Protein AF-A0AAE0K7E8-F1 (afdb_monomer)

Structure (mmCIF, N/CA/C/O backbone):
data_AF-A0AAE0K7E8-F1
#
_entry.id   AF-A0AAE0K7E8-F1
#
loop_
_atom_site.group_PDB
_atom_site.id
_atom_site.type_symbol
_atom_site.label_atom_id
_atom_site.label_alt_id
_atom_site.label_comp_id
_atom_site.label_asym_id
_atom_site.label_entity_id
_atom_site.label_seq_id
_atom_site.pdbx_PDB_ins_code
_atom_site.Cartn_x
_atom_site.Cartn_y
_atom_site.Cartn_z
_atom_site.occupancy
_atom_site.B_iso_or_equiv
_atom_site.auth_seq_id
_atom_site.auth_comp_id
_atom_site.auth_asym_id
_atom_site.auth_atom_id
_atom_site.pdbx_PDB_model_num
ATOM 1 N N . MET A 1 1 ? -69.559 -10.118 -59.601 1.00 46.09 1 MET A N 1
ATOM 2 C CA . MET A 1 1 ? -69.490 -10.983 -60.799 1.00 46.09 1 MET A CA 1
ATOM 3 C C . MET A 1 1 ? -69.676 -10.199 -62.115 1.00 46.09 1 MET A C 1
ATOM 5 O O . MET A 1 1 ? -70.200 -10.751 -63.064 1.00 46.09 1 MET A O 1
ATOM 9 N N . VAL A 1 2 ? -69.248 -8.923 -62.201 1.00 32.25 2 VAL A N 1
ATOM 10 C CA . VAL A 1 2 ? -69.365 -8.103 -63.439 1.00 32.25 2 VAL A CA 1
ATOM 11 C C . VAL A 1 2 ? -68.032 -7.436 -63.840 1.00 32.25 2 VAL A C 1
ATOM 13 O O . VAL A 1 2 ? -67.837 -7.087 -64.996 1.00 32.25 2 VAL A O 1
ATOM 16 N N . VAL A 1 3 ? -67.039 -7.368 -62.942 1.00 32.38 3 VAL A N 1
ATOM 17 C CA . VAL A 1 3 ? -65.661 -6.942 -63.275 1.00 32.38 3 VAL A CA 1
ATOM 18 C C . VAL A 1 3 ? -64.798 -8.159 -63.650 1.00 32.38 3 VAL A C 1
ATOM 20 O O . VAL A 1 3 ? -63.727 -8.379 -63.097 1.00 32.38 3 VAL A O 1
ATOM 23 N N . GLN A 1 4 ? -65.302 -8.992 -64.565 1.00 42.53 4 GLN A N 1
ATOM 24 C CA . GLN A 1 4 ? -64.587 -10.153 -65.127 1.00 42.53 4 GLN A CA 1
ATOM 25 C C . GLN A 1 4 ? -64.270 -9.960 -66.628 1.00 42.53 4 GLN A C 1
ATOM 27 O O . GLN A 1 4 ? -63.782 -10.874 -67.283 1.00 42.53 4 GLN A O 1
ATOM 32 N N . SER A 1 5 ? -64.512 -8.753 -67.161 1.00 34.41 5 SER A N 1
ATOM 33 C CA . SER A 1 5 ? -64.547 -8.494 -68.611 1.00 34.41 5 SER A CA 1
ATOM 34 C C . SER A 1 5 ? -63.638 -7.356 -69.101 1.00 34.41 5 SER A C 1
ATOM 36 O O . SER A 1 5 ? -63.607 -7.102 -70.297 1.00 34.41 5 SER A O 1
ATOM 38 N N . ILE A 1 6 ? -62.910 -6.649 -68.218 1.00 40.31 6 ILE A N 1
ATOM 39 C CA . ILE A 1 6 ? -62.120 -5.447 -68.588 1.00 40.31 6 ILE A CA 1
ATOM 40 C C . ILE A 1 6 ? -60.672 -5.491 -68.053 1.00 40.31 6 ILE A C 1
ATOM 42 O O . ILE A 1 6 ? -60.112 -4.481 -67.641 1.00 40.31 6 ILE A O 1
ATOM 46 N N . LEU A 1 7 ? -60.048 -6.676 -68.055 1.00 38.38 7 LEU A N 1
ATOM 47 C CA . LEU A 1 7 ? -58.578 -6.819 -67.992 1.00 38.38 7 LEU A CA 1
ATOM 48 C C . LEU A 1 7 ? -58.013 -7.832 -69.012 1.00 38.38 7 LEU A C 1
ATOM 50 O O . LEU A 1 7 ? -56.837 -8.182 -68.957 1.00 38.38 7 LEU A O 1
ATOM 54 N N . PHE A 1 8 ? -58.810 -8.231 -70.009 1.00 35.56 8 PHE A N 1
ATOM 55 C CA . PHE A 1 8 ? -58.285 -8.767 -71.267 1.00 35.56 8 PHE A CA 1
ATOM 56 C C . PHE A 1 8 ? -58.078 -7.614 -72.255 1.00 35.56 8 PHE A C 1
ATOM 58 O O . PHE A 1 8 ? -59.009 -7.250 -72.963 1.00 35.56 8 PHE A O 1
ATOM 65 N N . LEU A 1 9 ? -56.873 -7.030 -72.261 1.00 39.16 9 LEU A N 1
ATOM 66 C CA . LEU A 1 9 ? -56.158 -6.473 -73.428 1.00 39.16 9 LEU A CA 1
ATOM 67 C C . LEU A 1 9 ? -54.888 -5.731 -72.949 1.00 39.16 9 LEU A C 1
ATOM 69 O O . LEU A 1 9 ? -54.970 -4.909 -72.034 1.00 39.16 9 LEU A O 1
ATOM 73 N N . PRO A 1 10 ? -53.705 -5.971 -73.546 1.00 44.16 10 PRO A N 1
ATOM 74 C CA . PRO A 1 10 ? -52.479 -5.306 -73.123 1.00 44.16 10 PRO A CA 1
ATOM 75 C C . PRO A 1 10 ? -52.339 -3.918 -73.765 1.00 44.16 10 PRO A C 1
ATOM 77 O O . PRO A 1 10 ? -51.998 -3.798 -74.941 1.00 44.16 10 PRO A O 1
ATOM 80 N N . PHE A 1 11 ? -52.451 -2.844 -72.975 1.00 41.34 11 PHE A N 1
ATOM 81 C CA . PHE A 1 11 ? -52.063 -1.480 -73.390 1.00 41.34 11 PHE A CA 1
ATOM 82 C C . PHE A 1 11 ? -50.528 -1.273 -73.461 1.00 41.34 11 PHE A C 1
ATOM 84 O O . PHE A 1 11 ? -49.973 -0.227 -73.104 1.00 41.34 11 PHE A O 1
ATOM 91 N N . MET A 1 12 ? -49.828 -2.275 -74.005 1.00 43.38 12 MET A N 1
ATOM 92 C CA . MET A 1 12 ? -48.438 -2.201 -74.469 1.00 43.38 12 MET A CA 1
ATOM 93 C C . MET A 1 12 ? -48.258 -1.110 -75.540 1.00 43.38 12 MET A C 1
ATOM 95 O O . MET A 1 12 ? -47.198 -0.490 -75.594 1.00 43.38 12 MET A O 1
ATOM 99 N N . ASN A 1 13 ? -49.323 -0.782 -76.281 1.00 48.50 13 ASN A N 1
ATOM 100 C CA . ASN A 1 13 ? -49.317 0.177 -77.391 1.00 48.50 13 ASN A CA 1
ATOM 101 C C . ASN A 1 13 ? -49.677 1.633 -77.006 1.00 48.50 13 ASN A C 1
ATOM 103 O O . ASN A 1 13 ? -49.957 2.437 -77.890 1.00 48.50 13 ASN A O 1
ATOM 107 N N . LEU A 1 14 ? -49.680 2.009 -75.718 1.00 54.94 14 LEU A N 1
ATOM 108 C CA . LEU A 1 14 ? -49.799 3.427 -75.330 1.00 54.94 14 LEU A CA 1
ATOM 109 C C . LEU A 1 14 ? -48.460 4.174 -75.524 1.00 54.94 14 LEU A C 1
ATOM 111 O O . LEU A 1 14 ? -47.459 3.741 -74.941 1.00 54.94 14 LEU A O 1
ATOM 115 N N . PRO A 1 15 ? -48.425 5.307 -76.260 1.00 61.56 15 PRO A N 1
ATOM 116 C CA . PRO A 1 15 ? -47.213 6.108 -76.439 1.00 61.56 15 PRO A CA 1
ATOM 117 C C . PRO A 1 15 ? -46.613 6.605 -75.118 1.00 61.56 15 PRO A C 1
ATOM 119 O O . PRO A 1 15 ? -47.327 6.962 -74.177 1.00 61.56 15 PRO A O 1
ATOM 122 N N . THR A 1 16 ? -45.281 6.675 -75.066 1.00 53.16 16 THR A N 1
ATOM 123 C CA . THR A 1 16 ? -44.495 6.892 -73.838 1.00 53.16 16 THR A CA 1
ATOM 124 C C . THR A 1 16 ? -44.895 8.148 -73.054 1.00 53.16 16 THR A C 1
ATOM 126 O O . THR A 1 16 ? -44.913 8.112 -71.824 1.00 53.16 16 THR A O 1
ATOM 129 N N . GLY A 1 17 ? -45.291 9.228 -73.740 1.00 68.56 17 GLY A N 1
ATOM 130 C CA . GLY A 1 17 ? -45.712 10.484 -73.105 1.00 68.56 17 GLY A CA 1
ATOM 131 C C . GLY A 1 17 ? -46.930 10.349 -72.180 1.00 68.56 17 GLY A C 1
ATOM 132 O O . GLY A 1 17 ? -46.928 10.907 -71.086 1.00 68.56 17 GLY A O 1
ATOM 133 N N . LEU A 1 18 ? -47.935 9.544 -72.548 1.00 61.62 18 LEU A N 1
ATOM 134 C CA . LEU A 1 18 ? -49.151 9.375 -71.733 1.00 61.62 18 LEU A CA 1
ATOM 135 C C . LEU A 1 18 ? -48.918 8.534 -70.468 1.00 61.62 18 LEU A C 1
ATOM 137 O O . LEU A 1 18 ? -49.621 8.706 -69.470 1.00 61.62 18 LEU A O 1
ATOM 141 N N . ARG A 1 19 ? -47.901 7.660 -70.468 1.00 55.09 19 ARG A N 1
ATOM 142 C CA . ARG A 1 19 ? -47.529 6.869 -69.282 1.00 55.09 19 ARG A CA 1
ATOM 143 C C . ARG A 1 19 ? -46.931 7.741 -68.173 1.00 55.09 19 ARG A C 1
ATOM 145 O O . ARG A 1 19 ? -47.193 7.484 -67.001 1.00 55.09 19 ARG A O 1
ATOM 152 N N . ALA A 1 20 ? -46.181 8.788 -68.528 1.00 55.31 20 ALA A N 1
ATOM 153 C CA . ALA A 1 20 ? -45.570 9.699 -67.560 1.00 55.31 20 ALA A CA 1
ATOM 154 C C . ALA A 1 20 ? -46.618 10.516 -66.780 1.00 55.31 20 ALA A C 1
ATOM 156 O O . ALA A 1 20 ? -46.551 10.597 -65.552 1.00 55.31 20 ALA A O 1
ATOM 157 N N . SER A 1 21 ? -47.621 11.070 -67.470 1.00 61.12 21 SER A N 1
ATOM 158 C CA . SER A 1 21 ? -48.653 11.914 -66.851 1.00 61.12 21 SER A CA 1
ATOM 159 C C . SER A 1 21 ? -49.519 11.151 -65.842 1.00 61.12 21 SER A C 1
ATOM 161 O O . SER A 1 21 ? -49.737 11.643 -64.734 1.00 61.12 21 SER A O 1
ATOM 163 N N . LEU A 1 22 ? -49.947 9.920 -66.163 1.00 59.38 22 LEU A N 1
ATOM 164 C CA . LEU A 1 22 ? -50.692 9.079 -65.213 1.00 59.38 22 LEU A CA 1
ATOM 165 C C . LEU A 1 22 ? -49.865 8.762 -63.954 1.00 59.38 22 LEU A C 1
ATOM 167 O O . LEU A 1 22 ? -50.394 8.773 -62.840 1.00 59.38 22 LEU A O 1
ATOM 171 N N . PHE A 1 23 ? -48.561 8.518 -64.120 1.00 56.81 23 PHE A N 1
ATOM 172 C CA . PHE A 1 23 ? -47.657 8.204 -63.013 1.00 56.81 23 PHE A CA 1
ATOM 173 C C . PHE A 1 23 ? -47.521 9.376 -62.027 1.00 56.81 23 PHE A C 1
ATOM 175 O O . PHE A 1 23 ? -47.486 9.160 -60.815 1.00 56.81 23 PHE A O 1
ATOM 182 N N . PHE A 1 24 ? -47.513 10.620 -62.520 1.00 56.69 24 PHE A N 1
ATOM 183 C CA . PHE A 1 24 ? -47.494 11.814 -61.667 1.00 56.69 24 PHE A CA 1
ATOM 184 C C . PHE A 1 24 ? -48.808 12.035 -60.906 1.00 56.69 24 PHE A C 1
ATOM 186 O O . PHE A 1 24 ? -48.755 12.318 -59.709 1.00 56.69 24 PHE A O 1
ATOM 193 N N . VAL A 1 25 ? -49.974 11.839 -61.534 1.00 63.53 25 VAL A N 1
ATOM 194 C CA . VAL A 1 25 ? -51.283 11.995 -60.860 1.00 63.53 25 VAL A CA 1
ATOM 195 C C . VAL A 1 25 ? -51.433 11.012 -59.691 1.00 63.53 25 VAL A C 1
ATOM 197 O O . VAL A 1 25 ? -51.797 11.412 -58.583 1.00 63.53 25 VAL A O 1
ATOM 200 N N . VAL A 1 26 ? -51.066 9.740 -59.894 1.00 60.72 26 VAL A N 1
ATOM 201 C CA . VAL A 1 26 ? -51.084 8.715 -58.831 1.00 60.72 26 VAL A CA 1
ATOM 202 C C . VAL A 1 26 ? -50.081 9.037 -57.714 1.00 60.72 26 VAL A C 1
ATOM 204 O O . VAL A 1 26 ? -50.359 8.798 -56.536 1.00 60.72 26 VAL A O 1
ATOM 207 N N . ARG A 1 27 ? -48.919 9.613 -58.052 1.00 50.97 27 ARG A N 1
ATOM 208 C CA . ARG A 1 27 ? -47.894 9.996 -57.070 1.00 50.97 27 ARG A CA 1
ATOM 209 C C . ARG A 1 27 ? -48.300 11.222 -56.246 1.00 50.97 27 ARG A C 1
ATOM 211 O O . ARG A 1 27 ? -48.008 11.248 -55.055 1.00 50.97 27 ARG A O 1
ATOM 218 N N . LEU A 1 28 ? -49.024 12.180 -56.831 1.00 53.03 28 LEU A N 1
ATOM 219 C CA . LEU A 1 28 ? -49.522 13.374 -56.138 1.00 53.03 28 LEU A CA 1
ATOM 220 C C . LEU A 1 28 ? -50.567 13.015 -55.065 1.00 53.03 28 LEU A C 1
ATOM 222 O O . LEU A 1 28 ? -50.411 13.395 -53.903 1.00 53.03 28 LEU A O 1
ATOM 226 N N . PHE A 1 29 ? -51.565 12.194 -55.414 1.00 53.66 29 PHE A N 1
ATOM 227 C CA . PHE A 1 29 ? -52.575 11.698 -54.463 1.00 53.66 29 PHE A CA 1
ATOM 228 C C . PHE A 1 29 ? -51.964 10.918 -53.287 1.00 53.66 29 PHE A C 1
ATOM 230 O O . PHE A 1 29 ? -52.465 10.985 -52.163 1.00 53.66 29 PHE A O 1
ATOM 237 N N . ARG A 1 30 ? -50.855 10.204 -53.520 1.00 49.66 30 ARG A N 1
ATOM 238 C CA . ARG A 1 30 ? -50.163 9.424 -52.483 1.00 49.66 30 ARG A CA 1
ATOM 239 C C . ARG A 1 30 ? -49.368 10.288 -51.495 1.00 49.66 30 ARG A C 1
ATOM 241 O O . ARG A 1 30 ? -49.126 9.834 -50.382 1.00 49.66 30 ARG A O 1
ATOM 248 N N . THR A 1 31 ? -48.996 11.515 -51.863 1.00 49.00 31 THR A N 1
ATOM 249 C CA . THR A 1 31 ? -48.299 12.457 -50.967 1.00 49.00 31 THR A CA 1
ATOM 250 C C . THR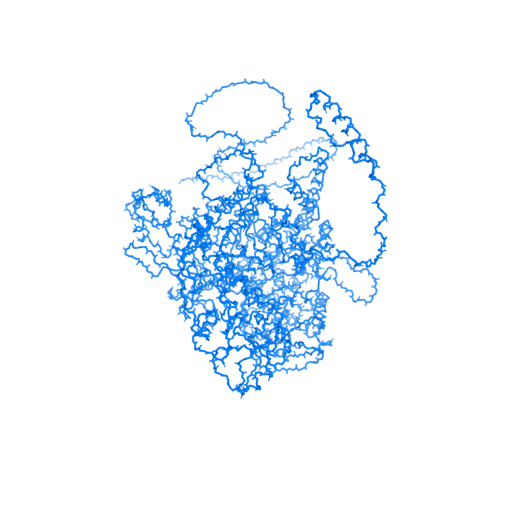 A 1 31 ? -49.272 13.181 -50.032 1.00 49.00 31 THR A C 1
ATOM 252 O O . THR A 1 31 ? -48.989 13.318 -48.843 1.00 49.00 31 THR A O 1
ATOM 255 N N . VAL A 1 32 ? -50.445 13.587 -50.534 1.00 48.84 32 VAL A N 1
ATOM 256 C CA . VAL A 1 32 ? -51.446 14.356 -49.761 1.00 48.84 32 VAL A CA 1
ATOM 257 C C . VAL A 1 32 ? -52.014 13.560 -48.574 1.00 48.84 32 VAL A C 1
ATOM 259 O O . VAL A 1 32 ? -52.272 14.126 -47.515 1.00 48.84 32 VAL A O 1
ATOM 262 N N . LEU A 1 33 ? -52.144 12.235 -48.696 1.00 45.75 33 LEU A N 1
ATOM 263 C CA . LEU A 1 33 ? -52.704 11.374 -47.641 1.00 45.75 33 LEU A CA 1
ATOM 264 C C . LEU A 1 33 ? -51.728 11.022 -46.496 1.00 45.75 33 LEU A C 1
ATOM 266 O O . LEU A 1 33 ? -52.131 10.355 -45.541 1.00 45.75 33 LEU A O 1
ATOM 270 N N . CYS A 1 34 ? -50.465 11.456 -46.554 1.00 45.22 34 CYS A N 1
ATOM 271 C CA . CYS A 1 34 ? -49.430 11.059 -45.588 1.00 45.22 34 CYS A CA 1
ATOM 272 C C . CYS A 1 34 ? -49.216 12.027 -44.407 1.00 45.22 34 CYS A C 1
ATOM 274 O O . CYS A 1 34 ? -48.421 11.709 -43.522 1.00 45.22 34 CYS A O 1
ATOM 276 N N . LEU A 1 35 ? -49.900 13.179 -44.354 1.00 41.97 35 LEU A N 1
ATOM 277 C CA . LEU A 1 35 ? -49.620 14.224 -43.351 1.00 41.97 35 LEU A CA 1
ATOM 278 C C . LEU A 1 35 ? -50.586 14.295 -42.148 1.00 41.97 35 LEU A C 1
ATOM 280 O O . LEU A 1 35 ? -50.203 14.867 -41.131 1.00 41.97 35 LEU A O 1
ATOM 284 N N . ASP A 1 36 ? -51.771 13.668 -42.185 1.00 38.41 36 ASP A N 1
ATOM 285 C CA . ASP A 1 36 ? -52.826 13.881 -41.164 1.00 38.41 36 ASP A CA 1
ATOM 286 C C . ASP A 1 36 ? -53.261 12.630 -40.362 1.00 38.41 36 ASP A C 1
ATOM 288 O O . ASP A 1 36 ? -54.438 12.397 -40.091 1.00 38.41 36 ASP A O 1
ATOM 292 N N . ARG A 1 37 ? -52.319 11.763 -39.954 1.00 37.50 37 ARG A N 1
ATOM 293 C CA . ARG A 1 37 ? -52.620 10.666 -38.992 1.00 37.50 37 ARG A CA 1
ATOM 294 C C . ARG A 1 37 ? -51.658 10.528 -37.810 1.00 37.50 37 ARG A C 1
ATOM 296 O O . ARG A 1 37 ? -51.719 9.546 -37.073 1.00 37.50 37 ARG A O 1
ATOM 303 N N . ARG A 1 38 ? -50.835 11.546 -37.534 1.00 39.97 38 ARG A N 1
ATOM 304 C CA . ARG A 1 38 ? -49.847 11.530 -36.432 1.00 39.97 38 ARG A CA 1
ATOM 305 C C . ARG A 1 38 ? -50.389 11.957 -35.050 1.00 39.97 38 ARG A C 1
ATOM 307 O O . ARG A 1 38 ? -49.596 12.191 -34.145 1.00 39.97 38 ARG A O 1
ATOM 314 N N . ARG A 1 39 ? -51.719 12.060 -34.863 1.00 39.50 39 ARG A N 1
ATOM 315 C CA . ARG A 1 39 ? -52.352 12.631 -33.645 1.00 39.50 39 ARG A CA 1
ATOM 316 C C . ARG A 1 39 ? -53.436 11.797 -32.927 1.00 39.50 39 ARG A C 1
ATOM 318 O O . ARG A 1 39 ? -53.945 12.277 -31.920 1.00 39.50 39 ARG A O 1
ATOM 325 N N . LYS A 1 40 ? -53.804 10.577 -33.369 1.00 36.78 40 LYS A N 1
ATOM 326 C CA . LYS A 1 40 ? -54.990 9.862 -32.814 1.00 36.78 40 LYS A CA 1
ATOM 327 C C . LYS A 1 40 ? -54.870 8.343 -32.547 1.00 36.78 40 LYS A C 1
ATOM 329 O O . LYS A 1 40 ? -55.862 7.638 -32.670 1.00 36.78 40 LYS A O 1
ATOM 334 N N . ARG A 1 41 ? -53.700 7.817 -32.153 1.00 33.97 41 ARG A N 1
ATOM 335 C CA . ARG A 1 41 ? -53.569 6.444 -31.590 1.00 33.97 41 ARG A CA 1
ATOM 336 C C . ARG A 1 41 ? -52.572 6.376 -30.424 1.00 33.97 41 ARG A C 1
ATOM 338 O O . ARG A 1 41 ? -51.480 5.836 -30.546 1.00 33.97 41 ARG A O 1
ATOM 345 N N . ARG A 1 42 ? -52.967 6.955 -29.284 1.00 33.97 42 ARG A N 1
ATOM 346 C CA . ARG A 1 42 ? -52.243 6.883 -27.995 1.00 33.97 42 ARG A CA 1
ATOM 347 C C . ARG A 1 42 ? -53.198 6.577 -26.823 1.00 33.97 42 ARG A C 1
ATOM 349 O O . ARG A 1 42 ? -53.025 7.128 -25.742 1.00 33.97 42 ARG A O 1
ATOM 356 N N . ARG A 1 43 ? -54.255 5.787 -27.079 1.00 33.72 43 ARG A N 1
ATOM 357 C CA . ARG A 1 43 ? -55.311 5.417 -26.107 1.00 33.72 43 ARG A CA 1
ATOM 358 C C . ARG A 1 43 ? -55.836 3.976 -26.226 1.00 33.72 43 ARG A C 1
ATOM 360 O O . ARG A 1 43 ? -56.225 3.411 -25.219 1.00 33.72 43 ARG A O 1
ATOM 367 N N . ASP A 1 44 ? -55.798 3.362 -27.410 1.00 33.94 44 ASP A N 1
ATOM 368 C CA . ASP A 1 44 ? -56.577 2.140 -27.688 1.00 33.94 44 ASP A CA 1
ATOM 369 C C . ASP A 1 44 ? -55.731 0.844 -27.600 1.00 33.94 44 ASP A C 1
ATOM 371 O O . ASP A 1 44 ? -55.698 0.049 -28.539 1.00 33.94 44 ASP A O 1
ATOM 375 N N . VAL A 1 45 ? -54.976 0.660 -26.508 1.00 35.69 45 VAL A N 1
ATOM 376 C CA . VAL A 1 45 ? -54.127 -0.540 -26.254 1.00 35.69 45 VAL A CA 1
ATOM 377 C C . VAL A 1 45 ? -54.460 -1.177 -24.892 1.00 35.69 45 VAL A C 1
ATOM 379 O O . VAL A 1 45 ? -53.663 -1.895 -24.296 1.00 35.69 45 VAL A O 1
ATOM 382 N N . GLU A 1 46 ? -55.665 -0.919 -24.388 1.00 28.81 46 GLU A N 1
ATOM 383 C CA . GLU A 1 46 ? -56.173 -1.456 -23.128 1.00 28.81 46 GLU A CA 1
ATOM 384 C C . GLU A 1 46 ? -57.388 -2.363 -23.397 1.00 28.81 46 GLU A C 1
ATOM 386 O O . GLU A 1 46 ? -58.243 -2.036 -24.216 1.00 28.81 46 GLU A O 1
ATOM 391 N N . MET A 1 47 ? -57.434 -3.505 -22.696 1.00 30.14 47 MET A N 1
ATOM 392 C CA . MET A 1 47 ? -58.352 -4.653 -22.857 1.00 30.14 47 MET A CA 1
ATOM 393 C C . MET A 1 47 ? -58.124 -5.599 -24.066 1.00 30.14 47 MET A C 1
ATOM 395 O O . MET A 1 47 ? -57.959 -5.192 -25.211 1.00 30.14 47 MET A O 1
ATOM 399 N N . GLY A 1 48 ? -58.142 -6.914 -23.778 1.00 26.92 48 GLY A N 1
ATOM 400 C CA . GLY A 1 48 ? -58.268 -8.014 -24.758 1.00 26.92 48 GLY A CA 1
ATOM 401 C C . GLY A 1 48 ? -59.730 -8.495 -24.873 1.00 26.92 48 GLY A C 1
ATOM 402 O O . GLY A 1 48 ? -60.633 -7.702 -24.648 1.00 26.92 48 GLY A O 1
ATOM 403 N N . ARG A 1 49 ? -60.074 -9.767 -25.142 1.00 32.12 49 ARG A N 1
ATOM 404 C CA . ARG A 1 49 ? -59.332 -11.042 -25.334 1.00 32.12 49 ARG A CA 1
ATOM 405 C C . ARG A 1 49 ? -60.342 -12.097 -25.887 1.00 32.12 49 ARG A C 1
ATOM 407 O O . ARG A 1 49 ? -61.535 -11.849 -25.780 1.00 32.12 49 ARG A O 1
ATOM 414 N N . ILE A 1 50 ? -59.882 -13.293 -26.316 1.00 33.03 50 ILE A N 1
ATOM 415 C CA . ILE A 1 50 ? -60.674 -14.526 -26.659 1.00 33.03 50 ILE A CA 1
ATOM 416 C C . ILE A 1 50 ? -61.647 -14.368 -27.880 1.00 33.03 50 ILE A C 1
ATOM 418 O O . ILE A 1 50 ? -62.007 -13.249 -28.208 1.00 33.03 50 ILE A O 1
ATOM 422 N N . THR A 1 51 ? -62.064 -15.366 -28.690 1.00 32.62 51 THR A N 1
ATOM 423 C CA . THR A 1 51 ? -62.197 -16.852 -28.594 1.00 32.62 51 THR A CA 1
ATOM 424 C C . THR A 1 51 ? -61.825 -17.629 -29.896 1.00 32.62 51 THR A C 1
ATOM 426 O O . THR A 1 51 ? -61.513 -17.017 -30.910 1.00 32.62 51 THR A O 1
ATOM 429 N N . SER A 1 52 ? -61.826 -18.976 -29.793 1.00 31.84 52 SER A N 1
ATOM 430 C CA . SER A 1 52 ? -61.738 -20.095 -30.785 1.00 31.84 52 SER A CA 1
ATOM 431 C C . SER A 1 52 ? -61.892 -19.814 -32.298 1.00 31.84 52 SER A C 1
ATOM 433 O O . SER A 1 52 ? -62.732 -19.010 -32.680 1.00 31.84 52 SER A O 1
ATOM 435 N N . GLU A 1 53 ? -61.163 -20.430 -33.247 1.00 34.56 53 GLU A N 1
ATOM 436 C CA . GLU A 1 53 ? -60.634 -21.817 -33.440 1.00 34.56 53 GLU A CA 1
ATOM 437 C C . GLU A 1 53 ? -61.549 -22.746 -34.286 1.00 34.56 53 GLU A C 1
ATOM 439 O O . GLU A 1 53 ? -62.765 -22.709 -34.159 1.00 34.56 53 GLU A O 1
ATOM 444 N N . ALA A 1 54 ? -60.912 -23.582 -35.130 1.00 29.64 54 ALA A N 1
ATOM 445 C CA . ALA A 1 54 ? -61.437 -24.697 -35.943 1.00 29.64 54 ALA A CA 1
ATOM 446 C C . ALA A 1 54 ? -62.451 -24.405 -37.082 1.00 29.64 54 ALA A C 1
ATOM 448 O O . ALA A 1 54 ? -63.644 -24.308 -36.844 1.00 29.64 54 ALA A O 1
ATOM 449 N N . GLU A 1 55 ? -61.973 -24.453 -38.344 1.00 33.19 55 GLU A N 1
ATOM 450 C CA . GLU A 1 55 ? -62.608 -25.305 -39.389 1.00 33.19 55 GLU A CA 1
ATOM 451 C C . GLU A 1 55 ? -61.828 -25.460 -40.719 1.00 33.19 55 GLU A C 1
ATOM 453 O O . GLU A 1 55 ? -62.141 -26.357 -41.499 1.00 33.19 55 GLU A O 1
ATOM 458 N N . LYS A 1 56 ? -60.802 -24.640 -41.012 1.00 37.06 56 LYS A N 1
ATOM 459 C CA . LYS A 1 56 ? -60.085 -24.674 -42.317 1.00 37.06 56 LYS A CA 1
ATOM 460 C C . LYS A 1 56 ? -58.666 -25.266 -42.308 1.00 37.06 56 LYS A C 1
ATOM 462 O O . LYS A 1 56 ? -57.909 -25.077 -43.256 1.00 37.06 56 LYS A O 1
ATOM 467 N N . THR A 1 57 ? -58.340 -26.064 -41.295 1.00 41.06 57 THR A N 1
ATOM 468 C CA . THR A 1 57 ? -57.183 -26.976 -41.282 1.00 41.06 57 THR A CA 1
ATOM 469 C C . THR A 1 57 ? -57.574 -28.331 -41.888 1.00 41.06 57 THR A C 1
ATOM 471 O O . THR A 1 57 ? -58.253 -29.121 -41.232 1.00 41.06 57 THR A O 1
ATOM 474 N N . LYS A 1 58 ? -57.189 -28.619 -43.148 1.00 39.56 58 LYS A N 1
ATOM 475 C CA . LYS A 1 58 ? -57.355 -29.980 -43.733 1.00 39.56 58 LYS A CA 1
ATOM 476 C C . LYS A 1 58 ? -56.609 -30.345 -45.028 1.00 39.56 58 LYS A C 1
ATOM 478 O O . LYS A 1 58 ? -56.737 -31.489 -45.448 1.00 39.56 58 LYS A O 1
ATOM 483 N N . SER A 1 59 ? -55.839 -29.447 -45.662 1.00 41.53 59 SER A N 1
ATOM 484 C CA . SER A 1 59 ? -55.176 -29.759 -46.954 1.00 41.53 59 SER A CA 1
ATOM 485 C C . SER A 1 59 ? -53.700 -29.345 -47.092 1.00 41.53 59 SER A C 1
ATOM 487 O O . SER A 1 59 ? -53.096 -29.670 -48.112 1.00 41.53 59 SER A O 1
ATOM 489 N N . LEU A 1 60 ? -53.111 -28.639 -46.119 1.00 37.50 60 LEU A N 1
ATOM 490 C CA . LEU A 1 60 ? -51.712 -28.168 -46.185 1.00 37.50 60 LEU A CA 1
ATOM 491 C C . LEU A 1 60 ? -50.914 -28.446 -44.896 1.00 37.50 60 LEU A C 1
ATOM 493 O O . LEU A 1 60 ? -49.722 -28.746 -44.971 1.00 37.50 60 LEU A O 1
ATOM 497 N N . ASP A 1 61 ? -51.572 -28.464 -43.732 1.00 36.94 61 ASP A N 1
ATOM 498 C CA . ASP A 1 61 ? -50.948 -28.757 -42.428 1.00 36.94 61 ASP A CA 1
ATOM 499 C C . ASP A 1 61 ? -50.333 -30.168 -42.320 1.00 36.94 61 ASP A C 1
ATOM 501 O O . ASP A 1 61 ? -49.492 -30.415 -41.457 1.00 36.94 61 ASP A O 1
ATOM 505 N N . SER A 1 62 ? -50.738 -31.103 -43.187 1.00 41.66 62 SER A N 1
ATOM 506 C CA . SER A 1 62 ? -50.251 -32.490 -43.197 1.00 41.66 62 SER A CA 1
ATOM 507 C C . SER A 1 62 ? -48.847 -32.660 -43.786 1.00 41.66 62 SER A C 1
ATOM 509 O O . SER A 1 62 ? -48.213 -33.682 -43.531 1.00 41.66 62 SER A O 1
ATOM 511 N N . VAL A 1 63 ? -48.359 -31.691 -44.571 1.00 42.81 63 VAL A N 1
ATOM 512 C CA . VAL A 1 63 ? -47.039 -31.757 -45.232 1.00 42.81 63 VAL A CA 1
ATOM 513 C C . VAL A 1 63 ? -46.000 -30.914 -44.489 1.00 42.81 63 VAL A C 1
ATOM 515 O O . VAL A 1 63 ? -44.849 -31.327 -44.360 1.00 42.81 63 VAL A O 1
ATOM 518 N N . PHE A 1 64 ? -46.409 -29.765 -43.939 1.00 40.09 64 PHE A N 1
ATOM 519 C CA . PHE A 1 64 ? -45.534 -28.850 -43.201 1.00 40.09 64 PHE A CA 1
ATOM 520 C C . PHE A 1 64 ? -46.110 -28.533 -41.817 1.00 40.09 64 PHE A C 1
ATOM 522 O O . PHE A 1 64 ? -46.643 -27.452 -41.574 1.00 40.09 64 PHE A O 1
ATOM 529 N N . GLY A 1 65 ? -45.985 -29.495 -40.898 1.00 35.59 65 GLY A N 1
ATOM 530 C CA . GLY A 1 65 ? -46.436 -29.348 -39.514 1.00 35.59 65 GLY A CA 1
ATOM 531 C C . GLY A 1 65 ? -45.842 -28.107 -38.834 1.00 35.59 65 GLY A C 1
ATOM 532 O O . GLY A 1 65 ? -44.622 -27.951 -38.776 1.00 35.59 65 GLY A O 1
ATOM 533 N N . ASN A 1 66 ? -46.735 -27.245 -38.334 1.00 42.41 66 ASN A N 1
ATOM 534 C CA . ASN A 1 66 ? -46.493 -25.892 -37.819 1.00 42.41 66 ASN A CA 1
ATOM 535 C C . ASN A 1 66 ? -45.092 -25.615 -37.243 1.00 42.41 66 ASN A C 1
ATOM 537 O O . ASN A 1 66 ? -44.777 -25.963 -36.103 1.00 42.41 66 ASN A O 1
ATOM 541 N N . ASN A 1 67 ? -44.288 -24.867 -38.002 1.00 43.06 67 ASN A N 1
ATOM 542 C CA . ASN A 1 67 ? -43.084 -24.215 -37.504 1.00 43.06 67 ASN A CA 1
ATOM 543 C C . ASN A 1 67 ? -42.874 -22.883 -38.241 1.00 43.06 67 ASN A C 1
ATOM 545 O O . ASN A 1 67 ? -42.609 -22.876 -39.442 1.00 43.06 67 ASN A O 1
ATOM 549 N N . ALA A 1 68 ? -42.952 -21.755 -37.525 1.00 42.59 68 ALA A N 1
ATOM 550 C CA . ALA A 1 68 ? -42.801 -20.412 -38.103 1.00 42.59 68 ALA A CA 1
ATOM 551 C C . ALA A 1 68 ? -41.442 -20.199 -38.806 1.00 42.59 68 ALA A C 1
ATOM 553 O O . ALA A 1 68 ? -41.326 -19.377 -39.713 1.00 42.59 68 ALA A O 1
ATOM 554 N N . ILE A 1 69 ? -40.430 -20.994 -38.443 1.00 39.81 69 ILE A N 1
ATOM 555 C CA . ILE A 1 69 ? -39.119 -21.020 -39.100 1.00 39.81 69 ILE A CA 1
ATOM 556 C C . ILE A 1 69 ? -39.240 -21.452 -40.575 1.00 39.81 69 ILE A C 1
ATOM 558 O O . ILE A 1 69 ? -38.544 -20.904 -41.423 1.00 39.81 69 ILE A O 1
ATOM 562 N N . ALA A 1 70 ? -40.140 -22.384 -40.912 1.00 41.84 70 ALA A N 1
ATOM 563 C CA . ALA A 1 70 ? -40.305 -22.862 -42.288 1.00 41.84 70 ALA A CA 1
ATOM 564 C C . ALA A 1 70 ? -40.881 -21.779 -43.219 1.00 41.84 70 ALA A C 1
ATOM 566 O O . ALA A 1 70 ? -40.435 -21.654 -44.357 1.00 41.84 70 ALA A O 1
ATOM 567 N N . ALA A 1 71 ? -41.807 -20.954 -42.717 1.00 42.06 71 ALA A N 1
ATOM 568 C CA . ALA A 1 71 ? -42.346 -19.814 -43.458 1.00 42.06 71 ALA A CA 1
ATOM 569 C C . ALA A 1 71 ? -41.264 -18.754 -43.746 1.00 42.06 71 ALA A C 1
ATOM 571 O O . ALA A 1 71 ? -41.146 -18.304 -44.883 1.00 42.06 71 ALA A O 1
ATOM 572 N N . ASN A 1 72 ? -40.419 -18.431 -42.756 1.00 43.97 72 ASN A N 1
ATOM 573 C CA . ASN A 1 72 ? -39.297 -17.498 -42.936 1.00 43.97 72 ASN A CA 1
ATOM 574 C C . ASN A 1 72 ? -38.190 -18.038 -43.864 1.00 43.97 72 ASN A C 1
ATOM 576 O O . ASN A 1 72 ? -37.540 -17.258 -44.555 1.00 43.97 72 ASN A O 1
ATOM 580 N N . ILE A 1 73 ? -37.967 -19.357 -43.910 1.00 40.53 73 ILE A N 1
ATOM 581 C CA . ILE A 1 73 ? -37.017 -19.964 -44.861 1.00 40.53 73 ILE A CA 1
ATOM 582 C C . ILE A 1 73 ? -37.564 -19.888 -46.294 1.00 40.53 73 ILE A C 1
ATOM 584 O O . ILE A 1 73 ? -36.821 -19.545 -47.212 1.00 40.53 73 ILE A O 1
ATOM 588 N N . ALA A 1 74 ? -38.862 -20.139 -46.495 1.00 38.84 74 ALA A N 1
ATOM 589 C CA . ALA A 1 74 ? -39.493 -20.050 -47.814 1.00 38.84 74 ALA A CA 1
ATOM 590 C C . ALA A 1 74 ? -39.445 -18.631 -48.419 1.00 38.84 74 ALA A C 1
ATOM 592 O O . ALA A 1 74 ? -39.402 -18.492 -49.638 1.00 38.84 74 ALA A O 1
ATOM 593 N N . SER A 1 75 ? -39.398 -17.580 -47.592 1.00 42.22 75 SER A N 1
ATOM 594 C CA . SER A 1 75 ? -39.234 -16.188 -48.041 1.00 42.22 75 SER A CA 1
ATOM 595 C C . SER A 1 75 ? -37.787 -15.762 -48.342 1.00 42.22 75 SER A C 1
ATOM 597 O O . SER A 1 75 ? -37.569 -14.603 -48.699 1.00 42.22 75 SER A O 1
ATOM 599 N N . HIS A 1 76 ? -36.792 -16.641 -48.167 1.00 42.53 76 HIS A N 1
ATOM 600 C CA . HIS A 1 76 ? -35.361 -16.290 -48.221 1.00 42.53 76 HIS A CA 1
ATOM 601 C C . HIS A 1 76 ? -34.504 -17.213 -49.110 1.00 42.53 76 HIS A C 1
ATOM 603 O O . HIS A 1 76 ? -33.279 -17.147 -49.052 1.00 42.53 76 HIS A O 1
ATOM 609 N N . LEU A 1 77 ? -35.123 -18.048 -49.950 1.00 36.72 77 LEU A N 1
ATOM 610 C CA . LEU A 1 77 ? -34.433 -18.890 -50.936 1.00 36.72 77 LEU A CA 1
ATOM 611 C C . LEU A 1 77 ? -34.746 -18.419 -52.360 1.00 36.72 77 LEU A C 1
ATOM 613 O O . LEU A 1 77 ? -35.904 -18.149 -52.686 1.00 36.72 77 LEU A O 1
ATOM 617 N N . HIS A 1 78 ? -33.733 -18.353 -53.224 1.00 42.91 78 HIS A N 1
ATOM 618 C CA . HIS A 1 78 ? -33.947 -18.129 -54.651 1.00 42.91 78 HIS A CA 1
ATOM 619 C C . HIS A 1 78 ? -34.417 -19.421 -55.339 1.00 42.91 78 HIS A C 1
ATOM 621 O O . HIS A 1 78 ? -34.170 -20.540 -54.887 1.00 42.91 78 HIS A O 1
ATOM 627 N N . TYR A 1 79 ? -35.068 -19.272 -56.496 1.00 39.50 79 TYR A N 1
ATOM 628 C CA . TYR A 1 79 ? -35.535 -20.400 -57.315 1.00 39.50 79 TYR A CA 1
ATOM 629 C C . TYR A 1 79 ? -34.394 -21.365 -57.708 1.00 39.50 79 TYR A C 1
ATOM 631 O O . TYR A 1 79 ? -34.599 -22.576 -57.764 1.00 39.50 79 TYR A O 1
ATOM 639 N N . SER A 1 80 ? -33.173 -20.844 -57.889 1.00 38.19 80 SER A N 1
ATOM 640 C CA . SER A 1 80 ? -31.936 -21.622 -58.071 1.00 38.19 80 SER A CA 1
ATOM 641 C C . SER A 1 80 ? -31.693 -22.640 -56.959 1.00 38.19 80 SER A C 1
ATOM 643 O O . SER A 1 80 ? -31.221 -23.745 -57.214 1.00 38.19 80 SER A O 1
ATOM 645 N N . ASP A 1 81 ? -32.026 -22.281 -55.725 1.00 42.09 81 ASP A N 1
ATOM 646 C CA . ASP A 1 81 ? -31.634 -23.027 -54.534 1.00 42.09 81 ASP A CA 1
ATOM 647 C C . ASP A 1 81 ? -32.601 -24.195 -54.327 1.00 42.09 81 ASP A C 1
ATOM 649 O O . ASP A 1 81 ? -32.181 -25.313 -54.030 1.00 42.09 81 ASP A O 1
ATOM 653 N N . MET A 1 82 ? -33.888 -23.976 -54.622 1.00 39.56 82 MET A N 1
ATOM 654 C CA . MET A 1 82 ? -34.881 -25.048 -54.734 1.00 39.56 82 MET A CA 1
ATOM 655 C C . MET A 1 82 ? -34.534 -26.041 -55.853 1.00 39.56 82 MET A C 1
ATOM 657 O O . MET A 1 82 ? -34.630 -27.251 -55.639 1.00 39.56 82 MET A O 1
ATOM 661 N N . VAL A 1 83 ? -34.077 -25.560 -57.017 1.00 40.78 83 VAL A N 1
ATOM 662 C CA . VAL A 1 83 ? -33.634 -26.430 -58.122 1.00 40.78 83 VAL A CA 1
ATOM 663 C C . VAL A 1 83 ? -32.401 -27.248 -57.713 1.00 40.78 83 VAL A C 1
ATOM 665 O O . VAL A 1 83 ? -32.412 -28.471 -57.861 1.00 40.78 83 VAL A O 1
ATOM 668 N N . ASN A 1 84 ? -31.392 -26.627 -57.096 1.00 40.41 84 ASN A N 1
ATOM 669 C CA . ASN A 1 84 ? -30.188 -27.316 -56.616 1.00 40.41 84 ASN A CA 1
ATOM 670 C C . ASN A 1 84 ? -30.486 -28.369 -55.531 1.00 40.41 84 ASN A C 1
ATOM 672 O O . ASN A 1 84 ? -29.945 -29.475 -55.585 1.00 40.41 84 ASN A O 1
ATOM 676 N N . VAL A 1 85 ? -31.383 -28.078 -54.581 1.00 40.69 85 VAL A N 1
ATOM 677 C CA . VAL A 1 85 ? -31.809 -29.044 -53.548 1.00 40.69 85 VAL A CA 1
ATOM 678 C C . VAL A 1 85 ? -32.571 -30.231 -54.155 1.00 40.69 85 VAL A C 1
ATOM 680 O O . VAL A 1 85 ? -32.451 -31.350 -53.656 1.00 40.69 85 VAL A O 1
ATOM 683 N N . SER A 1 86 ? -33.309 -30.027 -55.251 1.00 41.41 86 SER A N 1
ATOM 684 C CA . SER A 1 86 ? -34.092 -31.086 -55.910 1.00 41.41 86 SER A CA 1
ATOM 685 C C . SER A 1 86 ? -33.297 -32.014 -56.847 1.00 41.41 86 SER A C 1
ATOM 687 O O . SER A 1 86 ? -33.790 -33.086 -57.193 1.00 41.41 86 SER A O 1
ATOM 689 N N . LEU A 1 87 ? -32.063 -31.655 -57.228 1.00 41.28 87 LEU A N 1
ATOM 690 C CA . LEU A 1 87 ? -31.235 -32.429 -58.171 1.00 41.28 87 LEU A CA 1
ATOM 691 C C . LEU A 1 87 ? -30.213 -33.374 -57.513 1.00 41.28 87 LEU A C 1
ATOM 693 O O . LEU A 1 87 ? -29.553 -34.150 -58.208 1.00 41.28 87 LEU A O 1
ATOM 697 N N . CYS A 1 88 ? -30.083 -33.372 -56.183 1.00 44.25 88 CYS A N 1
ATOM 698 C CA . CYS A 1 88 ? -29.185 -34.295 -55.487 1.00 44.25 88 CYS A CA 1
ATOM 699 C C . CYS A 1 88 ? -29.778 -35.716 -55.419 1.00 44.25 88 CYS A C 1
ATOM 701 O O . CYS A 1 88 ? -30.521 -36.055 -54.498 1.00 44.25 88 CYS A O 1
ATOM 703 N N . LYS A 1 89 ? -29.409 -36.581 -56.375 1.00 43.62 89 LYS A N 1
ATOM 704 C CA . LYS A 1 89 ? -29.838 -37.996 -56.443 1.00 43.62 89 LYS A CA 1
ATOM 705 C C . LYS A 1 89 ? -29.259 -38.913 -55.350 1.00 43.62 89 LYS A C 1
ATOM 707 O O . LYS A 1 89 ? -29.486 -40.121 -55.396 1.00 43.62 89 LYS A O 1
ATOM 712 N N . VAL A 1 90 ? -28.567 -38.380 -54.338 1.00 48.94 90 VAL A N 1
ATOM 713 C CA . VAL A 1 90 ? -28.174 -39.152 -53.146 1.00 48.94 90 VAL A CA 1
ATOM 714 C C . VAL A 1 90 ? -29.424 -39.426 -52.304 1.00 48.94 90 VAL A C 1
ATOM 716 O O . VAL A 1 90 ? -29.763 -38.691 -51.375 1.00 48.94 90 VAL A O 1
ATOM 719 N N . THR A 1 91 ? -30.135 -40.499 -52.648 1.00 43.22 91 THR A N 1
ATOM 720 C CA . THR A 1 91 ? -31.326 -40.960 -51.934 1.00 43.22 91 THR A CA 1
ATOM 721 C C . THR A 1 91 ? -31.027 -41.141 -50.451 1.00 43.22 91 THR A C 1
ATOM 723 O O . THR A 1 91 ? -30.059 -41.795 -50.061 1.00 43.22 91 THR A O 1
ATOM 726 N N . LYS A 1 92 ? -31.914 -40.604 -49.604 1.00 45.47 92 LYS A N 1
ATOM 727 C CA . LYS A 1 92 ? -31.793 -40.591 -48.133 1.00 45.47 92 LYS A CA 1
ATOM 728 C C . LYS A 1 92 ? -31.537 -41.980 -47.517 1.00 45.47 92 LYS A C 1
ATOM 730 O O . LYS A 1 92 ? -30.972 -42.070 -46.436 1.00 45.47 92 LYS A O 1
ATOM 735 N N . GLN A 1 93 ? -31.919 -43.038 -48.236 1.00 43.78 93 GLN A N 1
ATOM 736 C CA . GLN A 1 93 ? -31.699 -44.455 -47.929 1.00 43.78 93 GLN A CA 1
ATOM 737 C C . GLN A 1 93 ? -30.215 -44.880 -47.891 1.00 43.78 93 GLN A C 1
ATOM 739 O O . GLN A 1 93 ? -29.883 -45.804 -47.158 1.00 43.78 93 GLN A O 1
ATOM 744 N N . ASN A 1 94 ? -29.316 -44.206 -48.622 1.00 47.38 94 ASN A N 1
ATOM 745 C CA . ASN A 1 94 ? -27.884 -44.551 -48.668 1.00 47.38 94 ASN A CA 1
ATOM 746 C C . ASN A 1 94 ? -27.038 -43.826 -47.603 1.00 47.38 94 ASN A C 1
ATOM 748 O O . ASN A 1 94 ? -25.834 -44.062 -47.488 1.00 47.38 94 ASN A O 1
ATOM 752 N N . VAL A 1 95 ? -27.641 -42.945 -46.798 1.00 56.50 95 VAL A N 1
ATOM 753 C CA . VAL A 1 95 ? -26.947 -42.274 -45.694 1.00 56.50 95 VAL A CA 1
ATOM 754 C C . VAL A 1 95 ? -26.972 -43.187 -44.469 1.00 56.50 95 VAL A C 1
ATOM 756 O O . VAL A 1 95 ? -27.979 -43.256 -43.772 1.00 56.50 95 VAL A O 1
ATOM 759 N N . LYS A 1 96 ? -25.853 -43.872 -44.187 1.00 58.00 96 LYS A N 1
ATOM 760 C CA . LYS A 1 96 ? -25.691 -44.643 -42.941 1.00 58.00 96 LYS A CA 1
ATOM 761 C C . LYS A 1 96 ? -25.983 -43.756 -41.720 1.00 58.00 96 LYS A C 1
ATOM 763 O O . LYS A 1 96 ? -25.481 -42.632 -41.646 1.00 58.00 96 LYS A O 1
ATOM 768 N N . ASP A 1 97 ? -26.737 -44.290 -40.757 1.00 62.50 97 ASP A N 1
ATOM 769 C CA . ASP A 1 97 ? -26.962 -43.646 -39.458 1.00 62.50 97 ASP A CA 1
ATOM 770 C C . ASP A 1 97 ? -25.643 -43.251 -38.781 1.00 62.50 97 ASP A C 1
ATOM 772 O O . ASP A 1 97 ? -24.625 -43.936 -38.906 1.00 62.50 97 ASP A O 1
ATOM 776 N N . THR A 1 98 ? -25.671 -42.160 -38.013 1.00 72.31 98 THR A N 1
ATOM 777 C CA . THR A 1 98 ? -24.512 -41.732 -37.220 1.00 72.31 98 THR A CA 1
ATOM 778 C C . THR A 1 98 ? -24.195 -42.757 -36.131 1.00 72.31 98 THR A C 1
ATOM 780 O O . THR A 1 98 ? -25.102 -43.425 -35.618 1.00 72.31 98 THR A O 1
ATOM 783 N N . ARG A 1 99 ? -22.925 -42.871 -35.715 1.00 73.69 99 ARG A N 1
ATOM 784 C CA . ARG A 1 99 ? -22.532 -43.812 -34.648 1.00 73.69 99 ARG A CA 1
ATOM 785 C C . ARG A 1 99 ? -23.305 -43.510 -33.366 1.00 73.69 99 ARG A C 1
ATOM 787 O O . ARG A 1 99 ? -23.729 -44.431 -32.677 1.00 73.69 99 ARG A O 1
ATOM 794 N N . THR A 1 100 ? -23.574 -42.232 -33.101 1.00 76.12 100 THR A N 1
ATOM 795 C CA . THR A 1 100 ? -24.423 -41.771 -31.995 1.00 76.12 100 THR A CA 1
ATOM 796 C C . THR A 1 100 ? -25.864 -42.303 -32.067 1.00 76.12 100 THR A C 1
ATOM 798 O O . THR A 1 100 ? -26.404 -42.744 -31.051 1.00 76.12 100 THR A O 1
ATOM 801 N N . MET A 1 101 ? -26.498 -42.301 -33.246 1.00 72.62 101 MET A N 1
ATOM 802 C CA . MET A 1 101 ? -27.853 -42.850 -33.423 1.00 72.62 101 MET A CA 1
ATOM 803 C C . MET A 1 101 ? -27.866 -44.378 -33.310 1.00 72.62 101 MET A C 1
ATOM 805 O O . MET A 1 101 ? -28.701 -44.928 -32.594 1.00 72.62 101 MET A O 1
ATOM 809 N N . GLN A 1 102 ? -26.906 -45.060 -33.940 1.00 71.06 102 GLN A N 1
ATOM 810 C CA . GLN A 1 102 ? -26.757 -46.519 -33.850 1.00 71.06 102 GLN A CA 1
ATOM 811 C C . GLN A 1 102 ? -26.483 -46.981 -32.410 1.00 71.06 102 GLN A C 1
ATOM 813 O O . GLN A 1 102 ? -26.993 -48.015 -31.974 1.00 71.06 102 GLN A O 1
ATOM 818 N N . HIS A 1 103 ? -25.705 -46.209 -31.649 1.00 79.44 103 HIS A N 1
ATOM 819 C CA . HIS A 1 103 ? -25.470 -46.438 -30.225 1.00 79.44 103 HIS A CA 1
ATOM 820 C C . HIS A 1 103 ? -26.763 -46.332 -29.417 1.00 79.44 103 HIS A C 1
ATOM 822 O O . HIS A 1 103 ? -27.137 -47.284 -28.736 1.00 79.44 103 HIS A O 1
ATOM 828 N N . MET A 1 104 ? -27.496 -45.222 -29.551 1.00 74.12 104 MET A N 1
ATOM 829 C CA . MET A 1 104 ? -28.757 -45.007 -28.829 1.00 74.12 104 MET A CA 1
ATOM 830 C C . MET A 1 104 ? -29.882 -45.972 -29.240 1.00 74.12 104 MET A C 1
ATOM 832 O O . MET A 1 104 ? -30.794 -46.198 -28.451 1.00 74.12 104 MET A O 1
ATOM 836 N N . ALA A 1 105 ? -29.827 -46.567 -30.434 1.00 73.62 105 ALA A N 1
ATOM 837 C CA . ALA A 1 105 ? -30.739 -47.642 -30.832 1.00 73.62 105 ALA A CA 1
ATOM 838 C C . ALA A 1 105 ? -30.444 -48.979 -30.118 1.00 73.62 105 ALA A C 1
ATOM 840 O O . ALA A 1 105 ? -31.351 -49.785 -29.938 1.00 73.62 105 ALA A O 1
ATOM 841 N N . GLY A 1 106 ? -29.191 -49.209 -29.702 1.00 73.81 106 GLY A N 1
ATOM 842 C CA . GLY A 1 106 ? -28.737 -50.427 -29.016 1.00 73.81 106 GLY A CA 1
ATOM 843 C C . GLY A 1 106 ? -28.447 -50.257 -27.519 1.00 73.81 106 GLY A C 1
ATOM 844 O O . GLY A 1 106 ? -27.868 -51.152 -26.905 1.00 73.81 106 GLY A O 1
ATOM 845 N N . CYS A 1 107 ? -28.796 -49.118 -26.917 1.00 83.62 107 CYS A N 1
ATOM 846 C CA . CYS A 1 107 ? -28.511 -48.831 -25.514 1.00 83.62 107 CYS A CA 1
ATOM 847 C C . CYS A 1 107 ? -29.721 -48.207 -24.815 1.00 83.62 107 CYS A C 1
ATOM 849 O O . CYS A 1 107 ? -30.274 -47.205 -25.270 1.00 83.62 107 CYS A O 1
ATOM 851 N N . HIS A 1 108 ? -30.123 -48.789 -23.686 1.00 85.62 108 HIS A N 1
ATOM 852 C CA . HIS A 1 108 ? -31.325 -48.394 -22.959 1.00 85.62 108 HIS A CA 1
ATOM 853 C C . HIS A 1 108 ? -31.034 -48.096 -21.484 1.00 85.62 108 HIS A C 1
ATOM 855 O O . HIS A 1 108 ? -30.178 -48.718 -20.855 1.00 85.62 108 HIS A O 1
ATOM 861 N N . ALA A 1 109 ? -31.763 -47.128 -20.925 1.00 85.75 109 ALA A N 1
ATOM 862 C CA . ALA A 1 109 ? -31.588 -46.693 -19.544 1.00 85.75 109 ALA A CA 1
ATOM 863 C C . ALA A 1 109 ? -32.540 -47.421 -18.582 1.00 85.75 109 ALA A C 1
ATOM 865 O O . ALA A 1 109 ? -33.703 -47.678 -18.897 1.00 85.75 109 ALA A O 1
ATOM 866 N N . ILE A 1 110 ? -32.065 -47.699 -17.370 1.00 84.06 110 ILE A N 1
ATOM 867 C CA . ILE A 1 110 ? -32.794 -48.387 -16.301 1.00 84.06 110 ILE A CA 1
ATOM 868 C C . ILE A 1 110 ? -32.633 -47.601 -14.986 1.00 84.06 110 ILE A C 1
ATOM 870 O O . ILE A 1 110 ? -31.577 -47.031 -14.693 1.00 84.06 110 ILE A O 1
ATOM 874 N N . CYS A 1 111 ? -33.696 -47.533 -14.176 1.00 84.06 111 CYS A N 1
ATOM 875 C CA . CYS A 1 111 ? -33.631 -46.938 -12.839 1.00 84.06 111 CYS A CA 1
ATOM 876 C C . CYS A 1 111 ? -32.897 -47.864 -11.855 1.00 84.06 111 CYS A C 1
ATOM 878 O O . CYS A 1 111 ? -32.969 -49.085 -11.980 1.00 84.06 111 CYS A O 1
ATOM 880 N N . THR A 1 112 ? -32.262 -47.306 -10.819 1.00 81.75 112 THR A N 1
ATOM 881 C CA . THR A 1 112 ? -31.496 -48.087 -9.826 1.00 81.75 112 THR A CA 1
ATOM 882 C C . THR A 1 112 ? -32.290 -49.255 -9.226 1.00 81.75 112 THR A C 1
ATOM 884 O O . THR A 1 112 ? -31.740 -50.337 -9.075 1.00 81.75 112 THR A O 1
ATOM 887 N N . ARG A 1 113 ? -33.601 -49.103 -8.973 1.00 81.00 113 ARG A N 1
ATOM 888 C CA . ARG A 1 113 ? -34.449 -50.207 -8.480 1.00 81.00 113 ARG A CA 1
ATOM 889 C C . ARG A 1 113 ? -34.589 -51.353 -9.492 1.00 81.00 113 ARG A C 1
ATOM 891 O O . ARG A 1 113 ? -34.531 -52.509 -9.102 1.00 81.00 113 ARG A O 1
ATOM 898 N N . CYS A 1 114 ? -34.767 -51.062 -10.779 1.00 80.88 114 CYS A N 1
ATOM 899 C CA . CYS A 1 114 ? -34.897 -52.094 -11.817 1.00 80.88 114 CYS A CA 1
ATOM 900 C C . CYS A 1 114 ? -33.550 -52.680 -12.270 1.00 80.88 114 CYS A C 1
ATOM 902 O O . CYS A 1 114 ? -33.546 -53.764 -12.856 1.00 80.88 114 CYS A O 1
ATOM 904 N N . TYR A 1 115 ? -32.449 -51.977 -11.986 1.00 80.56 115 TYR A N 1
ATOM 905 C CA . TYR A 1 115 ? -31.072 -52.444 -12.130 1.00 80.56 115 TYR A CA 1
ATOM 906 C C . TYR A 1 115 ? -30.697 -53.428 -11.008 1.00 80.56 115 TYR A C 1
ATOM 908 O O . TYR A 1 115 ? -30.342 -54.564 -11.296 1.00 80.56 115 TYR A O 1
ATOM 916 N N . LEU A 1 116 ? -30.899 -53.050 -9.737 1.00 77.44 116 LEU A N 1
ATOM 917 C CA . LEU A 1 116 ? -30.634 -53.910 -8.570 1.00 77.44 116 LEU A CA 1
ATOM 918 C C . LEU A 1 116 ? -31.520 -55.171 -8.508 1.00 77.44 116 LEU A C 1
ATOM 920 O O . LEU A 1 116 ? -31.164 -56.137 -7.849 1.00 77.44 116 LEU A O 1
ATOM 924 N N . LEU A 1 117 ? -32.668 -55.173 -9.193 1.00 75.44 117 LEU A N 1
ATOM 925 C CA . LEU A 1 117 ? -33.564 -56.333 -9.324 1.00 75.44 117 LEU A CA 1
ATOM 926 C C . LEU A 1 117 ? -33.312 -57.141 -10.615 1.00 75.44 117 LEU A C 1
ATOM 928 O O . LEU A 1 117 ? -34.231 -57.791 -11.130 1.00 75.44 117 LEU A O 1
ATOM 932 N N . ARG A 1 118 ? -32.127 -57.032 -11.227 1.00 64.88 118 ARG A N 1
ATOM 933 C CA . ARG A 1 118 ? -31.733 -57.758 -12.449 1.00 64.88 118 ARG A CA 1
ATOM 934 C C . ARG A 1 118 ? -30.753 -58.885 -12.105 1.00 64.88 118 ARG A C 1
ATOM 936 O O . ARG A 1 118 ? -30.013 -58.785 -11.135 1.00 64.88 118 ARG A O 1
ATOM 943 N N . ALA A 1 119 ? -30.738 -59.933 -12.928 1.00 58.97 119 ALA A N 1
ATOM 944 C CA . ALA A 1 119 ? -29.646 -60.905 -12.939 1.00 58.97 119 ALA A CA 1
ATOM 945 C C . ALA A 1 119 ? -28.293 -60.193 -13.183 1.00 58.97 119 ALA A C 1
ATOM 947 O O . ALA A 1 119 ? -28.298 -59.127 -13.821 1.00 58.97 119 ALA A O 1
ATOM 948 N N . PRO A 1 120 ? -27.165 -60.747 -12.687 1.00 59.38 120 PRO A N 1
ATOM 949 C CA . PRO A 1 120 ? -25.854 -60.116 -12.789 1.00 59.38 120 PRO A CA 1
ATOM 950 C C . PRO A 1 120 ? -25.517 -59.704 -14.224 1.00 59.38 120 PRO A C 1
ATOM 952 O O . PRO A 1 120 ? -25.854 -60.374 -15.200 1.00 59.38 120 PRO A O 1
ATOM 955 N N . VAL A 1 121 ? -24.890 -58.538 -14.324 1.00 61.28 121 VAL A N 1
ATOM 956 C CA . VAL A 1 121 ? -24.527 -57.856 -15.566 1.00 61.28 121 VAL A CA 1
ATOM 957 C C . VAL A 1 121 ? -23.024 -58.018 -15.733 1.00 61.28 121 VAL A C 1
ATOM 959 O O . VAL A 1 121 ? -22.291 -57.794 -14.770 1.00 61.28 121 VAL A O 1
ATOM 962 N N . GLU A 1 122 ? -22.549 -58.400 -16.918 1.00 61.94 122 GLU A N 1
ATOM 963 C CA . GLU A 1 122 ? -21.105 -58.374 -17.160 1.00 61.94 122 GLU A CA 1
ATOM 964 C C . GLU A 1 122 ? -20.610 -56.914 -17.140 1.00 61.94 122 GLU A C 1
ATOM 966 O O . GLU A 1 122 ? -21.268 -56.033 -17.713 1.00 61.94 122 GLU A O 1
ATOM 971 N N . PRO A 1 123 ? -19.478 -56.619 -16.475 1.00 63.22 123 PRO A N 1
ATOM 972 C CA . PRO A 1 123 ? -18.906 -55.281 -16.491 1.00 63.22 123 PRO A CA 1
ATOM 973 C C . PRO A 1 123 ? -18.464 -54.909 -17.911 1.00 63.22 123 PRO A C 1
ATOM 975 O O . PRO A 1 123 ? -18.115 -55.770 -18.721 1.00 63.22 123 PRO A O 1
ATOM 978 N N . ALA A 1 124 ? -18.451 -53.611 -18.217 1.00 65.38 124 ALA A N 1
ATOM 979 C CA . ALA A 1 124 ? -18.027 -53.128 -19.526 1.00 65.38 124 ALA A CA 1
ATOM 980 C C . ALA A 1 124 ? -16.605 -53.617 -19.886 1.00 65.38 124 ALA A C 1
ATOM 982 O O . ALA A 1 124 ? -15.710 -53.549 -19.032 1.00 65.38 124 ALA A O 1
ATOM 983 N N . PRO A 1 125 ? -16.352 -54.043 -21.144 1.00 66.81 125 PRO A N 1
ATOM 984 C CA . PRO A 1 125 ? -15.023 -54.457 -21.591 1.00 66.81 125 PRO A CA 1
ATOM 985 C C . PRO A 1 125 ? -13.947 -53.427 -21.231 1.00 66.81 125 PRO A C 1
ATOM 987 O O . PRO A 1 125 ? -14.171 -52.223 -21.359 1.00 66.81 125 PRO A O 1
ATOM 990 N N . LEU A 1 126 ? -12.762 -53.882 -20.808 1.00 60.19 126 LEU A N 1
ATOM 991 C CA . LEU A 1 126 ? -11.736 -53.018 -20.200 1.00 60.19 126 LEU A CA 1
ATOM 992 C C . LEU A 1 126 ? -11.405 -51.768 -21.045 1.00 60.19 126 LEU A C 1
ATOM 994 O O . LEU A 1 126 ? -11.296 -50.667 -20.511 1.00 60.19 126 LEU A O 1
ATOM 998 N N . LEU A 1 127 ? -11.332 -51.918 -22.373 1.00 57.06 127 LEU A N 1
ATOM 999 C CA . LEU A 1 127 ? -11.086 -50.820 -23.318 1.00 57.06 127 LEU A CA 1
ATOM 1000 C C . LEU A 1 127 ? -12.239 -49.802 -23.393 1.00 57.06 127 LEU A C 1
ATOM 1002 O O . LEU A 1 127 ? -11.982 -48.610 -23.546 1.00 57.06 127 LEU A O 1
ATOM 1006 N N . ALA A 1 128 ? -13.495 -50.233 -23.242 1.00 59.91 128 ALA A N 1
ATOM 1007 C CA . ALA A 1 128 ? -14.653 -49.339 -23.156 1.00 59.91 128 ALA A CA 1
ATOM 1008 C C . ALA A 1 128 ? -14.655 -48.534 -21.845 1.00 59.91 128 ALA A C 1
ATOM 1010 O O . ALA A 1 128 ? -15.044 -47.366 -21.841 1.00 59.91 128 ALA A O 1
ATOM 1011 N N . THR A 1 129 ? -14.182 -49.146 -20.756 1.00 63.28 129 THR A N 1
ATOM 1012 C CA . THR A 1 129 ? -14.027 -48.512 -19.437 1.00 63.28 129 THR A CA 1
ATOM 1013 C C . THR A 1 129 ? -12.878 -47.497 -19.416 1.00 63.28 129 THR A C 1
ATOM 1015 O O . THR A 1 129 ? -13.021 -46.427 -18.827 1.00 63.28 129 THR A O 1
ATOM 1018 N N . LEU A 1 130 ? -11.760 -47.793 -20.090 1.00 62.12 130 LEU A N 1
ATOM 1019 C CA . LEU A 1 130 ? -10.609 -46.886 -20.227 1.00 62.12 130 LEU A CA 1
ATOM 1020 C C . LEU A 1 130 ? -10.855 -45.746 -21.230 1.00 62.12 130 LEU A C 1
ATOM 1022 O O . LEU A 1 130 ? -10.380 -44.629 -21.023 1.00 62.12 130 LEU A O 1
ATOM 1026 N N . HIS A 1 131 ? -11.624 -45.996 -22.294 1.00 62.22 131 HIS A N 1
ATOM 1027 C CA . HIS A 1 131 ? -11.903 -45.023 -23.356 1.00 62.22 131 HIS A CA 1
ATOM 1028 C C . HIS A 1 131 ? -13.416 -44.785 -23.550 1.00 62.22 131 HIS A C 1
ATOM 1030 O O . HIS A 1 131 ? -13.949 -45.018 -24.640 1.00 62.22 131 HIS A O 1
ATOM 1036 N N . PRO A 1 132 ? -14.127 -44.247 -22.536 1.00 65.44 132 PRO A N 1
ATOM 1037 C CA . PRO A 1 132 ? -15.587 -44.085 -22.547 1.00 65.44 132 PRO A CA 1
ATOM 1038 C C . PRO A 1 132 ? -16.118 -43.129 -23.630 1.00 65.44 132 PRO A C 1
ATOM 1040 O O . PRO A 1 132 ? -17.319 -43.097 -23.893 1.00 65.44 132 PRO A O 1
ATOM 1043 N N . GLY A 1 133 ? -15.251 -42.338 -24.268 1.00 66.12 133 GLY A N 1
ATOM 1044 C CA . GLY A 1 133 ? -15.614 -41.500 -25.414 1.00 66.12 133 GLY A CA 1
ATOM 1045 C C . GLY A 1 133 ? -15.680 -42.246 -26.753 1.00 66.12 133 GLY A C 1
ATOM 1046 O O . GLY A 1 133 ? -16.397 -41.797 -27.646 1.00 66.12 133 GLY A O 1
ATOM 1047 N N . ASN A 1 134 ? -14.969 -43.371 -26.915 1.00 70.75 134 ASN A N 1
ATOM 1048 C CA . ASN A 1 134 ? -14.846 -44.032 -28.215 1.00 70.75 134 ASN A CA 1
ATOM 1049 C C . ASN A 1 134 ? -15.903 -45.127 -28.429 1.00 70.75 134 ASN A C 1
ATOM 1051 O O . ASN A 1 134 ? -15.775 -46.252 -27.945 1.00 70.75 134 ASN A O 1
ATOM 1055 N N . LEU A 1 135 ? -16.906 -44.806 -29.248 1.00 66.62 135 LEU A N 1
ATOM 1056 C CA . LEU A 1 135 ? -17.984 -45.715 -29.643 1.00 66.62 135 LEU A CA 1
ATOM 1057 C C . LEU A 1 135 ? -17.498 -47.012 -30.318 1.00 66.62 135 LEU A C 1
ATOM 1059 O O . LEU A 1 135 ? -18.179 -48.030 -30.195 1.00 66.62 135 LEU A O 1
ATOM 1063 N N . SER A 1 136 ? -16.331 -47.031 -30.980 1.00 66.06 136 SER A N 1
ATOM 1064 C CA . SER A 1 136 ? -15.840 -48.252 -31.645 1.00 66.06 136 SER A CA 1
ATOM 1065 C C . SER A 1 136 ? -15.404 -49.350 -30.671 1.00 66.06 136 SER A C 1
ATOM 1067 O O . SER A 1 136 ? -15.348 -50.507 -31.064 1.00 66.06 136 SER A O 1
ATOM 1069 N N . PHE A 1 137 ? -15.111 -49.016 -29.409 1.00 64.12 137 PHE A N 1
ATOM 1070 C CA . PHE A 1 137 ? -14.803 -50.006 -28.369 1.00 64.12 137 PHE A CA 1
ATOM 1071 C C . PHE A 1 137 ? -16.047 -50.463 -27.587 1.00 64.12 137 PHE A C 1
ATOM 1073 O O . PHE A 1 137 ? -15.935 -51.336 -26.731 1.00 64.12 137 PHE A O 1
ATOM 1080 N N . GLN A 1 138 ? -17.228 -49.892 -27.866 1.00 64.25 138 GLN A N 1
ATOM 1081 C CA . GLN A 1 138 ? -18.484 -50.185 -27.151 1.00 64.25 138 GLN A CA 1
ATOM 1082 C C . GLN A 1 138 ? -19.467 -51.052 -27.956 1.00 64.25 138 GLN A C 1
ATOM 1084 O O . GLN A 1 138 ? -20.533 -51.415 -27.461 1.00 64.25 138 GLN A O 1
ATOM 1089 N N . ARG A 1 139 ? -19.094 -51.434 -29.181 1.00 55.69 139 ARG A N 1
ATOM 1090 C CA . ARG A 1 139 ? -19.740 -52.486 -29.972 1.00 55.69 139 ARG A CA 1
ATOM 1091 C C . ARG A 1 139 ? -18.675 -53.472 -30.443 1.00 55.69 139 ARG A C 1
ATOM 1093 O O . ARG A 1 139 ? -17.646 -53.047 -30.957 1.00 55.69 139 ARG A O 1
ATOM 1100 N N . ARG A 1 140 ? -18.962 -54.773 -30.355 1.00 49.50 140 ARG A N 1
ATOM 1101 C CA . ARG A 1 140 ? -18.388 -55.729 -31.310 1.00 49.50 140 ARG A CA 1
ATOM 1102 C C . ARG A 1 140 ? -19.144 -55.579 -32.636 1.00 49.50 140 ARG A C 1
ATOM 1104 O O . ARG A 1 140 ? -20.353 -55.365 -32.630 1.00 49.50 140 ARG A O 1
ATOM 1111 N N . ASP A 1 141 ? -18.387 -55.630 -33.724 1.00 40.66 141 ASP A N 1
ATOM 1112 C CA . ASP A 1 141 ? -18.802 -55.849 -35.114 1.00 40.66 141 ASP A CA 1
ATOM 1113 C C . ASP A 1 141 ? -19.874 -54.919 -35.721 1.00 40.66 141 ASP A C 1
ATOM 1115 O O . ASP A 1 141 ? -21.080 -55.093 -35.577 1.00 40.66 141 ASP A O 1
ATOM 1119 N N . SER A 1 142 ? -19.414 -53.941 -36.513 1.00 37.25 142 SER A N 1
ATOM 1120 C CA . SER A 1 142 ? -20.158 -53.405 -37.679 1.00 37.25 142 SER A CA 1
ATOM 1121 C C . SER A 1 142 ? -19.246 -52.642 -38.661 1.00 37.25 142 SER A C 1
ATOM 1123 O O . SER A 1 142 ? -19.607 -51.601 -39.210 1.00 37.25 142 SER A O 1
ATOM 1125 N N . ALA A 1 143 ? -18.038 -53.163 -38.904 1.00 36.62 143 ALA A N 1
ATOM 1126 C CA . ALA A 1 143 ? -17.094 -52.608 -39.874 1.00 36.62 143 ALA A CA 1
ATOM 1127 C C . ALA A 1 143 ? -17.273 -53.253 -41.263 1.00 36.62 143 ALA A C 1
ATOM 1129 O O . ALA A 1 143 ? -16.499 -54.118 -41.658 1.00 36.62 143 ALA A O 1
ATOM 1130 N N . THR A 1 144 ? -18.294 -52.829 -42.017 1.00 33.28 144 THR A N 1
ATOM 1131 C CA . THR A 1 144 ? -18.477 -53.227 -43.427 1.00 33.28 144 THR A CA 1
ATOM 1132 C C . THR A 1 144 ? -18.515 -52.018 -44.365 1.00 33.28 144 THR A C 1
ATOM 1134 O O . THR A 1 144 ? -19.447 -51.200 -44.376 1.00 33.28 144 THR A O 1
ATOM 1137 N N . THR A 1 145 ? -17.465 -51.900 -45.175 1.00 36.66 145 THR A N 1
ATOM 1138 C CA . THR A 1 145 ? -17.348 -50.964 -46.298 1.00 36.66 145 THR A CA 1
ATOM 1139 C C . THR A 1 145 ? -18.099 -51.515 -47.507 1.00 36.66 145 THR A C 1
ATOM 1141 O O . THR A 1 145 ? -17.596 -52.387 -48.208 1.00 36.66 145 THR A O 1
ATOM 1144 N N . GLY A 1 146 ? -19.305 -51.005 -47.760 1.00 31.89 146 GLY A N 1
ATOM 1145 C CA . GLY A 1 146 ? -19.999 -51.239 -49.025 1.00 31.89 146 GLY A CA 1
ATOM 1146 C C . GLY A 1 146 ? -19.508 -50.236 -50.063 1.00 31.89 146 GLY A C 1
ATOM 1147 O O . GLY A 1 146 ? -19.817 -49.052 -49.949 1.00 31.89 146 GLY A O 1
ATOM 1148 N N . SER A 1 147 ? -18.732 -50.695 -51.041 1.00 38.06 147 SER A N 1
ATOM 1149 C CA . SER A 1 147 ? -18.318 -49.900 -52.198 1.00 38.06 147 SER A CA 1
ATOM 1150 C C . SER A 1 147 ? -19.397 -49.956 -53.280 1.00 38.06 147 SER A C 1
ATOM 1152 O O . SER A 1 147 ? -19.597 -50.996 -53.904 1.00 38.06 147 SER A O 1
ATOM 1154 N N . GLY A 1 148 ? -20.068 -48.835 -53.519 1.00 36.59 148 GLY A N 1
ATOM 1155 C CA . GLY A 1 148 ? -20.930 -48.632 -54.679 1.00 36.59 148 GLY A CA 1
ATOM 1156 C C . GLY A 1 148 ? -20.685 -47.237 -55.234 1.00 36.59 148 GLY A C 1
ATOM 1157 O O . GLY A 1 148 ? -20.682 -46.275 -54.465 1.00 36.59 148 GLY A O 1
ATOM 1158 N N . ASN A 1 149 ? -20.460 -47.125 -56.545 1.00 41.91 149 ASN A N 1
ATOM 1159 C CA . ASN A 1 149 ? -20.406 -45.820 -57.199 1.00 41.91 149 ASN A CA 1
ATOM 1160 C C . ASN A 1 149 ? -21.785 -45.159 -57.113 1.00 41.91 149 ASN A C 1
ATOM 1162 O O . ASN A 1 149 ? -22.804 -45.780 -57.415 1.00 41.91 149 ASN A O 1
ATOM 1166 N N . VAL A 1 150 ? -21.800 -43.896 -56.700 1.00 49.06 150 VAL A N 1
ATOM 1167 C CA . VAL A 1 150 ? -22.982 -43.034 -56.688 1.00 49.06 150 VAL A CA 1
ATOM 1168 C C . VAL A 1 150 ? -22.575 -41.744 -57.378 1.00 49.06 150 VAL A C 1
ATOM 1170 O O . VAL A 1 150 ? -21.642 -41.085 -56.919 1.00 49.06 150 VAL A O 1
ATOM 1173 N N . ASP A 1 151 ? -23.262 -41.389 -58.460 1.00 45.09 151 ASP A N 1
ATOM 1174 C CA . ASP A 1 151 ? -22.973 -40.164 -59.202 1.00 45.09 151 ASP A CA 1
ATOM 1175 C C . ASP A 1 151 ? -23.244 -38.940 -58.316 1.00 45.09 151 ASP A C 1
ATOM 1177 O O . ASP A 1 151 ? -24.384 -38.634 -57.951 1.00 45.09 151 ASP A O 1
ATOM 1181 N N . LEU A 1 152 ? -22.168 -38.253 -57.930 1.00 53.62 152 LEU A N 1
ATOM 1182 C CA . LEU A 1 152 ? -22.224 -37.045 -57.117 1.00 53.62 152 LEU A CA 1
ATOM 1183 C C . LEU A 1 152 ? -22.548 -35.835 -58.000 1.00 53.62 152 LEU A C 1
ATOM 1185 O O . LEU A 1 152 ? -22.036 -35.707 -59.111 1.00 53.62 152 LEU A O 1
ATOM 1189 N N . CYS A 1 153 ? -23.360 -34.904 -57.492 1.00 55.34 153 CYS A N 1
ATOM 1190 C CA . CYS A 1 153 ? -23.518 -33.609 -58.153 1.00 55.34 153 CYS A CA 1
ATOM 1191 C C . CYS A 1 153 ? -22.201 -32.814 -58.099 1.00 55.34 153 CYS A C 1
ATOM 1193 O O . CYS A 1 153 ? -21.359 -33.054 -57.231 1.00 55.34 153 CYS A O 1
ATOM 1195 N N . SER A 1 154 ? -22.043 -31.830 -58.989 1.00 50.41 154 SER A N 1
ATOM 1196 C CA . SER A 1 154 ? -20.825 -31.011 -59.108 1.00 50.41 154 SER A CA 1
ATOM 1197 C C . SER A 1 154 ? -20.333 -30.449 -57.769 1.00 50.41 154 SER A C 1
ATOM 1199 O O . SER A 1 154 ? -19.146 -30.534 -57.475 1.00 50.41 154 SER A O 1
ATOM 1201 N N . HIS A 1 155 ? -21.240 -29.962 -56.917 1.00 55.59 155 HIS A N 1
ATOM 1202 C CA . HIS A 1 155 ? -20.881 -29.431 -55.601 1.00 55.59 155 HIS A CA 1
ATOM 1203 C C . HIS A 1 155 ? -20.375 -30.509 -54.623 1.00 55.59 155 HIS A C 1
ATOM 1205 O O . HIS A 1 155 ? -19.456 -30.250 -53.850 1.00 55.59 155 HIS A O 1
ATOM 1211 N N . CYS A 1 156 ? -20.917 -31.732 -54.676 1.00 58.09 156 CYS A N 1
ATOM 1212 C CA . CYS A 1 156 ? -20.420 -32.858 -53.879 1.00 58.09 156 CYS A CA 1
ATOM 1213 C C . CYS A 1 156 ? -19.128 -33.469 -54.443 1.00 58.09 156 CYS A C 1
ATOM 1215 O O . CYS A 1 156 ? -18.353 -34.032 -53.676 1.00 58.09 156 CYS A O 1
ATOM 1217 N N . PHE A 1 157 ? -18.882 -33.340 -55.750 1.00 58.12 157 PHE A N 1
ATOM 1218 C CA . PHE A 1 157 ? -17.624 -33.723 -56.397 1.00 58.12 157 PHE A CA 1
ATOM 1219 C C . PHE A 1 157 ? -16.464 -32.780 -56.023 1.00 58.12 157 PHE A C 1
ATOM 1221 O O . PHE A 1 157 ? -15.318 -33.210 -55.975 1.00 58.12 157 PHE A O 1
ATOM 1228 N N . THR A 1 158 ? -16.751 -31.510 -55.707 1.00 57.94 158 THR A N 1
ATOM 1229 C CA . THR A 1 158 ? -15.746 -30.516 -55.279 1.00 57.94 158 THR A CA 1
ATOM 1230 C C . THR A 1 158 ? -15.374 -30.546 -53.789 1.00 57.94 158 THR A C 1
ATOM 1232 O O . THR A 1 158 ? -14.530 -29.755 -53.382 1.00 57.94 158 THR A O 1
ATOM 1235 N N . LEU A 1 159 ? -15.988 -31.405 -52.965 1.00 61.66 159 LEU A N 1
ATOM 1236 C CA . LEU A 1 159 ? -15.692 -31.476 -51.524 1.00 61.66 159 LEU A CA 1
ATOM 1237 C C . LEU A 1 159 ? -14.358 -32.184 -51.264 1.00 61.66 159 LEU A C 1
ATOM 1239 O O . LEU A 1 159 ? -14.134 -33.288 -51.768 1.00 61.66 159 LEU A O 1
ATOM 1243 N N . THR A 1 160 ? -13.505 -31.605 -50.421 1.00 65.12 160 THR A N 1
ATOM 1244 C CA . THR A 1 160 ? -12.242 -32.248 -50.030 1.00 65.12 160 THR A CA 1
ATOM 1245 C C . THR A 1 160 ? -12.466 -33.382 -49.008 1.00 65.12 160 THR A C 1
ATOM 1247 O O . THR A 1 160 ? -13.541 -33.491 -48.402 1.00 65.12 160 THR A O 1
ATOM 1250 N N . PRO A 1 161 ? -11.464 -34.250 -48.753 1.00 55.84 161 PRO A N 1
ATOM 1251 C CA . PRO A 1 161 ? -11.527 -35.226 -47.662 1.00 55.84 161 PRO A CA 1
ATOM 1252 C C . PRO A 1 161 ? -11.763 -34.585 -46.282 1.00 55.84 161 PRO A C 1
ATOM 1254 O O . PRO A 1 161 ? -12.442 -35.179 -45.437 1.00 55.84 161 PRO A O 1
ATOM 1257 N N . GLU A 1 162 ? -11.259 -33.368 -46.061 1.00 55.16 162 GLU A N 1
ATOM 1258 C CA . GLU A 1 162 ? -11.507 -32.562 -44.863 1.00 55.16 162 GLU A CA 1
ATOM 1259 C C . GLU A 1 162 ? -12.972 -32.111 -44.794 1.00 55.16 162 GLU A C 1
ATOM 1261 O O . GLU A 1 162 ? -13.619 -32.350 -43.772 1.00 55.16 162 GLU A O 1
ATOM 1266 N N . ASP A 1 163 ? -13.539 -31.562 -45.877 1.00 61.09 163 ASP A N 1
ATOM 1267 C CA . ASP A 1 163 ? -14.957 -31.160 -45.936 1.00 61.09 163 ASP A CA 1
ATOM 1268 C C . ASP A 1 163 ? -15.889 -32.344 -45.647 1.00 61.09 163 ASP A C 1
ATOM 1270 O O . ASP A 1 163 ? -16.818 -32.258 -44.838 1.00 61.09 163 ASP A O 1
ATOM 1274 N N . ILE A 1 164 ? -15.617 -33.494 -46.272 1.00 60.91 164 ILE A N 1
ATOM 1275 C CA . ILE A 1 164 ? -16.371 -34.738 -46.068 1.00 60.91 164 ILE A CA 1
ATOM 1276 C C . ILE A 1 164 ? -16.272 -35.201 -44.605 1.00 60.91 164 ILE A C 1
ATOM 1278 O O . ILE A 1 164 ? -17.232 -35.775 -44.076 1.00 60.91 164 ILE A O 1
ATOM 1282 N N . THR A 1 165 ? -15.148 -34.941 -43.936 1.00 60.44 165 THR A N 1
ATOM 1283 C CA . THR A 1 165 ? -14.933 -35.262 -42.519 1.00 60.44 165 THR A CA 1
ATOM 1284 C C . THR A 1 165 ? -15.683 -34.289 -41.608 1.00 60.44 165 THR A C 1
ATOM 1286 O O . THR A 1 165 ? -16.481 -34.743 -40.785 1.00 60.44 165 THR A O 1
ATOM 1289 N N . ALA A 1 166 ? -15.573 -32.977 -41.824 1.00 63.16 166 ALA A N 1
ATOM 1290 C CA . ALA A 1 166 ? -16.336 -31.961 -41.094 1.00 63.16 166 ALA A CA 1
ATOM 1291 C C . ALA A 1 166 ? -17.858 -32.180 -41.226 1.00 63.16 166 ALA A C 1
ATOM 1293 O O . ALA A 1 166 ? -18.598 -32.144 -40.238 1.00 63.16 166 ALA A O 1
ATOM 1294 N N . LEU A 1 167 ? -18.336 -32.532 -42.425 1.00 65.31 167 LEU A N 1
ATOM 1295 C CA . LEU A 1 167 ? -19.734 -32.892 -42.682 1.00 65.31 167 LEU A CA 1
ATOM 1296 C C . LEU A 1 167 ? -20.159 -34.217 -42.026 1.00 65.31 167 LEU A C 1
ATOM 1298 O O . LEU A 1 167 ? -21.360 -34.468 -41.894 1.00 65.31 167 LEU A O 1
ATOM 1302 N N . ARG A 1 168 ? -19.238 -35.102 -41.624 1.00 65.12 168 ARG A N 1
ATOM 1303 C CA . ARG A 1 168 ? -19.543 -36.290 -40.797 1.00 65.12 168 ARG A CA 1
ATOM 1304 C C . ARG A 1 168 ? -19.592 -35.920 -39.314 1.00 65.12 168 ARG A C 1
ATOM 1306 O O . ARG A 1 168 ? -20.542 -36.304 -38.632 1.00 65.12 168 ARG A O 1
ATOM 1313 N N . GLU A 1 169 ? -18.636 -35.136 -38.830 1.00 68.12 169 GLU A N 1
ATOM 1314 C CA . GLU A 1 169 ? -18.558 -34.715 -37.425 1.00 68.12 169 GLU A CA 1
ATOM 1315 C C . GLU A 1 169 ? -19.717 -33.794 -37.022 1.00 68.12 169 GLU A C 1
ATOM 1317 O O . GLU A 1 169 ? -20.352 -34.024 -35.990 1.00 68.12 169 GLU A O 1
ATOM 1322 N N . GLY A 1 170 ? -20.105 -32.847 -37.881 1.00 68.88 170 GLY A N 1
ATOM 1323 C CA . GLY A 1 170 ? -21.296 -32.016 -37.673 1.00 68.88 170 GLY A CA 1
ATOM 1324 C C . GLY A 1 170 ? -22.592 -32.834 -37.558 1.00 68.88 170 GLY A C 1
ATOM 1325 O O . GLY A 1 170 ? -23.461 -32.513 -36.743 1.00 68.88 170 GLY A O 1
ATOM 1326 N N . ARG A 1 171 ? -22.707 -33.949 -38.299 1.00 70.56 171 ARG A N 1
ATOM 1327 C CA . ARG A 1 171 ? -23.842 -34.886 -38.185 1.00 70.56 171 ARG A CA 1
ATOM 1328 C C . ARG A 1 171 ? -23.824 -35.673 -36.872 1.00 70.56 171 ARG A C 1
ATOM 1330 O O . ARG A 1 171 ? -24.882 -35.836 -36.265 1.00 70.56 171 ARG A O 1
ATOM 1337 N N . GLU A 1 172 ? -22.660 -36.120 -36.399 1.00 73.06 172 GLU A N 1
ATOM 1338 C CA . GLU A 1 172 ? -22.525 -36.746 -35.071 1.00 73.06 172 GLU A CA 1
ATOM 1339 C C . GLU A 1 172 ? -22.890 -35.760 -33.949 1.00 73.06 172 GLU A C 1
ATOM 1341 O O . GLU A 1 172 ? -23.682 -36.099 -33.068 1.00 73.06 172 GLU A O 1
ATOM 1346 N N . MET A 1 173 ? -22.407 -34.512 -34.009 1.00 66.44 173 MET A N 1
ATOM 1347 C CA . MET A 1 173 ? -22.760 -33.473 -33.032 1.00 66.44 173 MET A CA 1
ATOM 1348 C C . MET A 1 173 ? -24.261 -33.157 -33.023 1.00 66.44 173 MET A C 1
ATOM 1350 O O . MET A 1 173 ? -24.857 -33.059 -31.947 1.00 66.44 173 MET A O 1
ATOM 1354 N N . ALA A 1 174 ? -24.895 -33.041 -34.193 1.00 69.56 174 ALA A N 1
ATOM 1355 C CA . ALA A 1 174 ? -26.338 -32.826 -34.293 1.00 69.56 174 ALA A CA 1
ATOM 1356 C C . ALA A 1 174 ? -27.133 -33.997 -33.683 1.00 69.56 174 ALA A C 1
ATOM 1358 O O . ALA A 1 174 ? -28.047 -33.777 -32.882 1.00 69.56 174 ALA A O 1
ATOM 1359 N N . ALA A 1 175 ? -26.748 -35.242 -33.987 1.00 67.88 175 ALA A N 1
ATOM 1360 C CA . ALA A 1 175 ? -27.351 -36.438 -33.398 1.00 67.88 175 ALA A CA 1
ATOM 1361 C C . ALA A 1 175 ? -27.207 -36.469 -31.865 1.00 67.88 175 ALA A C 1
ATOM 1363 O O . ALA A 1 175 ? -28.175 -36.753 -31.154 1.00 67.88 175 ALA A O 1
ATOM 1364 N N . LEU A 1 176 ? -26.031 -36.106 -31.344 1.00 68.56 176 LEU A N 1
ATOM 1365 C CA . LEU A 1 176 ? -25.756 -36.042 -29.908 1.00 68.56 176 LEU A CA 1
ATOM 1366 C C . LEU A 1 176 ? -26.621 -34.982 -29.205 1.00 68.56 176 LEU A C 1
ATOM 1368 O O . LEU A 1 176 ? -27.227 -35.270 -28.171 1.00 68.56 176 LEU A O 1
ATOM 1372 N N . GLN A 1 177 ? -26.777 -33.788 -29.788 1.00 65.69 177 GLN A N 1
ATOM 1373 C CA . GLN A 1 177 ? -27.681 -32.766 -29.245 1.00 65.69 177 GLN A CA 1
ATOM 1374 C C . GLN A 1 177 ? -29.157 -33.199 -29.255 1.00 65.69 177 GLN A C 1
ATOM 1376 O O . GLN A 1 177 ? -29.893 -32.893 -28.312 1.00 65.69 177 GLN A O 1
ATOM 1381 N N . ILE A 1 178 ? -29.605 -33.915 -30.293 1.00 64.19 178 ILE A N 1
ATOM 1382 C CA . ILE A 1 178 ? -30.974 -34.451 -30.378 1.00 64.19 178 ILE A CA 1
ATOM 1383 C C . ILE A 1 178 ? -31.202 -35.514 -29.294 1.00 64.19 178 ILE A C 1
ATOM 1385 O O . ILE A 1 178 ? -32.225 -35.477 -28.604 1.00 64.19 178 ILE A O 1
ATOM 1389 N N . ALA A 1 179 ? -30.240 -36.415 -29.081 1.00 63.88 179 ALA A N 1
ATOM 1390 C CA . ALA A 1 179 ? -30.318 -37.447 -28.051 1.00 63.88 179 ALA A CA 1
ATOM 1391 C C . ALA A 1 179 ? -30.437 -36.851 -26.632 1.00 63.88 179 ALA A C 1
ATOM 1393 O O . ALA A 1 179 ? -31.313 -37.254 -25.864 1.00 63.88 179 ALA A O 1
ATOM 1394 N N . LEU A 1 180 ? -29.638 -35.827 -26.303 1.00 62.22 180 LEU A N 1
ATOM 1395 C CA . LEU A 1 180 ? -29.647 -35.156 -24.990 1.00 62.22 180 LEU A CA 1
ATOM 1396 C C . LEU A 1 180 ? -30.942 -34.377 -24.675 1.00 62.22 180 LEU A C 1
ATOM 1398 O O . LEU A 1 180 ? -31.239 -34.091 -23.504 1.00 62.22 180 LEU A O 1
ATOM 1402 N N . LYS A 1 181 ? -31.733 -34.028 -25.698 1.00 58.25 181 LYS A N 1
ATOM 1403 C CA . LYS A 1 181 ? -33.025 -33.336 -25.542 1.00 58.25 181 LYS A CA 1
ATOM 1404 C C . LYS A 1 181 ? -34.185 -34.279 -25.187 1.00 58.25 181 LYS A C 1
ATOM 1406 O O . LYS A 1 181 ? -35.184 -33.800 -24.651 1.00 58.25 181 LYS A O 1
ATOM 1411 N N . ARG A 1 182 ? -34.073 -35.593 -25.422 1.00 61.91 182 ARG A N 1
ATOM 1412 C CA . ARG A 1 182 ? -35.152 -36.561 -25.138 1.00 61.91 182 ARG A CA 1
ATOM 1413 C C . ARG A 1 182 ? -35.388 -36.745 -23.630 1.00 61.91 182 ARG A C 1
ATOM 1415 O O . ARG A 1 182 ? -34.449 -36.795 -22.833 1.00 61.91 182 ARG A O 1
ATOM 1422 N N . ARG A 1 183 ? -36.658 -36.903 -23.226 1.00 67.81 183 ARG A N 1
ATOM 1423 C CA . ARG A 1 183 ? -36.997 -37.491 -21.916 1.00 67.81 183 ARG A CA 1
ATOM 1424 C C . ARG A 1 183 ? -36.644 -38.978 -21.975 1.00 67.81 183 ARG A C 1
ATOM 1426 O O . ARG A 1 183 ? -37.045 -39.664 -22.907 1.00 67.81 183 ARG A O 1
ATOM 1433 N N . ILE A 1 184 ? -35.874 -39.448 -21.000 1.00 76.38 184 ILE A N 1
ATOM 1434 C CA . ILE A 1 184 ? -35.391 -40.831 -20.929 1.00 76.38 184 ILE A CA 1
ATOM 1435 C C . ILE A 1 184 ? -36.206 -41.561 -19.863 1.00 76.38 184 ILE A C 1
ATOM 1437 O O . ILE A 1 184 ? -36.367 -41.052 -18.753 1.00 76.38 184 ILE A O 1
ATOM 1441 N N . TYR A 1 185 ? -36.710 -42.739 -20.209 1.00 81.56 185 TYR A N 1
ATOM 1442 C CA . TYR A 1 185 ? -37.575 -43.570 -19.376 1.00 81.56 185 TYR A CA 1
ATOM 1443 C C . TYR A 1 185 ? -36.858 -44.880 -19.024 1.00 81.56 185 TYR A C 1
ATOM 1445 O O . TYR A 1 185 ? -35.937 -45.293 -19.726 1.00 81.56 185 TYR A O 1
ATOM 1453 N N . CYS A 1 186 ? -37.248 -45.516 -17.920 1.00 85.06 186 CYS A N 1
ATOM 1454 C CA . CYS A 1 186 ? -36.732 -46.826 -17.535 1.00 85.06 186 CYS A CA 1
ATOM 1455 C C . CYS A 1 186 ? -37.274 -47.908 -18.479 1.00 85.06 186 CYS A C 1
ATOM 1457 O O . CYS A 1 186 ? -38.465 -48.199 -18.430 1.00 85.06 186 CYS A O 1
ATOM 1459 N N . ALA A 1 187 ? -36.420 -48.580 -19.247 1.00 84.06 187 ALA A N 1
ATOM 1460 C CA . ALA A 1 187 ? -36.839 -49.610 -20.206 1.00 84.06 187 ALA A CA 1
ATOM 1461 C C . ALA A 1 187 ? -37.504 -50.863 -19.586 1.00 84.06 187 ALA A C 1
ATOM 1463 O O . ALA A 1 187 ? -37.989 -51.717 -20.315 1.00 84.06 187 ALA A O 1
ATOM 1464 N N . ARG A 1 188 ? -37.525 -50.989 -18.248 1.00 82.44 188 ARG A N 1
ATOM 1465 C CA . ARG A 1 188 ? -38.129 -52.124 -17.518 1.00 82.44 188 ARG A CA 1
ATOM 1466 C C . ARG A 1 188 ? -39.358 -51.761 -16.669 1.00 82.44 188 ARG A C 1
ATOM 1468 O O . ARG A 1 188 ? -40.025 -52.652 -16.160 1.00 82.44 188 ARG A O 1
ATOM 1475 N N . CYS A 1 189 ? -39.640 -50.476 -16.448 1.00 85.00 189 CYS A N 1
ATOM 1476 C CA . CYS A 1 189 ? -40.820 -50.054 -15.671 1.00 85.00 189 CYS A CA 1
ATOM 1477 C C . CYS A 1 189 ? -41.433 -48.723 -16.119 1.00 85.00 189 CYS A C 1
ATOM 1479 O O . CYS A 1 189 ? -42.241 -48.150 -15.393 1.00 85.00 189 CYS A O 1
ATOM 1481 N N . GLU A 1 190 ? -40.990 -48.200 -17.263 1.00 84.56 190 GLU A N 1
ATOM 1482 C CA . GLU A 1 190 ? -41.527 -47.047 -17.997 1.00 84.56 190 GLU A CA 1
ATOM 1483 C C . GLU A 1 190 ? -41.611 -45.724 -17.216 1.00 84.56 190 GLU A C 1
ATOM 1485 O O . GLU A 1 190 ? -42.081 -44.711 -17.724 1.00 84.56 190 GLU A O 1
ATOM 1490 N N . LYS A 1 191 ? -41.063 -45.664 -15.997 1.00 83.81 191 LYS A N 1
ATOM 1491 C CA . LYS A 1 191 ? -40.966 -44.423 -15.220 1.00 83.81 191 LYS A CA 1
ATOM 1492 C C . LYS A 1 191 ? -39.882 -43.511 -15.795 1.00 83.81 191 LYS A C 1
ATOM 1494 O O . LYS A 1 191 ? -38.758 -43.951 -16.048 1.00 83.81 191 LYS A O 1
ATOM 1499 N N . ALA A 1 192 ? -40.208 -42.230 -15.964 1.00 80.62 192 ALA A N 1
ATOM 1500 C CA . ALA A 1 192 ? -39.264 -41.207 -16.409 1.00 80.62 192 ALA A CA 1
ATOM 1501 C C . ALA A 1 192 ? -38.073 -41.098 -15.439 1.00 80.62 192 ALA A C 1
ATOM 1503 O O . ALA A 1 192 ? -38.258 -40.980 -14.227 1.00 80.62 192 ALA A O 1
ATOM 1504 N N . LEU A 1 193 ? -36.846 -41.114 -15.964 1.00 77.56 193 LEU A N 1
ATOM 1505 C CA . LEU A 1 193 ? -35.624 -41.015 -15.168 1.00 77.56 193 LEU A CA 1
ATOM 1506 C C . LEU A 1 193 ? -35.247 -39.538 -14.953 1.00 77.56 193 LEU A C 1
ATOM 1508 O O . LEU A 1 193 ? -34.979 -38.839 -15.940 1.00 77.56 193 LEU A O 1
ATOM 1512 N N . PRO A 1 194 ? -35.148 -39.043 -13.703 1.00 69.75 194 PRO A N 1
ATOM 1513 C CA . PRO A 1 194 ? -34.726 -37.671 -13.426 1.00 69.75 194 PRO A CA 1
ATOM 1514 C C . PRO A 1 194 ? -33.402 -37.304 -14.113 1.00 69.75 194 PRO A C 1
ATOM 1516 O O . PRO A 1 194 ? -32.507 -38.135 -14.263 1.00 69.75 194 PRO A O 1
ATOM 1519 N N . ARG A 1 195 ? -33.247 -36.035 -14.516 1.00 60.38 195 ARG A N 1
ATOM 1520 C CA . ARG A 1 195 ? -31.992 -35.525 -15.117 1.00 60.38 195 ARG A CA 1
ATOM 1521 C C . ARG A 1 195 ? -30.821 -35.431 -14.124 1.00 60.38 195 ARG A C 1
ATOM 1523 O O . ARG A 1 195 ? -29.691 -35.286 -14.568 1.00 60.38 195 ARG A O 1
ATOM 1530 N N . LYS A 1 196 ? -31.090 -35.498 -12.813 1.00 59.41 196 LYS A N 1
ATOM 1531 C CA . LYS A 1 196 ? -30.094 -35.373 -11.728 1.00 59.41 196 LYS A CA 1
ATOM 1532 C C . LYS A 1 196 ? -29.798 -36.684 -10.978 1.00 59.41 196 LYS A C 1
ATOM 1534 O O . LYS A 1 196 ? -28.928 -36.685 -10.117 1.00 59.41 196 LYS A O 1
ATOM 1539 N N . SER A 1 197 ? -30.518 -37.778 -11.247 1.00 61.75 197 SER A N 1
ATOM 1540 C CA . SER A 1 197 ? -30.304 -39.058 -10.554 1.00 61.75 197 SER A CA 1
ATOM 1541 C C . SER A 1 197 ? -29.268 -39.928 -11.267 1.00 61.75 197 SER A C 1
ATOM 1543 O O . SER A 1 197 ? -29.050 -39.785 -12.470 1.00 61.75 197 SER A O 1
ATOM 1545 N N . MET A 1 198 ? -28.705 -40.904 -10.550 1.00 62.03 198 MET A N 1
ATOM 1546 C CA . MET A 1 198 ? -28.038 -42.048 -11.179 1.00 62.03 198 MET A CA 1
ATOM 1547 C C . MET A 1 198 ? -28.981 -42.717 -12.194 1.00 62.03 198 MET A C 1
ATOM 1549 O O . MET A 1 198 ? -30.187 -42.849 -11.958 1.00 62.03 198 MET A O 1
ATOM 1553 N N . ARG A 1 199 ? -28.416 -43.104 -13.337 1.00 79.25 199 ARG A N 1
ATOM 1554 C CA . ARG A 1 199 ? -29.065 -43.807 -14.447 1.00 79.25 199 ARG A CA 1
ATOM 1555 C C . ARG A 1 199 ? -28.109 -44.909 -14.874 1.00 79.25 199 ARG A C 1
ATOM 1557 O O . ARG A 1 199 ? -26.941 -44.613 -15.116 1.00 79.25 199 ARG A O 1
ATOM 1564 N N . TRP A 1 200 ? -28.599 -46.137 -14.951 1.00 82.56 200 TRP A N 1
ATOM 1565 C CA . TRP A 1 200 ? -27.818 -47.285 -15.401 1.00 82.56 200 TRP A CA 1
ATOM 1566 C C . TRP A 1 200 ? -28.138 -47.515 -16.870 1.00 82.56 200 TRP A C 1
ATOM 1568 O O . TRP A 1 200 ? -29.306 -47.455 -17.248 1.00 82.56 200 TRP A O 1
ATOM 1578 N N . TRP A 1 201 ? -27.123 -47.723 -17.697 1.00 85.75 201 TRP A N 1
ATOM 1579 C CA . TRP A 1 201 ? -27.276 -47.872 -19.143 1.00 85.75 201 TRP A CA 1
ATOM 1580 C C . TRP A 1 201 ? -26.768 -49.246 -19.548 1.00 85.75 201 TRP A C 1
ATOM 1582 O O . TRP A 1 201 ? -25.680 -49.634 -19.131 1.00 85.75 201 TRP A O 1
ATOM 1592 N N . ILE A 1 202 ? -27.555 -49.986 -20.326 1.00 82.25 202 ILE A N 1
ATOM 1593 C CA . ILE A 1 202 ? -27.255 -51.373 -20.697 1.00 82.25 202 ILE A CA 1
ATOM 1594 C C . ILE A 1 202 ? -27.308 -51.516 -22.218 1.00 82.25 202 ILE A C 1
ATOM 1596 O O . ILE A 1 202 ? -28.225 -51.012 -22.873 1.00 82.25 202 ILE A O 1
ATOM 1600 N N . CYS A 1 203 ? -26.319 -52.219 -22.770 1.00 80.50 203 CYS A N 1
ATOM 1601 C CA . CYS A 1 203 ? -26.257 -52.567 -24.185 1.00 80.50 203 CYS A CA 1
ATOM 1602 C C . CYS A 1 203 ? -27.179 -53.762 -24.487 1.00 80.50 203 CYS A C 1
ATOM 1604 O O . CYS A 1 203 ? -27.029 -54.831 -23.888 1.00 80.50 203 CYS A O 1
ATOM 1606 N N . SER A 1 204 ? -28.106 -53.620 -25.441 1.00 68.81 204 SER A N 1
ATOM 1607 C CA . SER A 1 204 ? -28.994 -54.715 -25.874 1.00 68.81 204 SER A CA 1
ATOM 1608 C C . SER A 1 204 ? -28.236 -55.875 -26.516 1.00 68.81 204 SER A C 1
ATOM 1610 O O . SER A 1 204 ? -28.655 -57.020 -26.393 1.00 68.81 204 SER A O 1
ATOM 1612 N N . ASN A 1 205 ? -27.114 -55.587 -27.179 1.00 65.44 205 ASN A N 1
ATOM 1613 C CA . ASN A 1 205 ? -26.409 -56.544 -28.036 1.00 65.44 205 ASN A CA 1
ATOM 1614 C C . ASN A 1 205 ? -25.339 -57.368 -27.301 1.00 65.44 205 ASN A C 1
ATOM 1616 O O . ASN A 1 205 ? -24.708 -58.223 -27.913 1.00 65.44 205 ASN A O 1
ATOM 1620 N N . GLY A 1 206 ? -25.099 -57.104 -26.014 1.00 60.84 206 GLY A N 1
ATOM 1621 C CA . GLY A 1 206 ? -24.079 -57.817 -25.238 1.00 60.84 206 GLY A CA 1
ATOM 1622 C C . GLY A 1 206 ? -24.327 -57.860 -23.733 1.00 60.84 206 GLY A C 1
ATOM 1623 O O . GLY A 1 206 ? -23.418 -58.212 -22.994 1.00 60.84 206 GLY A O 1
ATOM 1624 N N . ASN A 1 207 ? -25.521 -57.466 -23.282 1.00 67.75 207 ASN A N 1
ATOM 1625 C CA . ASN A 1 207 ? -26.025 -57.606 -21.913 1.00 67.75 207 ASN A CA 1
ATOM 1626 C C . ASN A 1 207 ? -25.141 -57.036 -20.773 1.00 67.75 207 ASN A C 1
ATOM 1628 O O . ASN A 1 207 ? -25.338 -57.413 -19.617 1.00 67.75 207 ASN A O 1
ATOM 1632 N N . HIS A 1 208 ? -24.230 -56.111 -21.097 1.00 75.06 208 HIS A N 1
ATOM 1633 C CA . HIS A 1 208 ? -23.263 -55.456 -20.205 1.00 75.06 208 HIS A CA 1
ATOM 1634 C C . HIS A 1 208 ? -23.599 -53.975 -19.938 1.00 75.06 208 HIS A C 1
ATOM 1636 O O . HIS A 1 208 ? -24.389 -53.357 -20.664 1.00 75.06 208 HIS A O 1
ATOM 1642 N N . GLU A 1 209 ? -22.973 -53.388 -18.912 1.00 80.50 209 GLU A N 1
ATOM 1643 C CA . GLU A 1 209 ? -23.073 -51.949 -18.611 1.00 80.50 209 GLU A CA 1
ATOM 1644 C C . GLU A 1 209 ? -22.424 -51.080 -19.703 1.00 80.50 209 GLU A C 1
ATOM 1646 O O . GLU A 1 209 ? -21.360 -51.397 -20.230 1.00 80.50 209 GLU A O 1
ATOM 1651 N N . CYS A 1 210 ? -23.041 -49.946 -20.044 1.00 79.44 210 CYS A N 1
ATOM 1652 C CA . CYS A 1 210 ? -22.601 -49.085 -21.140 1.00 79.44 210 CYS A CA 1
ATOM 1653 C C . CYS A 1 210 ? -22.095 -47.716 -20.652 1.00 79.44 210 CYS A C 1
ATOM 1655 O O . CYS A 1 210 ? -22.867 -46.812 -20.316 1.00 79.44 210 CYS A O 1
ATOM 1657 N N . HIS A 1 211 ? -20.772 -47.553 -20.669 1.00 76.00 211 HIS A N 1
ATOM 1658 C CA . HIS A 1 211 ? -20.049 -46.420 -20.079 1.00 76.00 211 HIS A CA 1
ATOM 1659 C C . HIS A 1 211 ? -19.829 -45.245 -21.053 1.00 76.00 211 HIS A C 1
ATOM 1661 O O . HIS A 1 211 ? -18.889 -44.471 -20.885 1.00 76.00 211 HIS A O 1
ATOM 1667 N N . TRP A 1 212 ? -20.656 -45.089 -22.095 1.00 78.94 212 TRP A N 1
ATOM 1668 C CA . TRP A 1 212 ? -20.483 -43.998 -23.059 1.00 78.94 212 TRP A CA 1
ATOM 1669 C C . TRP A 1 212 ? -20.553 -42.615 -22.397 1.00 78.94 212 TRP A C 1
ATOM 1671 O O . TRP A 1 212 ? -21.523 -42.289 -21.714 1.00 78.94 212 TRP A O 1
ATOM 1681 N N . ALA A 1 213 ? -19.565 -41.757 -22.659 1.00 67.06 213 ALA A N 1
ATOM 1682 C CA . ALA A 1 213 ? -19.474 -40.422 -22.063 1.00 67.06 213 ALA A CA 1
ATOM 1683 C C . ALA A 1 213 ? -20.710 -39.534 -22.338 1.00 67.06 213 ALA A C 1
ATOM 1685 O O . ALA A 1 213 ? -21.045 -38.671 -21.524 1.00 67.06 213 ALA A O 1
ATOM 1686 N N . GLY A 1 214 ? -21.430 -39.776 -23.442 1.00 67.44 214 GLY A N 1
ATOM 1687 C CA . GLY A 1 214 ? -22.689 -39.096 -23.767 1.00 67.44 214 GLY A CA 1
ATOM 1688 C C . GLY A 1 214 ? -23.843 -39.383 -22.792 1.00 67.44 214 GLY A C 1
ATOM 1689 O O . GLY A 1 214 ? -24.772 -38.582 -22.699 1.00 67.44 214 GLY A O 1
ATOM 1690 N N . HIS A 1 215 ? -23.780 -40.471 -22.017 1.00 69.69 215 HIS A N 1
ATOM 1691 C CA . HIS A 1 215 ? -24.792 -40.830 -21.015 1.00 69.69 215 HIS A CA 1
ATOM 1692 C C . HIS A 1 215 ? -24.787 -39.917 -19.776 1.00 69.69 215 HIS A C 1
ATOM 1694 O O . HIS A 1 215 ? -25.835 -39.719 -19.154 1.00 69.69 215 HIS A O 1
ATOM 1700 N N . ASP A 1 216 ? -23.627 -39.341 -19.440 1.00 60.81 216 ASP A N 1
ATOM 1701 C CA . ASP A 1 216 ? -23.379 -38.615 -18.185 1.00 60.81 216 ASP A CA 1
ATOM 1702 C C . ASP A 1 216 ? -23.304 -37.086 -18.344 1.00 60.81 216 ASP A C 1
ATOM 1704 O O . ASP A 1 216 ? -22.943 -36.363 -17.405 1.00 60.81 216 ASP A O 1
ATOM 1708 N N . VAL A 1 217 ? -23.721 -36.566 -19.507 1.00 53.22 217 VAL A N 1
ATOM 1709 C CA . VAL A 1 217 ? -23.830 -35.127 -19.814 1.00 53.22 217 VAL A CA 1
ATOM 1710 C C . VAL A 1 217 ? -24.977 -34.495 -19.005 1.00 53.22 217 VAL A C 1
ATOM 1712 O O . VAL A 1 217 ? -26.088 -34.257 -19.476 1.00 53.22 217 VAL A O 1
ATOM 1715 N N . GLY A 1 218 ? -24.681 -34.274 -17.726 1.00 49.03 218 GLY A N 1
ATOM 1716 C CA . GLY A 1 218 ? -25.587 -33.806 -16.677 1.00 49.03 218 GLY A CA 1
ATOM 1717 C C . GLY A 1 218 ? -25.021 -34.000 -15.261 1.00 49.03 218 GLY A C 1
ATOM 1718 O O . GLY A 1 218 ? -25.365 -33.234 -14.363 1.00 49.03 218 GLY A O 1
ATOM 1719 N N . LYS A 1 219 ? -24.094 -34.952 -15.052 1.00 43.78 219 LYS A N 1
ATOM 1720 C CA . LYS A 1 219 ? -23.479 -35.238 -13.736 1.00 43.78 219 LYS A CA 1
ATOM 1721 C C . LYS A 1 219 ? -22.348 -34.283 -13.316 1.00 43.78 219 LYS A C 1
ATOM 1723 O O . LYS A 1 219 ? -21.969 -34.295 -12.145 1.00 43.78 219 LYS A O 1
ATOM 1728 N N . LYS A 1 220 ? -21.825 -33.433 -14.215 1.00 35.25 220 LYS A N 1
ATOM 1729 C CA . LYS A 1 220 ? -20.636 -32.561 -14.003 1.00 35.25 220 LYS A CA 1
ATOM 1730 C C . LYS A 1 220 ? -20.737 -31.508 -12.869 1.00 35.25 220 LYS A C 1
ATOM 1732 O O . LYS A 1 220 ? -19.828 -30.701 -12.726 1.00 35.25 220 LYS A O 1
ATOM 1737 N N . LYS A 1 221 ? -21.794 -31.518 -12.046 1.00 32.19 221 LYS A N 1
ATOM 1738 C CA . LYS A 1 221 ? -21.941 -30.671 -10.845 1.00 32.19 221 LYS A CA 1
ATOM 1739 C C . LYS A 1 221 ? -22.240 -31.438 -9.540 1.00 32.19 221 LYS A C 1
ATOM 1741 O O . LYS A 1 221 ? -22.585 -30.792 -8.559 1.00 32.19 221 LYS A O 1
ATOM 1746 N N . ALA A 1 222 ? -22.163 -32.780 -9.515 1.00 28.80 222 ALA A N 1
ATOM 1747 C CA . ALA A 1 222 ? -22.663 -33.562 -8.367 1.00 28.80 222 ALA A CA 1
ATOM 1748 C C . ALA A 1 222 ? -21.918 -34.865 -7.985 1.00 28.80 222 ALA A C 1
ATOM 1750 O O . ALA A 1 222 ? -22.299 -35.469 -6.987 1.00 28.80 222 ALA A O 1
ATOM 1751 N N . LEU A 1 223 ? -20.905 -35.337 -8.731 1.00 27.86 223 LEU A N 1
ATOM 1752 C CA . LEU A 1 223 ? -20.343 -36.694 -8.532 1.00 27.86 223 LEU A CA 1
ATOM 1753 C C . LEU A 1 223 ? -18.870 -36.775 -8.071 1.00 27.86 223 LEU A C 1
ATOM 1755 O O . LEU A 1 223 ? -18.186 -37.748 -8.369 1.00 27.86 223 LEU A O 1
ATOM 1759 N N . SER A 1 224 ? -18.384 -35.790 -7.310 1.00 26.64 224 SER A N 1
ATOM 1760 C CA . SER A 1 224 ? -17.077 -35.851 -6.622 1.00 26.64 224 SER A CA 1
ATOM 1761 C C . SER A 1 224 ? -17.158 -36.336 -5.162 1.00 26.64 224 SER A C 1
ATOM 1763 O O . SER A 1 224 ? -16.158 -36.301 -4.453 1.00 26.64 224 SER A O 1
ATOM 1765 N N . ALA A 1 225 ? -18.332 -36.779 -4.696 1.00 30.38 225 ALA A N 1
ATOM 1766 C CA . ALA A 1 225 ? -18.608 -37.042 -3.280 1.00 30.38 225 ALA A CA 1
ATOM 1767 C C . ALA A 1 225 ? -19.287 -38.408 -3.038 1.00 30.38 225 ALA A C 1
ATOM 1769 O O . ALA A 1 225 ? -20.463 -38.467 -2.690 1.00 30.38 225 ALA A O 1
ATOM 1770 N N . SER A 1 226 ? -18.566 -39.517 -3.260 1.00 28.31 226 SER A N 1
ATOM 1771 C CA . SER A 1 226 ? -18.887 -40.851 -2.694 1.00 28.31 226 SER A CA 1
ATOM 1772 C C . SER A 1 226 ? -17.849 -41.927 -3.065 1.00 28.31 226 SER A C 1
ATOM 1774 O O . SER A 1 226 ? -18.103 -42.770 -3.923 1.00 28.31 226 SER A O 1
ATOM 1776 N N . LYS A 1 227 ? -16.672 -41.937 -2.413 1.00 28.39 227 LYS A N 1
ATOM 1777 C CA . LYS A 1 227 ? -15.782 -43.123 -2.417 1.00 28.39 227 LYS A CA 1
ATOM 1778 C C . LYS A 1 227 ? -14.753 -43.177 -1.271 1.00 28.39 227 LYS A C 1
ATOM 1780 O O . LYS A 1 227 ? -13.557 -43.281 -1.501 1.00 28.39 227 LYS A O 1
ATOM 1785 N N . SER A 1 228 ? -15.231 -43.162 -0.028 1.00 26.95 228 SER A N 1
ATOM 1786 C CA . SER A 1 228 ? -14.567 -43.867 1.080 1.00 26.95 228 SER A CA 1
ATOM 1787 C C . SER A 1 228 ? -15.575 -44.126 2.198 1.00 26.95 228 SER A C 1
ATOM 1789 O O . SER A 1 228 ? -16.227 -43.197 2.667 1.00 26.95 228 SER A O 1
ATOM 1791 N N . ALA A 1 229 ? -15.726 -45.391 2.579 1.00 26.17 229 ALA A N 1
ATOM 1792 C CA . ALA A 1 229 ? -16.531 -45.836 3.712 1.00 26.17 229 ALA A CA 1
ATOM 1793 C C . ALA A 1 229 ? -15.864 -47.085 4.310 1.00 26.17 229 ALA A C 1
ATOM 1795 O O . ALA A 1 229 ? -16.321 -48.208 4.118 1.00 26.17 229 ALA A O 1
ATOM 1796 N N . ALA A 1 230 ? -14.734 -46.865 4.979 1.00 24.45 230 ALA A N 1
ATOM 1797 C CA . ALA A 1 230 ? -14.059 -47.839 5.829 1.00 24.45 230 ALA A CA 1
ATOM 1798 C C . ALA A 1 230 ? -13.797 -47.155 7.177 1.00 24.45 230 ALA A C 1
ATOM 1800 O O . ALA A 1 230 ? -13.251 -46.052 7.220 1.00 24.45 230 ALA A O 1
ATOM 1801 N N . THR A 1 231 ? -14.283 -47.752 8.262 1.00 26.25 231 THR A N 1
ATOM 1802 C CA . THR A 1 231 ? -14.540 -47.028 9.512 1.00 26.25 231 THR A CA 1
ATOM 1803 C C . THR A 1 231 ? -13.392 -47.151 10.511 1.00 26.25 231 THR A C 1
ATOM 1805 O O . THR A 1 231 ? -13.229 -48.212 11.095 1.00 26.25 231 THR A O 1
ATOM 1808 N N . THR A 1 232 ? -12.693 -46.048 10.798 1.00 26.72 232 THR A N 1
ATOM 1809 C CA . THR A 1 232 ? -12.172 -45.718 12.145 1.00 26.72 232 THR A CA 1
ATOM 1810 C C . THR A 1 232 ? -11.836 -44.226 12.230 1.00 26.72 232 THR A C 1
ATOM 1812 O O . THR A 1 232 ? -11.533 -43.598 11.220 1.00 26.72 232 THR A O 1
ATOM 1815 N N . ALA A 1 233 ? -11.940 -43.658 13.433 1.00 34.34 233 ALA A N 1
ATOM 1816 C CA . ALA A 1 233 ? -11.935 -42.224 13.730 1.00 34.34 233 ALA A CA 1
ATOM 1817 C C . ALA A 1 233 ? -10.855 -41.365 13.027 1.00 34.34 233 ALA A C 1
ATOM 1819 O O . ALA A 1 233 ? -9.658 -41.572 13.211 1.00 34.34 233 ALA A O 1
ATOM 1820 N N . SER A 1 234 ? -11.297 -40.312 12.332 1.00 25.00 234 SER A N 1
ATOM 1821 C CA . SER A 1 234 ? -10.507 -39.108 12.035 1.00 25.00 234 SER A CA 1
ATOM 1822 C C . SER A 1 234 ? -11.435 -37.892 11.866 1.00 25.00 234 SER A C 1
ATOM 1824 O O . SER A 1 234 ? -12.644 -38.053 11.680 1.00 25.00 234 SER A O 1
ATOM 1826 N N . SER A 1 235 ? -10.901 -36.678 12.009 1.00 28.67 235 SER A N 1
ATOM 1827 C CA . SER A 1 235 ? -11.672 -35.433 12.131 1.00 28.67 235 SER A CA 1
ATOM 1828 C C . SER A 1 235 ? -12.143 -34.854 10.786 1.00 28.67 235 SER A C 1
ATOM 1830 O O . SER A 1 235 ? -11.613 -35.141 9.716 1.00 28.67 235 SER A O 1
ATOM 1832 N N . SER A 1 236 ? -13.183 -34.014 10.828 1.00 32.56 236 SER A N 1
ATOM 1833 C CA . SER A 1 236 ? -13.803 -33.427 9.633 1.00 32.56 236 SER A CA 1
ATOM 1834 C C . SER A 1 236 ? -13.004 -32.240 9.067 1.00 32.56 236 SER A C 1
ATOM 1836 O O . SER A 1 236 ? -13.216 -31.093 9.473 1.00 32.56 236 SER A O 1
ATOM 1838 N N . SER A 1 237 ? -12.138 -32.503 8.087 1.00 40.16 237 SER A N 1
ATOM 1839 C CA . SER A 1 237 ? -11.297 -31.530 7.360 1.00 40.16 237 SER A CA 1
ATOM 1840 C C . SER A 1 237 ? -12.089 -30.641 6.371 1.00 40.16 237 SER A C 1
ATOM 1842 O O . SER A 1 237 ? -11.846 -30.653 5.166 1.00 40.16 237 SER A O 1
ATOM 1844 N N . GLY A 1 238 ? -13.121 -29.934 6.848 1.00 49.03 238 GLY A N 1
ATOM 1845 C CA . GLY A 1 238 ? -14.110 -29.260 5.985 1.00 49.03 238 GLY A CA 1
ATOM 1846 C C . GLY A 1 238 ? -14.722 -27.976 6.556 1.00 49.03 238 GLY A C 1
ATOM 1847 O O . GLY A 1 238 ? -15.903 -27.689 6.325 1.00 49.03 238 GLY A O 1
ATOM 1848 N N . SER A 1 239 ? -13.970 -27.228 7.368 1.00 53.28 239 SER A N 1
ATOM 1849 C CA . SER A 1 239 ? -14.461 -25.981 7.983 1.00 53.28 239 SER A CA 1
ATOM 1850 C C . SER A 1 239 ? -13.380 -24.943 8.311 1.00 53.28 239 SER A C 1
ATOM 1852 O O . SER A 1 239 ? -13.654 -24.031 9.092 1.00 53.28 239 SER A O 1
ATOM 1854 N N . HIS A 1 240 ? -12.157 -25.110 7.809 1.00 57.88 240 HIS A N 1
ATOM 1855 C CA . HIS A 1 240 ? -11.011 -24.267 8.142 1.00 57.88 240 HIS A CA 1
ATOM 1856 C C . HIS A 1 240 ? -9.978 -24.241 7.009 1.00 57.88 240 HIS A C 1
ATOM 1858 O O . HIS A 1 240 ? -9.879 -25.202 6.256 1.00 57.88 240 HIS A O 1
ATOM 1864 N N . VAL A 1 241 ? -9.234 -23.134 6.939 1.00 63.09 241 VAL A N 1
ATOM 1865 C CA . VAL A 1 241 ? -8.082 -22.859 6.057 1.00 63.09 241 VAL A CA 1
ATOM 1866 C C . VAL A 1 241 ? -6.811 -22.536 6.858 1.00 63.09 241 VAL A C 1
ATOM 1868 O O . VAL A 1 241 ? -5.703 -22.541 6.329 1.00 63.09 241 VAL A O 1
ATOM 1871 N N . THR A 1 242 ? -6.965 -22.237 8.152 1.00 68.81 242 THR A N 1
ATOM 1872 C CA . THR A 1 242 ? -5.856 -22.026 9.086 1.00 68.81 242 THR A CA 1
ATOM 1873 C C . THR A 1 242 ? -5.879 -23.135 10.132 1.00 68.81 242 THR A C 1
ATOM 1875 O O . THR A 1 242 ? -6.779 -23.182 10.978 1.00 68.81 242 THR A O 1
ATOM 1878 N N . ASP A 1 243 ? -4.885 -24.020 10.086 1.00 68.62 243 ASP A N 1
ATOM 1879 C CA . ASP A 1 243 ? -4.707 -25.072 11.085 1.00 68.62 243 ASP A CA 1
ATOM 1880 C C . ASP A 1 243 ? -4.507 -24.502 12.497 1.00 68.62 243 ASP A C 1
ATOM 1882 O O . ASP A 1 243 ? -4.069 -23.365 12.708 1.00 68.62 243 ASP A O 1
ATOM 1886 N N . ALA A 1 244 ? -4.875 -25.301 13.496 1.00 69.81 244 ALA A N 1
ATOM 1887 C CA . ALA A 1 244 ? -4.675 -24.973 14.900 1.00 69.81 244 ALA A CA 1
ATOM 1888 C C . ALA A 1 244 ? -4.504 -26.257 15.721 1.00 69.81 244 ALA A C 1
ATOM 1890 O O . ALA A 1 244 ? -5.219 -27.231 15.469 1.00 69.81 244 ALA A O 1
ATOM 1891 N N . PRO A 1 245 ? -3.635 -26.266 16.745 1.00 73.12 245 PRO A N 1
ATOM 1892 C CA . PRO A 1 245 ? -3.695 -27.297 17.772 1.00 73.12 245 PRO A CA 1
ATOM 1893 C C . PRO A 1 245 ? -5.051 -27.253 18.496 1.00 73.12 245 PRO A C 1
ATOM 1895 O O . PRO A 1 245 ? -5.718 -26.213 18.557 1.00 73.12 245 PRO A O 1
ATOM 1898 N N . ALA A 1 246 ? -5.471 -28.390 19.047 1.00 77.12 246 ALA A N 1
ATOM 1899 C CA . ALA A 1 246 ? -6.618 -28.453 19.946 1.00 77.12 246 ALA A CA 1
ATOM 1900 C C . ALA A 1 246 ? -6.154 -28.053 21.354 1.00 77.12 246 ALA A C 1
ATOM 1902 O O . ALA A 1 246 ? -5.467 -28.824 22.019 1.00 77.12 246 ALA A O 1
ATOM 1903 N N . ILE A 1 247 ? -6.490 -26.833 21.778 1.00 83.56 247 ILE A N 1
ATOM 1904 C CA . ILE A 1 247 ? -6.096 -26.272 23.078 1.00 83.56 247 ILE A CA 1
ATOM 1905 C C . ILE A 1 247 ? -7.311 -26.249 24.020 1.00 83.56 247 ILE A C 1
ATOM 1907 O O . ILE A 1 247 ? -8.461 -26.215 23.571 1.00 83.56 247 ILE A O 1
ATOM 1911 N N . SER A 1 248 ? -7.054 -26.271 25.330 1.00 85.88 248 SER A N 1
ATOM 1912 C CA . SER A 1 248 ? -8.073 -26.008 26.350 1.00 85.88 248 SER A CA 1
ATOM 1913 C C . SER A 1 248 ? -8.685 -24.611 26.187 1.00 85.88 248 SER A C 1
ATOM 1915 O O . SER A 1 248 ? -8.047 -23.684 25.688 1.00 85.88 248 SER A O 1
ATOM 1917 N N . ARG A 1 249 ? -9.935 -24.456 26.626 1.00 88.44 249 ARG A N 1
ATOM 1918 C CA . ARG A 1 249 ? -10.682 -23.197 26.561 1.00 88.44 249 ARG A CA 1
ATOM 1919 C C . ARG A 1 249 ? -11.618 -23.056 27.750 1.00 88.44 249 ARG A C 1
ATOM 1921 O O . ARG A 1 249 ? -12.149 -24.051 28.243 1.00 88.44 249 ARG A O 1
ATOM 1928 N N . HIS A 1 250 ? -11.890 -21.820 28.134 1.00 92.75 250 HIS A N 1
ATOM 1929 C CA . HIS A 1 250 ? -12.808 -21.479 29.214 1.00 92.75 250 HIS A CA 1
ATOM 1930 C C . HIS A 1 250 ? -14.053 -20.817 28.618 1.00 92.75 250 HIS A C 1
ATOM 1932 O O . HIS A 1 250 ? -13.939 -19.947 27.756 1.00 92.75 250 HIS A O 1
ATOM 1938 N N . GLU A 1 251 ? -15.249 -21.262 29.010 1.00 94.50 251 GLU A N 1
ATOM 1939 C CA . GLU A 1 251 ? -16.494 -20.634 28.553 1.00 94.50 251 GLU A CA 1
ATOM 1940 C C . GLU A 1 251 ? -16.724 -19.334 29.326 1.00 94.50 251 GLU A C 1
ATOM 1942 O O . GLU A 1 251 ? -16.735 -19.350 30.553 1.00 94.50 251 GLU A O 1
ATOM 1947 N N . ILE A 1 252 ? -16.905 -18.222 28.608 1.00 95.69 252 ILE A N 1
ATOM 1948 C CA . ILE A 1 252 ? -17.237 -16.923 29.212 1.00 95.69 252 ILE A CA 1
ATOM 1949 C C . ILE A 1 252 ? -18.758 -16.789 29.332 1.00 95.69 252 ILE A C 1
ATOM 1951 O O . ILE A 1 252 ? -19.262 -16.349 30.358 1.00 95.69 252 ILE A O 1
ATOM 1955 N N . GLY A 1 253 ? -19.494 -17.201 28.293 1.00 94.56 253 GLY A N 1
ATOM 1956 C CA . GLY A 1 253 ? -20.957 -17.218 28.299 1.00 94.56 253 GLY A CA 1
ATOM 1957 C C . GLY A 1 253 ? -21.586 -16.880 26.941 1.00 94.56 253 GLY A C 1
ATOM 1958 O O . GLY A 1 253 ? -20.943 -17.024 25.893 1.00 94.56 253 GLY A O 1
ATOM 1959 N N . PRO A 1 254 ? -22.855 -16.427 26.923 1.00 94.56 254 PRO A N 1
ATOM 1960 C CA . PRO A 1 254 ? -23.533 -15.972 25.711 1.00 94.56 254 PRO A CA 1
ATOM 1961 C C . PRO A 1 254 ? -22.863 -14.712 25.147 1.00 94.56 254 PRO A C 1
ATOM 1963 O O . PRO A 1 254 ? -22.746 -13.693 25.830 1.00 94.56 254 PRO A O 1
ATOM 1966 N N . ALA A 1 255 ? -22.449 -14.742 23.879 1.00 93.69 255 ALA A N 1
ATOM 1967 C CA . ALA A 1 255 ? -21.658 -13.657 23.296 1.00 93.69 255 ALA A CA 1
ATOM 1968 C C . ALA A 1 255 ? -22.399 -12.306 23.281 1.00 93.69 255 ALA A C 1
ATOM 1970 O O . ALA A 1 255 ? -21.757 -11.266 23.389 1.00 93.69 255 ALA A O 1
ATOM 1971 N N . ALA A 1 256 ? -23.735 -12.321 23.232 1.00 92.88 256 ALA A N 1
ATOM 1972 C CA . ALA A 1 256 ? -24.575 -11.123 23.284 1.00 92.88 256 ALA A CA 1
ATOM 1973 C C . ALA A 1 256 ? -24.386 -10.268 24.555 1.00 92.88 256 ALA A C 1
ATOM 1975 O O . ALA A 1 256 ? -24.632 -9.067 24.507 1.00 92.88 256 ALA A O 1
ATOM 1976 N N . HIS A 1 257 ? -23.929 -10.856 25.667 1.00 94.75 257 HIS A N 1
ATOM 1977 C CA . HIS A 1 257 ? -23.674 -10.127 26.917 1.00 94.75 257 HIS A CA 1
ATOM 1978 C C . HIS A 1 257 ? -22.188 -9.804 27.136 1.00 94.75 257 HIS A C 1
ATOM 1980 O O . HIS A 1 257 ? -21.872 -8.790 27.752 1.00 94.75 257 HIS A O 1
ATOM 1986 N N . HIS A 1 258 ? -21.272 -10.632 26.619 1.00 96.62 258 HIS A N 1
ATOM 1987 C CA . HIS A 1 258 ? -19.844 -10.545 26.959 1.00 96.62 258 HIS A CA 1
ATOM 1988 C C . HIS A 1 258 ? -18.940 -10.012 25.834 1.00 96.62 258 HIS A C 1
ATOM 1990 O O . HIS A 1 258 ? -17.880 -9.463 26.130 1.00 96.62 258 HIS A O 1
ATOM 1996 N N . LEU A 1 259 ? -19.329 -10.122 24.554 1.00 96.69 259 LEU A N 1
ATOM 1997 C CA . LEU A 1 259 ? -18.420 -9.869 23.423 1.00 96.69 259 LEU A CA 1
ATOM 1998 C C . LEU A 1 259 ? -17.862 -8.437 23.397 1.00 96.69 259 LEU A C 1
ATOM 2000 O O . LEU A 1 259 ? -16.649 -8.280 23.286 1.00 96.69 259 LEU A O 1
ATOM 2004 N N . LYS A 1 260 ? -18.707 -7.402 23.555 1.00 96.88 260 LYS A N 1
ATOM 2005 C CA . LYS A 1 260 ? -18.243 -5.998 23.594 1.00 96.88 260 LYS A CA 1
ATOM 2006 C C . LYS A 1 260 ? -17.220 -5.776 24.717 1.00 96.88 260 LYS A C 1
ATOM 2008 O O . LYS A 1 260 ? -16.199 -5.141 24.481 1.00 96.88 260 LYS A O 1
ATOM 2013 N N . HIS A 1 261 ? -17.483 -6.297 25.918 1.00 97.38 261 HIS A N 1
ATOM 2014 C CA . HIS A 1 261 ? -16.615 -6.094 27.081 1.00 97.38 261 HIS A CA 1
ATOM 2015 C C . HIS A 1 261 ? -15.256 -6.789 26.913 1.00 97.38 261 HIS A C 1
ATOM 2017 O O . HIS A 1 261 ? -14.215 -6.155 27.071 1.00 97.38 261 HIS A O 1
ATOM 2023 N N . GLU A 1 262 ? -15.254 -8.065 26.520 1.00 97.62 262 GLU A N 1
ATOM 2024 C CA . GLU A 1 262 ? -14.019 -8.833 26.325 1.00 97.62 262 GLU A CA 1
ATOM 2025 C C . GLU A 1 262 ? -13.174 -8.285 25.160 1.00 97.62 262 GLU A C 1
ATOM 2027 O O . GLU A 1 262 ? -11.947 -8.228 25.265 1.00 97.62 262 GLU A O 1
ATOM 2032 N N . MET A 1 263 ? -13.810 -7.812 24.078 1.00 97.75 263 MET A N 1
ATOM 2033 C CA . MET A 1 263 ? -13.112 -7.117 22.987 1.00 97.75 263 MET A CA 1
ATOM 2034 C C . MET A 1 263 ? -12.507 -5.784 23.445 1.00 97.75 263 MET A C 1
ATOM 2036 O O . MET A 1 263 ? -11.370 -5.498 23.081 1.00 97.75 263 MET A O 1
ATOM 2040 N N . LEU A 1 264 ? -13.214 -4.990 24.260 1.00 97.69 264 LEU A N 1
ATOM 2041 C CA . LEU A 1 264 ? -12.674 -3.744 24.821 1.00 97.69 264 LEU A CA 1
ATOM 2042 C C . LEU A 1 264 ? -11.489 -4.000 25.761 1.00 97.69 264 LEU A C 1
ATOM 2044 O O . LEU A 1 264 ? -10.494 -3.282 25.670 1.00 97.69 264 LEU A O 1
ATOM 2048 N N . ARG A 1 265 ? -11.540 -5.032 26.617 1.00 96.56 265 ARG A N 1
ATOM 2049 C CA . ARG A 1 265 ? -10.394 -5.380 27.474 1.00 96.56 265 ARG A CA 1
ATOM 2050 C C . ARG A 1 265 ? -9.187 -5.801 26.632 1.00 96.56 265 ARG A C 1
ATOM 2052 O O . ARG A 1 265 ? -8.123 -5.207 26.771 1.00 96.56 265 ARG A O 1
ATOM 2059 N N . MET A 1 266 ? -9.371 -6.730 25.686 1.00 95.81 266 MET A N 1
ATOM 2060 C CA . MET A 1 266 ? -8.294 -7.162 24.783 1.00 95.81 266 MET A CA 1
ATOM 2061 C C . MET A 1 266 ? -7.714 -5.996 23.964 1.00 95.81 266 MET A C 1
ATOM 2063 O O . MET A 1 266 ? -6.505 -5.960 23.735 1.00 95.81 266 MET A O 1
ATOM 2067 N N . TYR A 1 267 ? -8.551 -5.044 23.537 1.00 97.25 267 TYR A N 1
ATOM 2068 C CA . TYR A 1 267 ? -8.110 -3.841 22.831 1.00 97.25 267 TYR A CA 1
ATOM 2069 C C . TYR A 1 267 ? -7.156 -3.015 23.705 1.00 97.25 267 TYR A C 1
ATOM 2071 O O . TYR A 1 267 ? -6.045 -2.705 23.274 1.00 97.25 267 TYR A O 1
ATOM 2079 N N . TRP A 1 268 ? -7.556 -2.691 24.940 1.00 96.69 268 TRP A N 1
ATOM 2080 C CA . TRP A 1 268 ? -6.743 -1.876 25.849 1.00 96.69 268 TRP A CA 1
ATOM 2081 C C . TRP A 1 268 ? -5.475 -2.593 26.325 1.00 96.69 268 TRP A C 1
ATOM 2083 O O . TRP A 1 268 ? -4.426 -1.958 26.421 1.00 96.69 268 TRP A O 1
ATOM 2093 N N . ASP A 1 269 ? -5.517 -3.914 26.510 1.00 93.94 269 ASP A N 1
ATOM 2094 C CA . ASP A 1 269 ? -4.312 -4.722 26.738 1.00 93.94 269 ASP A CA 1
ATOM 2095 C C . ASP A 1 269 ? -3.372 -4.709 25.517 1.00 93.94 269 ASP A C 1
ATOM 2097 O O . ASP A 1 269 ? -2.151 -4.782 25.661 1.00 93.94 269 ASP A O 1
ATOM 2101 N N . GLY A 1 270 ? -3.921 -4.564 24.307 1.00 92.88 270 GLY A N 1
ATOM 2102 C CA . GLY A 1 270 ? -3.167 -4.295 23.082 1.00 92.88 270 GLY A CA 1
ATOM 2103 C C . GLY A 1 270 ? -2.443 -2.950 23.124 1.00 92.88 270 GLY A C 1
ATOM 2104 O O . GLY A 1 270 ? -1.227 -2.916 22.953 1.00 92.88 270 GLY A O 1
ATOM 2105 N N . VAL A 1 271 ? -3.158 -1.861 23.432 1.00 95.06 271 VAL A N 1
ATOM 2106 C CA . VAL A 1 271 ? -2.567 -0.516 23.604 1.00 95.06 271 VAL A CA 1
ATOM 2107 C C . VAL A 1 271 ? -1.462 -0.534 24.670 1.00 95.06 271 VAL A C 1
ATOM 2109 O O . VAL A 1 271 ? -0.365 -0.028 24.432 1.00 95.06 271 VAL A O 1
ATOM 2112 N N . ARG A 1 272 ? -1.710 -1.183 25.816 1.00 94.00 272 ARG A N 1
ATOM 2113 C CA . ARG A 1 272 ? -0.752 -1.334 26.925 1.00 94.00 272 ARG A CA 1
ATOM 2114 C C . ARG A 1 272 ? 0.553 -2.014 26.493 1.00 94.00 272 ARG A C 1
ATOM 2116 O O . ARG A 1 272 ? 1.613 -1.596 26.948 1.00 94.00 272 ARG A O 1
ATOM 2123 N N . ARG A 1 273 ? 0.499 -3.015 25.604 1.00 89.69 273 ARG A N 1
ATOM 2124 C CA . ARG A 1 273 ? 1.692 -3.697 25.058 1.00 89.69 273 ARG A CA 1
ATOM 2125 C C . ARG A 1 273 ? 2.470 -2.875 24.028 1.00 89.69 273 ARG A C 1
ATOM 2127 O O . ARG A 1 273 ? 3.657 -3.115 23.852 1.00 89.69 273 ARG A O 1
ATOM 2134 N N . GLU A 1 274 ? 1.847 -1.919 23.342 1.00 91.25 274 GLU A N 1
ATOM 2135 C CA . GLU A 1 274 ? 2.528 -1.125 22.304 1.00 91.25 274 GLU A CA 1
ATOM 2136 C C . GLU A 1 274 ? 3.298 0.080 22.873 1.00 91.25 274 GLU A C 1
ATOM 2138 O O . GLU A 1 274 ? 4.336 0.468 22.331 1.00 91.25 274 GLU A O 1
ATOM 2143 N N . LEU A 1 275 ? 2.855 0.630 24.009 1.00 93.94 275 LEU A N 1
ATOM 2144 C CA . LEU A 1 275 ? 3.471 1.805 24.642 1.00 93.94 275 LEU A CA 1
ATOM 2145 C C . LEU A 1 275 ? 4.943 1.627 25.079 1.00 93.94 275 LEU A C 1
ATOM 2147 O O . LEU A 1 275 ? 5.715 2.561 24.847 1.00 93.94 275 LEU A O 1
ATOM 2151 N N . PRO A 1 276 ? 5.393 0.481 25.637 1.00 91.44 276 PRO A N 1
ATOM 2152 C CA . PRO A 1 276 ? 6.811 0.251 25.917 1.00 91.44 276 PRO A CA 1
ATOM 2153 C C . PRO A 1 276 ? 7.708 0.397 24.683 1.00 91.44 276 PRO A C 1
ATOM 2155 O O . PRO A 1 276 ? 8.753 1.039 24.759 1.00 91.44 276 PRO A O 1
ATOM 2158 N N . HIS A 1 277 ? 7.290 -0.132 23.528 1.00 90.00 277 HIS A N 1
ATOM 2159 C CA . HIS A 1 277 ? 8.077 -0.074 22.286 1.00 90.00 277 HIS A CA 1
ATOM 2160 C C . HIS A 1 277 ? 8.181 1.344 21.728 1.00 90.00 277 HIS A C 1
ATOM 2162 O O . HIS A 1 277 ? 9.234 1.726 21.213 1.00 90.00 277 HIS A O 1
ATOM 2168 N N . ILE A 1 278 ? 7.116 2.136 21.880 1.00 94.19 278 ILE A N 1
ATOM 2169 C CA . ILE A 1 278 ? 7.075 3.566 21.543 1.00 94.19 278 ILE A CA 1
ATOM 2170 C C . ILE A 1 278 ? 8.034 4.351 22.445 1.00 94.19 278 ILE A C 1
ATOM 2172 O O . ILE A 1 278 ? 8.911 5.052 21.938 1.00 94.19 278 ILE A O 1
ATOM 2176 N N . LEU A 1 279 ? 7.925 4.186 23.769 1.00 94.62 279 LEU A N 1
ATOM 2177 C CA . LEU A 1 279 ? 8.770 4.880 24.745 1.00 94.62 279 LEU A CA 1
ATOM 2178 C C . LEU A 1 279 ? 10.251 4.519 24.593 1.00 94.62 279 LEU A C 1
ATOM 2180 O O . LEU A 1 279 ? 11.090 5.413 24.540 1.00 94.62 279 LEU A O 1
ATOM 2184 N N . LEU A 1 280 ? 10.585 3.231 24.471 1.00 92.44 280 LEU A N 1
ATOM 2185 C CA . LEU A 1 280 ? 11.970 2.783 24.301 1.00 92.44 280 LEU A CA 1
ATOM 2186 C C . LEU A 1 280 ? 12.544 3.194 22.935 1.00 92.44 280 LEU A C 1
ATOM 2188 O O . LEU A 1 280 ? 13.732 3.498 22.844 1.00 92.44 280 LEU A O 1
ATOM 2192 N N . THR A 1 281 ? 11.725 3.261 21.879 1.00 94.19 281 THR A N 1
ATOM 2193 C CA . THR A 1 281 ? 12.155 3.794 20.574 1.00 94.19 281 THR A CA 1
ATOM 2194 C C . THR A 1 281 ? 12.460 5.286 20.658 1.00 94.19 281 THR A C 1
ATOM 2196 O O . THR A 1 281 ? 13.553 5.695 20.267 1.00 94.19 281 THR A O 1
ATOM 2199 N N . LEU A 1 282 ? 11.546 6.084 21.218 1.00 94.31 282 LEU A N 1
ATOM 2200 C CA . LEU A 1 282 ? 11.737 7.524 21.400 1.00 94.31 282 LEU A CA 1
ATOM 2201 C C . LEU A 1 282 ? 12.961 7.812 22.278 1.00 94.31 282 LEU A C 1
ATOM 2203 O O . LEU A 1 282 ? 13.807 8.623 21.904 1.00 94.31 282 LEU A O 1
ATOM 2207 N N . ARG A 1 283 ? 13.115 7.072 23.382 1.00 92.44 283 ARG A N 1
ATOM 2208 C CA . ARG A 1 283 ? 14.286 7.121 24.261 1.00 92.44 283 ARG A CA 1
ATOM 2209 C C . ARG A 1 283 ? 15.571 6.861 23.483 1.00 92.44 283 ARG A C 1
ATOM 2211 O O . ARG A 1 283 ? 16.497 7.661 23.557 1.00 92.44 283 ARG A O 1
ATOM 2218 N N . ARG A 1 284 ? 15.612 5.781 22.697 1.00 91.38 284 ARG A N 1
ATOM 2219 C CA . ARG A 1 284 ? 16.784 5.375 21.906 1.00 91.38 284 ARG A CA 1
ATOM 2220 C C . ARG A 1 284 ? 17.132 6.370 20.797 1.00 91.38 284 ARG A C 1
ATOM 2222 O O . ARG A 1 284 ? 18.302 6.470 20.444 1.00 91.38 284 ARG A O 1
ATOM 2229 N N . TRP A 1 285 ? 16.153 7.097 20.258 1.00 91.88 285 TRP A N 1
ATOM 2230 C CA . TRP A 1 285 ? 16.372 8.208 19.321 1.00 91.88 285 TRP A CA 1
ATOM 2231 C C . TRP A 1 285 ? 16.870 9.485 20.009 1.00 91.88 285 TRP A C 1
ATOM 2233 O O . TRP A 1 285 ? 17.590 10.259 19.389 1.00 91.88 285 TRP A O 1
ATOM 2243 N N . GLN A 1 286 ? 16.497 9.704 21.273 1.00 89.00 286 GLN A N 1
ATOM 2244 C CA . GLN A 1 286 ? 16.905 10.864 22.073 1.00 89.00 286 GLN A CA 1
ATOM 2245 C C . GLN A 1 286 ? 18.301 10.705 22.699 1.00 89.00 286 GLN A C 1
ATOM 2247 O O . GLN A 1 286 ? 19.019 11.692 22.816 1.00 89.00 286 GLN A O 1
ATOM 2252 N N . THR A 1 287 ? 18.697 9.494 23.111 1.00 88.19 287 THR A N 1
ATOM 2253 C CA . THR A 1 287 ? 19.981 9.253 23.804 1.00 88.19 287 THR A CA 1
ATOM 2254 C C . THR A 1 287 ? 21.148 8.915 22.884 1.00 88.19 287 THR A C 1
ATOM 2256 O O . THR A 1 287 ? 22.294 9.182 23.242 1.00 88.19 287 THR A O 1
ATOM 2259 N N . ARG A 1 288 ? 20.903 8.329 21.706 1.00 88.62 288 ARG A N 1
ATOM 2260 C CA . ARG A 1 288 ? 21.971 8.051 20.738 1.00 88.62 288 ARG A CA 1
ATOM 2261 C C . ARG A 1 288 ? 22.297 9.290 19.920 1.00 88.62 288 ARG A C 1
ATOM 2263 O O . ARG A 1 288 ? 21.491 9.712 19.097 1.00 88.62 288 ARG A O 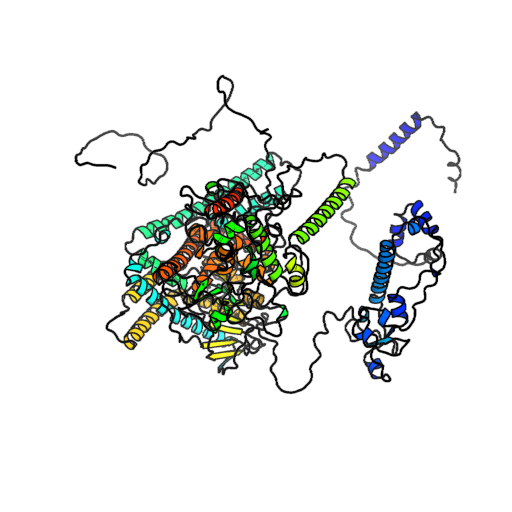1
ATOM 2270 N N . GLU A 1 289 ? 23.512 9.801 20.085 1.00 86.25 289 GLU A N 1
ATOM 2271 C CA . GLU A 1 289 ? 24.023 10.969 19.360 1.00 86.25 289 GLU A CA 1
ATOM 2272 C C . GLU A 1 289 ? 23.850 10.853 17.834 1.00 86.25 289 GLU A C 1
ATOM 2274 O O . GLU A 1 289 ? 23.422 11.811 17.194 1.00 86.25 289 GLU A O 1
ATOM 2279 N N . ASP A 1 290 ? 24.087 9.672 17.250 1.00 87.31 290 ASP A N 1
ATOM 2280 C CA . ASP A 1 290 ? 23.948 9.451 15.805 1.00 87.31 290 ASP A CA 1
ATOM 2281 C C . ASP A 1 290 ? 22.491 9.471 15.305 1.00 87.31 290 ASP A C 1
ATOM 2283 O O . ASP A 1 290 ? 22.251 9.773 14.137 1.00 87.31 290 ASP A O 1
ATOM 2287 N N . PHE A 1 291 ? 21.508 9.207 16.172 1.00 89.94 291 PHE A N 1
ATOM 2288 C CA . PHE A 1 291 ? 20.076 9.296 15.845 1.00 89.94 291 PHE A CA 1
ATOM 2289 C C . PHE A 1 291 ? 19.494 10.677 16.180 1.00 89.94 291 PHE A C 1
ATOM 2291 O O . PHE A 1 291 ? 18.639 11.183 15.452 1.00 89.94 291 PHE A O 1
ATOM 2298 N N . ALA A 1 292 ? 19.985 11.305 17.250 1.00 84.44 292 ALA A N 1
ATOM 2299 C CA . ALA A 1 292 ? 19.605 12.653 17.653 1.00 84.44 292 ALA A CA 1
ATOM 2300 C C . ALA A 1 292 ? 20.088 13.709 16.643 1.00 84.44 292 ALA A C 1
ATOM 2302 O O . ALA A 1 292 ? 19.340 14.631 16.337 1.00 84.44 292 ALA A O 1
ATOM 2303 N N . LYS A 1 293 ? 21.301 13.547 16.088 1.00 83.81 293 LYS A N 1
ATOM 2304 C CA . LYS A 1 293 ? 21.889 14.457 15.086 1.00 83.81 293 LYS A CA 1
ATOM 2305 C C . LYS A 1 293 ? 21.551 14.118 13.629 1.00 83.81 293 LYS A C 1
ATOM 2307 O O . LYS A 1 293 ? 21.775 14.952 12.760 1.00 83.81 293 LYS A O 1
ATOM 2312 N N . THR A 1 294 ? 21.047 12.917 13.325 1.00 83.50 294 THR A N 1
ATOM 2313 C CA . THR A 1 294 ? 20.585 12.610 11.959 1.00 83.50 294 THR A CA 1
ATOM 2314 C C . THR A 1 294 ? 19.218 13.245 11.735 1.00 83.50 294 THR A C 1
ATOM 2316 O O . THR A 1 294 ? 18.237 12.799 12.331 1.00 83.50 294 THR A O 1
ATOM 2319 N N . VAL A 1 295 ? 19.156 14.214 10.826 1.00 76.69 295 VAL A N 1
ATOM 2320 C CA . VAL A 1 295 ? 17.925 14.708 10.191 1.00 76.69 295 VAL A CA 1
ATOM 2321 C C . VAL A 1 295 ? 17.803 14.076 8.796 1.00 76.69 295 VAL A C 1
ATOM 2323 O O . VAL A 1 295 ? 18.808 13.700 8.186 1.00 76.69 295 VAL A O 1
ATOM 2326 N N . ILE A 1 296 ? 16.576 13.892 8.309 1.00 82.44 296 ILE A N 1
ATOM 2327 C CA . ILE A 1 296 ? 16.273 13.490 6.923 1.00 82.44 296 ILE A CA 1
ATOM 2328 C C . ILE A 1 296 ? 15.697 14.724 6.211 1.00 82.44 296 ILE A C 1
ATOM 2330 O O . ILE A 1 296 ? 14.898 15.403 6.845 1.00 82.44 296 ILE A O 1
ATOM 2334 N N . PRO A 1 297 ? 16.021 15.023 4.935 1.00 79.31 297 PRO A N 1
ATOM 2335 C CA . PRO A 1 297 ? 15.511 16.224 4.259 1.00 79.31 297 PRO A CA 1
ATOM 2336 C C . PRO A 1 297 ? 13.986 16.419 4.373 1.00 79.31 297 PRO A C 1
ATOM 2338 O O . PRO A 1 297 ? 13.524 17.502 4.711 1.00 79.31 297 PRO A O 1
ATOM 2341 N N . ASP A 1 298 ? 13.198 15.349 4.225 1.00 82.31 298 ASP A N 1
ATOM 2342 C CA . ASP A 1 298 ? 11.730 15.369 4.362 1.00 82.31 298 ASP A CA 1
ATOM 2343 C C . ASP A 1 298 ? 11.201 15.557 5.808 1.00 82.31 298 ASP A C 1
ATOM 2345 O O . ASP A 1 298 ? 9.990 15.595 6.047 1.00 82.31 298 ASP A O 1
ATOM 2349 N N . GLU A 1 299 ? 12.088 15.635 6.803 1.00 82.00 299 GLU A N 1
ATOM 2350 C CA . GLU A 1 299 ? 11.752 15.994 8.187 1.00 82.00 299 GLU A CA 1
ATOM 2351 C C . GLU A 1 299 ? 11.705 17.515 8.400 1.00 82.00 299 GLU A C 1
ATOM 2353 O O . GLU A 1 299 ? 10.967 17.975 9.275 1.00 82.00 299 GLU A O 1
ATOM 2358 N N . GLU A 1 300 ? 12.411 18.271 7.558 1.00 77.81 300 GLU A N 1
ATOM 2359 C CA . GLU A 1 300 ? 12.397 19.740 7.497 1.00 77.81 300 GLU A CA 1
ATOM 2360 C C . GLU A 1 300 ? 11.571 20.248 6.301 1.00 77.81 300 GLU A C 1
ATOM 2362 O O . GLU A 1 300 ? 11.001 21.331 6.371 1.00 77.81 300 GLU A O 1
ATOM 2367 N N . ASP A 1 301 ? 11.393 19.450 5.239 1.00 81.44 301 ASP A N 1
ATOM 2368 C CA . ASP A 1 301 ? 10.454 19.789 4.164 1.00 81.44 301 ASP A CA 1
ATOM 2369 C C . ASP A 1 301 ? 9.000 19.808 4.678 1.00 81.44 301 ASP A C 1
ATOM 2371 O O . ASP A 1 301 ? 8.440 18.808 5.150 1.00 81.44 301 ASP A O 1
ATOM 2375 N N . HIS A 1 302 ? 8.376 20.980 4.591 1.00 77.62 302 HIS A N 1
ATOM 2376 C CA . HIS A 1 302 ? 6.974 21.215 4.929 1.00 77.62 302 HIS A CA 1
ATOM 2377 C C . HIS A 1 302 ? 6.075 21.359 3.678 1.00 77.62 302 HIS A C 1
ATOM 2379 O O . HIS A 1 302 ? 4.853 21.486 3.807 1.00 77.62 302 HIS A O 1
ATOM 2385 N N . LEU A 1 303 ? 6.630 21.275 2.459 1.00 86.19 303 LEU A N 1
ATOM 2386 C CA . LEU A 1 303 ? 5.916 21.411 1.183 1.00 86.19 303 LEU A CA 1
ATOM 2387 C C . LEU A 1 303 ? 5.161 20.128 0.795 1.00 86.19 303 LEU A C 1
ATOM 2389 O O . LEU A 1 303 ? 5.488 19.407 -0.159 1.00 86.19 303 LEU A O 1
ATOM 2393 N N . ILE A 1 304 ? 4.079 19.859 1.520 1.00 89.38 304 ILE A N 1
ATOM 2394 C CA . ILE A 1 304 ? 3.152 18.775 1.193 1.00 89.38 304 ILE A CA 1
ATOM 2395 C C . ILE A 1 304 ? 2.380 19.135 -0.088 1.00 89.38 304 ILE A C 1
ATOM 2397 O O . ILE A 1 304 ? 1.618 20.102 -0.119 1.00 89.38 304 ILE A O 1
ATOM 2401 N N . HIS A 1 305 ? 2.578 18.344 -1.146 1.00 88.12 305 HIS A N 1
ATOM 2402 C CA . HIS A 1 305 ? 1.972 18.525 -2.470 1.00 88.12 305 HIS A CA 1
ATOM 2403 C C . HIS A 1 305 ? 1.737 17.175 -3.177 1.00 88.12 305 HIS A C 1
ATOM 2405 O O . HIS A 1 305 ? 2.030 16.116 -2.620 1.00 88.12 305 HIS A O 1
ATOM 2411 N N . GLY A 1 306 ? 1.184 17.201 -4.397 1.00 88.81 306 GLY A N 1
ATOM 2412 C CA . GLY A 1 306 ? 0.878 15.996 -5.186 1.00 88.81 306 GLY A CA 1
ATOM 2413 C C . GLY A 1 306 ? -0.463 15.335 -4.841 1.00 88.81 306 GLY A C 1
ATOM 2414 O O . GLY A 1 306 ? -0.788 14.283 -5.379 1.00 88.81 306 GLY A O 1
ATOM 2415 N N . TYR A 1 307 ? -1.256 15.949 -3.959 1.00 92.12 307 TYR A N 1
ATOM 2416 C CA . TYR A 1 307 ? -2.603 15.492 -3.604 1.00 92.12 307 TYR A CA 1
ATOM 2417 C C . TYR A 1 307 ? -3.702 16.014 -4.544 1.00 92.12 307 TYR A C 1
ATOM 2419 O O . TYR A 1 307 ? -4.850 15.580 -4.441 1.00 92.12 307 TYR A O 1
ATOM 2427 N N . ASP A 1 308 ? -3.388 16.961 -5.434 1.00 91.00 308 ASP A N 1
ATOM 2428 C CA . ASP A 1 308 ? -4.371 17.674 -6.256 1.00 91.00 308 ASP A CA 1
ATOM 2429 C C . ASP A 1 308 ? -5.175 16.719 -7.160 1.00 91.00 308 ASP A C 1
ATOM 2431 O O . ASP A 1 308 ? -6.403 16.794 -7.209 1.00 91.00 308 ASP A O 1
ATOM 2435 N N . THR A 1 309 ? -4.516 15.725 -7.761 1.00 90.62 309 THR A N 1
ATOM 2436 C CA . THR A 1 309 ? -5.162 14.687 -8.580 1.00 90.62 309 THR A CA 1
ATOM 2437 C C . THR A 1 309 ? -6.155 13.838 -7.772 1.00 90.62 309 THR A C 1
ATOM 2439 O O . THR A 1 309 ? -7.226 13.494 -8.277 1.00 90.62 309 THR A O 1
ATOM 2442 N N . PHE A 1 310 ? -5.882 13.574 -6.486 1.00 93.44 310 PHE A N 1
ATOM 2443 C CA . PHE A 1 310 ? -6.848 12.927 -5.591 1.00 93.44 310 PHE A CA 1
ATOM 2444 C C . PHE A 1 310 ? -8.020 13.856 -5.237 1.00 93.44 310 PHE A C 1
ATOM 2446 O O . PHE A 1 310 ? -9.163 13.397 -5.251 1.00 93.44 310 PHE A O 1
ATOM 2453 N N . LEU A 1 311 ? -7.774 15.152 -4.977 1.00 93.00 311 LEU A N 1
ATOM 2454 C CA . LEU A 1 311 ? -8.834 16.142 -4.720 1.00 93.00 311 LEU A CA 1
ATOM 2455 C C . LEU A 1 311 ? -9.845 16.194 -5.874 1.00 93.00 311 LEU A C 1
ATOM 2457 O O . LEU A 1 311 ? -11.057 16.160 -5.636 1.00 93.00 311 LEU A O 1
ATOM 2461 N N . ASP A 1 312 ? -9.363 16.256 -7.115 1.00 90.25 312 ASP A N 1
ATOM 2462 C CA . ASP A 1 312 ? -10.207 16.295 -8.311 1.00 90.25 312 ASP A CA 1
ATOM 2463 C C . ASP A 1 312 ? -10.963 14.979 -8.535 1.00 90.25 312 ASP A C 1
ATOM 2465 O O . ASP A 1 312 ? -12.173 14.996 -8.770 1.00 90.25 312 ASP A O 1
ATOM 2469 N N . GLN A 1 313 ? -10.290 13.835 -8.386 1.00 90.12 313 GLN A N 1
ATOM 2470 C CA . GLN A 1 313 ? -10.864 12.495 -8.559 1.00 90.12 313 GLN A CA 1
ATOM 2471 C C . GLN A 1 313 ? -12.143 12.262 -7.733 1.00 90.12 313 GLN A C 1
ATOM 2473 O O . GLN A 1 313 ? -13.077 11.603 -8.203 1.00 90.12 313 GLN A O 1
ATOM 2478 N N . VAL A 1 314 ? -12.205 12.808 -6.514 1.00 92.88 314 VAL A N 1
ATOM 2479 C CA . VAL A 1 314 ? -13.364 12.675 -5.611 1.00 92.88 314 VAL A CA 1
ATOM 2480 C C . VAL A 1 314 ? -14.365 13.836 -5.706 1.00 92.88 314 VAL A C 1
ATOM 2482 O O . VAL A 1 314 ? -15.477 13.730 -5.177 1.00 92.88 314 VAL A O 1
ATOM 2485 N N . SER A 1 315 ? -14.018 14.934 -6.384 1.00 92.50 315 SER A N 1
ATOM 2486 C CA . SER A 1 315 ? -14.814 16.167 -6.415 1.00 92.50 315 SER A CA 1
ATOM 2487 C C . SER A 1 315 ? -15.911 16.164 -7.483 1.00 92.50 315 SER A C 1
ATOM 2489 O O . SER A 1 315 ? -15.688 15.897 -8.663 1.00 92.50 315 SER A O 1
ATOM 2491 N N . HIS A 1 316 ? -17.126 16.546 -7.079 1.00 89.50 316 HIS A N 1
ATOM 2492 C CA . HIS A 1 316 ? -18.317 16.555 -7.939 1.00 89.50 316 HIS A CA 1
ATOM 2493 C C . HIS A 1 316 ? -18.176 17.412 -9.212 1.00 89.50 316 HIS A C 1
ATOM 2495 O O . HIS A 1 316 ? -18.665 17.021 -10.271 1.00 89.50 316 HIS A O 1
ATOM 2501 N N . SER A 1 317 ? -17.523 18.578 -9.129 1.00 85.19 317 SER A N 1
ATOM 2502 C CA . SER A 1 317 ? -17.295 19.471 -10.278 1.00 85.19 317 SER A CA 1
ATOM 2503 C C . SER A 1 317 ? -16.397 18.818 -11.327 1.00 85.19 317 SER A C 1
ATOM 2505 O O . SER A 1 317 ? -16.769 18.735 -12.497 1.00 85.19 317 SER A O 1
ATOM 2507 N N . SER A 1 318 ? -15.259 18.288 -10.889 1.00 85.06 318 SER A N 1
ATOM 2508 C CA . SER A 1 318 ? -14.251 17.660 -11.741 1.00 85.06 318 SER A CA 1
ATOM 2509 C C . SER A 1 318 ? -14.769 16.343 -12.339 1.00 85.06 318 SER A C 1
ATOM 2511 O O . SER A 1 318 ? -14.557 16.075 -13.524 1.00 85.06 318 SER A O 1
ATOM 2513 N N . ARG A 1 319 ? -15.585 15.569 -11.603 1.00 86.75 319 ARG A N 1
ATOM 2514 C CA . ARG A 1 319 ? -16.259 14.389 -12.177 1.00 86.75 319 ARG A CA 1
ATOM 2515 C C . ARG A 1 319 ? -17.373 14.742 -13.173 1.00 86.75 319 ARG A C 1
ATOM 2517 O O . ARG A 1 319 ? -17.514 14.030 -14.166 1.00 86.75 319 ARG A O 1
ATOM 2524 N N . LYS A 1 320 ? -18.111 15.844 -12.989 1.00 85.00 320 LYS A N 1
ATOM 2525 C CA . LYS A 1 320 ? -19.070 16.338 -14.002 1.00 85.00 320 LYS A CA 1
ATOM 2526 C C . LYS A 1 320 ? -18.391 16.827 -15.282 1.00 85.00 320 LYS A C 1
ATOM 2528 O O . LYS A 1 320 ? -18.941 16.654 -16.367 1.00 85.00 320 LYS A O 1
ATOM 2533 N N . PHE A 1 321 ? -17.203 17.417 -15.172 1.00 84.88 321 PHE A N 1
ATOM 2534 C CA . PHE A 1 321 ? -16.354 17.726 -16.323 1.00 84.88 321 PHE A CA 1
ATOM 2535 C C . PHE A 1 321 ? -15.904 16.440 -17.043 1.00 84.88 321 PHE A C 1
ATOM 2537 O O . PHE A 1 321 ? -16.163 16.283 -18.234 1.00 84.88 321 PHE A O 1
ATOM 2544 N N . SER A 1 322 ? -15.368 15.466 -16.299 1.00 84.06 322 SER A N 1
ATOM 2545 C CA . SER A 1 322 ? -14.993 14.138 -16.812 1.00 84.06 322 SER A CA 1
ATOM 2546 C C . SER A 1 322 ? -16.128 13.410 -17.552 1.00 84.06 322 SER A C 1
ATOM 2548 O O . SER A 1 322 ? -15.887 12.790 -18.589 1.00 84.06 322 SER A O 1
ATOM 2550 N N . GLN A 1 323 ? -17.363 13.482 -17.042 1.00 83.44 323 GLN A N 1
ATOM 2551 C CA . GLN A 1 323 ? -18.540 12.887 -17.687 1.00 83.44 323 GLN A CA 1
ATOM 2552 C C . GLN A 1 323 ? -18.819 13.528 -19.051 1.00 83.44 323 GLN A C 1
ATOM 2554 O O . GLN A 1 323 ? -18.799 12.811 -20.048 1.00 83.44 323 GLN A O 1
ATOM 2559 N N . ARG A 1 324 ? -18.948 14.862 -19.125 1.00 83.12 324 ARG A N 1
ATOM 2560 C CA . ARG A 1 324 ? -19.163 15.573 -20.401 1.00 83.12 324 ARG A CA 1
ATOM 2561 C C . ARG A 1 324 ? -18.043 15.317 -21.411 1.00 83.12 324 ARG A C 1
ATOM 2563 O O . ARG A 1 324 ? -18.330 15.024 -22.564 1.00 83.12 324 ARG A O 1
ATOM 2570 N N . HIS A 1 325 ? -16.780 15.341 -20.979 1.00 81.50 325 HIS A N 1
ATOM 2571 C CA . HIS A 1 325 ? -15.634 15.024 -21.842 1.00 81.50 325 HIS A CA 1
ATOM 2572 C C . HIS A 1 325 ? -15.706 13.591 -22.407 1.00 81.50 325 HIS A C 1
ATOM 2574 O O . HIS A 1 325 ? -15.351 13.350 -23.559 1.00 81.50 325 HIS A O 1
ATOM 2580 N N . SER A 1 326 ? -16.192 12.630 -21.615 1.00 80.25 326 SER A N 1
ATOM 2581 C CA . SER A 1 326 ? -16.402 11.246 -22.066 1.00 80.25 326 SER A CA 1
ATOM 2582 C C . SER A 1 326 ? -17.569 11.140 -23.056 1.00 80.25 326 SER A C 1
ATOM 2584 O O . SER A 1 326 ? -17.445 10.478 -24.081 1.00 80.25 326 SER A O 1
ATOM 2586 N N . GLU A 1 327 ? -18.680 11.826 -22.780 1.00 80.12 327 GLU A N 1
ATOM 2587 C CA . GLU A 1 327 ? -19.875 11.864 -23.634 1.00 80.12 327 GLU A CA 1
ATOM 2588 C C . GLU A 1 327 ? -19.593 12.538 -24.987 1.00 80.12 327 GLU A C 1
ATOM 2590 O O . GLU A 1 327 ? -20.007 12.022 -26.022 1.00 80.12 327 GLU A O 1
ATOM 2595 N N . GLN A 1 328 ? -18.830 13.637 -25.000 1.00 75.50 328 GLN A N 1
ATOM 2596 C CA . GLN A 1 328 ? -18.334 14.288 -26.219 1.00 75.50 328 GLN A CA 1
ATOM 2597 C C . GLN A 1 328 ? -17.423 13.351 -27.033 1.00 75.50 328 GLN A C 1
ATOM 2599 O O . GLN A 1 328 ? -17.530 13.307 -28.256 1.00 75.50 328 GLN A O 1
ATOM 2604 N N . ARG A 1 329 ? -16.565 12.556 -26.371 1.00 73.94 329 ARG A N 1
ATOM 2605 C CA . ARG A 1 329 ? -15.703 11.554 -27.029 1.00 73.94 329 ARG A CA 1
ATOM 2606 C C . ARG A 1 329 ? -16.479 10.404 -27.677 1.00 73.94 329 ARG A C 1
ATOM 2608 O O . ARG A 1 329 ? -16.005 9.851 -28.662 1.00 73.94 329 ARG A O 1
ATOM 2615 N N . GLU A 1 330 ? -17.636 10.032 -27.133 1.00 72.38 330 GLU A N 1
ATOM 2616 C CA . GLU A 1 330 ? -18.486 8.963 -27.682 1.00 72.38 330 GLU A CA 1
ATOM 2617 C C . GLU A 1 330 ? -19.443 9.454 -28.787 1.00 72.38 330 GLU A C 1
ATOM 2619 O O . GLU A 1 330 ? -19.973 8.645 -29.549 1.00 72.38 330 GLU A O 1
ATOM 2624 N N . GLN A 1 331 ? -19.629 10.771 -28.934 1.00 68.19 331 GLN A N 1
ATOM 2625 C CA . GLN A 1 331 ? -20.435 11.389 -29.994 1.00 68.19 331 GLN A CA 1
ATOM 2626 C C . GLN A 1 331 ? -19.632 11.599 -31.293 1.00 68.19 331 GLN A C 1
ATOM 2628 O O . GLN A 1 331 ? -19.457 12.721 -31.774 1.00 68.19 331 GLN A O 1
ATOM 2633 N N . GLU A 1 332 ? -19.164 10.505 -31.902 1.00 49.84 332 GLU A N 1
ATOM 2634 C CA . GLU A 1 332 ? -18.472 10.550 -33.198 1.00 49.84 332 GLU A CA 1
ATOM 2635 C C . GLU A 1 332 ? -19.349 11.176 -34.308 1.00 49.84 332 GLU A C 1
ATOM 2637 O O . GLU A 1 332 ? -20.269 10.547 -34.834 1.00 49.84 332 GLU A O 1
ATOM 2642 N N . GLY A 1 333 ? -19.018 12.406 -34.723 1.00 53.22 333 GLY A N 1
ATOM 2643 C CA . GLY A 1 333 ? -19.497 13.006 -35.978 1.00 53.22 333 GLY A CA 1
ATOM 2644 C C . GLY A 1 333 ? -20.288 14.315 -35.877 1.00 53.22 333 GLY A C 1
ATOM 2645 O O . GLY A 1 333 ? -20.654 14.858 -36.920 1.00 53.22 333 GLY A O 1
ATOM 2646 N N . GLY A 1 334 ? -20.539 14.846 -34.677 1.00 59.09 334 GLY A N 1
ATOM 2647 C CA . GLY A 1 334 ? -21.155 16.165 -34.485 1.00 59.09 334 GLY A CA 1
ATOM 2648 C C . GLY A 1 334 ? -20.141 17.220 -34.038 1.00 59.09 334 GLY A C 1
ATOM 2649 O O . GLY A 1 334 ? -19.522 17.064 -32.992 1.00 59.09 334 GLY A O 1
ATOM 2650 N N . LEU A 1 335 ? -19.998 18.320 -34.787 1.00 64.56 335 LEU A N 1
ATOM 2651 C CA . LEU A 1 335 ? -19.405 19.541 -34.228 1.00 64.56 335 LEU A CA 1
ATOM 2652 C C . LEU A 1 335 ? -20.452 20.209 -33.319 1.00 64.56 335 LEU A C 1
ATOM 2654 O O . LEU A 1 335 ? -21.577 20.411 -33.789 1.00 64.56 335 LEU A O 1
ATOM 2658 N N . PRO A 1 336 ? -20.125 20.568 -32.063 1.00 71.50 336 PRO A N 1
ATOM 2659 C CA . PRO A 1 336 ? -21.055 21.288 -31.199 1.00 71.50 336 PRO A CA 1
ATOM 2660 C C . PRO A 1 336 ? -21.377 22.662 -31.794 1.00 71.50 336 PRO A C 1
ATOM 2662 O O . PRO A 1 336 ? -20.522 23.302 -32.415 1.00 71.50 336 PRO A O 1
ATOM 2665 N N . SER A 1 337 ? -22.599 23.153 -31.588 1.00 81.50 337 SER A N 1
ATOM 2666 C CA . SER A 1 337 ? -22.927 24.535 -31.940 1.00 81.50 337 SER A CA 1
ATOM 2667 C C . SER A 1 337 ? -22.071 25.517 -31.137 1.00 81.50 337 SER A C 1
ATOM 2669 O O . SER A 1 337 ? -21.637 25.226 -30.022 1.00 81.50 337 SER A O 1
ATOM 2671 N N . TYR A 1 338 ? -21.878 26.729 -31.667 1.00 82.44 338 TYR A N 1
ATOM 2672 C CA . TYR A 1 338 ? -21.160 27.797 -30.960 1.00 82.44 338 TYR A CA 1
ATOM 2673 C C . TYR A 1 338 ? -21.732 28.054 -29.551 1.00 82.44 338 TYR A C 1
ATOM 2675 O O . TYR A 1 338 ? -20.987 28.283 -28.602 1.00 82.44 338 TYR A O 1
ATOM 2683 N N . THR A 1 339 ? -23.053 27.948 -29.398 1.00 86.00 339 THR A N 1
ATOM 2684 C CA . THR A 1 339 ? -23.766 28.062 -28.119 1.00 86.00 339 THR A CA 1
ATOM 2685 C C . THR A 1 339 ? -23.489 26.920 -27.142 1.00 86.00 339 THR A C 1
ATOM 2687 O O . THR A 1 339 ? -23.360 27.178 -25.948 1.00 86.00 339 THR A O 1
ATOM 2690 N N . GLU A 1 340 ? -23.368 25.681 -27.620 1.00 82.12 340 GLU A N 1
ATOM 2691 C CA . GLU A 1 340 ? -23.016 24.523 -26.787 1.00 82.12 340 GLU A CA 1
ATOM 2692 C C . GLU A 1 340 ? -21.542 24.595 -26.382 1.00 82.12 340 GLU A C 1
ATOM 2694 O O . GLU A 1 340 ? -21.237 24.501 -25.198 1.00 8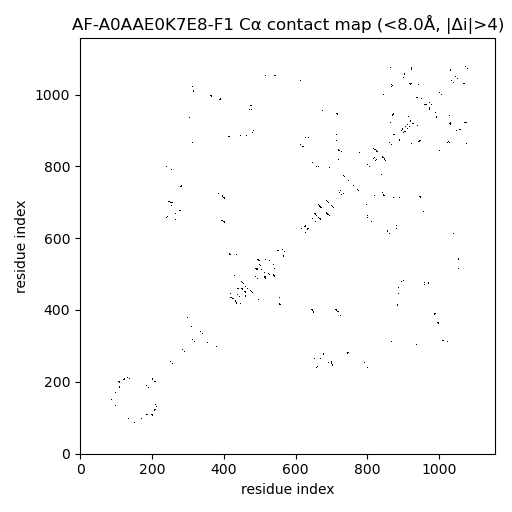2.12 340 GLU A O 1
ATOM 2699 N N . ALA A 1 341 ? -20.642 24.901 -27.322 1.00 81.12 341 ALA A N 1
ATOM 2700 C CA . ALA A 1 341 ? -19.217 25.087 -27.045 1.00 81.12 341 ALA A CA 1
ATOM 2701 C C . ALA A 1 341 ? -18.949 26.230 -26.043 1.00 81.12 341 ALA A C 1
ATOM 2703 O O . ALA A 1 341 ? -18.106 26.092 -25.156 1.00 81.12 341 ALA A O 1
ATOM 2704 N N . LEU A 1 342 ? -19.683 27.346 -26.139 1.00 86.75 342 LEU A N 1
ATOM 2705 C CA . LEU A 1 342 ? -19.588 28.456 -25.184 1.00 86.75 342 LEU A CA 1
ATOM 2706 C C . LEU A 1 342 ? -20.125 28.064 -23.796 1.00 86.75 342 LEU A C 1
ATOM 2708 O O . LEU A 1 342 ? -19.513 28.409 -22.783 1.00 86.75 342 LEU A O 1
ATOM 2712 N N . ALA A 1 343 ? -21.244 27.336 -23.741 1.00 84.69 343 ALA A N 1
ATOM 2713 C CA . ALA A 1 343 ? -21.827 26.857 -22.489 1.00 84.69 343 ALA A CA 1
ATOM 2714 C C . ALA A 1 343 ? -20.925 25.823 -21.796 1.00 84.69 343 ALA A C 1
ATOM 2716 O O . ALA A 1 343 ? -20.668 25.948 -20.598 1.00 84.69 343 ALA A O 1
ATOM 2717 N N . ASP A 1 344 ? -20.396 24.851 -22.544 1.00 82.00 344 ASP A N 1
ATOM 2718 C CA . ASP A 1 344 ? -19.445 23.865 -22.035 1.00 82.00 344 ASP A CA 1
ATOM 2719 C C . ASP A 1 344 ? -18.177 24.547 -21.520 1.00 82.00 344 ASP A C 1
ATOM 2721 O O . ASP A 1 344 ? -17.801 24.318 -20.370 1.00 82.00 344 ASP A O 1
ATOM 2725 N N . ARG A 1 345 ? -17.592 25.485 -22.281 1.00 84.62 345 ARG A N 1
ATOM 2726 C CA . ARG A 1 345 ? -16.422 26.248 -21.820 1.00 84.62 345 ARG A CA 1
ATOM 2727 C C . ARG A 1 345 ? -16.707 27.044 -20.541 1.00 84.62 345 ARG A C 1
ATOM 2729 O O . ARG A 1 345 ? -15.829 27.147 -19.683 1.00 84.62 345 ARG A O 1
ATOM 2736 N N . GLY A 1 346 ? -17.920 27.578 -20.385 1.00 88.44 346 GLY A N 1
ATOM 2737 C CA . GLY A 1 346 ? -18.371 28.231 -19.153 1.00 88.44 346 GLY A CA 1
ATOM 2738 C C . GLY A 1 346 ? -18.426 27.277 -17.953 1.00 88.44 346 GLY A C 1
ATOM 2739 O O . GLY A 1 346 ? -17.943 27.621 -16.871 1.00 88.44 346 GLY A O 1
ATOM 2740 N N . TRP A 1 347 ? -18.943 26.060 -18.145 1.00 84.94 347 TRP A N 1
ATOM 2741 C CA . TRP A 1 347 ? -18.923 25.008 -17.120 1.00 84.94 347 TRP A CA 1
ATOM 2742 C C . TRP A 1 347 ? -17.508 24.542 -16.770 1.00 84.94 347 TRP A C 1
ATOM 2744 O O . TRP A 1 347 ? -17.247 24.248 -15.604 1.00 84.94 347 TRP A O 1
ATOM 2754 N N . ASP A 1 348 ? -16.594 24.503 -17.738 1.00 84.44 348 ASP A N 1
ATOM 2755 C CA . ASP A 1 348 ? -15.197 24.111 -17.518 1.00 84.44 348 ASP A CA 1
ATOM 2756 C C . ASP A 1 348 ? -14.461 25.151 -16.665 1.00 84.44 348 ASP A C 1
ATOM 2758 O O . ASP A 1 348 ? -13.808 24.805 -15.683 1.00 84.44 348 ASP A O 1
ATOM 2762 N N . VAL A 1 349 ? -14.628 26.441 -16.982 1.00 87.56 349 VAL A N 1
ATOM 2763 C CA . VAL A 1 349 ? -14.088 27.552 -16.177 1.00 87.56 349 VAL A CA 1
ATOM 2764 C C . VAL A 1 349 ? -14.687 27.555 -14.766 1.00 87.56 349 VAL A C 1
ATOM 2766 O O . VAL A 1 349 ? -13.972 27.815 -13.798 1.00 87.56 349 VAL A O 1
ATOM 2769 N N . TYR A 1 350 ? -15.973 27.222 -14.615 1.00 88.00 350 TYR A N 1
ATOM 2770 C CA . TYR A 1 350 ? -16.596 27.048 -13.300 1.00 88.00 350 TYR A CA 1
ATOM 2771 C C . TYR A 1 350 ? -16.010 25.855 -12.523 1.00 88.00 350 TYR A C 1
ATOM 2773 O O . TYR A 1 350 ? -15.755 25.973 -11.322 1.00 88.00 350 TYR A O 1
ATOM 2781 N N . ALA A 1 351 ? -15.785 24.717 -13.187 1.00 86.31 351 ALA A N 1
ATOM 2782 C CA . ALA A 1 351 ? -15.223 23.520 -12.567 1.00 86.31 351 ALA A CA 1
ATOM 2783 C C . ALA A 1 351 ? -13.779 23.748 -12.096 1.00 86.31 351 ALA A C 1
ATOM 2785 O O . ALA A 1 351 ? -13.480 23.465 -10.935 1.00 86.31 351 ALA A O 1
ATOM 2786 N N . GLU A 1 352 ? -12.929 24.332 -12.947 1.00 87.50 352 GLU A N 1
ATOM 2787 C CA . GLU A 1 352 ? -11.539 24.650 -12.607 1.00 87.50 352 GLU A CA 1
ATOM 2788 C C . GLU A 1 352 ? -11.471 25.673 -11.469 1.00 87.50 352 GLU A C 1
ATOM 2790 O O . GLU A 1 352 ? -10.827 25.417 -10.456 1.00 87.50 352 GLU A O 1
ATOM 2795 N N . ARG A 1 353 ? -12.231 26.778 -11.549 1.00 89.81 353 ARG A N 1
ATOM 2796 C CA . ARG A 1 353 ? -12.283 27.785 -10.474 1.00 89.81 353 ARG A CA 1
ATOM 2797 C C . ARG A 1 353 ? -12.750 27.190 -9.140 1.00 89.81 353 ARG A C 1
ATOM 2799 O O . ARG A 1 353 ? -12.288 27.629 -8.086 1.00 89.81 353 ARG A O 1
ATOM 2806 N N . LYS A 1 354 ? -13.650 26.196 -9.156 1.00 89.94 354 LYS A N 1
ATOM 2807 C CA . LYS A 1 354 ? -14.069 25.492 -7.934 1.00 89.94 354 LYS A CA 1
ATOM 2808 C C . LYS A 1 354 ? -12.991 24.536 -7.410 1.00 89.94 354 LYS A C 1
ATOM 2810 O O . LYS A 1 354 ? -12.838 24.459 -6.194 1.00 89.94 354 LYS A O 1
ATOM 2815 N N . SER A 1 355 ? -12.256 23.843 -8.282 1.00 90.12 355 SER A N 1
ATOM 2816 C CA . SER A 1 355 ? -11.140 22.981 -7.870 1.00 90.12 355 SER A CA 1
ATOM 2817 C C . SER A 1 355 ? -9.974 23.806 -7.319 1.00 90.12 355 SER A C 1
ATOM 2819 O O . SER A 1 355 ? -9.573 23.610 -6.174 1.00 90.12 355 SER A O 1
ATOM 2821 N N . GLN A 1 356 ? -9.521 24.828 -8.052 1.00 91.06 356 GLN A N 1
ATOM 2822 C CA . GLN A 1 356 ? -8.516 25.795 -7.601 1.00 91.06 356 GLN A CA 1
ATOM 2823 C C . GLN A 1 356 ? -8.860 26.375 -6.219 1.00 91.06 356 GLN A C 1
ATOM 2825 O O . GLN A 1 356 ? -8.050 26.274 -5.301 1.00 91.06 356 GLN A O 1
ATOM 2830 N N . GLY A 1 357 ? -10.088 26.869 -6.026 1.00 93.31 357 GLY A N 1
ATOM 2831 C CA . GLY A 1 357 ? -10.538 27.423 -4.744 1.00 93.31 357 GLY A CA 1
ATOM 2832 C C . GLY A 1 357 ? -10.670 26.410 -3.592 1.00 93.31 357 GLY A C 1
ATOM 2833 O O . GLY A 1 357 ? -10.911 26.834 -2.458 1.00 93.31 357 GLY A O 1
ATOM 2834 N N . ILE A 1 358 ? -10.535 25.103 -3.857 1.00 94.38 358 ILE A N 1
ATOM 2835 C CA . ILE A 1 358 ? -10.342 24.036 -2.858 1.00 94.38 358 ILE A CA 1
ATOM 2836 C C . ILE A 1 358 ? -8.844 23.788 -2.632 1.00 94.38 358 ILE A C 1
ATOM 2838 O O . ILE A 1 358 ? -8.405 23.801 -1.482 1.00 94.38 358 ILE A O 1
ATOM 2842 N N . ARG A 1 359 ? -8.056 23.605 -3.706 1.00 94.00 359 ARG A N 1
ATOM 2843 C CA . ARG A 1 359 ? -6.593 23.399 -3.648 1.00 94.00 359 ARG A CA 1
ATOM 2844 C C . ARG A 1 359 ? -5.908 24.521 -2.852 1.00 94.00 359 ARG A C 1
ATOM 2846 O O . ARG A 1 359 ? -5.057 24.247 -2.015 1.00 94.00 359 ARG A O 1
ATOM 2853 N N . GLU A 1 360 ? -6.323 25.772 -3.060 1.00 94.25 360 GLU A N 1
ATOM 2854 C CA . GLU A 1 360 ? -5.841 26.958 -2.335 1.00 94.25 360 GLU A CA 1
ATOM 2855 C C . GLU A 1 360 ? -6.175 26.925 -0.833 1.00 94.25 360 GLU A C 1
ATOM 2857 O O . GLU A 1 360 ? -5.317 27.245 -0.015 1.00 94.25 360 GLU A O 1
ATOM 2862 N N . GLU A 1 361 ? -7.383 26.495 -0.447 1.00 95.00 361 GLU A N 1
ATOM 2863 C CA . GLU A 1 361 ? -7.805 26.411 0.964 1.00 95.00 361 GLU A CA 1
ATOM 2864 C C . GLU A 1 361 ? -7.054 25.298 1.714 1.00 95.00 361 GLU A C 1
ATOM 2866 O O . GLU A 1 361 ? -6.592 25.504 2.837 1.00 95.00 361 GLU A O 1
ATOM 2871 N N . VAL A 1 362 ? -6.863 24.140 1.070 1.00 95.06 362 VAL A N 1
ATOM 2872 C CA . VAL A 1 362 ? -6.058 23.032 1.612 1.00 95.06 362 VAL A CA 1
ATOM 2873 C C . VAL A 1 362 ? -4.587 23.442 1.739 1.00 95.06 362 VAL A C 1
ATOM 2875 O O . VAL A 1 362 ? -3.978 23.213 2.784 1.00 95.06 362 VAL A O 1
ATOM 2878 N N . ARG A 1 363 ? -4.021 24.107 0.722 1.00 94.00 363 ARG A N 1
ATOM 2879 C CA . ARG A 1 363 ? -2.631 24.591 0.734 1.00 94.00 363 ARG A CA 1
ATOM 2880 C C . ARG A 1 363 ? -2.392 25.644 1.815 1.00 94.00 363 ARG A C 1
ATOM 2882 O O . ARG A 1 363 ? -1.426 25.513 2.560 1.00 94.00 363 ARG A O 1
ATOM 2889 N N . ALA A 1 364 ? -3.296 26.612 1.967 1.00 93.06 364 ALA A N 1
ATOM 2890 C CA . ALA A 1 364 ? -3.222 27.612 3.031 1.00 93.06 364 ALA A CA 1
ATOM 2891 C C . ALA A 1 364 ? -3.297 26.973 4.432 1.00 93.06 364 ALA A C 1
ATOM 2893 O O . ALA A 1 364 ? -2.533 27.350 5.318 1.00 93.06 364 ALA A O 1
ATOM 2894 N N . SER A 1 365 ? -4.153 25.959 4.630 1.00 91.94 365 SER A N 1
ATOM 2895 C CA . SER A 1 365 ? -4.210 25.217 5.900 1.00 91.94 365 SER A CA 1
ATOM 2896 C C . SER A 1 365 ? -2.913 24.463 6.212 1.00 91.94 365 SER A C 1
ATOM 2898 O O . SER A 1 365 ? -2.576 24.328 7.386 1.00 91.94 365 SER A O 1
ATOM 2900 N N . LEU A 1 366 ? -2.206 23.957 5.198 1.00 92.38 366 LEU A N 1
ATOM 2901 C CA . LEU A 1 366 ? -0.924 23.265 5.370 1.00 92.38 366 LEU A CA 1
ATOM 2902 C C . LEU A 1 366 ? 0.218 24.250 5.651 1.00 92.38 366 LEU A C 1
ATOM 2904 O O . LEU A 1 366 ? 1.024 24.009 6.544 1.00 92.38 366 LEU A O 1
ATOM 2908 N N . GLN A 1 367 ? 0.246 25.386 4.951 1.00 90.12 367 GLN A N 1
ATOM 2909 C CA . GLN A 1 367 ? 1.216 26.461 5.184 1.00 90.12 367 GLN A CA 1
ATOM 2910 C C . GLN A 1 367 ? 1.061 27.089 6.579 1.00 90.12 367 GLN A C 1
ATOM 2912 O O . GLN A 1 367 ? 2.059 27.403 7.219 1.00 90.12 367 GLN A O 1
ATOM 2917 N N . ALA A 1 368 ? -0.168 27.211 7.089 1.00 87.44 368 ALA A N 1
ATOM 2918 C CA . ALA A 1 368 ? -0.415 27.669 8.456 1.00 87.44 368 ALA A CA 1
ATOM 2919 C C . ALA A 1 368 ? 0.075 26.668 9.524 1.00 87.44 368 ALA A C 1
ATOM 2921 O O . ALA A 1 368 ? 0.589 27.090 10.557 1.00 87.44 368 ALA A O 1
ATOM 2922 N N . GLU A 1 369 ? -0.045 25.354 9.284 1.00 82.62 369 GLU A N 1
ATOM 2923 C CA . GLU A 1 369 ? 0.516 24.335 10.189 1.00 82.62 369 GLU A CA 1
ATOM 2924 C C . GLU A 1 369 ? 2.055 24.300 10.133 1.00 82.62 369 GLU A C 1
ATOM 2926 O O . GLU A 1 369 ? 2.688 24.087 11.163 1.00 82.62 369 GLU A O 1
ATOM 2931 N N . ALA A 1 370 ? 2.653 24.559 8.964 1.00 82.19 370 ALA A N 1
ATOM 2932 C CA . ALA A 1 370 ? 4.103 24.677 8.785 1.00 82.19 370 ALA A CA 1
ATOM 2933 C C . ALA A 1 370 ? 4.691 25.901 9.513 1.00 82.19 370 ALA A C 1
ATOM 2935 O O . ALA A 1 370 ? 5.606 25.760 10.317 1.00 82.19 370 ALA A O 1
ATOM 2936 N N . ALA A 1 371 ? 4.110 27.090 9.329 1.00 82.62 371 ALA A N 1
ATOM 2937 C CA . ALA A 1 371 ? 4.579 28.300 10.009 1.00 82.62 371 ALA A CA 1
ATOM 2938 C C . ALA A 1 371 ? 4.473 28.193 11.546 1.00 82.62 371 ALA A C 1
ATOM 2940 O O . ALA A 1 371 ? 5.354 28.647 12.268 1.00 82.62 371 ALA A O 1
ATOM 2941 N N . ALA A 1 372 ? 3.427 27.530 12.058 1.00 77.56 372 ALA A N 1
ATOM 2942 C CA . ALA A 1 372 ? 3.274 27.239 13.488 1.00 77.56 372 ALA A CA 1
ATOM 2943 C C . ALA A 1 372 ? 4.190 26.104 14.003 1.00 77.56 372 ALA A C 1
ATOM 2945 O O . ALA A 1 372 ? 4.226 25.838 15.205 1.00 77.56 372 ALA A O 1
ATOM 2946 N N . ALA A 1 373 ? 4.892 25.404 13.109 1.00 72.38 373 ALA A N 1
ATOM 2947 C CA . ALA A 1 373 ? 5.856 24.356 13.426 1.00 72.38 373 ALA A CA 1
ATOM 2948 C C . ALA A 1 373 ? 7.301 24.879 13.479 1.00 72.38 373 ALA A C 1
ATOM 2950 O O . ALA A 1 373 ? 8.058 24.423 14.337 1.00 72.38 373 ALA A O 1
ATOM 2951 N N . GLU A 1 374 ? 7.654 25.822 12.602 1.00 69.38 374 GLU A N 1
ATOM 2952 C CA . GLU A 1 374 ? 8.992 26.427 12.493 1.00 69.38 374 GLU A CA 1
ATOM 2953 C C . GLU A 1 374 ? 9.377 27.268 13.729 1.00 69.38 374 GLU A C 1
ATOM 2955 O O . GLU A 1 374 ? 10.534 27.258 14.142 1.00 69.38 374 GLU A O 1
ATOM 2960 N N . ASP A 1 375 ? 8.408 27.920 14.383 1.00 64.62 375 ASP A N 1
ATOM 2961 C CA . ASP A 1 375 ? 8.588 28.796 15.562 1.00 64.62 375 ASP A CA 1
ATOM 2962 C C . ASP A 1 375 ? 8.858 28.028 16.887 1.00 64.62 375 ASP A C 1
ATOM 2964 O O . ASP A 1 375 ? 8.431 28.435 17.969 1.00 64.62 375 ASP A O 1
ATOM 2968 N N . SER A 1 376 ? 9.500 26.849 16.837 1.00 66.62 376 SER A N 1
ATOM 2969 C CA . SER A 1 376 ? 9.679 25.989 18.020 1.00 66.62 376 SER A CA 1
ATOM 2970 C C . SER A 1 376 ? 10.957 25.138 18.042 1.00 66.62 376 SER A C 1
ATOM 2972 O O . SER A 1 376 ? 11.048 24.093 17.396 1.00 66.62 376 SER A O 1
ATOM 2974 N N . ASP A 1 377 ? 11.878 25.472 18.955 1.00 58.72 377 ASP A N 1
ATOM 2975 C CA . ASP A 1 377 ? 13.099 24.700 19.277 1.00 58.72 377 ASP A CA 1
ATOM 2976 C C . ASP A 1 377 ? 12.855 23.215 19.637 1.00 58.72 377 ASP A C 1
ATOM 2978 O O . ASP A 1 377 ? 13.781 22.401 19.639 1.00 58.72 377 ASP A O 1
ATOM 2982 N N . GLN A 1 378 ? 11.620 22.828 19.982 1.00 63.91 378 GLN A N 1
ATOM 2983 C CA . GLN A 1 378 ? 11.261 21.440 20.307 1.00 63.91 378 GLN A CA 1
ATOM 2984 C C . GLN A 1 378 ? 10.508 20.712 19.179 1.00 63.91 378 GLN A C 1
ATOM 2986 O O . GLN A 1 378 ? 10.059 19.579 19.395 1.00 63.91 378 GLN A O 1
ATOM 2991 N N . HIS A 1 379 ? 10.420 21.296 17.974 1.00 76.38 379 HIS A N 1
ATOM 2992 C CA . HIS A 1 379 ? 9.644 20.739 16.863 1.00 76.38 379 HIS A CA 1
ATOM 2993 C C . HIS A 1 379 ? 10.024 19.292 16.521 1.00 76.38 379 HIS A C 1
ATOM 2995 O O . HIS A 1 379 ? 9.168 18.410 16.567 1.00 76.38 379 HIS A O 1
ATOM 3001 N N . VAL A 1 380 ? 11.297 19.008 16.216 1.00 84.81 380 VAL A N 1
ATOM 3002 C CA . VAL A 1 380 ? 11.721 17.674 15.744 1.00 84.81 380 VAL A CA 1
ATOM 3003 C C . VAL A 1 380 ? 11.472 16.569 16.790 1.00 84.81 380 VAL A C 1
ATOM 3005 O O . VAL A 1 380 ? 10.845 15.563 16.441 1.00 84.81 380 VAL A O 1
ATOM 3008 N N . PRO A 1 381 ? 11.845 16.712 18.083 1.00 88.19 381 PRO A N 1
ATOM 3009 C CA . PRO A 1 381 ? 11.452 15.751 19.116 1.00 88.19 381 PRO A CA 1
ATOM 3010 C C . PRO A 1 381 ? 9.934 15.548 19.229 1.00 88.19 381 PRO A C 1
ATOM 3012 O O . PRO A 1 381 ? 9.490 14.405 19.366 1.00 88.19 381 PRO A O 1
ATOM 3015 N N . HIS A 1 382 ? 9.141 16.621 19.151 1.00 89.94 382 HIS A N 1
ATOM 3016 C CA . HIS A 1 382 ? 7.680 16.559 19.241 1.00 89.94 382 HIS A CA 1
ATOM 3017 C C . HIS A 1 382 ? 7.058 15.866 18.016 1.00 89.94 382 HIS A C 1
ATOM 3019 O O . HIS A 1 382 ? 6.259 14.941 18.177 1.00 89.94 382 HIS A O 1
ATOM 3025 N N . ARG A 1 383 ? 7.505 16.199 16.795 1.00 89.94 383 ARG A N 1
ATOM 3026 C CA . ARG A 1 383 ? 7.126 15.517 15.544 1.00 89.94 383 ARG A CA 1
ATOM 3027 C C . ARG A 1 383 ? 7.464 14.027 15.619 1.00 89.94 383 ARG A C 1
ATOM 3029 O O . ARG A 1 383 ? 6.593 13.200 15.359 1.00 89.94 383 ARG A O 1
ATOM 3036 N N . ARG A 1 384 ? 8.673 13.659 16.065 1.00 92.81 384 ARG A N 1
ATOM 3037 C CA . ARG A 1 384 ? 9.096 12.255 16.250 1.00 92.81 384 ARG A CA 1
ATOM 3038 C C . ARG A 1 384 ? 8.240 11.503 17.277 1.00 92.81 384 ARG A C 1
ATOM 3040 O O . ARG A 1 384 ? 7.867 10.358 17.025 1.00 92.81 384 ARG A O 1
ATOM 3047 N N . ALA A 1 385 ? 7.874 12.127 18.397 1.00 95.31 385 ALA A N 1
ATOM 3048 C CA . ALA A 1 385 ? 6.986 11.523 19.393 1.00 95.31 385 ALA A CA 1
ATOM 3049 C C . ALA A 1 385 ? 5.544 11.343 18.868 1.00 95.31 385 ALA A C 1
ATOM 3051 O O . ALA A 1 385 ? 4.966 10.263 19.023 1.00 95.31 385 ALA A O 1
ATOM 3052 N N . ARG A 1 386 ? 4.993 12.352 18.176 1.00 95.62 386 ARG A N 1
ATOM 3053 C CA . ARG A 1 386 ? 3.681 12.292 17.503 1.00 95.62 386 ARG A CA 1
ATOM 3054 C C . ARG A 1 386 ? 3.652 11.182 16.444 1.00 95.62 386 ARG A C 1
ATOM 3056 O O . ARG A 1 386 ? 2.745 10.354 16.455 1.00 95.62 386 ARG A O 1
ATOM 3063 N N . MET A 1 387 ? 4.683 11.091 15.604 1.00 95.94 387 MET A N 1
ATOM 3064 C CA . MET A 1 387 ? 4.848 10.041 14.589 1.00 95.94 387 MET A CA 1
ATOM 3065 C C . MET A 1 387 ? 4.865 8.621 15.174 1.00 95.94 387 MET A C 1
ATOM 3067 O O . MET A 1 387 ? 4.234 7.712 14.631 1.00 95.94 387 MET A O 1
ATOM 3071 N N . LEU A 1 388 ? 5.537 8.404 16.308 1.00 97.06 388 LEU A N 1
ATOM 3072 C CA . LEU A 1 388 ? 5.529 7.092 16.962 1.00 97.06 388 LEU A CA 1
ATOM 3073 C C . LEU A 1 388 ? 4.135 6.718 17.493 1.00 97.06 388 LEU A C 1
ATOM 3075 O O . LEU A 1 388 ? 3.749 5.554 17.391 1.00 97.06 388 LEU A O 1
ATOM 3079 N N . LEU A 1 389 ? 3.343 7.686 17.967 1.00 97.12 389 LEU A N 1
ATOM 3080 C CA . LEU A 1 389 ? 1.938 7.462 18.332 1.00 97.12 389 LEU A CA 1
ATOM 3081 C C . LEU A 1 389 ? 1.042 7.189 17.108 1.00 97.12 389 LEU A C 1
ATOM 3083 O O . LEU A 1 389 ? 0.222 6.268 17.164 1.00 97.12 389 LEU A O 1
ATOM 3087 N N . GLN A 1 390 ? 1.236 7.898 15.988 1.00 96.94 390 GLN A N 1
ATOM 3088 C CA . GLN A 1 390 ? 0.568 7.614 14.704 1.00 96.94 390 GLN A CA 1
ATOM 3089 C C . GLN A 1 390 ? 0.839 6.170 14.227 1.00 96.94 390 GLN A C 1
ATOM 3091 O O . GLN A 1 390 ? -0.069 5.503 13.720 1.00 96.94 390 GLN A O 1
ATOM 3096 N N . SER A 1 391 ? 2.056 5.646 14.439 1.00 95.56 391 SER A N 1
ATOM 3097 C CA . SER A 1 391 ? 2.452 4.274 14.058 1.00 95.56 391 SER A CA 1
ATOM 3098 C C . SER A 1 391 ? 1.601 3.175 14.709 1.00 95.56 391 SER A C 1
ATOM 3100 O O . SER A 1 391 ? 1.430 2.086 14.155 1.00 95.56 391 SER A O 1
ATOM 3102 N N . SER A 1 392 ? 1.008 3.475 15.866 1.00 93.88 392 SER A N 1
ATOM 3103 C CA . SER A 1 392 ? 0.116 2.570 16.591 1.00 93.88 392 SER A CA 1
ATOM 3104 C C . SER A 1 392 ? -1.214 2.356 15.860 1.00 93.88 392 SER A C 1
ATOM 3106 O O . SER A 1 392 ? -1.843 1.316 16.045 1.00 93.88 392 SER A O 1
ATOM 3108 N N . GLN A 1 393 ? -1.635 3.273 14.979 1.00 96.00 393 GLN A N 1
ATOM 3109 C CA . GLN A 1 393 ? -2.800 3.089 14.097 1.00 96.00 393 GLN A CA 1
ATOM 3110 C C . GLN A 1 393 ? -4.096 2.706 14.855 1.00 96.00 393 GLN A C 1
ATOM 3112 O O . GLN A 1 393 ? -4.915 1.939 14.356 1.00 96.00 393 GLN A O 1
ATOM 3117 N N . PHE A 1 394 ? -4.280 3.203 16.088 1.00 96.31 394 PHE A N 1
ATOM 3118 C CA . PHE A 1 394 ? -5.312 2.726 17.025 1.00 96.31 394 PHE A CA 1
ATOM 3119 C C . PHE A 1 394 ? -6.746 2.783 16.465 1.00 96.31 394 PHE A C 1
ATOM 3121 O O . PHE A 1 394 ? -7.502 1.830 16.616 1.00 96.31 394 PHE A O 1
ATOM 3128 N N . LEU A 1 395 ? -7.109 3.873 15.785 1.00 97.00 395 LEU A N 1
ATOM 3129 C CA . LEU A 1 395 ? -8.432 4.050 15.172 1.00 97.00 395 LEU A CA 1
ATOM 3130 C C . LEU A 1 395 ? -8.477 3.634 13.685 1.00 97.00 395 LEU A C 1
ATOM 3132 O O . LEU A 1 395 ? -9.409 3.995 12.973 1.00 97.00 395 LEU A O 1
ATOM 3136 N N . ASP A 1 396 ? -7.489 2.887 13.188 1.00 98.06 396 ASP A N 1
ATOM 3137 C CA . ASP A 1 396 ? -7.479 2.436 11.794 1.00 98.06 396 ASP A CA 1
ATOM 3138 C C . ASP A 1 396 ? -8.170 1.077 11.620 1.00 98.06 396 ASP A C 1
ATOM 3140 O O . ASP A 1 396 ? -8.141 0.213 12.504 1.00 98.06 396 ASP A O 1
ATOM 3144 N N . ILE A 1 397 ? -8.740 0.868 10.431 1.00 98.38 397 ILE A N 1
ATOM 3145 C CA . ILE A 1 397 ? -9.280 -0.422 9.986 1.00 98.38 397 ILE A CA 1
ATOM 3146 C C . ILE A 1 397 ? -8.552 -0.842 8.708 1.00 98.38 397 ILE A C 1
ATOM 3148 O O . ILE A 1 397 ? -8.442 -0.058 7.761 1.00 98.38 397 ILE A O 1
ATOM 3152 N N . ASP A 1 398 ? -8.100 -2.094 8.646 1.00 97.25 398 ASP A N 1
ATOM 3153 C CA . ASP A 1 398 ? -7.413 -2.671 7.486 1.00 97.25 398 ASP A CA 1
ATOM 3154 C C . ASP A 1 398 ? -7.888 -4.111 7.250 1.00 97.25 398 ASP A C 1
ATOM 3156 O O . ASP A 1 398 ? -8.109 -4.866 8.199 1.00 97.25 398 ASP A O 1
ATOM 3160 N N . LYS A 1 399 ? -7.971 -4.545 5.990 1.00 94.44 399 LYS A N 1
ATOM 3161 C CA . LYS A 1 399 ? -8.041 -5.981 5.673 1.00 94.44 399 LYS A CA 1
ATOM 3162 C C . LYS A 1 399 ? -6.616 -6.501 5.536 1.00 94.44 399 LYS A C 1
ATOM 3164 O O . LYS A 1 399 ? -5.846 -6.003 4.717 1.00 94.44 399 LYS A O 1
ATOM 3169 N N . ILE A 1 400 ? -6.255 -7.492 6.335 1.00 92.50 400 ILE A N 1
ATOM 3170 C CA . ILE A 1 400 ? -4.959 -8.166 6.285 1.00 92.50 400 ILE A CA 1
ATOM 3171 C C . ILE A 1 400 ? -5.087 -9.404 5.403 1.00 92.50 400 ILE A C 1
ATOM 3173 O O . ILE A 1 400 ? -6.024 -10.182 5.570 1.00 92.50 400 ILE A O 1
ATOM 3177 N N . ILE A 1 401 ? -4.121 -9.621 4.512 1.00 87.06 401 ILE A N 1
ATOM 3178 C CA . ILE A 1 401 ? -3.985 -10.863 3.748 1.00 87.06 401 ILE A CA 1
ATOM 3179 C C . ILE A 1 401 ? -2.730 -11.594 4.206 1.00 87.06 401 ILE A C 1
ATOM 3181 O O . ILE A 1 401 ? -1.607 -11.086 4.105 1.00 87.06 401 ILE A O 1
ATOM 3185 N N . GLU A 1 402 ? -2.926 -12.810 4.701 1.00 82.44 402 GLU A N 1
ATOM 3186 C CA . GLU A 1 402 ? -1.857 -13.641 5.242 1.00 82.44 402 GLU A CA 1
ATOM 3187 C C . GLU A 1 402 ? -1.427 -14.718 4.247 1.00 82.44 402 GLU A C 1
ATOM 3189 O O . GLU A 1 402 ? -2.236 -15.312 3.533 1.00 82.44 402 GLU A O 1
ATOM 3194 N N . TYR A 1 403 ? -0.132 -15.021 4.239 1.00 78.69 403 TYR A N 1
ATOM 3195 C CA . TYR A 1 403 ? 0.382 -16.218 3.595 1.00 78.69 403 TYR A CA 1
ATOM 3196 C C . TYR A 1 403 ? -0.152 -17.466 4.317 1.00 78.69 403 TYR A C 1
ATOM 3198 O O . TYR A 1 403 ? -0.138 -17.561 5.550 1.00 78.69 403 TYR A O 1
ATOM 3206 N N . ARG A 1 404 ? -0.564 -18.459 3.529 1.00 72.19 404 ARG A N 1
ATOM 3207 C CA . ARG A 1 404 ? -0.831 -19.836 3.955 1.00 72.19 404 ARG A CA 1
ATOM 3208 C C . ARG A 1 404 ? -0.128 -20.768 2.971 1.00 72.19 404 ARG A C 1
ATOM 3210 O O . ARG A 1 404 ? -0.153 -20.512 1.767 1.00 72.19 404 ARG A O 1
ATOM 3217 N N . GLU A 1 405 ? 0.518 -21.824 3.465 1.00 63.59 405 GLU A N 1
ATOM 3218 C CA . GLU A 1 405 ? 1.031 -22.866 2.569 1.00 63.59 405 GLU A CA 1
ATOM 3219 C C . GLU A 1 405 ? -0.161 -23.574 1.896 1.00 63.59 405 GLU A C 1
ATOM 3221 O O . GLU A 1 405 ? -1.128 -23.904 2.584 1.00 63.59 405 GLU A O 1
ATOM 3226 N N . PRO A 1 406 ? -0.143 -23.815 0.570 1.00 55.59 406 PRO A N 1
ATOM 3227 C CA . PRO A 1 406 ? -1.178 -24.615 -0.071 1.00 55.59 406 PRO A CA 1
ATOM 3228 C C . PRO A 1 406 ? -1.201 -26.035 0.504 1.00 55.59 406 PRO A C 1
ATOM 3230 O O . PRO A 1 406 ? -0.205 -26.754 0.407 1.00 55.59 406 PRO A O 1
ATOM 3233 N N . GLU A 1 407 ? -2.341 -26.445 1.068 1.00 51.03 407 GLU A N 1
ATOM 3234 C CA . GLU A 1 407 ? -2.555 -27.800 1.585 1.00 51.03 407 GLU A CA 1
ATOM 3235 C C . GLU A 1 407 ? -2.086 -28.878 0.591 1.00 51.03 407 GLU A C 1
ATOM 3237 O O . GLU A 1 407 ? -2.365 -28.815 -0.610 1.00 51.03 407 GLU A O 1
ATOM 3242 N N . LYS A 1 408 ? -1.427 -29.929 1.097 1.00 42.16 408 LYS A N 1
ATOM 3243 C CA . LYS A 1 408 ? -0.810 -30.984 0.267 1.00 42.16 408 LYS A CA 1
ATOM 3244 C C . LYS A 1 408 ? -1.814 -31.700 -0.653 1.00 42.16 408 LYS A C 1
ATOM 3246 O O . LYS A 1 408 ? -1.480 -32.025 -1.793 1.00 42.16 408 LYS A O 1
ATOM 3251 N N . LEU A 1 409 ? -3.052 -31.893 -0.186 1.00 34.72 409 LEU A N 1
ATOM 3252 C CA . LEU A 1 409 ? -4.160 -32.487 -0.953 1.00 34.72 409 LEU A CA 1
ATOM 3253 C C . LEU A 1 409 ? -4.733 -31.547 -2.029 1.00 34.72 409 LEU A C 1
ATOM 3255 O O . LEU A 1 409 ? -5.444 -31.990 -2.929 1.00 34.72 409 LEU A O 1
ATOM 3259 N N . VAL A 1 410 ? -4.409 -30.258 -1.954 1.00 46.19 410 VAL A N 1
ATOM 3260 C CA . VAL A 1 410 ? -4.983 -29.177 -2.764 1.00 46.19 410 VAL A CA 1
ATOM 3261 C C . VAL A 1 410 ? -3.897 -28.529 -3.645 1.00 46.19 410 VAL A C 1
ATOM 3263 O O . VAL A 1 410 ? -3.979 -27.379 -4.075 1.00 46.19 410 VAL A O 1
ATOM 3266 N N . SER A 1 411 ? -2.871 -29.317 -3.978 1.00 40.31 411 SER A N 1
ATOM 3267 C CA . SER A 1 411 ? -1.707 -28.953 -4.798 1.00 40.31 411 SER A CA 1
ATOM 3268 C C . SER A 1 411 ? -2.035 -28.459 -6.217 1.00 40.31 411 SER A C 1
ATOM 3270 O O . SER A 1 411 ? -1.174 -27.874 -6.872 1.00 40.31 411 SER A O 1
ATOM 3272 N N . PHE A 1 412 ? -3.284 -28.604 -6.677 1.00 41.53 412 PHE A N 1
ATOM 3273 C CA . PHE A 1 412 ? -3.762 -28.073 -7.956 1.00 41.53 412 PHE A CA 1
ATOM 3274 C C . PHE A 1 412 ? -3.822 -26.533 -8.029 1.00 41.53 412 PHE A C 1
ATOM 3276 O O . PHE A 1 412 ? -3.945 -25.999 -9.132 1.00 41.53 412 PHE A O 1
ATOM 3283 N N . TRP A 1 413 ? -3.718 -25.812 -6.903 1.00 45.06 413 TRP A N 1
ATOM 3284 C CA . TRP A 1 413 ? -3.620 -24.342 -6.899 1.00 45.06 413 TRP A CA 1
ATOM 3285 C C . TRP A 1 413 ? -2.206 -23.805 -7.184 1.00 45.06 413 TRP A C 1
ATOM 3287 O O . TRP A 1 413 ? -2.078 -22.613 -7.461 1.00 45.06 413 TRP A O 1
ATOM 3297 N N . LYS A 1 414 ? -1.140 -24.628 -7.147 1.00 48.41 414 LYS A N 1
ATOM 3298 C CA . LYS A 1 414 ? 0.229 -24.177 -7.483 1.00 48.41 414 LYS A CA 1
ATOM 3299 C C . LYS A 1 414 ? 0.320 -23.819 -8.980 1.00 48.41 414 LYS A C 1
ATOM 3301 O O . LYS A 1 414 ? 0.680 -24.665 -9.799 1.00 48.41 414 LYS A O 1
ATOM 3306 N N . ARG A 1 415 ? 0.015 -22.567 -9.343 1.00 55.06 415 ARG A N 1
ATOM 3307 C CA . ARG A 1 415 ? 0.298 -22.012 -10.678 1.00 55.06 415 ARG A CA 1
ATOM 3308 C C . ARG A 1 415 ? 1.642 -21.272 -10.678 1.00 55.06 415 ARG A C 1
ATOM 3310 O O . ARG A 1 415 ? 2.050 -20.774 -9.629 1.00 55.06 415 ARG A O 1
ATOM 3317 N N . PRO A 1 416 ? 2.361 -21.213 -11.811 1.00 57.53 416 PRO A N 1
ATOM 3318 C CA . PRO A 1 416 ? 3.757 -20.801 -11.780 1.00 57.53 416 PRO A CA 1
ATOM 3319 C C . PRO A 1 416 ? 3.908 -19.301 -12.070 1.00 57.53 416 PRO A C 1
ATOM 3321 O O . PRO A 1 416 ? 3.546 -18.822 -13.142 1.00 57.53 416 PRO A O 1
ATOM 3324 N N . ALA A 1 417 ? 4.493 -18.568 -11.128 1.00 70.31 417 ALA A N 1
ATOM 3325 C CA . ALA A 1 417 ? 5.012 -17.226 -11.376 1.00 70.31 417 ALA A CA 1
ATOM 3326 C C . ALA A 1 417 ? 6.329 -17.257 -12.164 1.00 70.31 417 ALA A C 1
ATOM 3328 O O . ALA A 1 417 ? 6.948 -18.312 -12.299 1.00 70.31 417 ALA A O 1
ATOM 3329 N N . THR A 1 418 ? 6.823 -16.096 -12.591 1.00 79.69 418 THR A N 1
ATOM 3330 C CA . THR A 1 418 ? 8.165 -15.975 -13.180 1.00 79.69 418 THR A CA 1
ATOM 3331 C C . THR A 1 418 ? 9.247 -16.307 -12.145 1.00 79.69 418 THR A C 1
ATOM 3333 O O . THR A 1 418 ? 9.311 -15.609 -11.134 1.00 79.69 418 THR A O 1
ATOM 3336 N N . PRO A 1 419 ? 10.090 -17.332 -12.353 1.00 86.94 419 PRO A N 1
ATOM 3337 C CA . PRO A 1 419 ? 11.108 -17.717 -11.377 1.00 86.94 419 PRO A CA 1
ATOM 3338 C C . PRO A 1 419 ? 12.305 -16.759 -11.361 1.00 86.94 419 PRO A C 1
ATOM 3340 O O . PRO A 1 419 ? 12.513 -15.997 -12.309 1.00 86.94 419 PRO A O 1
ATOM 3343 N N . GLN A 1 420 ? 13.130 -16.855 -10.316 1.00 91.69 420 GLN A N 1
ATOM 3344 C CA . GLN A 1 420 ? 14.514 -16.388 -10.384 1.00 91.69 420 GLN A CA 1
ATOM 3345 C C . GLN A 1 420 ? 15.286 -17.280 -11.365 1.00 91.69 420 GLN A C 1
ATOM 3347 O O . GLN A 1 420 ? 15.164 -18.507 -11.325 1.00 91.69 420 GLN A O 1
ATOM 3352 N N . ILE A 1 421 ? 16.083 -16.667 -12.237 1.00 93.06 421 ILE A N 1
ATOM 3353 C CA . ILE A 1 421 ? 16.950 -17.359 -13.199 1.00 93.06 421 ILE A CA 1
ATOM 3354 C C . ILE A 1 421 ? 18.405 -17.274 -12.732 1.00 93.06 421 ILE A C 1
ATOM 3356 O O . ILE A 1 421 ? 18.795 -16.318 -12.065 1.00 93.06 421 ILE A O 1
ATOM 3360 N N . THR A 1 422 ? 19.204 -18.273 -13.091 1.00 93.31 422 THR A N 1
ATOM 3361 C CA . THR A 1 422 ? 20.667 -18.266 -12.994 1.00 93.31 422 THR A CA 1
ATOM 3362 C C . THR A 1 422 ? 21.274 -18.919 -14.241 1.00 93.31 422 THR A C 1
ATOM 3364 O O . THR A 1 422 ? 20.579 -19.641 -14.962 1.00 93.31 422 THR A O 1
ATOM 3367 N N . ALA A 1 423 ? 22.557 -18.684 -14.515 1.00 92.25 423 ALA A N 1
ATOM 3368 C CA . ALA A 1 423 ? 23.306 -19.466 -15.497 1.00 92.25 423 ALA A CA 1
ATOM 3369 C C . ALA A 1 423 ? 23.858 -20.727 -14.816 1.00 92.25 423 ALA A C 1
ATOM 3371 O O . ALA A 1 423 ? 24.679 -20.635 -13.906 1.00 92.25 423 ALA A O 1
ATOM 3372 N N . MET A 1 424 ? 23.405 -21.910 -15.239 1.00 86.56 424 MET A N 1
ATOM 3373 C CA . MET A 1 424 ? 23.885 -23.182 -14.675 1.00 86.56 424 MET A CA 1
ATOM 3374 C C . MET A 1 424 ? 25.213 -23.638 -15.281 1.00 86.56 424 MET A C 1
ATOM 3376 O O . MET A 1 424 ? 25.983 -24.341 -14.635 1.00 86.56 424 MET A O 1
ATOM 3380 N N . SER A 1 425 ? 25.446 -23.305 -16.548 1.00 89.81 425 SER A N 1
ATOM 3381 C CA . SER A 1 425 ? 26.619 -23.719 -17.322 1.00 89.81 425 SER A CA 1
ATOM 3382 C C . SER A 1 425 ? 26.761 -22.834 -18.564 1.00 89.81 425 SER A C 1
ATOM 3384 O O . SER A 1 425 ? 25.957 -21.923 -18.773 1.00 89.81 425 SER A O 1
ATOM 3386 N N . TYR A 1 426 ? 27.775 -23.102 -19.381 1.00 92.38 426 TYR A N 1
ATOM 3387 C CA . TYR A 1 426 ? 27.989 -22.466 -20.678 1.00 92.38 426 TYR A CA 1
ATOM 3388 C C . TYR A 1 426 ? 28.122 -23.561 -21.738 1.00 92.38 426 TYR A C 1
ATOM 3390 O O . TYR A 1 426 ? 28.646 -24.632 -21.429 1.00 92.38 426 TYR A O 1
ATOM 3398 N N . ASP A 1 427 ? 27.658 -23.301 -22.957 1.00 89.31 427 ASP A N 1
ATOM 3399 C CA . ASP A 1 427 ? 27.824 -24.227 -24.082 1.00 89.31 427 ASP A CA 1
ATOM 3400 C C . ASP A 1 427 ? 29.203 -24.101 -24.766 1.00 89.31 427 ASP A C 1
ATOM 3402 O O . ASP A 1 427 ? 30.062 -23.304 -24.366 1.00 89.31 427 ASP A O 1
ATOM 3406 N N . ASP A 1 428 ? 29.410 -24.887 -25.826 1.00 86.31 428 ASP A N 1
ATOM 3407 C CA . ASP A 1 428 ? 30.645 -24.907 -26.624 1.00 86.31 428 ASP A CA 1
ATOM 3408 C C . ASP A 1 428 ? 30.938 -23.565 -27.332 1.00 86.31 428 ASP A C 1
ATOM 3410 O O . ASP A 1 428 ? 32.080 -23.294 -27.704 1.00 86.31 428 ASP A O 1
ATOM 3414 N N . THR A 1 429 ? 29.934 -22.690 -27.483 1.00 83.25 429 THR A N 1
ATOM 3415 C CA . THR A 1 429 ? 30.082 -21.312 -27.996 1.00 83.25 429 THR A CA 1
ATOM 3416 C C . THR A 1 429 ? 30.317 -20.282 -26.882 1.00 83.25 429 THR A C 1
ATOM 3418 O O . THR A 1 429 ? 30.461 -19.086 -27.144 1.00 83.25 429 THR A O 1
ATOM 3421 N N . HIS A 1 430 ? 30.393 -20.748 -25.631 1.00 86.81 430 HIS A N 1
ATOM 3422 C CA . HIS A 1 430 ? 30.408 -19.966 -24.395 1.00 86.81 430 HIS A CA 1
ATOM 3423 C C . HIS A 1 430 ? 29.130 -19.146 -24.138 1.00 86.81 430 HIS A C 1
ATOM 3425 O O . HIS A 1 430 ? 29.163 -18.216 -23.326 1.00 86.81 430 HIS A O 1
ATOM 3431 N N . MET A 1 431 ? 27.998 -19.483 -24.765 1.00 89.25 431 MET A N 1
ATOM 3432 C CA . MET A 1 431 ? 26.705 -18.883 -24.420 1.00 89.25 431 MET A CA 1
ATOM 3433 C C . MET A 1 431 ? 26.193 -19.444 -23.080 1.00 89.25 431 MET A C 1
ATOM 3435 O O . MET A 1 431 ? 26.313 -20.648 -22.836 1.00 89.25 431 MET A O 1
ATOM 3439 N N . PRO A 1 432 ? 25.631 -18.606 -22.186 1.00 92.12 432 PRO A N 1
ATOM 3440 C CA . PRO A 1 432 ? 25.124 -19.055 -20.891 1.00 92.12 432 PRO A CA 1
ATOM 3441 C C . PRO A 1 432 ? 23.840 -19.883 -21.036 1.00 92.12 432 PRO A C 1
ATOM 3443 O O . PRO A 1 432 ? 22.848 -19.435 -21.615 1.00 92.12 432 PRO A O 1
ATOM 3446 N N . ILE A 1 433 ? 23.831 -21.073 -20.437 1.00 90.69 433 ILE A N 1
ATOM 3447 C CA . ILE A 1 433 ? 22.649 -21.931 -20.328 1.00 90.69 433 ILE A CA 1
ATOM 3448 C C . ILE A 1 433 ? 21.871 -21.513 -19.076 1.00 90.69 433 ILE A C 1
ATOM 3450 O O . ILE A 1 433 ? 22.214 -21.869 -17.943 1.00 90.69 433 ILE A O 1
ATOM 3454 N N . PHE A 1 434 ? 20.821 -20.724 -19.296 1.00 93.44 434 PHE A N 1
ATOM 3455 C CA . PHE A 1 434 ? 19.931 -20.232 -18.249 1.00 93.44 434 PHE A CA 1
ATOM 3456 C C . PHE A 1 434 ? 18.970 -21.314 -17.743 1.00 93.44 434 PHE A C 1
ATOM 3458 O O . PHE A 1 434 ? 18.391 -22.071 -18.522 1.00 93.44 434 PHE A O 1
ATOM 3465 N N . ALA A 1 435 ? 18.742 -21.342 -16.431 1.00 91.19 435 ALA A N 1
ATOM 3466 C CA . ALA A 1 435 ? 17.755 -22.206 -15.794 1.00 91.19 435 ALA A CA 1
ATOM 3467 C C . ALA A 1 435 ? 17.168 -21.557 -14.524 1.00 91.19 435 ALA A C 1
ATOM 3469 O O . ALA A 1 435 ? 17.724 -20.582 -14.011 1.00 91.19 435 ALA A O 1
ATOM 3470 N N . PRO A 1 436 ? 16.046 -22.071 -13.988 1.00 91.38 436 PRO A N 1
ATOM 3471 C CA . PRO A 1 436 ? 15.479 -21.582 -12.734 1.00 91.38 436 PRO A CA 1
ATOM 3472 C C . PRO A 1 436 ? 16.367 -21.928 -11.539 1.00 91.38 436 PRO A C 1
ATOM 3474 O O . PRO A 1 436 ? 16.838 -23.058 -11.430 1.00 91.38 436 PRO A O 1
ATOM 3477 N N . LEU A 1 437 ? 16.539 -20.983 -10.617 1.00 92.19 437 LEU A N 1
ATOM 3478 C CA . LEU A 1 437 ? 17.331 -21.174 -9.401 1.00 92.19 437 LEU A CA 1
ATOM 3479 C C . LEU A 1 437 ? 16.584 -22.081 -8.392 1.00 92.19 437 LEU A C 1
ATOM 3481 O O . LEU A 1 437 ? 15.485 -21.711 -7.959 1.00 92.19 437 LEU A O 1
ATOM 3485 N N . PRO A 1 438 ? 17.135 -23.245 -7.992 1.00 92.88 438 PRO A N 1
ATOM 3486 C CA . PRO A 1 438 ? 16.586 -24.050 -6.903 1.00 92.88 438 PRO A CA 1
ATOM 3487 C C . PRO A 1 438 ? 17.005 -23.508 -5.528 1.00 92.88 438 PRO A C 1
ATOM 3489 O O . PRO A 1 438 ? 18.082 -22.940 -5.368 1.00 92.88 438 PRO A O 1
ATOM 3492 N N . CYS A 1 439 ? 16.167 -23.732 -4.518 1.00 93.50 439 CYS A N 1
ATOM 3493 C CA . CYS A 1 439 ? 16.506 -23.519 -3.111 1.00 93.50 439 CYS A CA 1
ATOM 3494 C C . CYS A 1 439 ? 17.493 -24.589 -2.612 1.00 93.50 439 CYS A C 1
ATOM 3496 O O . CYS A 1 439 ? 17.199 -25.780 -2.731 1.00 93.50 439 CYS A O 1
ATOM 3498 N N . SER A 1 440 ? 18.605 -24.188 -1.985 1.00 96.12 440 SER A N 1
ATOM 3499 C CA . SER A 1 440 ? 19.637 -25.112 -1.475 1.00 96.12 440 SER A CA 1
ATOM 3500 C C . SER A 1 440 ? 19.141 -26.114 -0.416 1.00 96.12 440 SER A C 1
ATOM 3502 O O . SER A 1 440 ? 19.751 -27.165 -0.257 1.00 96.12 440 SER A O 1
ATOM 3504 N N . GLU A 1 441 ? 18.049 -25.816 0.299 1.00 95.31 441 GLU A N 1
ATOM 3505 C CA . GLU A 1 441 ? 17.447 -26.720 1.297 1.00 95.31 441 GLU A CA 1
ATOM 3506 C C . GLU A 1 441 ? 16.374 -27.645 0.698 1.00 95.31 441 GLU A C 1
ATOM 3508 O O . GLU A 1 441 ? 16.468 -28.866 0.795 1.00 95.31 441 GLU A O 1
ATOM 3513 N N . CYS A 1 442 ? 15.307 -27.075 0.121 1.00 91.12 442 CYS A N 1
ATOM 3514 C CA . CYS A 1 442 ? 14.121 -27.840 -0.285 1.00 91.12 442 CYS A CA 1
ATOM 3515 C C . CYS A 1 442 ? 14.082 -28.218 -1.772 1.00 91.12 442 CYS A C 1
ATOM 3517 O O . CYS A 1 442 ? 13.176 -28.944 -2.180 1.00 91.12 442 CYS A O 1
ATOM 3519 N N . ASN A 1 443 ? 15.021 -27.719 -2.584 1.00 90.81 443 ASN A N 1
ATOM 3520 C CA . ASN A 1 443 ? 15.103 -27.917 -4.037 1.00 90.81 443 ASN A CA 1
ATOM 3521 C C . ASN A 1 443 ? 13.856 -27.466 -4.844 1.00 90.81 443 ASN A C 1
ATOM 3523 O O . ASN A 1 443 ? 13.768 -27.709 -6.048 1.00 90.81 443 ASN A O 1
ATOM 3527 N N . ASP A 1 444 ? 12.890 -26.779 -4.217 1.00 85.44 444 ASP A N 1
ATOM 3528 C CA . ASP A 1 444 ? 11.830 -26.050 -4.927 1.00 85.44 444 ASP A CA 1
ATOM 3529 C C . ASP A 1 444 ? 12.445 -24.848 -5.673 1.00 85.44 444 ASP A C 1
ATOM 3531 O O . ASP A 1 444 ? 13.391 -24.209 -5.204 1.00 85.44 444 ASP A O 1
ATOM 3535 N N . VAL A 1 445 ? 11.883 -24.517 -6.839 1.00 86.31 445 VAL A N 1
ATOM 3536 C CA . VAL A 1 445 ? 12.299 -23.354 -7.642 1.00 86.31 445 VAL A CA 1
ATOM 3537 C C . VAL A 1 445 ? 11.932 -22.053 -6.927 1.00 86.31 445 VAL A C 1
ATOM 3539 O O . VAL A 1 445 ? 10.760 -21.837 -6.609 1.00 86.31 445 VAL A O 1
ATOM 3542 N N . ILE A 1 446 ? 12.906 -21.159 -6.754 1.00 88.31 446 ILE A N 1
ATOM 3543 C CA . ILE A 1 446 ? 12.719 -19.827 -6.167 1.00 88.31 446 ILE A CA 1
ATOM 3544 C C . ILE A 1 446 ? 11.934 -18.929 -7.139 1.00 88.31 446 ILE A C 1
ATOM 3546 O O . ILE A 1 446 ? 12.268 -18.824 -8.323 1.00 88.31 446 ILE A O 1
ATOM 3550 N N . ARG A 1 447 ? 10.870 -18.281 -6.642 1.00 83.44 447 ARG A N 1
ATOM 3551 C CA . ARG A 1 447 ? 9.985 -17.403 -7.444 1.00 83.44 447 ARG A CA 1
ATOM 3552 C C . ARG A 1 447 ? 9.668 -16.035 -6.831 1.00 83.44 447 ARG A C 1
ATOM 3554 O O . ARG A 1 447 ? 9.271 -15.145 -7.571 1.00 83.44 447 ARG A O 1
ATOM 3561 N N . GLY A 1 448 ? 9.865 -15.867 -5.521 1.00 81.94 448 GLY A N 1
ATOM 3562 C CA . GLY A 1 448 ? 9.802 -14.571 -4.836 1.00 81.94 448 GLY A CA 1
ATOM 3563 C C . GLY A 1 448 ? 11.197 -14.055 -4.471 1.00 81.94 448 GLY A C 1
ATOM 3564 O O . GLY A 1 448 ? 12.173 -14.334 -5.168 1.00 81.94 448 GLY A O 1
ATOM 3565 N N . CYS A 1 449 ? 11.297 -13.336 -3.351 1.00 85.44 449 CYS A N 1
ATOM 3566 C CA . CYS A 1 449 ? 12.582 -12.981 -2.749 1.00 85.44 449 CYS A CA 1
ATOM 3567 C C . CYS A 1 449 ? 13.325 -14.218 -2.204 1.00 85.44 449 CYS A C 1
ATOM 3569 O O . CYS A 1 449 ? 12.741 -15.285 -2.000 1.00 85.44 449 CYS A O 1
ATOM 3571 N N . MET A 1 450 ? 14.632 -14.074 -1.984 1.00 92.38 450 MET A N 1
ATOM 3572 C CA . MET A 1 450 ? 15.521 -15.161 -1.565 1.00 92.38 450 MET A CA 1
ATOM 3573 C C . MET A 1 450 ? 16.463 -14.708 -0.452 1.00 92.38 450 MET A C 1
ATOM 3575 O O . MET A 1 450 ? 16.657 -13.510 -0.239 1.00 92.38 450 MET A O 1
ATOM 3579 N N . PHE A 1 451 ? 17.064 -15.663 0.251 1.00 94.56 451 PHE A N 1
ATOM 3580 C CA . PHE A 1 451 ? 18.004 -15.403 1.335 1.00 94.56 451 PHE A CA 1
ATOM 3581 C C . PHE A 1 451 ? 19.335 -16.081 1.022 1.00 94.56 451 PHE A C 1
ATOM 3583 O O . PHE A 1 451 ? 19.385 -17.283 0.771 1.00 94.56 451 PHE A O 1
ATOM 3590 N N . LYS A 1 452 ? 20.410 -15.295 1.002 1.00 94.62 452 LYS A N 1
ATOM 3591 C CA . LYS A 1 452 ? 21.767 -15.721 0.644 1.00 94.62 452 LYS A CA 1
ATOM 3592 C C . LYS A 1 452 ? 22.618 -15.781 1.904 1.00 94.62 452 LYS A C 1
ATOM 3594 O O . LYS A 1 452 ? 22.601 -14.836 2.697 1.00 94.62 452 LYS A O 1
ATOM 3599 N N . ASN A 1 453 ? 23.341 -16.876 2.107 1.00 94.25 453 ASN A N 1
ATOM 3600 C CA . ASN A 1 453 ? 24.289 -16.963 3.211 1.00 94.25 453 ASN A CA 1
ATOM 3601 C C . ASN A 1 453 ? 25.513 -16.071 2.909 1.00 94.25 453 ASN A C 1
ATOM 3603 O O . ASN A 1 453 ? 25.971 -15.967 1.769 1.00 94.25 453 ASN A O 1
ATOM 3607 N N . ILE A 1 454 ? 25.999 -15.359 3.924 1.00 90.25 454 ILE A N 1
ATOM 3608 C CA . ILE A 1 454 ? 27.095 -14.383 3.795 1.00 90.25 454 ILE A CA 1
ATOM 3609 C C . ILE A 1 454 ? 28.456 -15.086 3.734 1.00 90.25 454 ILE A C 1
ATOM 3611 O O . ILE A 1 454 ? 29.360 -14.622 3.039 1.00 90.25 454 ILE A O 1
ATOM 3615 N N . GLN A 1 455 ? 28.591 -16.191 4.472 1.00 88.88 455 GLN A N 1
ATOM 3616 C CA . GLN A 1 455 ? 29.814 -16.986 4.586 1.00 88.88 455 GLN A CA 1
ATOM 3617 C C . GLN A 1 455 ? 29.964 -17.908 3.371 1.00 88.88 455 GLN A C 1
ATOM 3619 O O . GLN A 1 455 ? 31.009 -17.898 2.726 1.00 88.88 455 GLN A O 1
ATOM 3624 N N . ASP A 1 456 ? 28.900 -18.634 3.014 1.00 91.38 456 ASP A N 1
ATOM 3625 C CA . ASP A 1 456 ? 28.834 -19.425 1.782 1.00 91.38 456 ASP A CA 1
ATOM 3626 C C . ASP A 1 456 ? 27.861 -18.801 0.773 1.00 91.38 456 ASP A C 1
ATOM 3628 O O . ASP A 1 456 ? 26.648 -19.012 0.810 1.00 91.38 456 ASP A O 1
ATOM 3632 N N . LYS A 1 457 ? 28.416 -18.059 -0.189 1.00 86.00 457 LYS A N 1
ATOM 3633 C CA . LYS A 1 457 ? 27.645 -17.387 -1.244 1.00 86.00 457 LYS A CA 1
ATOM 3634 C C . LYS A 1 457 ? 26.947 -18.348 -2.221 1.00 86.00 457 LYS A C 1
ATOM 3636 O O . LYS A 1 457 ? 26.149 -17.857 -3.023 1.00 86.00 457 LYS A O 1
ATOM 3641 N N . ALA A 1 458 ? 27.228 -19.654 -2.189 1.00 88.31 458 ALA A N 1
ATOM 3642 C CA . ALA A 1 458 ? 26.518 -20.659 -2.983 1.00 88.31 458 ALA A CA 1
ATOM 3643 C C . ALA A 1 458 ? 25.204 -21.123 -2.325 1.00 88.31 458 ALA A C 1
ATOM 3645 O O . ALA A 1 458 ? 24.315 -21.614 -3.023 1.00 88.31 458 ALA A O 1
ATOM 3646 N N . VAL A 1 459 ? 25.044 -20.938 -1.008 1.00 94.69 459 VAL A N 1
ATOM 3647 C CA . VAL A 1 459 ? 23.803 -21.273 -0.294 1.00 94.69 459 VAL A CA 1
ATOM 3648 C C . VAL A 1 459 ? 22.786 -20.145 -0.467 1.00 94.69 459 VAL A C 1
ATOM 3650 O O . VAL A 1 459 ? 22.913 -19.063 0.117 1.00 94.69 459 VAL A O 1
ATOM 3653 N N . ILE A 1 460 ? 21.752 -20.414 -1.267 1.00 95.56 460 ILE A N 1
ATOM 3654 C CA . ILE A 1 460 ? 20.626 -19.512 -1.521 1.00 95.56 460 ILE A CA 1
ATOM 3655 C C . ILE A 1 460 ? 19.324 -20.275 -1.273 1.00 95.56 460 ILE A C 1
ATOM 3657 O O . ILE A 1 460 ? 19.034 -21.286 -1.914 1.00 95.56 460 ILE A O 1
ATOM 3661 N N . ILE A 1 461 ? 18.523 -19.778 -0.335 1.00 95.69 461 ILE A N 1
ATOM 3662 C CA . ILE A 1 461 ? 17.299 -20.433 0.131 1.00 95.69 461 ILE A CA 1
ATOM 3663 C C . ILE A 1 461 ? 16.063 -19.570 -0.136 1.00 95.69 461 ILE A C 1
ATOM 3665 O O . ILE A 1 461 ? 16.132 -18.341 -0.217 1.00 95.69 461 ILE A O 1
ATOM 3669 N N . CYS A 1 462 ? 14.914 -20.225 -0.283 1.00 91.56 462 CYS A N 1
ATOM 3670 C CA . CYS A 1 462 ? 13.622 -19.563 -0.443 1.00 91.56 462 CYS A CA 1
ATOM 3671 C C . CYS A 1 462 ? 13.138 -18.967 0.897 1.00 91.56 462 CYS A C 1
ATOM 3673 O O . CYS A 1 462 ? 13.572 -19.397 1.972 1.00 91.56 462 CYS A O 1
ATOM 3675 N N . GLU A 1 463 ? 12.218 -18.000 0.868 1.00 88.56 463 GLU A N 1
ATOM 3676 C CA . GLU A 1 463 ? 11.713 -17.348 2.087 1.00 88.56 463 GLU A CA 1
ATOM 3677 C C . GLU A 1 463 ? 11.005 -18.351 3.018 1.00 88.56 463 GLU A C 1
ATOM 3679 O O . GLU A 1 463 ? 11.063 -18.215 4.238 1.00 88.56 463 GLU A O 1
ATOM 3684 N N . GLY A 1 464 ? 10.363 -19.386 2.475 1.00 87.50 464 GLY A N 1
ATOM 3685 C CA . GLY A 1 464 ? 9.750 -20.472 3.239 1.00 87.50 464 GLY A CA 1
ATOM 3686 C C . GLY A 1 464 ? 10.762 -21.292 4.041 1.00 87.50 464 GLY A C 1
ATOM 3687 O O . GLY A 1 464 ? 10.495 -21.621 5.193 1.00 87.50 464 GLY A O 1
ATOM 3688 N N . CYS A 1 465 ? 11.933 -21.590 3.476 1.00 91.25 465 CYS A N 1
ATOM 3689 C CA . CYS A 1 465 ? 13.033 -22.225 4.208 1.00 91.25 465 CYS A CA 1
ATOM 3690 C C . CYS A 1 465 ? 13.621 -21.273 5.249 1.00 91.25 465 CYS A C 1
ATOM 3692 O O . CYS A 1 465 ? 13.658 -21.614 6.432 1.00 91.25 465 CYS A O 1
ATOM 3694 N N . TYR A 1 466 ? 13.917 -20.032 4.852 1.00 91.50 466 TYR A N 1
ATOM 3695 C CA . TYR A 1 466 ? 14.395 -19.004 5.773 1.00 91.50 466 TYR A CA 1
ATOM 3696 C C . TYR A 1 466 ? 13.466 -18.831 6.987 1.00 91.50 466 TYR A C 1
ATOM 3698 O O . TYR A 1 466 ? 13.924 -18.869 8.123 1.00 91.50 466 TYR A O 1
ATOM 3706 N N . ARG A 1 467 ? 12.147 -18.726 6.787 1.00 87.19 467 ARG A N 1
ATOM 3707 C CA . ARG A 1 467 ? 11.177 -18.559 7.884 1.00 87.19 467 ARG A CA 1
ATOM 3708 C C . ARG A 1 467 ? 10.996 -19.784 8.780 1.00 87.19 467 ARG A C 1
ATOM 3710 O O . ARG A 1 467 ? 10.561 -19.603 9.913 1.00 87.19 467 ARG A O 1
ATOM 3717 N N . ARG A 1 468 ? 11.286 -20.998 8.300 1.00 86.69 468 ARG A N 1
ATOM 3718 C CA . ARG A 1 468 ? 11.182 -22.233 9.102 1.00 86.69 468 ARG A CA 1
ATOM 3719 C C . ARG A 1 468 ? 12.461 -22.533 9.886 1.00 86.69 468 ARG A C 1
ATOM 3721 O O . ARG A 1 468 ? 12.361 -22.986 11.020 1.00 86.69 468 ARG A O 1
ATOM 3728 N N . SER A 1 469 ? 13.626 -22.264 9.295 1.00 90.12 469 SER A N 1
ATOM 3729 C CA . SER A 1 469 ? 14.928 -22.746 9.786 1.00 90.12 469 SER A CA 1
ATOM 3730 C C . SER A 1 469 ? 15.884 -21.627 10.234 1.00 90.12 469 SER A C 1
ATOM 3732 O O . SER A 1 469 ? 16.726 -21.851 11.102 1.00 90.12 469 SER A O 1
ATOM 3734 N N . HIS A 1 470 ? 15.767 -20.421 9.658 1.00 90.62 470 HIS A N 1
ATOM 3735 C CA . HIS A 1 470 ? 16.797 -19.368 9.724 1.00 90.62 470 HIS A CA 1
ATOM 3736 C C . HIS A 1 470 ? 16.277 -17.959 10.079 1.00 90.62 470 HIS A C 1
ATOM 3738 O O . HIS A 1 470 ? 17.000 -16.970 9.951 1.00 90.62 470 HIS A O 1
ATOM 3744 N N . TYR A 1 471 ? 15.033 -17.842 10.549 1.00 88.38 471 TYR A N 1
ATOM 3745 C CA . TYR A 1 471 ? 14.362 -16.556 10.748 1.00 88.38 471 TYR A CA 1
ATOM 3746 C C . TYR A 1 471 ? 15.098 -15.667 11.761 1.00 88.38 471 TYR A C 1
ATOM 3748 O O . TYR A 1 471 ? 15.296 -16.052 12.910 1.00 88.38 471 TYR A O 1
ATOM 3756 N N . GLY A 1 472 ? 15.504 -14.470 11.330 1.00 84.31 472 GLY A N 1
ATOM 3757 C CA . GLY A 1 472 ? 16.275 -13.526 12.144 1.00 84.31 472 GLY A CA 1
ATOM 3758 C C . GLY A 1 472 ? 17.766 -13.860 12.312 1.00 84.31 472 GLY A C 1
ATOM 3759 O O . GLY A 1 472 ? 18.471 -13.092 12.962 1.00 84.31 472 GLY A O 1
ATOM 3760 N N . GLN A 1 473 ? 18.281 -14.954 11.732 1.00 88.69 473 GLN A N 1
ATOM 3761 C CA . GLN A 1 473 ? 19.703 -15.302 11.849 1.00 88.69 473 GLN A CA 1
ATOM 3762 C C . GLN A 1 473 ? 20.592 -14.342 11.042 1.00 88.69 473 GLN A C 1
ATOM 3764 O O . GLN A 1 473 ? 20.369 -14.098 9.857 1.00 88.69 473 GLN A O 1
ATOM 3769 N N . ALA A 1 474 ? 21.637 -13.824 11.692 1.00 87.81 474 ALA A N 1
ATOM 3770 C CA . ALA A 1 474 ? 22.529 -12.791 11.158 1.00 87.81 474 ALA A CA 1
ATOM 3771 C C . ALA A 1 474 ? 23.485 -13.260 10.039 1.00 87.81 474 ALA A C 1
ATOM 3773 O O . ALA A 1 474 ? 24.150 -12.430 9.427 1.00 87.81 474 ALA A O 1
ATOM 3774 N N . ASN A 1 475 ? 23.571 -14.564 9.764 1.00 91.06 475 ASN A N 1
ATOM 3775 C CA . ASN A 1 475 ? 24.399 -15.151 8.700 1.00 91.06 475 ASN A CA 1
ATOM 3776 C C . ASN A 1 475 ? 23.698 -15.208 7.328 1.00 91.06 475 ASN A C 1
ATOM 3778 O O . ASN A 1 475 ? 24.358 -15.501 6.330 1.00 91.06 475 ASN A O 1
ATOM 3782 N N . PHE A 1 476 ? 22.395 -14.918 7.262 1.00 93.06 476 PHE A N 1
ATOM 3783 C CA . PHE A 1 476 ? 21.628 -14.808 6.022 1.00 93.06 476 PHE A CA 1
ATOM 3784 C C . PHE A 1 476 ? 21.238 -13.356 5.756 1.00 93.06 476 PHE A C 1
ATOM 3786 O O . PHE A 1 476 ? 20.724 -12.672 6.639 1.00 93.06 476 PHE A O 1
ATOM 3793 N N . THR A 1 477 ? 21.426 -12.904 4.517 1.00 93.62 477 THR A N 1
ATOM 3794 C CA . THR A 1 477 ? 20.896 -11.625 4.037 1.00 93.62 477 THR A CA 1
ATOM 3795 C C . THR A 1 477 ? 19.775 -11.840 3.034 1.00 93.62 477 THR A C 1
ATOM 3797 O O . THR A 1 477 ? 19.815 -12.782 2.239 1.00 93.62 477 THR A O 1
ATOM 3800 N N . LYS A 1 478 ? 18.764 -10.969 3.063 1.00 93.38 478 LYS A N 1
ATOM 3801 C CA . LYS A 1 478 ? 17.736 -10.941 2.026 1.00 93.38 478 LYS A CA 1
ATOM 3802 C C . LYS A 1 478 ? 18.327 -10.397 0.728 1.00 93.38 478 LYS A C 1
ATOM 3804 O O . LYS A 1 478 ? 19.062 -9.414 0.737 1.00 93.38 478 LYS A O 1
ATOM 3809 N N . VAL A 1 479 ? 17.936 -10.994 -0.390 1.00 91.81 479 VAL A N 1
ATOM 3810 C CA . VAL A 1 479 ? 18.234 -10.519 -1.741 1.00 91.81 479 VAL A CA 1
ATOM 3811 C C . VAL A 1 479 ? 16.916 -10.439 -2.512 1.00 91.81 479 VAL A C 1
ATOM 3813 O O . VAL A 1 479 ? 16.111 -11.378 -2.494 1.00 91.81 479 VAL A O 1
ATOM 3816 N N . HIS A 1 480 ? 16.663 -9.312 -3.179 1.00 89.94 480 HIS A N 1
ATOM 3817 C CA . HIS A 1 480 ? 15.527 -9.208 -4.095 1.00 89.94 480 HIS A CA 1
ATOM 3818 C C . HIS A 1 480 ? 15.753 -10.097 -5.322 1.00 89.94 480 HIS A C 1
ATOM 3820 O O . HIS A 1 480 ? 16.885 -10.357 -5.734 1.00 89.94 480 HIS A O 1
ATOM 3826 N N . LYS A 1 481 ? 14.657 -10.568 -5.915 1.00 89.81 481 LYS A N 1
ATOM 3827 C CA . LYS A 1 481 ? 14.680 -11.219 -7.225 1.00 89.81 481 LYS A CA 1
ATOM 3828 C C . LYS A 1 481 ? 15.232 -10.224 -8.251 1.00 89.81 481 LYS A C 1
ATOM 3830 O O . LYS A 1 481 ? 14.764 -9.089 -8.290 1.00 89.81 481 LYS A O 1
ATOM 3835 N N . HIS A 1 482 ? 16.230 -10.623 -9.032 1.00 91.56 482 HIS A N 1
ATOM 3836 C CA . HIS A 1 482 ? 17.034 -9.709 -9.847 1.00 91.56 482 HIS A CA 1
ATOM 3837 C C . HIS A 1 482 ? 17.429 -10.312 -11.197 1.00 91.56 482 HIS A C 1
ATOM 3839 O O . HIS A 1 482 ? 17.476 -11.532 -11.375 1.00 91.56 482 HIS A O 1
ATOM 3845 N N . CYS A 1 483 ? 17.746 -9.438 -12.150 1.00 92.06 483 CYS A N 1
ATOM 3846 C CA . CYS A 1 483 ? 18.155 -9.837 -13.485 1.00 92.06 483 CYS A CA 1
ATOM 3847 C C . CYS A 1 483 ? 19.537 -10.509 -13.453 1.00 92.06 483 CYS A C 1
ATOM 3849 O O . CYS A 1 483 ? 20.520 -9.919 -13.015 1.00 92.06 483 CYS A O 1
ATOM 3851 N N . CYS A 1 484 ? 19.631 -11.744 -13.945 1.00 92.81 484 CYS A N 1
ATOM 3852 C CA . CYS A 1 484 ? 20.820 -12.586 -13.788 1.00 92.81 484 CYS A CA 1
ATOM 3853 C C . CYS A 1 484 ? 22.010 -12.237 -14.703 1.00 92.81 484 CYS A C 1
ATOM 3855 O O . CYS A 1 484 ? 22.998 -12.966 -14.696 1.00 92.81 484 CYS A O 1
ATOM 3857 N N . PHE A 1 485 ? 21.938 -11.186 -15.531 1.00 91.00 485 PHE A N 1
ATOM 3858 C CA . PHE A 1 485 ? 22.973 -10.920 -16.541 1.00 91.00 485 PHE A CA 1
ATOM 3859 C C . PHE A 1 485 ? 24.338 -10.532 -15.962 1.00 91.00 485 PHE A C 1
ATOM 3861 O O . PHE A 1 485 ? 25.352 -10.853 -16.574 1.00 91.00 485 PHE A O 1
ATOM 3868 N N . GLU A 1 486 ? 24.385 -9.872 -14.805 1.00 84.50 486 GLU A N 1
ATOM 3869 C CA . GLU A 1 486 ? 25.650 -9.423 -14.205 1.00 84.50 486 GLU A CA 1
ATOM 3870 C C . GLU A 1 486 ? 26.481 -10.613 -13.685 1.00 84.50 486 GLU A C 1
ATOM 3872 O O . GLU A 1 486 ? 27.678 -10.687 -13.960 1.00 84.50 486 GLU A O 1
ATOM 3877 N N . ASP A 1 487 ? 25.831 -11.607 -13.066 1.00 87.56 487 ASP A N 1
ATOM 3878 C CA . ASP A 1 487 ? 26.454 -12.885 -12.686 1.00 87.56 487 ASP A CA 1
ATOM 3879 C C . ASP A 1 487 ? 26.729 -13.798 -13.904 1.00 87.56 487 ASP A C 1
ATOM 3881 O O . ASP A 1 487 ? 27.743 -14.498 -13.952 1.00 87.56 487 ASP A O 1
ATOM 3885 N N . ALA A 1 488 ? 25.833 -13.815 -14.901 1.00 91.19 488 ALA A N 1
ATOM 3886 C CA . ALA A 1 488 ? 25.881 -14.751 -16.032 1.00 91.19 488 ALA A CA 1
ATOM 3887 C C . ALA A 1 488 ? 26.790 -14.328 -17.199 1.00 91.19 488 ALA A C 1
ATOM 3889 O O . ALA A 1 488 ? 27.092 -15.152 -18.065 1.00 91.19 488 ALA A O 1
ATOM 3890 N N . VAL A 1 489 ? 27.193 -13.056 -17.278 1.00 92.81 489 VAL A N 1
ATOM 3891 C CA . VAL A 1 489 ? 27.962 -12.514 -18.414 1.00 92.81 489 VAL A CA 1
ATOM 3892 C C . VAL A 1 489 ? 29.230 -11.794 -17.929 1.00 92.81 489 VAL A C 1
ATOM 3894 O O . VAL A 1 489 ? 29.437 -10.611 -18.215 1.00 92.81 489 VAL A O 1
ATOM 3897 N N . PRO A 1 490 ? 30.138 -12.491 -17.213 1.00 90.81 490 PRO A N 1
ATOM 3898 C CA . PRO A 1 490 ? 31.398 -11.902 -16.779 1.00 90.81 490 PRO A CA 1
ATOM 3899 C C . PRO A 1 490 ? 32.255 -11.466 -17.986 1.00 90.81 490 PRO A C 1
ATOM 3901 O O . PRO A 1 490 ? 32.100 -12.002 -19.089 1.00 90.81 490 PRO A O 1
ATOM 3904 N N . PRO A 1 491 ? 33.244 -10.564 -17.810 1.00 90.94 491 PRO A N 1
ATOM 3905 C CA . PRO A 1 491 ? 33.957 -9.922 -18.924 1.00 90.94 491 PRO A CA 1
ATOM 3906 C C . PRO A 1 491 ? 34.617 -10.877 -19.934 1.00 90.94 491 PRO A C 1
ATOM 3908 O O . PRO A 1 491 ? 34.818 -10.513 -21.092 1.00 90.94 491 PRO A O 1
ATOM 3911 N N . LYS A 1 492 ? 34.967 -12.105 -19.520 1.00 89.88 492 LYS A N 1
ATOM 3912 C CA . LYS A 1 492 ? 35.468 -13.162 -20.417 1.00 89.88 492 LYS A CA 1
ATOM 3913 C C . LYS A 1 492 ? 34.372 -13.676 -21.363 1.00 89.88 492 LYS A C 1
ATOM 3915 O O . LYS A 1 492 ? 34.632 -13.769 -22.558 1.00 89.88 492 LYS A O 1
ATOM 3920 N N . VAL A 1 493 ? 33.178 -13.952 -20.835 1.00 90.81 493 VAL A N 1
ATOM 3921 C CA . VAL A 1 493 ? 32.012 -14.471 -21.572 1.00 90.81 493 VAL A CA 1
ATOM 3922 C C . VAL A 1 493 ? 31.485 -13.421 -22.546 1.00 90.81 493 VAL A C 1
ATOM 3924 O O . VAL A 1 493 ? 31.356 -13.701 -23.734 1.00 90.81 493 VAL A O 1
ATOM 3927 N N . GLY A 1 494 ? 31.300 -12.173 -22.094 1.00 89.88 494 GLY A N 1
ATOM 3928 C CA . GLY A 1 494 ? 30.855 -11.080 -22.971 1.00 89.88 494 GLY A CA 1
ATOM 3929 C C . GLY A 1 494 ? 31.777 -10.847 -24.182 1.00 89.88 494 GLY A C 1
ATOM 3930 O O . GLY A 1 494 ? 31.319 -10.462 -25.258 1.00 89.88 494 GLY A O 1
ATOM 3931 N N . ARG A 1 495 ? 33.079 -11.146 -24.046 1.00 89.75 495 ARG A N 1
ATOM 3932 C CA . ARG A 1 495 ? 34.050 -11.098 -25.152 1.00 89.75 495 ARG A CA 1
ATOM 3933 C C . ARG A 1 495 ? 33.990 -12.294 -26.102 1.00 89.75 495 ARG A C 1
ATOM 3935 O O . ARG A 1 495 ? 34.308 -12.097 -27.275 1.00 89.75 495 ARG A O 1
ATOM 3942 N N . SER A 1 496 ? 33.635 -13.494 -25.639 1.00 89.00 496 SER A N 1
ATOM 3943 C CA . SER A 1 496 ? 33.522 -14.674 -26.509 1.00 89.00 496 SER A CA 1
ATOM 3944 C C . SER A 1 496 ? 32.229 -14.675 -27.319 1.00 89.00 496 SER A C 1
ATOM 3946 O O . SER A 1 496 ? 32.284 -14.973 -28.505 1.00 89.00 496 SER A O 1
ATOM 3948 N N . ILE A 1 497 ? 31.103 -14.267 -26.723 1.00 90.25 497 ILE A N 1
ATOM 3949 C CA . ILE A 1 497 ? 29.777 -14.320 -27.373 1.00 90.25 497 ILE A CA 1
ATOM 3950 C C . ILE A 1 497 ? 29.464 -13.118 -28.281 1.00 90.25 497 ILE A C 1
ATOM 3952 O O . ILE A 1 497 ? 28.494 -13.119 -29.042 1.00 90.25 497 ILE A O 1
ATOM 3956 N N . CYS A 1 498 ? 30.294 -12.073 -28.231 1.00 89.56 498 CYS A N 1
ATOM 3957 C CA . CYS A 1 498 ? 30.283 -11.014 -29.233 1.00 89.56 498 CYS A CA 1
ATOM 3958 C C . CYS A 1 498 ? 31.223 -11.376 -30.389 1.00 89.56 498 CYS A C 1
ATOM 3960 O O . CYS A 1 498 ? 32.446 -11.396 -30.223 1.00 89.56 498 CYS A O 1
ATOM 3962 N N . HIS A 1 499 ? 30.665 -11.571 -31.587 1.00 85.62 499 HIS A N 1
ATOM 3963 C CA . HIS A 1 499 ? 31.413 -11.798 -32.835 1.00 85.62 499 HIS A CA 1
ATOM 3964 C C . HIS A 1 499 ? 31.420 -10.583 -33.779 1.00 85.62 499 HIS A C 1
ATOM 3966 O O . HIS A 1 499 ? 31.909 -10.676 -34.902 1.00 85.62 499 HIS A O 1
ATOM 3972 N N . CYS A 1 500 ? 30.905 -9.430 -33.341 1.00 87.00 500 CYS A N 1
ATOM 3973 C CA . CYS A 1 500 ? 30.919 -8.209 -34.144 1.00 87.00 500 CYS A CA 1
ATOM 3974 C C . CYS A 1 500 ? 32.368 -7.771 -34.432 1.00 87.00 500 CYS A C 1
ATOM 3976 O O . CYS A 1 500 ? 33.209 -7.718 -33.526 1.00 87.00 500 CYS A O 1
ATOM 3978 N N . THR A 1 501 ? 32.652 -7.471 -35.701 1.00 83.12 501 THR A N 1
ATOM 3979 C CA . THR A 1 501 ? 33.968 -7.031 -36.200 1.00 83.12 501 THR A CA 1
ATOM 3980 C C . THR A 1 501 ? 34.210 -5.536 -35.996 1.00 83.12 501 THR A C 1
ATOM 3982 O O . THR A 1 501 ? 35.354 -5.106 -35.916 1.00 83.12 501 THR A O 1
ATOM 3985 N N . THR A 1 502 ? 33.132 -4.763 -35.867 1.00 82.50 502 THR A N 1
ATOM 3986 C CA . THR A 1 502 ? 33.091 -3.312 -35.631 1.00 82.50 502 THR A CA 1
ATOM 3987 C C . THR A 1 502 ? 33.430 -2.894 -34.197 1.00 82.50 502 THR A C 1
ATOM 3989 O O . THR A 1 502 ? 33.659 -1.716 -33.963 1.00 82.50 502 THR A O 1
ATOM 3992 N N . ILE A 1 503 ? 33.436 -3.817 -33.229 1.00 87.12 503 ILE A N 1
ATOM 3993 C CA . ILE A 1 503 ? 33.511 -3.492 -31.795 1.00 87.12 503 ILE A CA 1
ATOM 3994 C C . ILE A 1 503 ? 34.958 -3.433 -31.295 1.00 87.12 503 ILE A C 1
ATOM 3996 O O . ILE A 1 503 ? 35.728 -4.392 -31.440 1.00 87.12 503 ILE A O 1
ATOM 4000 N N . ARG A 1 504 ? 35.326 -2.337 -30.621 1.00 83.81 504 ARG A N 1
ATOM 4001 C CA . ARG A 1 504 ? 36.688 -2.099 -30.125 1.00 83.81 504 ARG A CA 1
ATOM 4002 C C . ARG A 1 504 ? 37.007 -2.942 -28.878 1.00 83.81 504 ARG A C 1
ATOM 4004 O O . ARG A 1 504 ? 36.752 -2.547 -27.742 1.00 83.81 504 ARG A O 1
ATOM 4011 N N . ARG A 1 505 ? 37.650 -4.100 -29.075 1.00 86.94 505 ARG A N 1
ATOM 4012 C CA . ARG A 1 505 ? 37.975 -5.078 -28.003 1.00 86.94 505 ARG A CA 1
ATOM 4013 C C . ARG A 1 505 ? 39.079 -4.660 -27.015 1.00 86.94 505 ARG A C 1
ATOM 4015 O O . ARG A 1 505 ? 39.242 -5.326 -25.991 1.00 86.94 505 ARG A O 1
ATOM 4022 N N . ARG A 1 506 ? 39.851 -3.606 -27.307 1.00 85.88 506 ARG A N 1
ATOM 4023 C CA . ARG A 1 506 ? 40.939 -3.093 -26.451 1.00 85.88 506 ARG A CA 1
ATOM 4024 C C . ARG A 1 506 ? 40.802 -1.594 -26.202 1.00 85.88 506 ARG A C 1
ATOM 4026 O O . ARG A 1 506 ? 40.451 -0.861 -27.121 1.00 85.88 506 ARG A O 1
ATOM 4033 N N . ASP A 1 507 ? 41.085 -1.140 -24.986 1.00 84.12 507 ASP A N 1
ATOM 4034 C CA . ASP A 1 507 ? 41.002 0.279 -24.610 1.00 84.12 507 ASP A CA 1
ATOM 4035 C C . ASP A 1 507 ? 42.182 1.117 -25.154 1.00 84.12 507 ASP A C 1
ATOM 4037 O O . ASP A 1 507 ? 42.908 0.684 -26.054 1.00 84.12 507 ASP A O 1
ATOM 4041 N N . GLY A 1 508 ? 42.348 2.353 -24.669 1.00 81.00 508 GLY A N 1
ATOM 4042 C CA . GLY A 1 508 ? 43.485 3.217 -25.018 1.00 81.00 508 GLY A CA 1
ATOM 4043 C C . GLY A 1 508 ? 44.838 2.718 -24.489 1.00 81.00 508 GLY A C 1
ATOM 4044 O O . GLY A 1 508 ? 45.867 3.036 -25.070 1.00 81.00 508 GLY A O 1
ATOM 4045 N N . SER A 1 509 ? 44.838 1.885 -23.443 1.00 85.06 509 SER A N 1
ATOM 4046 C CA . SER A 1 509 ? 46.029 1.252 -22.854 1.00 85.06 509 SER A CA 1
ATOM 4047 C C . SER A 1 509 ? 46.318 -0.149 -23.417 1.00 85.06 509 SER A C 1
ATOM 4049 O O . SER A 1 509 ? 47.227 -0.840 -22.958 1.00 85.06 509 SER A O 1
ATOM 4051 N N . GLY A 1 510 ? 45.524 -0.607 -24.391 1.00 83.00 510 GLY A N 1
ATOM 4052 C CA . GLY A 1 510 ? 45.634 -1.936 -24.988 1.00 83.00 510 GLY A CA 1
ATOM 4053 C C . GLY A 1 510 ? 45.062 -3.082 -24.140 1.00 83.00 510 GLY A C 1
ATOM 4054 O O . GLY A 1 510 ? 45.134 -4.237 -24.577 1.00 83.00 510 GLY A O 1
ATOM 4055 N N . ARG A 1 511 ? 44.469 -2.821 -22.966 1.00 86.56 511 ARG A N 1
ATOM 4056 C CA . ARG A 1 511 ? 43.853 -3.859 -22.113 1.00 86.56 511 ARG A CA 1
ATOM 4057 C C . ARG A 1 511 ? 42.523 -4.334 -22.709 1.00 86.56 511 ARG A C 1
ATOM 4059 O O . ARG A 1 511 ? 41.870 -3.611 -23.455 1.00 86.56 511 ARG A O 1
ATOM 4066 N N . LEU A 1 512 ? 42.127 -5.576 -22.410 1.00 87.81 512 LEU A N 1
ATOM 4067 C CA . LEU A 1 512 ? 40.893 -6.181 -22.937 1.00 87.81 512 LEU A CA 1
ATOM 4068 C C . LEU A 1 512 ? 39.646 -5.590 -22.261 1.00 87.81 512 LEU A C 1
ATOM 4070 O O . LEU A 1 512 ? 39.444 -5.793 -21.063 1.00 87.81 512 LEU A O 1
ATOM 4074 N N . ARG A 1 513 ? 38.780 -4.934 -23.042 1.00 85.56 513 ARG A N 1
ATOM 4075 C CA . ARG A 1 513 ? 37.562 -4.269 -22.547 1.00 85.56 513 ARG A CA 1
ATOM 4076 C C . ARG A 1 513 ? 36.467 -5.246 -22.115 1.00 85.56 513 ARG A C 1
ATOM 4078 O O . ARG A 1 513 ? 36.395 -6.384 -22.590 1.00 85.56 513 ARG A O 1
ATOM 4085 N N . THR A 1 514 ? 35.598 -4.786 -21.225 1.00 88.25 514 THR A N 1
ATOM 4086 C CA . THR A 1 514 ? 34.227 -5.289 -21.068 1.00 88.25 514 THR A CA 1
ATOM 4087 C C . THR A 1 514 ? 33.425 -4.954 -22.326 1.00 88.25 514 THR A C 1
ATOM 4089 O O . THR A 1 514 ? 33.481 -3.821 -22.785 1.00 88.25 514 THR A O 1
ATOM 4092 N N . LEU A 1 515 ? 32.706 -5.934 -22.884 1.00 89.19 515 LEU A N 1
ATOM 4093 C CA . LEU A 1 515 ? 31.738 -5.732 -23.983 1.00 89.19 515 LEU A CA 1
ATOM 4094 C C . LEU A 1 515 ? 30.288 -5.971 -23.522 1.00 89.19 515 LEU A C 1
ATOM 4096 O O . LEU A 1 515 ? 29.372 -6.045 -24.332 1.00 89.19 515 LEU A O 1
ATOM 4100 N N . PHE A 1 516 ? 30.104 -6.188 -22.220 1.00 89.81 516 PHE A N 1
ATOM 4101 C CA . PHE A 1 516 ? 28.816 -6.297 -21.558 1.00 89.81 516 PHE A CA 1
ATOM 4102 C C . PHE A 1 516 ? 28.926 -5.604 -20.186 1.00 89.81 516 PHE A C 1
ATOM 4104 O O . PHE A 1 516 ? 29.969 -5.781 -19.541 1.00 89.81 516 PHE A O 1
ATOM 4111 N N . PRO A 1 517 ? 27.909 -4.846 -19.732 1.00 91.69 517 PRO A N 1
ATOM 4112 C CA . PRO A 1 517 ? 26.708 -4.446 -20.481 1.00 91.69 517 PRO A CA 1
ATOM 4113 C C . PRO A 1 517 ? 27.033 -3.636 -21.753 1.00 91.69 517 PRO A C 1
ATOM 4115 O O . PRO A 1 517 ? 28.142 -3.125 -21.885 1.00 91.69 517 PRO A O 1
ATOM 4118 N N . ILE A 1 518 ? 26.102 -3.579 -22.713 1.00 90.50 518 ILE A N 1
ATOM 4119 C CA . ILE A 1 518 ? 26.320 -2.897 -24.003 1.00 90.50 518 ILE A CA 1
ATOM 4120 C C . ILE A 1 518 ? 26.280 -1.378 -23.823 1.00 90.50 518 ILE A C 1
ATOM 4122 O O . ILE A 1 518 ? 25.328 -0.834 -23.262 1.00 90.50 518 ILE A O 1
ATOM 4126 N N . ASP A 1 519 ? 27.284 -0.699 -24.366 1.00 89.44 519 ASP A N 1
ATOM 4127 C CA . ASP A 1 519 ? 27.485 0.740 -24.231 1.00 89.44 519 ASP A CA 1
ATOM 4128 C C . ASP A 1 519 ? 28.059 1.285 -25.556 1.00 89.44 519 ASP A C 1
ATOM 4130 O O . ASP A 1 519 ? 29.245 1.085 -25.820 1.00 89.44 519 ASP A O 1
ATOM 4134 N N . PRO A 1 520 ? 27.241 1.886 -26.448 1.00 83.19 520 PRO A N 1
ATOM 4135 C CA . PRO A 1 520 ? 27.682 2.258 -27.797 1.00 83.19 520 PRO A CA 1
ATOM 4136 C C . PRO A 1 520 ? 28.836 3.268 -27.819 1.00 83.19 520 PRO A C 1
ATOM 4138 O O . PRO A 1 520 ? 29.736 3.150 -28.657 1.00 83.19 520 PRO A O 1
ATOM 4141 N N . ASP A 1 521 ? 28.822 4.219 -26.883 1.00 81.06 521 ASP A N 1
ATOM 4142 C CA . ASP A 1 521 ? 29.775 5.327 -26.813 1.00 81.06 521 ASP A CA 1
ATOM 4143 C C . ASP A 1 521 ? 31.175 4.823 -26.439 1.00 81.06 521 ASP A C 1
ATOM 4145 O O . ASP A 1 521 ? 32.173 5.172 -27.078 1.00 81.06 521 ASP A O 1
ATOM 4149 N N . THR A 1 522 ? 31.271 3.914 -25.463 1.00 79.88 522 THR A N 1
ATOM 4150 C CA . THR A 1 522 ? 32.546 3.263 -25.136 1.00 79.88 522 THR A CA 1
ATOM 4151 C C . THR A 1 522 ? 32.898 2.132 -26.105 1.00 79.88 522 THR A C 1
ATOM 4153 O O . THR A 1 522 ? 34.088 1.915 -26.359 1.00 79.88 522 THR A O 1
ATOM 4156 N N . ASP A 1 523 ? 31.929 1.420 -26.693 1.00 80.38 523 ASP A N 1
ATOM 4157 C CA . ASP A 1 523 ? 32.199 0.292 -27.598 1.00 80.38 523 ASP A CA 1
ATOM 4158 C C . ASP A 1 523 ? 32.785 0.685 -28.953 1.00 80.38 523 ASP A C 1
ATOM 4160 O O . ASP A 1 523 ? 33.440 -0.154 -29.589 1.00 80.38 523 ASP A O 1
ATOM 4164 N N . ASN A 1 524 ? 32.650 1.959 -29.345 1.00 73.38 524 ASN A N 1
ATOM 4165 C CA . ASN A 1 524 ? 33.236 2.522 -30.567 1.00 73.38 524 ASN A CA 1
ATOM 4166 C C . ASN A 1 524 ? 32.822 1.730 -31.828 1.00 73.38 524 ASN A C 1
ATOM 4168 O O . ASN A 1 524 ? 33.620 1.510 -32.739 1.00 73.38 524 ASN A O 1
ATOM 4172 N N . GLY A 1 525 ? 31.568 1.272 -31.860 1.00 73.19 525 GLY A N 1
ATOM 4173 C CA . GLY A 1 525 ? 30.991 0.501 -32.957 1.00 73.19 525 GLY A CA 1
ATOM 4174 C C . GLY A 1 525 ? 29.629 -0.095 -32.596 1.00 73.19 525 GLY A C 1
ATOM 4175 O O . GLY A 1 525 ? 29.252 -0.171 -31.429 1.00 73.19 525 GLY A O 1
ATOM 4176 N N . THR A 1 526 ? 28.875 -0.539 -33.601 1.00 80.81 526 THR A N 1
ATOM 4177 C CA . THR A 1 526 ? 27.508 -1.056 -33.411 1.00 80.81 526 THR A CA 1
ATOM 4178 C C . THR A 1 526 ? 27.482 -2.581 -33.293 1.00 80.81 526 THR A C 1
ATOM 4180 O O . THR A 1 526 ? 28.051 -3.282 -34.137 1.00 80.81 526 THR A O 1
ATOM 4183 N N . HIS A 1 527 ? 26.777 -3.109 -32.285 1.00 84.06 527 HIS A N 1
ATOM 4184 C CA . HIS A 1 527 ? 26.457 -4.539 -32.184 1.00 84.06 527 HIS A CA 1
ATOM 4185 C C . HIS A 1 527 ? 25.306 -4.900 -33.136 1.00 84.06 527 HIS A C 1
ATOM 4187 O O . HIS A 1 527 ? 24.350 -4.144 -33.302 1.00 84.06 527 HIS A O 1
ATOM 4193 N N . LEU A 1 528 ? 25.374 -6.070 -33.776 1.00 80.38 528 LEU A N 1
ATOM 4194 C CA . LEU A 1 528 ? 24.370 -6.491 -34.761 1.00 80.38 528 LEU A CA 1
ATOM 4195 C C . LEU A 1 528 ? 23.070 -6.962 -34.082 1.00 80.38 528 LEU A C 1
ATOM 4197 O O . LEU A 1 528 ? 23.022 -8.077 -33.560 1.00 80.38 528 LEU A O 1
ATOM 4201 N N . ASN A 1 529 ? 22.016 -6.138 -34.109 1.00 71.56 529 ASN A N 1
ATOM 4202 C CA . ASN A 1 529 ? 20.718 -6.444 -33.482 1.00 71.56 529 ASN A CA 1
ATOM 4203 C C . ASN A 1 529 ? 19.616 -6.912 -34.466 1.00 71.56 529 ASN A C 1
ATOM 4205 O O . ASN A 1 529 ? 18.626 -7.500 -34.034 1.00 71.56 529 ASN A O 1
ATOM 4209 N N . GLU A 1 530 ? 19.763 -6.692 -35.780 1.00 62.56 530 GLU A N 1
ATOM 4210 C CA . GLU A 1 530 ? 18.747 -7.067 -36.783 1.00 62.56 530 GLU A CA 1
ATOM 4211 C C . GLU A 1 530 ? 18.435 -8.580 -36.768 1.00 62.56 530 GLU A C 1
ATOM 4213 O O . GLU A 1 530 ? 19.311 -9.403 -37.036 1.00 62.56 530 GLU A O 1
ATOM 4218 N N . LYS A 1 531 ? 17.165 -8.968 -36.555 1.00 54.22 531 LYS A N 1
ATOM 4219 C CA . LYS A 1 531 ? 16.710 -10.372 -36.687 1.00 54.22 531 LYS A CA 1
ATOM 4220 C C . LYS A 1 531 ? 16.616 -10.867 -38.151 1.00 54.22 531 LYS A C 1
ATOM 4222 O O . LYS A 1 531 ? 16.268 -12.027 -38.352 1.00 54.22 531 LYS A O 1
ATOM 4227 N N . ALA A 1 532 ? 16.872 -10.035 -39.176 1.00 43.59 532 ALA A N 1
ATOM 4228 C CA . ALA A 1 532 ? 16.529 -10.382 -40.564 1.00 43.59 532 ALA A CA 1
ATOM 4229 C C . ALA A 1 532 ? 17.424 -9.790 -41.681 1.00 43.59 532 ALA A C 1
ATOM 4231 O O . ALA A 1 532 ? 17.046 -8.840 -42.364 1.00 43.59 532 ALA A O 1
ATOM 4232 N N . ARG A 1 533 ? 18.515 -10.492 -42.014 1.00 37.88 533 ARG A N 1
ATOM 4233 C CA . ARG A 1 533 ? 18.827 -10.839 -43.418 1.00 37.88 533 ARG A CA 1
ATOM 4234 C C . ARG A 1 533 ? 19.260 -12.302 -43.464 1.00 37.88 533 ARG A C 1
ATOM 4236 O O . ARG A 1 533 ? 19.991 -12.745 -42.581 1.00 37.88 533 ARG A O 1
ATOM 4243 N N . VAL A 1 534 ? 18.825 -13.049 -44.481 1.00 39.16 534 VAL A N 1
ATOM 4244 C CA . VAL A 1 534 ? 19.255 -14.445 -44.677 1.00 39.16 534 VAL A CA 1
ATOM 4245 C C . VAL A 1 534 ? 20.782 -14.461 -44.812 1.00 39.16 534 VAL A C 1
ATOM 4247 O O . VAL A 1 534 ? 21.323 -13.823 -45.711 1.00 39.16 534 VAL A O 1
ATOM 4250 N N . GLY A 1 535 ? 21.470 -15.133 -43.883 1.00 47.91 535 GLY A N 1
ATOM 4251 C CA . GLY A 1 535 ? 22.936 -15.196 -43.832 1.00 47.91 535 GLY A CA 1
ATOM 4252 C C . GLY A 1 535 ? 23.645 -14.200 -42.897 1.00 47.91 535 GLY A C 1
ATOM 4253 O O . GLY A 1 535 ? 24.872 -14.206 -42.870 1.00 47.91 535 GLY A O 1
ATOM 4254 N N . LYS A 1 536 ? 22.940 -13.371 -42.106 1.00 53.16 536 LYS A N 1
ATOM 4255 C CA . LYS A 1 536 ? 23.556 -12.569 -41.023 1.00 53.16 536 LYS A CA 1
ATOM 4256 C C . LYS A 1 536 ? 23.217 -13.118 -39.633 1.00 53.16 536 LYS A C 1
ATOM 4258 O O . LYS A 1 536 ? 22.075 -13.479 -39.368 1.00 53.16 536 LYS A O 1
ATOM 4263 N N . VAL A 1 537 ? 24.209 -13.133 -38.739 1.00 65.31 537 VAL A N 1
ATOM 4264 C CA . VAL A 1 537 ? 24.088 -13.604 -37.346 1.00 65.31 537 VAL A CA 1
ATOM 4265 C C . VAL A 1 537 ? 23.917 -12.410 -36.396 1.00 65.31 537 VAL A C 1
ATOM 4267 O O . VAL A 1 537 ? 24.698 -11.460 -36.449 1.00 65.31 537 VAL A O 1
ATOM 4270 N N . ARG A 1 538 ? 22.909 -12.463 -35.515 1.00 78.69 538 ARG A N 1
ATOM 4271 C CA . ARG A 1 538 ? 22.675 -11.473 -34.444 1.00 78.69 538 ARG A CA 1
ATOM 4272 C C . ARG A 1 538 ? 23.741 -11.621 -33.352 1.00 78.69 538 ARG A C 1
ATOM 4274 O O . ARG A 1 538 ? 24.055 -12.744 -32.963 1.00 78.69 538 ARG A O 1
ATOM 4281 N N . CYS A 1 539 ? 24.268 -10.517 -32.823 1.00 86.62 539 CYS A N 1
ATOM 4282 C CA . CYS A 1 539 ? 25.256 -10.536 -31.737 1.00 86.62 539 CYS A CA 1
ATOM 4283 C C . CYS A 1 539 ? 24.723 -11.324 -30.528 1.00 86.62 539 CYS A C 1
ATOM 4285 O O . CYS A 1 539 ? 23.608 -11.049 -30.082 1.00 86.62 539 CYS A O 1
ATOM 4287 N N . GLY A 1 540 ? 25.508 -12.261 -29.976 1.00 85.81 540 GLY A N 1
ATOM 4288 C CA . GLY A 1 540 ? 25.090 -13.103 -28.844 1.00 85.81 540 GLY A CA 1
ATOM 4289 C C . GLY A 1 540 ? 24.623 -12.287 -27.636 1.00 85.81 540 GLY A C 1
ATOM 4290 O O . GLY A 1 540 ? 23.637 -12.637 -26.998 1.00 85.81 540 GLY A O 1
ATOM 4291 N N . LEU A 1 541 ? 25.230 -11.117 -27.414 1.00 88.94 541 LEU A N 1
ATOM 4292 C CA . LEU A 1 541 ? 24.842 -10.164 -26.370 1.00 88.94 541 LEU A CA 1
ATOM 4293 C C . LEU A 1 541 ? 23.390 -9.661 -26.486 1.00 88.94 541 LEU A C 1
ATOM 4295 O O . LEU A 1 541 ? 22.735 -9.465 -25.469 1.00 88.94 541 LEU A O 1
ATOM 4299 N N . HIS A 1 542 ? 22.856 -9.500 -27.702 1.00 85.75 542 HIS A N 1
ATOM 4300 C CA . HIS A 1 542 ? 21.443 -9.154 -27.906 1.00 85.75 542 HIS A CA 1
ATOM 4301 C C . HIS A 1 542 ? 20.513 -10.378 -27.846 1.00 85.75 542 HIS A C 1
ATOM 4303 O O . HIS A 1 542 ? 19.306 -10.209 -27.702 1.00 85.75 542 HIS A O 1
ATOM 4309 N N . GLN A 1 543 ? 21.038 -11.605 -27.956 1.00 86.12 543 GLN A N 1
ATOM 4310 C CA . GLN A 1 543 ? 20.242 -12.832 -27.808 1.00 86.12 543 GLN A CA 1
ATOM 4311 C C . GLN A 1 543 ? 19.921 -13.138 -26.333 1.00 86.12 543 GLN A C 1
ATOM 4313 O O . GLN A 1 543 ? 18.913 -13.780 -26.049 1.00 86.12 543 GLN A O 1
ATOM 4318 N N . LEU A 1 544 ? 20.734 -12.635 -25.395 1.00 88.06 544 LEU A N 1
ATOM 4319 C CA . LEU A 1 544 ? 20.581 -12.839 -23.949 1.00 88.06 544 LEU A CA 1
ATOM 4320 C C . LEU A 1 544 ? 19.182 -12.465 -23.416 1.00 88.06 544 LEU A C 1
ATOM 4322 O O . LEU A 1 544 ? 18.626 -13.198 -22.597 1.00 88.06 544 LEU A O 1
ATOM 4326 N N . THR A 1 545 ? 18.600 -11.358 -23.894 1.00 86.06 545 THR A N 1
ATOM 4327 C CA . THR A 1 545 ? 17.251 -10.902 -23.508 1.00 86.06 545 THR A CA 1
ATOM 4328 C C . THR A 1 545 ? 16.178 -11.916 -23.925 1.00 86.06 545 THR A C 1
ATOM 4330 O O . THR A 1 545 ? 15.420 -12.375 -23.068 1.00 86.06 545 THR A O 1
ATOM 4333 N N . ASP A 1 546 ? 16.163 -12.345 -25.195 1.00 82.94 546 ASP A N 1
ATOM 4334 C CA . ASP A 1 546 ? 15.263 -13.396 -25.698 1.00 82.94 546 ASP A CA 1
ATOM 4335 C C . ASP A 1 546 ? 15.437 -14.717 -24.912 1.00 82.94 546 ASP A C 1
ATOM 4337 O O . ASP A 1 546 ? 14.458 -15.357 -24.529 1.00 82.94 546 ASP A O 1
ATOM 4341 N N . MET A 1 547 ? 16.681 -15.120 -24.616 1.00 87.50 547 MET A N 1
ATOM 4342 C CA . MET A 1 547 ? 16.979 -16.374 -23.903 1.00 87.50 547 MET A CA 1
ATOM 4343 C C . MET A 1 547 ? 16.453 -16.387 -22.461 1.00 87.50 547 MET A C 1
ATOM 4345 O O . MET A 1 547 ? 15.888 -17.393 -22.016 1.00 87.50 547 MET A O 1
ATOM 4349 N N . VAL A 1 548 ? 16.603 -15.284 -21.719 1.00 89.56 548 VAL A N 1
ATOM 4350 C CA . VAL A 1 548 ? 16.037 -15.168 -20.364 1.00 89.56 548 VAL A CA 1
ATOM 4351 C C . VAL A 1 548 ? 14.510 -15.110 -20.412 1.00 89.56 548 VAL A C 1
ATOM 4353 O O . VAL A 1 548 ? 13.865 -15.716 -19.553 1.00 89.56 548 VAL A O 1
ATOM 4356 N N . ALA A 1 549 ? 13.915 -14.468 -21.422 1.00 84.50 549 ALA A N 1
ATOM 4357 C CA . ALA A 1 549 ? 12.465 -14.450 -21.605 1.00 84.50 549 ALA A CA 1
ATOM 4358 C C . ALA A 1 549 ? 11.888 -15.857 -21.856 1.00 84.50 549 ALA A C 1
ATOM 4360 O O . ALA A 1 549 ? 10.975 -16.281 -21.142 1.00 84.50 549 ALA A O 1
ATOM 4361 N N . GLU A 1 550 ? 12.459 -16.614 -22.797 1.00 83.69 550 GLU A N 1
ATOM 4362 C CA . GLU A 1 550 ? 12.064 -18.003 -23.084 1.00 83.69 550 GLU A CA 1
ATOM 4363 C C . GLU A 1 550 ? 12.278 -18.922 -21.870 1.00 83.69 550 GLU A C 1
ATOM 4365 O O . GLU A 1 550 ? 11.411 -19.736 -21.545 1.00 83.69 550 GLU A O 1
ATOM 4370 N N . THR A 1 551 ? 13.382 -18.764 -21.130 1.00 86.62 551 THR A N 1
ATOM 4371 C CA . THR A 1 551 ? 13.643 -19.566 -19.919 1.00 86.62 551 THR A CA 1
ATOM 4372 C C . THR A 1 551 ? 12.632 -19.256 -18.811 1.00 86.62 551 THR A C 1
ATOM 4374 O O . THR A 1 551 ? 12.070 -20.181 -18.209 1.00 86.62 551 THR A O 1
ATOM 4377 N N . LYS A 1 552 ? 12.331 -17.970 -18.565 1.00 86.19 552 LYS A N 1
ATOM 4378 C CA . LYS A 1 552 ? 11.284 -17.562 -17.613 1.00 86.19 552 LYS A CA 1
ATOM 4379 C C . LYS A 1 552 ? 9.914 -18.102 -18.040 1.00 86.19 552 LYS A C 1
ATOM 4381 O O . LYS A 1 552 ? 9.206 -18.625 -17.178 1.00 86.19 552 LYS A O 1
ATOM 4386 N N . LEU A 1 553 ? 9.549 -18.049 -19.326 1.00 79.44 553 LEU A N 1
ATOM 4387 C CA . LEU A 1 553 ? 8.312 -18.650 -19.851 1.00 79.44 553 LEU A CA 1
ATOM 4388 C C . LEU A 1 553 ? 8.272 -20.163 -19.615 1.00 79.44 553 LEU A C 1
ATOM 4390 O O . LEU A 1 553 ? 7.297 -20.667 -19.055 1.00 79.44 553 LEU A O 1
ATOM 4394 N N . ALA A 1 554 ? 9.294 -20.895 -20.063 1.00 76.69 554 ALA A N 1
ATOM 4395 C CA . ALA A 1 554 ? 9.323 -22.356 -20.035 1.00 76.69 554 ALA A CA 1
ATOM 4396 C C . ALA A 1 554 ? 9.156 -22.888 -18.605 1.00 76.69 554 ALA A C 1
ATOM 4398 O O . ALA A 1 554 ? 8.374 -23.807 -18.360 1.00 76.69 554 ALA A O 1
ATOM 4399 N N . ALA A 1 555 ? 9.811 -22.238 -17.643 1.00 77.75 555 ALA A N 1
ATOM 4400 C CA . ALA A 1 555 ? 9.689 -22.540 -16.223 1.00 77.75 555 ALA A CA 1
ATOM 4401 C C . ALA A 1 555 ? 8.446 -21.930 -15.538 1.00 77.75 555 ALA A C 1
ATOM 4403 O O . ALA A 1 555 ? 8.187 -22.236 -14.367 1.00 77.75 555 ALA A O 1
ATOM 4404 N N . SER A 1 556 ? 7.672 -21.102 -16.250 1.00 73.38 556 SER A N 1
ATOM 4405 C CA . SER A 1 556 ? 6.360 -20.582 -15.830 1.00 73.38 556 SER A CA 1
ATOM 4406 C C . SER A 1 556 ? 5.168 -21.387 -16.385 1.00 73.38 556 SER A C 1
ATOM 4408 O O . SER A 1 556 ? 4.015 -21.044 -16.125 1.00 73.38 556 SER A O 1
ATOM 4410 N N . ARG A 1 557 ? 5.407 -22.469 -17.138 1.00 69.31 557 ARG A N 1
ATOM 4411 C CA . ARG A 1 557 ? 4.356 -23.354 -17.671 1.00 69.31 557 ARG A CA 1
ATOM 4412 C C . ARG A 1 557 ? 4.144 -24.601 -16.810 1.00 69.31 557 ARG A C 1
ATOM 4414 O O . ARG A 1 557 ? 5.041 -25.070 -16.111 1.00 69.31 557 ARG A O 1
ATOM 4421 N N . LEU A 1 558 ? 2.943 -25.176 -16.891 1.00 56.47 558 LEU A N 1
ATOM 4422 C CA . LEU A 1 558 ? 2.666 -26.512 -16.356 1.00 56.47 558 LEU A CA 1
ATOM 4423 C C . LEU A 1 558 ? 3.262 -27.583 -17.283 1.00 56.47 558 LEU A C 1
ATOM 4425 O O . LEU A 1 558 ? 3.245 -27.428 -18.499 1.00 56.47 558 LEU A O 1
ATOM 4429 N N . LYS A 1 559 ? 3.714 -28.714 -16.719 1.00 51.69 559 LYS A N 1
ATOM 4430 C CA . LYS A 1 559 ? 4.400 -29.820 -17.436 1.00 51.69 559 LYS A CA 1
ATOM 4431 C C . LYS A 1 559 ? 3.611 -30.481 -18.591 1.00 51.69 559 LYS A C 1
ATOM 4433 O O . LYS A 1 559 ? 4.151 -31.386 -19.223 1.00 51.69 559 LYS A O 1
ATOM 4438 N N . ILE A 1 560 ? 2.358 -30.081 -18.814 1.00 44.88 560 ILE A N 1
ATOM 4439 C CA . ILE A 1 560 ? 1.412 -30.678 -19.767 1.00 44.88 560 ILE A CA 1
ATOM 4440 C C . ILE A 1 560 ? 1.524 -30.029 -21.158 1.00 44.88 560 ILE A C 1
ATOM 4442 O O . ILE A 1 560 ? 1.420 -30.744 -22.149 1.00 44.88 560 ILE A O 1
ATOM 4446 N N . ASP A 1 561 ? 1.818 -28.725 -21.244 1.00 50.00 561 ASP A N 1
ATOM 4447 C CA . ASP A 1 561 ? 2.019 -28.028 -22.522 1.00 50.00 561 ASP A CA 1
ATOM 4448 C C . ASP A 1 561 ? 3.508 -27.985 -22.894 1.00 50.00 561 ASP A C 1
ATOM 4450 O O . ASP A 1 561 ? 4.322 -27.363 -22.203 1.00 50.00 561 ASP A O 1
ATOM 4454 N N . LYS A 1 562 ? 3.878 -28.633 -24.005 1.00 52.28 562 LYS A N 1
ATOM 4455 C CA . LYS A 1 562 ? 5.252 -28.663 -24.529 1.00 52.28 562 LYS A CA 1
ATOM 4456 C C . LYS A 1 562 ? 5.292 -28.581 -26.058 1.00 52.28 562 LYS A C 1
ATOM 4458 O O . LYS A 1 562 ? 5.015 -29.587 -26.696 1.00 52.28 562 LYS A O 1
ATOM 4463 N N . THR A 1 563 ? 5.721 -27.426 -26.580 1.00 53.44 563 THR A N 1
ATOM 4464 C CA . THR A 1 563 ? 6.622 -27.234 -27.754 1.00 53.44 563 THR A CA 1
ATOM 4465 C C . THR A 1 563 ? 6.754 -25.748 -28.119 1.00 53.44 563 THR A C 1
ATOM 4467 O O . THR A 1 563 ? 7.848 -25.306 -28.438 1.00 53.44 563 THR A O 1
ATOM 4470 N N . THR A 1 564 ? 5.666 -24.977 -28.042 1.00 55.84 564 THR A N 1
ATOM 4471 C CA . THR A 1 564 ? 5.539 -23.598 -28.563 1.00 55.84 564 THR A CA 1
ATOM 4472 C C . THR A 1 564 ? 6.484 -22.580 -27.898 1.00 55.84 564 THR A C 1
ATOM 4474 O O . THR A 1 564 ? 6.351 -22.322 -26.701 1.00 55.84 564 THR A O 1
ATOM 4477 N N . THR A 1 565 ? 7.379 -21.937 -28.647 1.00 62.97 565 THR A N 1
ATOM 4478 C CA . THR A 1 565 ? 8.217 -20.800 -28.185 1.00 62.97 565 THR A CA 1
ATOM 4479 C C . THR A 1 565 ? 7.413 -19.490 -28.042 1.00 62.97 565 THR A C 1
ATOM 4481 O O . THR A 1 565 ? 6.228 -19.440 -28.398 1.00 62.97 565 THR A O 1
ATOM 4484 N N . LEU A 1 566 ? 8.014 -18.407 -27.529 1.00 60.19 566 LEU A N 1
ATOM 4485 C CA . LEU A 1 566 ? 7.430 -17.055 -27.595 1.00 60.19 566 LEU A CA 1
ATOM 4486 C C . LEU A 1 566 ? 7.298 -16.581 -29.047 1.00 60.19 566 LEU A C 1
ATOM 4488 O O . LEU A 1 566 ? 6.269 -16.004 -29.402 1.00 60.19 566 LEU A O 1
ATOM 4492 N N . ASP A 1 567 ? 8.291 -16.861 -29.896 1.00 60.66 567 ASP A N 1
ATOM 4493 C CA . ASP A 1 567 ? 8.258 -16.483 -31.316 1.00 60.66 567 ASP A CA 1
ATOM 4494 C C . ASP A 1 567 ? 7.235 -17.327 -32.119 1.00 60.66 567 ASP A C 1
ATOM 4496 O O . ASP A 1 567 ? 6.617 -16.808 -33.051 1.00 60.66 567 ASP A O 1
ATOM 4500 N N . ASP A 1 568 ? 6.944 -18.577 -31.733 1.00 62.50 568 ASP A N 1
ATOM 4501 C CA . ASP A 1 568 ? 5.793 -19.342 -32.257 1.00 62.50 568 ASP A CA 1
ATOM 4502 C C . ASP A 1 568 ? 4.462 -18.713 -31.839 1.00 62.50 568 ASP A C 1
ATOM 4504 O O . ASP A 1 568 ? 3.632 -18.383 -32.686 1.00 62.50 568 ASP A O 1
ATOM 4508 N N . ALA A 1 569 ? 4.275 -18.472 -30.538 1.00 59.84 569 ALA A N 1
ATOM 4509 C CA . ALA A 1 569 ? 3.032 -17.908 -30.020 1.00 59.84 569 ALA A CA 1
ATOM 4510 C C . ALA A 1 569 ? 2.764 -16.491 -30.572 1.00 59.84 569 ALA A C 1
ATOM 4512 O O . ALA A 1 569 ? 1.605 -16.127 -30.805 1.00 59.84 569 ALA A O 1
ATOM 4513 N N . ARG A 1 570 ? 3.822 -15.711 -30.851 1.00 59.78 570 ARG A N 1
ATOM 4514 C CA . ARG A 1 570 ? 3.740 -14.438 -31.584 1.00 59.78 570 ARG A CA 1
ATOM 4515 C C . ARG A 1 570 ? 3.300 -14.651 -33.030 1.00 59.78 570 ARG A C 1
ATOM 4517 O O . ARG A 1 570 ? 2.408 -13.934 -33.480 1.00 59.78 570 ARG A O 1
ATOM 4524 N N . ARG A 1 571 ? 3.874 -15.619 -33.755 1.00 63.53 571 ARG A N 1
ATOM 4525 C CA . ARG A 1 571 ? 3.472 -15.940 -35.139 1.00 63.53 571 ARG A CA 1
ATOM 4526 C C . ARG A 1 571 ? 2.001 -16.347 -35.219 1.00 63.53 571 ARG A C 1
ATOM 4528 O O . ARG A 1 571 ? 1.279 -15.792 -36.048 1.00 63.53 571 ARG A O 1
ATOM 4535 N N . ASP A 1 572 ? 1.533 -17.212 -34.325 1.00 59.84 572 ASP A N 1
ATOM 4536 C CA . ASP A 1 572 ? 0.137 -17.662 -34.296 1.00 59.84 572 ASP A CA 1
ATOM 4537 C C . ASP A 1 572 ? -0.842 -16.515 -34.005 1.00 59.84 572 ASP A C 1
ATOM 4539 O O . ASP A 1 572 ? -1.824 -16.349 -34.734 1.00 59.84 572 ASP A O 1
ATOM 4543 N N . ARG A 1 573 ? -0.557 -15.648 -33.020 1.00 54.69 573 ARG A N 1
ATOM 4544 C CA . ARG A 1 573 ? -1.388 -14.455 -32.755 1.00 54.69 573 ARG A CA 1
ATOM 4545 C C . ARG A 1 573 ? -1.331 -13.443 -33.894 1.00 54.69 573 ARG A C 1
ATOM 4547 O O . ARG A 1 573 ? -2.370 -12.902 -34.249 1.00 54.69 573 ARG A O 1
ATOM 4554 N N . VAL A 1 574 ? -0.173 -13.204 -34.511 1.00 60.84 574 VAL A N 1
ATOM 4555 C CA . VAL A 1 574 ? -0.067 -12.323 -35.689 1.00 60.84 574 VAL A CA 1
ATOM 4556 C C . VAL A 1 574 ? -0.881 -12.879 -36.862 1.00 60.84 574 VAL A C 1
ATOM 4558 O O . VAL A 1 574 ? -1.531 -12.113 -37.571 1.00 60.84 574 VAL A O 1
ATOM 4561 N N . ASN A 1 575 ? -0.913 -14.198 -37.053 1.00 64.44 575 ASN A N 1
ATOM 4562 C CA . ASN A 1 575 ? -1.746 -14.840 -38.070 1.00 64.44 575 ASN A CA 1
ATOM 4563 C C . ASN A 1 575 ? -3.244 -14.765 -37.719 1.00 64.44 575 ASN A C 1
ATOM 4565 O O . ASN A 1 575 ? -4.055 -14.462 -38.594 1.00 64.44 575 ASN A O 1
ATOM 4569 N N . MET A 1 576 ? -3.615 -14.939 -36.446 1.00 60.44 576 MET A N 1
ATOM 4570 C CA . MET A 1 576 ? -4.984 -14.741 -35.953 1.00 60.44 576 MET A CA 1
ATOM 4571 C C . MET A 1 576 ? -5.454 -13.286 -36.115 1.00 60.44 576 MET A C 1
ATOM 4573 O O . MET A 1 576 ? -6.564 -13.056 -36.580 1.00 60.44 576 MET A O 1
ATOM 4577 N N . LEU A 1 577 ? -4.611 -12.300 -35.801 1.00 53.12 577 LEU A N 1
ATOM 4578 C CA . LEU A 1 577 ? -4.916 -10.876 -35.970 1.00 53.12 577 LEU A CA 1
ATOM 4579 C C . LEU A 1 577 ? -5.015 -10.484 -37.445 1.00 53.12 577 LEU A C 1
ATOM 4581 O O . LEU A 1 577 ? -5.933 -9.758 -37.808 1.00 53.12 577 LEU A O 1
ATOM 4585 N N . LYS A 1 578 ? -4.142 -11.008 -38.316 1.00 65.25 578 LYS A N 1
ATOM 4586 C CA . LYS A 1 578 ? -4.280 -10.855 -39.776 1.00 65.25 578 LYS A CA 1
ATOM 4587 C C . LYS A 1 578 ? -5.586 -11.465 -40.284 1.00 65.25 578 LYS A C 1
ATOM 4589 O O . LYS A 1 578 ? -6.220 -10.870 -41.147 1.00 65.25 578 LYS A O 1
ATOM 4594 N N . LYS A 1 579 ? -5.999 -12.620 -39.748 1.00 66.94 579 LYS A N 1
ATOM 4595 C CA . LYS A 1 579 ? -7.285 -13.249 -40.073 1.00 66.94 579 LYS A CA 1
ATOM 4596 C C . LYS A 1 579 ? -8.460 -12.374 -39.622 1.00 66.94 579 LYS A C 1
ATOM 4598 O O . LYS A 1 579 ? -9.281 -12.036 -40.463 1.00 66.94 579 LYS A O 1
ATOM 4603 N N . LEU A 1 580 ? -8.479 -11.914 -38.371 1.00 60.41 580 LEU A N 1
ATOM 4604 C CA . LEU A 1 580 ? -9.521 -11.021 -37.845 1.00 60.41 580 LEU A CA 1
ATOM 4605 C C . LEU A 1 580 ? -9.568 -9.671 -38.580 1.00 60.41 580 LEU A C 1
ATOM 4607 O O . LEU A 1 580 ? -10.649 -9.181 -38.888 1.00 60.41 580 LEU A O 1
ATOM 4611 N N . GLN A 1 581 ? -8.417 -9.079 -38.921 1.00 64.12 581 GLN A N 1
ATOM 4612 C CA . GLN A 1 581 ? -8.356 -7.872 -39.754 1.00 64.12 581 GLN A CA 1
ATOM 4613 C C . GLN A 1 581 ? -8.869 -8.128 -41.171 1.00 64.12 581 GLN A C 1
ATOM 4615 O O . GLN A 1 581 ? -9.540 -7.264 -41.726 1.00 64.12 581 GLN A O 1
ATOM 4620 N N . LYS A 1 582 ? -8.578 -9.294 -41.759 1.00 68.38 582 LYS A N 1
ATOM 4621 C CA . LYS A 1 582 ? -9.104 -9.679 -43.070 1.00 68.38 582 LYS A CA 1
ATOM 4622 C C . LYS A 1 582 ? -10.624 -9.862 -43.013 1.00 68.38 582 LYS A C 1
ATOM 4624 O O . LYS A 1 582 ? -11.314 -9.270 -43.830 1.00 68.38 582 LYS A O 1
ATOM 4629 N N . GLU A 1 583 ? -11.138 -10.581 -42.020 1.00 63.41 583 GLU A N 1
ATOM 4630 C CA . GLU A 1 583 ? -12.575 -10.790 -41.791 1.00 63.41 583 GLU A CA 1
ATOM 4631 C C . GLU A 1 583 ? -13.304 -9.454 -41.542 1.00 63.41 583 GLU A C 1
ATOM 4633 O O . GLU A 1 583 ? -14.348 -9.202 -42.140 1.00 63.41 583 GLU A O 1
ATOM 4638 N N . ALA A 1 584 ? -12.717 -8.542 -40.759 1.00 60.72 584 ALA A N 1
ATOM 4639 C CA . ALA A 1 584 ? -13.244 -7.192 -40.547 1.00 60.72 584 ALA A CA 1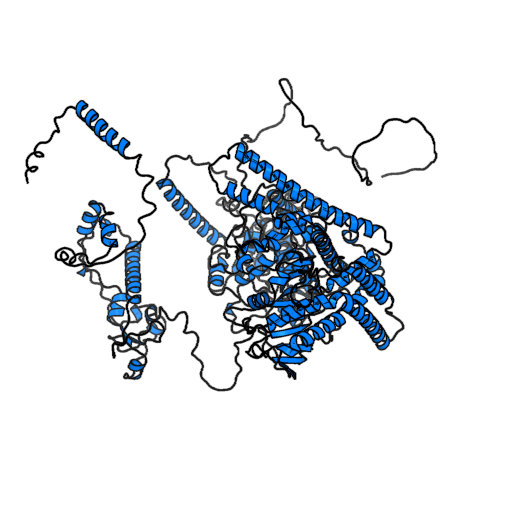
ATOM 4640 C C . ALA A 1 584 ? -13.165 -6.305 -41.806 1.00 60.72 584 ALA A C 1
ATOM 4642 O O . ALA A 1 584 ? -14.081 -5.528 -42.067 1.00 60.72 584 ALA A O 1
ATOM 4643 N N . GLN A 1 585 ? -12.111 -6.425 -42.621 1.00 59.41 585 GLN A N 1
ATOM 4644 C CA . GLN A 1 585 ? -12.020 -5.737 -43.916 1.00 59.41 585 GLN A CA 1
ATOM 4645 C C . GLN A 1 585 ? -12.987 -6.315 -44.953 1.00 59.41 585 GLN A C 1
ATOM 4647 O O . GLN A 1 585 ? -13.475 -5.569 -45.796 1.00 59.41 585 GLN A O 1
ATOM 4652 N N . GLU A 1 586 ? -13.278 -7.613 -44.912 1.00 64.19 586 GLU A N 1
ATOM 4653 C CA . GLU A 1 586 ? -14.259 -8.267 -45.783 1.00 64.19 586 GLU A CA 1
ATOM 4654 C C . GLU A 1 586 ? -15.692 -7.893 -45.370 1.00 64.19 586 GLU A C 1
ATOM 4656 O O . GLU A 1 586 ? -16.498 -7.567 -46.243 1.00 64.19 586 GLU A O 1
ATOM 4661 N N . ALA A 1 587 ? -15.972 -7.778 -44.067 1.00 56.28 587 ALA A N 1
ATOM 4662 C CA . ALA A 1 587 ? -17.205 -7.180 -43.551 1.00 56.28 587 ALA A CA 1
ATOM 4663 C C . ALA A 1 587 ? -17.351 -5.703 -43.971 1.00 56.28 587 ALA A C 1
ATOM 4665 O O . ALA A 1 587 ? -18.332 -5.347 -44.621 1.00 56.28 587 ALA A O 1
ATOM 4666 N N . ALA A 1 588 ? -16.349 -4.853 -43.720 1.00 51.06 588 ALA A N 1
ATOM 4667 C CA . ALA A 1 588 ? -16.392 -3.435 -44.100 1.00 51.06 588 ALA A CA 1
ATOM 4668 C C . ALA A 1 588 ? -16.495 -3.219 -45.626 1.00 51.06 588 ALA A C 1
ATOM 4670 O O . ALA A 1 588 ? -17.176 -2.301 -46.086 1.00 51.06 588 ALA A O 1
ATOM 4671 N N . ARG A 1 589 ? -15.881 -4.097 -46.436 1.00 51.88 589 ARG A N 1
ATOM 4672 C CA . ARG A 1 589 ? -16.033 -4.110 -47.905 1.00 51.88 589 ARG A CA 1
ATOM 4673 C C . ARG A 1 589 ? -17.445 -4.461 -48.372 1.00 51.88 589 ARG A C 1
ATOM 4675 O O . ARG A 1 589 ? -17.782 -4.113 -49.503 1.00 51.88 589 ARG A O 1
ATOM 4682 N N . SER A 1 590 ? -18.250 -5.134 -47.548 1.00 52.00 590 SER A N 1
ATOM 4683 C CA . SER A 1 590 ? -19.662 -5.383 -47.859 1.00 52.00 590 SER A CA 1
ATOM 4684 C C . SER A 1 590 ? -20.541 -4.141 -47.658 1.00 52.00 590 SER A C 1
ATOM 4686 O O . SER A 1 590 ? -21.568 -4.027 -48.324 1.00 52.00 590 SER A O 1
ATOM 4688 N N . GLU A 1 591 ? -20.110 -3.178 -46.831 1.00 46.44 591 GLU A N 1
ATOM 4689 C CA . GLU A 1 591 ? -20.905 -1.992 -46.482 1.00 46.44 591 GLU A CA 1
ATOM 4690 C C . GLU A 1 591 ? -20.455 -0.690 -47.173 1.00 46.44 591 GLU A C 1
ATOM 4692 O O . GLU A 1 591 ? -21.313 0.134 -47.494 1.00 46.44 591 GLU A O 1
ATOM 4697 N N . GLN A 1 592 ? -19.162 -0.482 -47.478 1.00 37.34 592 GLN A N 1
ATOM 4698 C CA . GLN A 1 592 ? -18.703 0.742 -48.167 1.00 37.34 592 GLN A CA 1
ATOM 4699 C C . GLN A 1 592 ? -17.656 0.532 -49.277 1.00 37.34 592 GLN A C 1
ATOM 4701 O O . GLN A 1 592 ? -16.512 0.134 -49.052 1.00 37.34 592 GLN A O 1
ATOM 4706 N N . LYS A 1 593 ? -18.027 0.943 -50.500 1.00 41.34 593 LYS A N 1
ATOM 4707 C CA . LYS A 1 593 ? -17.076 1.326 -51.560 1.00 41.34 593 LYS A CA 1
ATOM 4708 C C . LYS A 1 593 ? -16.510 2.728 -51.273 1.00 41.34 593 LYS A C 1
ATOM 4710 O O . LYS A 1 593 ? -17.225 3.578 -50.761 1.00 41.34 593 LYS A O 1
ATOM 4715 N N . TYR A 1 594 ? -15.268 2.968 -51.709 1.00 41.16 594 TYR A N 1
ATOM 4716 C CA . TYR A 1 594 ? -14.509 4.232 -51.608 1.00 41.16 594 TYR A CA 1
ATOM 4717 C C . TYR A 1 594 ? -14.080 4.700 -50.200 1.00 41.16 594 TYR A C 1
ATOM 4719 O O . TYR A 1 594 ? -14.620 5.654 -49.649 1.00 41.16 594 TYR A O 1
ATOM 4727 N N . ARG A 1 595 ? -12.949 4.159 -49.720 1.00 27.61 595 ARG A N 1
ATOM 4728 C CA . ARG A 1 595 ? -11.897 4.945 -49.037 1.00 27.61 595 ARG A CA 1
ATOM 4729 C C . ARG A 1 595 ? -10.504 4.492 -49.532 1.00 27.61 595 ARG A C 1
ATOM 4731 O O . ARG A 1 595 ? -10.336 3.292 -49.754 1.00 27.61 595 ARG A O 1
ATOM 4738 N N . PRO A 1 596 ? -9.520 5.394 -49.740 1.00 29.56 596 PRO A N 1
ATOM 4739 C CA . PRO A 1 596 ? -8.158 5.011 -50.135 1.00 29.56 596 PRO A CA 1
ATOM 4740 C C . PRO A 1 596 ? -7.382 4.322 -49.002 1.00 29.56 596 PRO A C 1
ATOM 4742 O O . PRO A 1 596 ? -7.658 4.541 -47.823 1.00 29.56 596 PRO A O 1
ATOM 4745 N N . ALA A 1 597 ? -6.373 3.520 -49.351 1.00 30.17 597 ALA A N 1
ATOM 4746 C CA . ALA A 1 597 ? -5.482 2.892 -48.377 1.00 30.17 597 ALA A CA 1
ATOM 4747 C C . ALA A 1 597 ? -4.353 3.850 -47.951 1.00 30.17 597 ALA A C 1
ATOM 4749 O O . ALA A 1 597 ? -3.655 4.394 -48.803 1.00 30.17 597 ALA A O 1
ATOM 4750 N N . LYS A 1 598 ? -4.135 4.016 -46.638 1.00 28.97 598 LYS A N 1
ATOM 4751 C CA . LYS A 1 598 ? -2.951 4.716 -46.108 1.00 28.97 598 LYS A CA 1
ATOM 4752 C C . LYS A 1 598 ? -1.694 3.849 -46.277 1.00 28.97 598 LYS A C 1
ATOM 4754 O O . LYS A 1 598 ? -1.732 2.640 -46.038 1.00 28.97 598 LYS A O 1
ATOM 4759 N N . VAL A 1 599 ? -0.583 4.476 -46.665 1.00 26.64 599 VAL A N 1
ATOM 4760 C CA . VAL A 1 599 ? 0.743 3.842 -46.767 1.00 26.64 599 VAL A CA 1
ATOM 4761 C C . VAL A 1 599 ? 1.281 3.525 -45.363 1.00 26.64 599 VAL A C 1
ATOM 4763 O O . VAL A 1 599 ? 0.983 4.234 -44.404 1.00 26.64 599 VAL A O 1
ATOM 4766 N N . LYS A 1 600 ? 2.058 2.443 -45.227 1.00 28.03 600 LYS A N 1
ATOM 4767 C CA . LYS A 1 600 ? 2.700 2.054 -43.961 1.00 28.03 600 LYS A CA 1
ATOM 4768 C C . LYS A 1 600 ? 4.102 2.650 -43.860 1.00 28.03 600 LYS A C 1
ATOM 4770 O O . LYS A 1 600 ? 4.909 2.438 -44.759 1.00 28.03 600 LYS A O 1
ATOM 4775 N N . ASN A 1 601 ? 4.410 3.302 -42.740 1.00 25.77 601 ASN A N 1
ATOM 4776 C CA . ASN A 1 601 ? 5.785 3.646 -42.380 1.00 25.77 601 ASN A CA 1
ATOM 4777 C C . ASN A 1 601 ? 6.537 2.367 -41.950 1.00 25.77 601 ASN A C 1
ATOM 4779 O O . ASN A 1 601 ? 6.010 1.573 -41.170 1.00 25.77 601 ASN A O 1
ATOM 4783 N N . ALA A 1 602 ? 7.750 2.154 -42.468 1.00 28.03 602 ALA A N 1
ATOM 4784 C CA . ALA A 1 602 ? 8.532 0.935 -42.243 1.00 28.03 602 ALA A CA 1
ATOM 4785 C C . ALA A 1 602 ? 9.038 0.776 -40.795 1.00 28.03 602 ALA A C 1
ATOM 4787 O O . ALA A 1 602 ? 9.263 -0.350 -40.356 1.00 28.03 602 ALA A O 1
ATOM 4788 N N . ASN A 1 603 ? 9.151 1.873 -40.038 1.00 27.95 603 ASN A N 1
ATOM 4789 C CA . ASN A 1 603 ? 9.613 1.852 -38.645 1.00 27.95 603 ASN A CA 1
ATOM 4790 C C . ASN A 1 603 ? 8.490 1.542 -37.627 1.00 27.95 603 ASN A C 1
ATOM 4792 O O . ASN A 1 603 ? 8.754 1.416 -36.433 1.00 27.95 603 ASN A O 1
ATOM 4796 N N . ALA A 1 604 ? 7.240 1.368 -38.075 1.00 27.55 604 ALA A N 1
ATOM 4797 C CA . ALA A 1 604 ? 6.112 0.966 -37.230 1.00 27.55 604 ALA A CA 1
ATOM 4798 C C . ALA A 1 604 ? 6.099 -0.562 -36.999 1.00 27.55 604 ALA A C 1
ATOM 4800 O O . ALA A 1 604 ? 5.301 -1.294 -37.590 1.00 27.55 604 ALA A O 1
ATOM 4801 N N . VAL A 1 605 ? 7.019 -1.051 -36.159 1.00 30.70 605 VAL A N 1
ATOM 4802 C CA . VAL A 1 605 ? 7.334 -2.490 -36.026 1.00 30.70 605 VAL A CA 1
ATOM 4803 C C . VAL A 1 605 ? 6.238 -3.328 -35.338 1.00 30.70 605 VAL A C 1
ATOM 4805 O O . VAL A 1 605 ? 6.183 -4.534 -35.585 1.00 30.70 605 VAL A O 1
ATOM 4808 N N . ASP A 1 606 ? 5.326 -2.745 -34.545 1.00 32.00 606 ASP A N 1
ATOM 4809 C CA . ASP A 1 606 ? 4.139 -3.477 -34.058 1.00 32.00 606 ASP A CA 1
ATOM 4810 C C . ASP A 1 606 ? 2.897 -2.575 -33.814 1.00 32.00 606 ASP A C 1
ATOM 4812 O O . ASP A 1 606 ? 2.912 -1.751 -32.898 1.00 32.00 606 ASP A O 1
ATOM 4816 N N . PRO A 1 607 ? 1.793 -2.720 -34.581 1.00 30.14 607 PRO A N 1
ATOM 4817 C CA . PRO A 1 607 ? 0.565 -1.927 -34.400 1.00 30.14 607 PRO A CA 1
ATOM 4818 C C . PRO A 1 607 ? -0.222 -2.176 -33.099 1.00 30.14 607 PRO A C 1
ATOM 4820 O O . PRO A 1 607 ? -1.156 -1.428 -32.807 1.00 30.14 607 PRO A O 1
ATOM 4823 N N . GLU A 1 608 ? 0.102 -3.214 -32.318 1.00 36.34 608 GLU A N 1
ATOM 4824 C CA . GLU A 1 608 ? -0.463 -3.381 -30.966 1.00 36.34 608 GLU A CA 1
ATOM 4825 C C . GLU A 1 608 ? 0.297 -2.602 -29.877 1.00 36.34 608 GLU A C 1
ATOM 4827 O O . GLU A 1 608 ? -0.204 -2.524 -28.757 1.00 36.34 608 GLU A O 1
ATOM 4832 N N . ALA A 1 609 ? 1.444 -1.977 -30.185 1.00 33.97 609 ALA A N 1
ATOM 4833 C CA . ALA A 1 609 ? 2.159 -1.127 -29.227 1.00 33.97 609 ALA A CA 1
ATOM 4834 C C . ALA A 1 609 ? 1.430 0.202 -28.943 1.00 33.97 609 ALA A C 1
ATOM 4836 O O . ALA A 1 609 ? 1.480 0.695 -27.820 1.00 33.97 609 ALA A O 1
ATOM 4837 N N . THR A 1 610 ? 0.716 0.764 -29.927 1.00 31.16 610 THR A N 1
ATOM 4838 C CA . THR A 1 610 ? -0.066 2.003 -29.748 1.00 31.16 610 THR A CA 1
ATOM 4839 C C . THR A 1 610 ? -1.513 1.759 -29.313 1.00 31.16 610 THR A C 1
ATOM 4841 O O . THR A 1 610 ? -2.117 2.600 -28.658 1.00 31.16 610 THR A O 1
ATOM 4844 N N . THR A 1 611 ? -2.089 0.593 -29.624 1.00 31.84 611 THR A N 1
ATOM 4845 C CA . THR A 1 611 ? -3.547 0.364 -29.517 1.00 31.84 611 THR A CA 1
ATOM 4846 C C . THR A 1 611 ? -4.014 -0.355 -28.240 1.00 31.84 611 THR A C 1
ATOM 4848 O O . THR A 1 611 ? -5.164 -0.798 -28.161 1.00 31.84 611 THR A O 1
ATOM 4851 N N . ALA A 1 612 ? -3.157 -0.492 -27.220 1.00 34.44 612 ALA A N 1
ATOM 4852 C CA . ALA A 1 612 ? -3.537 -1.066 -25.924 1.00 34.44 612 ALA A CA 1
ATOM 4853 C C . ALA A 1 612 ? -2.656 -0.590 -24.752 1.00 34.44 612 ALA A C 1
ATOM 4855 O O . ALA A 1 612 ? -1.876 -1.359 -24.192 1.00 34.44 612 ALA A O 1
ATOM 4856 N N . GLU A 1 613 ? -2.835 0.670 -24.356 1.00 34.81 613 GLU A N 1
ATOM 4857 C CA . GLU A 1 613 ? -2.159 1.296 -23.205 1.00 34.81 613 GLU A CA 1
ATOM 4858 C C . GLU A 1 613 ? -2.478 0.634 -21.860 1.00 34.81 613 GLU A C 1
ATOM 4860 O O . GLU A 1 613 ? -1.624 0.593 -20.980 1.00 34.81 613 GLU A O 1
ATOM 4865 N N . PHE A 1 614 ? -3.706 0.134 -21.689 1.00 35.81 614 PHE A N 1
ATOM 4866 C CA . PHE A 1 614 ? -4.181 -0.425 -20.426 1.00 35.81 614 PHE A CA 1
ATOM 4867 C C . PHE A 1 614 ? -4.474 -1.920 -20.537 1.00 35.81 614 PHE A C 1
ATOM 4869 O O . PHE A 1 614 ? -5.408 -2.363 -21.217 1.00 35.81 614 PHE A O 1
ATOM 4876 N N . GLY A 1 615 ? -3.724 -2.694 -19.758 1.00 35.69 615 GLY A N 1
ATOM 4877 C CA . GLY A 1 615 ? -4.032 -4.075 -19.434 1.00 35.69 615 GLY A CA 1
ATOM 4878 C C . GLY A 1 615 ? -5.342 -4.110 -18.688 1.00 35.69 615 GLY A C 1
ATOM 4879 O O . GLY A 1 615 ? -5.519 -3.490 -17.641 1.00 35.69 615 GLY A O 1
ATOM 4880 N N . THR A 1 616 ? -6.274 -4.858 -19.246 1.00 35.56 616 THR A N 1
ATOM 4881 C CA . THR A 1 616 ? -7.672 -4.893 -18.832 1.00 35.56 616 THR A CA 1
ATOM 4882 C C . THR A 1 616 ? -7.857 -5.828 -17.643 1.00 35.56 616 THR A C 1
ATOM 4884 O O . THR A 1 616 ? -8.691 -6.725 -17.652 1.00 35.56 616 THR A O 1
ATOM 4887 N N . SER A 1 617 ? -7.040 -5.633 -16.601 1.00 34.81 617 SER A N 1
ATOM 4888 C CA . SER A 1 617 ? -7.115 -6.361 -15.333 1.00 34.81 617 SER A CA 1
ATOM 4889 C C . SER A 1 617 ? -8.399 -5.979 -14.593 1.00 34.81 617 SER A C 1
ATOM 4891 O O . SER A 1 617 ? -8.421 -5.181 -13.663 1.00 34.81 617 SER A O 1
ATOM 4893 N N . TYR A 1 618 ? -9.510 -6.528 -15.071 1.00 34.97 618 TYR A N 1
ATOM 4894 C CA . TYR A 1 618 ? -10.823 -6.285 -14.516 1.00 34.97 618 TYR A CA 1
ATOM 4895 C C . TYR A 1 618 ? -10.938 -6.819 -13.096 1.00 34.97 618 TYR A C 1
ATOM 4897 O O . TYR A 1 618 ? -10.252 -7.760 -12.689 1.00 34.97 618 TYR A O 1
ATOM 4905 N N . GLY A 1 619 ? -11.884 -6.226 -12.379 1.00 32.84 619 GLY A N 1
ATOM 4906 C CA . GLY A 1 619 ? -12.124 -6.488 -10.977 1.00 32.84 619 GLY A CA 1
ATOM 4907 C C . GLY A 1 619 ? -12.628 -7.895 -10.614 1.00 32.84 619 GLY A C 1
ATOM 4908 O O . GLY A 1 619 ? -12.662 -8.846 -11.400 1.00 32.84 619 GLY A O 1
ATOM 4909 N N . PHE A 1 620 ? -13.051 -8.015 -9.359 1.00 33.84 620 PHE A N 1
ATOM 4910 C CA . PHE A 1 620 ? -13.077 -9.219 -8.536 1.00 33.84 620 PHE A CA 1
ATOM 4911 C C . PHE A 1 620 ? -14.075 -10.335 -8.946 1.00 33.84 620 PHE A C 1
ATOM 4913 O O . PHE A 1 620 ? -14.203 -11.328 -8.217 1.00 33.84 620 PHE A O 1
ATOM 4920 N N . THR A 1 621 ? -14.751 -10.252 -10.098 1.00 34.94 621 THR A N 1
ATOM 4921 C CA . THR A 1 621 ? -15.733 -11.268 -10.551 1.00 34.94 621 THR A CA 1
ATOM 4922 C C . THR A 1 621 ? -15.834 -11.491 -12.077 1.00 34.94 621 THR A C 1
ATOM 4924 O O . THR A 1 621 ? -16.834 -12.036 -12.537 1.00 34.94 621 THR A O 1
ATOM 4927 N N . THR A 1 622 ? -14.847 -11.114 -12.903 1.00 35.25 622 THR A N 1
ATOM 4928 C CA . THR A 1 622 ? -15.004 -11.264 -14.371 1.00 35.25 622 THR A CA 1
ATOM 4929 C C . THR A 1 622 ? -14.899 -12.699 -14.911 1.00 35.25 622 THR A C 1
ATOM 4931 O O . THR A 1 622 ? -13.990 -13.458 -14.588 1.00 35.25 622 THR A O 1
ATOM 4934 N N . GLU A 1 623 ? -15.837 -13.037 -15.804 1.00 36.19 623 GLU A N 1
ATOM 4935 C CA . GLU A 1 623 ? -15.922 -14.309 -16.542 1.00 36.19 623 GLU A CA 1
ATOM 4936 C C . GLU A 1 623 ? -15.155 -14.279 -17.889 1.00 36.19 623 GLU A C 1
ATOM 4938 O O . GLU A 1 623 ? -15.192 -15.246 -18.647 1.00 36.19 623 GLU A O 1
ATOM 4943 N N . SER A 1 624 ? -14.482 -13.167 -18.226 1.00 41.91 624 SER A N 1
ATOM 4944 C CA . SER A 1 624 ? -13.847 -12.942 -19.534 1.00 41.91 624 SER A CA 1
ATOM 4945 C C . SER A 1 624 ? -12.370 -13.363 -19.572 1.00 41.91 624 SER A C 1
ATOM 4947 O O . SER A 1 624 ? -11.540 -12.921 -18.778 1.00 41.91 624 SER A O 1
ATOM 4949 N N . THR A 1 625 ? -12.016 -14.202 -20.550 1.00 42.38 625 THR A N 1
ATOM 4950 C CA . THR A 1 625 ? -10.679 -14.817 -20.677 1.00 42.38 625 THR A CA 1
ATOM 4951 C C . THR A 1 625 ? -9.621 -13.914 -21.322 1.00 42.38 625 THR A C 1
ATOM 4953 O O . THR A 1 625 ? -8.432 -14.237 -21.285 1.00 42.38 625 THR A O 1
ATOM 4956 N N . GLU A 1 626 ? -10.023 -12.781 -21.909 1.00 46.16 626 GLU A N 1
ATOM 4957 C CA . GLU A 1 626 ? -9.158 -11.907 -22.719 1.00 46.16 626 GLU A CA 1
ATOM 4958 C C . GLU A 1 626 ? -7.938 -11.388 -21.946 1.00 46.16 626 GLU A C 1
ATOM 4960 O O . GLU A 1 626 ? -6.822 -11.359 -22.467 1.00 46.16 626 GLU A O 1
ATOM 4965 N N . ASN A 1 627 ? -8.147 -11.045 -20.680 1.00 48.41 627 ASN A N 1
ATOM 4966 C CA . ASN A 1 627 ? -7.216 -10.271 -19.851 1.00 48.41 627 ASN A CA 1
ATOM 4967 C C . ASN A 1 627 ? -6.198 -11.141 -19.106 1.00 48.41 627 ASN A C 1
ATOM 4969 O O . ASN A 1 627 ? -5.275 -10.645 -18.463 1.00 48.41 627 ASN A O 1
ATOM 4973 N N . ILE A 1 628 ? -6.391 -12.455 -19.170 1.00 53.88 628 ILE A N 1
ATOM 4974 C CA . ILE A 1 628 ? -5.508 -13.437 -18.563 1.00 53.88 628 ILE A CA 1
ATOM 4975 C C . ILE A 1 628 ? -4.353 -13.670 -19.549 1.00 53.88 628 ILE A C 1
ATOM 4977 O O . ILE A 1 628 ? -4.634 -13.972 -20.719 1.00 53.88 628 ILE A O 1
ATOM 4981 N N . PRO A 1 629 ? -3.073 -13.570 -19.128 1.00 57.09 629 PRO A N 1
ATOM 4982 C CA . PRO A 1 629 ? -1.936 -13.900 -19.983 1.00 57.09 629 PRO A CA 1
ATOM 4983 C C . PRO A 1 629 ? -2.132 -15.273 -20.629 1.00 57.09 629 PRO A C 1
ATOM 4985 O O . PRO A 1 629 ? -2.587 -16.209 -19.970 1.00 57.09 629 PRO A O 1
ATOM 4988 N N . PHE A 1 630 ? -1.829 -15.400 -21.924 1.00 62.00 630 PHE A N 1
ATOM 4989 C CA . PHE A 1 630 ? -2.262 -16.556 -22.723 1.00 62.00 630 PHE A CA 1
ATOM 4990 C C . PHE A 1 630 ? -1.825 -17.906 -22.124 1.00 62.00 630 PHE A C 1
ATOM 4992 O O . PHE A 1 630 ? -2.606 -18.854 -22.116 1.00 62.00 630 PHE A O 1
ATOM 4999 N N . PHE A 1 631 ? -0.626 -17.958 -21.536 1.00 59.00 631 PHE A N 1
ATOM 5000 C CA . PHE A 1 631 ? -0.049 -19.131 -20.872 1.00 59.00 631 PHE A CA 1
ATOM 5001 C C . PHE A 1 631 ? -0.660 -19.458 -19.489 1.00 59.00 631 PHE A C 1
ATOM 5003 O O . PHE A 1 631 ? -0.344 -20.498 -18.918 1.00 59.00 631 PHE A O 1
ATOM 5010 N N . LEU A 1 632 ? -1.543 -18.605 -18.952 1.00 58.06 632 LEU A N 1
ATOM 5011 C CA . LEU A 1 632 ? -2.260 -18.808 -17.683 1.00 58.06 632 LEU A CA 1
ATOM 5012 C C . LEU A 1 632 ? -3.764 -19.098 -17.863 1.00 58.06 632 LEU A C 1
ATOM 5014 O O . LEU A 1 632 ? -4.369 -19.649 -16.942 1.00 58.06 632 LEU A O 1
ATOM 5018 N N . ARG A 1 633 ? -4.366 -18.787 -19.026 1.00 59.66 633 ARG A N 1
ATOM 5019 C CA . ARG A 1 633 ? -5.818 -18.933 -19.316 1.00 59.66 633 ARG A CA 1
ATOM 5020 C C . ARG A 1 633 ? -6.393 -20.288 -18.891 1.00 59.66 633 ARG A C 1
ATOM 5022 O O . ARG A 1 633 ? -7.214 -20.347 -17.977 1.00 59.66 633 ARG A O 1
ATOM 5029 N N . ALA A 1 634 ? -5.843 -21.373 -19.442 1.00 55.75 634 ALA A N 1
ATOM 5030 C CA . ALA A 1 634 ? -6.267 -22.751 -19.168 1.00 55.75 634 ALA A CA 1
ATOM 5031 C C . ALA A 1 634 ? -6.144 -23.174 -17.686 1.00 55.75 634 ALA A C 1
ATOM 5033 O O . ALA A 1 634 ? -6.788 -24.129 -17.250 1.00 55.75 634 ALA A O 1
ATOM 5034 N N . SER A 1 635 ? -5.329 -22.467 -16.895 1.00 52.94 635 SER A N 1
ATOM 5035 C CA . SER A 1 635 ? -5.218 -22.687 -15.450 1.00 52.94 635 SER A CA 1
ATOM 5036 C C . SER A 1 635 ? -6.192 -21.820 -14.648 1.00 52.94 635 SER A C 1
ATOM 5038 O O . SER A 1 635 ? -6.692 -22.273 -13.614 1.00 52.94 635 SER A O 1
ATOM 5040 N N . ALA A 1 636 ? -6.447 -20.586 -15.092 1.00 51.91 636 ALA A N 1
ATOM 5041 C CA . ALA A 1 636 ? -7.264 -19.584 -14.408 1.00 51.91 636 ALA A CA 1
ATOM 5042 C C . ALA A 1 636 ? -8.763 -19.921 -14.424 1.00 51.91 636 ALA A C 1
ATOM 5044 O O . ALA A 1 636 ? -9.383 -19.982 -13.362 1.00 51.91 636 ALA A O 1
ATOM 5045 N N . GLU A 1 637 ? -9.309 -20.241 -15.603 1.00 49.69 637 GLU A N 1
ATOM 5046 C CA . GLU A 1 637 ? -10.737 -20.540 -15.846 1.00 49.69 637 GLU A CA 1
ATOM 5047 C C . GLU A 1 637 ? -11.315 -21.621 -14.918 1.00 49.69 637 GLU A C 1
ATOM 5049 O O . GLU A 1 637 ? -12.502 -21.633 -14.599 1.00 49.69 637 GLU A O 1
ATOM 5054 N N . LYS A 1 638 ? -10.466 -22.548 -14.471 1.00 47.88 638 LYS A N 1
ATOM 5055 C CA . LYS A 1 638 ? -10.865 -23.711 -13.676 1.00 47.88 638 LYS A CA 1
ATOM 5056 C C . LYS A 1 638 ? -11.119 -23.388 -12.198 1.00 47.88 638 LYS A C 1
ATOM 5058 O O . LYS A 1 638 ? -11.831 -24.141 -11.536 1.00 47.88 638 LYS A O 1
ATOM 5063 N N . TYR A 1 639 ? -10.502 -22.324 -11.674 1.00 48.28 639 TYR A N 1
ATOM 5064 C CA . TYR A 1 639 ? -10.268 -22.139 -10.236 1.00 48.28 639 TYR A CA 1
ATOM 5065 C C . TYR A 1 639 ? -10.055 -20.640 -9.868 1.00 48.28 639 TYR A C 1
ATOM 5067 O O . TYR A 1 639 ? -8.911 -20.199 -9.742 1.00 48.28 639 TYR A O 1
ATOM 5075 N N . PRO A 1 640 ? -11.114 -19.822 -9.701 1.00 45.16 640 PRO A N 1
ATOM 5076 C CA . PRO A 1 640 ? -10.973 -18.359 -9.577 1.00 45.16 640 PRO A CA 1
ATOM 5077 C C . PRO A 1 640 ? -10.540 -17.824 -8.194 1.00 45.16 640 PRO A C 1
ATOM 5079 O O . PRO A 1 640 ? -9.994 -16.724 -8.127 1.00 45.16 640 PRO A O 1
ATOM 5082 N N . TYR A 1 641 ? -10.756 -18.569 -7.101 1.00 49.88 641 TYR A N 1
ATOM 5083 C CA . TYR A 1 641 ? -10.547 -18.097 -5.717 1.00 49.88 641 TYR A CA 1
ATOM 5084 C C . TYR A 1 641 ? -9.519 -18.951 -4.952 1.00 49.88 641 TYR A C 1
ATOM 5086 O O . TYR A 1 641 ? -9.882 -19.739 -4.082 1.00 49.88 641 TYR A O 1
ATOM 5094 N N . GLY A 1 642 ? -8.233 -18.823 -5.289 1.00 50.44 642 GLY A N 1
ATOM 5095 C CA . GLY A 1 642 ? -7.168 -19.603 -4.647 1.00 50.44 642 GLY A CA 1
ATOM 5096 C C . GLY A 1 642 ? -6.662 -18.991 -3.345 1.00 50.44 642 GLY A C 1
ATOM 5097 O O . GLY A 1 642 ? -6.199 -17.857 -3.360 1.00 50.44 642 GLY A O 1
ATOM 5098 N N . ASN A 1 643 ? -6.705 -19.764 -2.255 1.00 53.00 643 ASN A N 1
ATOM 5099 C CA . ASN A 1 643 ? -5.919 -19.688 -1.005 1.00 53.00 643 ASN A CA 1
ATOM 5100 C C . ASN A 1 643 ? -5.607 -18.303 -0.371 1.00 53.00 643 ASN A C 1
ATOM 5102 O O . ASN A 1 643 ? -4.682 -18.199 0.433 1.00 53.00 643 ASN A O 1
ATOM 5106 N N . VAL A 1 644 ? -6.352 -17.241 -0.685 1.00 63.75 644 VAL A N 1
ATOM 5107 C CA . VAL A 1 644 ? -6.252 -15.939 -0.003 1.00 63.75 644 VAL A CA 1
ATOM 5108 C C . VAL A 1 644 ? -7.023 -16.025 1.308 1.00 63.75 644 VAL A C 1
ATOM 5110 O O . VAL A 1 644 ? -8.249 -15.923 1.309 1.00 63.75 644 VAL A O 1
ATOM 5113 N N . HIS A 1 645 ? -6.317 -16.206 2.422 1.00 78.19 645 HIS A N 1
ATOM 5114 C CA . HIS A 1 645 ? -6.911 -15.989 3.738 1.00 78.19 645 HIS A CA 1
ATOM 5115 C C . HIS A 1 645 ? -6.883 -14.496 4.074 1.00 78.19 645 HIS A C 1
ATOM 5117 O O . HIS A 1 645 ? -5.858 -13.836 3.888 1.00 78.19 645 HIS A O 1
ATOM 5123 N N . MET A 1 646 ? -8.012 -13.975 4.554 1.00 85.88 646 MET A N 1
ATOM 5124 C CA . MET A 1 646 ? -8.197 -12.562 4.877 1.00 85.88 646 MET A CA 1
ATOM 5125 C C . MET A 1 646 ? -8.743 -12.411 6.300 1.00 85.88 646 MET A C 1
ATOM 5127 O O . MET A 1 646 ? -9.644 -13.144 6.706 1.00 85.88 646 MET A O 1
ATOM 5131 N N . ALA A 1 647 ? -8.193 -11.448 7.033 1.00 92.38 647 ALA A N 1
ATOM 5132 C CA . ALA A 1 647 ? -8.595 -11.068 8.382 1.00 92.38 647 ALA A CA 1
ATOM 5133 C C . ALA A 1 647 ? -8.899 -9.563 8.436 1.00 92.38 647 ALA A C 1
ATOM 5135 O O . ALA A 1 647 ? -8.369 -8.793 7.633 1.00 92.38 647 ALA A O 1
ATOM 5136 N N . LEU A 1 648 ? -9.714 -9.124 9.394 1.00 96.50 648 LEU A N 1
ATOM 5137 C CA . LEU A 1 648 ? -9.977 -7.704 9.637 1.00 96.50 648 LEU A CA 1
ATOM 5138 C C . LEU A 1 648 ? -9.158 -7.224 10.843 1.00 96.50 648 LEU A C 1
ATOM 5140 O O . LEU A 1 648 ? -9.296 -7.779 11.932 1.00 96.50 648 LEU A O 1
ATOM 5144 N N . ARG A 1 649 ? -8.322 -6.198 10.662 1.00 96.44 649 ARG A N 1
ATOM 5145 C CA . ARG A 1 649 ? -7.645 -5.475 11.747 1.00 96.44 649 ARG A CA 1
ATOM 5146 C C . ARG A 1 649 ? -8.447 -4.236 12.122 1.00 96.44 649 ARG A C 1
ATOM 5148 O O . ARG A 1 649 ? -8.883 -3.513 11.229 1.00 96.44 649 ARG A O 1
ATOM 5155 N N . ILE A 1 650 ? -8.577 -3.983 13.422 1.00 96.12 650 ILE A N 1
ATOM 5156 C CA . ILE A 1 650 ? -9.089 -2.733 13.993 1.00 96.12 650 ILE A CA 1
ATOM 5157 C C . ILE A 1 650 ? -8.142 -2.323 15.120 1.00 96.12 650 ILE A C 1
ATOM 5159 O O . ILE A 1 650 ? -8.138 -2.950 16.183 1.00 96.12 650 ILE A O 1
ATOM 5163 N N . GLY A 1 651 ? -7.291 -1.329 14.864 1.00 95.12 651 GLY A N 1
ATOM 5164 C CA . GLY A 1 651 ? -6.206 -0.948 15.770 1.00 95.12 651 GLY A CA 1
ATOM 5165 C C . GLY A 1 651 ? -5.343 -2.152 16.188 1.00 95.12 651 GLY A C 1
ATOM 5166 O O . GLY A 1 651 ? -4.766 -2.815 15.316 1.00 95.12 651 GLY A O 1
ATOM 5167 N N . PRO A 1 652 ? -5.254 -2.474 17.495 1.00 94.50 652 PRO A N 1
ATOM 5168 C CA . PRO A 1 652 ? -4.518 -3.629 17.995 1.00 94.50 652 PRO A CA 1
ATOM 5169 C C . PRO A 1 652 ? -5.256 -4.974 17.844 1.00 94.50 652 PRO A C 1
ATOM 5171 O O . PRO A 1 652 ? -4.638 -6.012 18.071 1.00 94.50 652 PRO A O 1
ATOM 5174 N N . LEU A 1 653 ? -6.546 -5.014 17.483 1.00 96.12 653 LEU A N 1
ATOM 5175 C CA . LEU A 1 653 ? -7.307 -6.265 17.329 1.00 96.12 653 LEU A CA 1
ATOM 5176 C C . LEU A 1 653 ? -7.230 -6.829 15.906 1.00 96.12 653 LEU A C 1
ATOM 5178 O O . LEU A 1 653 ? -7.241 -6.084 14.929 1.00 96.12 653 LEU A O 1
ATOM 5182 N N . VAL A 1 654 ? -7.243 -8.159 15.788 1.00 94.94 654 VAL A N 1
ATOM 5183 C CA . VAL A 1 654 ? -7.371 -8.911 14.530 1.00 94.94 654 VAL A CA 1
ATOM 5184 C C . VAL A 1 654 ? -8.479 -9.954 14.673 1.00 94.94 654 VAL A C 1
ATOM 5186 O O . VAL A 1 654 ? -8.491 -10.726 15.632 1.00 94.94 654 VAL A O 1
ATOM 5189 N N . VAL A 1 655 ? -9.395 -9.972 13.706 1.00 95.62 655 VAL A N 1
ATOM 5190 C CA . VAL A 1 655 ? -10.606 -10.800 13.660 1.00 95.62 655 VAL A CA 1
ATOM 5191 C C . VAL A 1 655 ? -10.565 -11.672 12.402 1.00 95.62 655 VAL A C 1
ATOM 5193 O O . VAL A 1 655 ? -10.549 -11.147 11.287 1.00 95.62 655 VAL A O 1
ATOM 5196 N N . GLU A 1 656 ? -10.557 -12.998 12.552 1.00 92.00 656 GLU A N 1
ATOM 5197 C CA . GLU A 1 656 ? -10.477 -13.941 11.424 1.00 92.00 656 GLU A CA 1
ATOM 5198 C C . GLU A 1 656 ? -11.440 -15.131 11.563 1.00 92.00 656 GLU A C 1
ATOM 5200 O O . GLU A 1 656 ? -11.578 -15.723 12.635 1.00 92.00 656 GLU A O 1
ATOM 5205 N N . ASN A 1 657 ? -12.109 -15.504 10.466 1.00 90.31 657 ASN A N 1
ATOM 5206 C CA . ASN A 1 657 ? -12.858 -16.758 10.376 1.00 90.31 657 ASN A CA 1
ATOM 5207 C C . ASN A 1 657 ? -11.957 -17.897 9.858 1.00 90.31 657 ASN A C 1
ATOM 5209 O O . ASN A 1 657 ? -10.774 -17.710 9.587 1.00 90.31 657 ASN A O 1
ATOM 5213 N N . GLY A 1 658 ? -12.490 -19.116 9.748 1.00 82.25 658 GLY A N 1
ATOM 5214 C CA . GLY A 1 658 ? -11.785 -20.214 9.066 1.00 82.25 658 GLY A CA 1
ATOM 5215 C C . GLY A 1 658 ? -10.534 -20.748 9.763 1.00 82.25 658 GLY A C 1
ATOM 5216 O O . GLY A 1 658 ? -9.793 -21.533 9.172 1.00 82.25 658 GLY A O 1
ATOM 5217 N N . VAL A 1 659 ? -10.312 -20.392 11.025 1.00 83.50 659 VAL A N 1
ATOM 5218 C CA . VAL A 1 659 ? -9.344 -21.082 11.880 1.00 83.50 659 VAL A CA 1
ATOM 5219 C C . VAL A 1 659 ? -9.976 -22.368 12.416 1.00 83.50 659 VAL A C 1
ATOM 5221 O O . VAL A 1 659 ? -11.158 -22.386 12.779 1.00 83.50 659 VAL A O 1
ATOM 5224 N N . SER A 1 660 ? -9.215 -23.462 12.459 1.00 79.94 660 SER A N 1
ATOM 5225 C CA . SER A 1 660 ? -9.702 -24.731 13.012 1.00 79.94 660 SER A CA 1
ATOM 5226 C C . SER A 1 660 ? -9.991 -24.621 14.521 1.00 79.94 660 SER A C 1
ATOM 5228 O O . SER A 1 660 ? -9.614 -23.652 15.184 1.00 79.94 660 SER A O 1
ATOM 5230 N N . ASN A 1 661 ? -10.737 -25.588 15.064 1.00 81.06 661 ASN A N 1
ATOM 5231 C CA . ASN A 1 661 ? -11.171 -25.668 16.471 1.00 81.06 661 ASN A CA 1
ATOM 5232 C C . ASN A 1 661 ? -12.080 -24.520 16.990 1.00 81.06 661 ASN A C 1
ATOM 5234 O O . ASN A 1 661 ? -12.635 -24.629 18.082 1.00 81.06 661 ASN A O 1
ATOM 5238 N N . THR A 1 662 ? -12.384 -23.504 16.170 1.00 81.25 662 THR A N 1
ATOM 5239 C CA . THR A 1 662 ? -13.365 -22.413 16.420 1.00 81.25 662 THR A CA 1
ATOM 5240 C C . THR A 1 662 ? -14.841 -22.850 16.480 1.00 81.25 662 THR A C 1
ATOM 5242 O O . THR A 1 662 ? -15.737 -22.015 16.596 1.00 81.25 662 THR A O 1
ATOM 5245 N N . HIS A 1 663 ? -15.135 -24.145 16.319 1.00 80.88 663 HIS A N 1
ATOM 5246 C CA . HIS A 1 663 ? -16.482 -24.671 16.029 1.00 80.88 663 HIS A CA 1
ATOM 5247 C C . HIS A 1 663 ? -17.140 -24.063 14.771 1.00 80.88 663 HIS A C 1
ATOM 5249 O O . HIS A 1 663 ? -18.366 -24.031 14.656 1.00 80.88 663 HIS A O 1
ATOM 5255 N N . GLY A 1 664 ? -16.321 -23.639 13.798 1.00 80.00 664 GLY A N 1
ATOM 5256 C CA . GLY A 1 664 ? -16.785 -23.043 12.545 1.00 80.00 664 GLY A CA 1
ATOM 5257 C C . GLY A 1 664 ? -17.237 -21.598 12.730 1.00 80.00 664 GLY A C 1
ATOM 5258 O O . GLY A 1 664 ? -18.288 -21.230 12.221 1.00 80.00 664 GLY A O 1
ATOM 5259 N N . GLY A 1 665 ? -16.476 -20.823 13.500 1.00 88.94 665 GLY A N 1
ATOM 5260 C CA . GLY A 1 665 ? -16.725 -19.409 13.764 1.00 88.94 665 GLY A CA 1
ATOM 5261 C C . GLY A 1 665 ? -15.446 -18.580 13.667 1.00 88.94 665 GLY A C 1
ATOM 5262 O O . GLY A 1 665 ? -14.610 -18.814 12.792 1.00 88.94 665 GLY A O 1
ATOM 5263 N N . VAL A 1 666 ? -15.302 -17.622 14.581 1.00 93.06 666 VAL A N 1
ATOM 5264 C CA . VAL A 1 666 ? -14.288 -16.560 14.533 1.00 93.06 666 VAL A CA 1
ATOM 5265 C C . VAL A 1 666 ? -13.287 -16.684 15.679 1.00 93.06 666 VAL A C 1
ATOM 5267 O O . VAL A 1 666 ? -13.657 -16.980 16.817 1.00 93.06 666 VAL A O 1
ATOM 5270 N N . LEU A 1 667 ? -12.022 -16.419 15.365 1.00 93.38 667 LEU A N 1
ATOM 5271 C CA . LEU A 1 667 ? -10.947 -16.147 16.311 1.00 93.38 667 LEU A CA 1
ATOM 5272 C C . LEU A 1 667 ? -10.727 -14.626 16.389 1.00 93.38 667 LEU A C 1
ATOM 5274 O O . LEU A 1 667 ? -10.675 -13.954 15.357 1.00 93.38 667 LEU A O 1
ATOM 5278 N N . ILE A 1 668 ? -10.563 -14.099 17.602 1.00 95.25 668 ILE A N 1
ATOM 5279 C CA . ILE A 1 668 ? -10.120 -12.723 17.849 1.00 95.25 668 ILE A CA 1
ATOM 5280 C C . ILE A 1 668 ? -8.810 -12.778 18.641 1.00 95.25 668 ILE A C 1
ATOM 5282 O O . ILE A 1 668 ? -8.729 -13.427 19.687 1.00 95.25 668 ILE A O 1
ATOM 5286 N N . THR A 1 669 ? -7.785 -12.102 18.132 1.00 93.19 669 THR A N 1
ATOM 5287 C CA . THR A 1 669 ? -6.441 -12.000 18.725 1.00 93.19 669 THR A CA 1
ATOM 5288 C C . THR A 1 669 ? -5.992 -10.547 18.772 1.00 93.19 669 THR A C 1
ATOM 5290 O O . THR A 1 669 ? -6.435 -9.745 17.953 1.00 93.19 669 THR A O 1
ATOM 5293 N N . SER A 1 670 ? -5.026 -10.218 19.628 1.00 90.94 670 SER A N 1
ATOM 5294 C CA . SER A 1 670 ? -4.224 -9.006 19.418 1.00 90.94 670 SER A CA 1
ATOM 5295 C C . SER A 1 670 ? -3.186 -9.207 18.305 1.00 90.94 670 SER A C 1
ATOM 5297 O O . SER A 1 670 ? -2.635 -10.303 18.139 1.00 90.94 670 SER A O 1
ATOM 5299 N N . ARG A 1 671 ? -2.916 -8.141 17.546 1.00 89.38 671 ARG A N 1
ATOM 5300 C CA . ARG A 1 671 ? -1.833 -8.068 16.558 1.00 89.38 671 ARG A CA 1
ATOM 5301 C C . ARG A 1 671 ? -0.460 -8.111 17.232 1.00 89.38 671 ARG A C 1
ATOM 5303 O O . ARG A 1 671 ? -0.333 -8.008 18.447 1.00 89.38 671 ARG A O 1
ATOM 5310 N N . ASP A 1 672 ? 0.569 -8.212 16.404 1.00 85.44 672 ASP A N 1
ATOM 5311 C CA . ASP A 1 672 ? 1.938 -7.888 16.792 1.00 85.44 672 ASP A CA 1
ATOM 5312 C C . ASP A 1 672 ? 2.159 -6.362 16.769 1.00 85.44 672 ASP A C 1
ATOM 5314 O O . ASP A 1 672 ? 1.796 -5.741 15.763 1.00 85.44 672 ASP A O 1
ATOM 5318 N N . PRO A 1 673 ? 2.753 -5.767 17.824 1.00 86.44 673 PRO A N 1
ATOM 5319 C CA . PRO A 1 673 ? 3.202 -4.376 17.843 1.00 86.44 673 PRO A CA 1
ATOM 5320 C C . PRO A 1 673 ? 4.017 -3.954 16.603 1.00 86.44 673 PRO A C 1
ATOM 5322 O O . PRO A 1 673 ? 4.726 -4.789 16.025 1.00 86.44 673 PRO A O 1
ATOM 5325 N N . PRO A 1 674 ? 3.978 -2.662 16.212 1.00 90.19 674 PRO A N 1
ATOM 5326 C CA . PRO A 1 674 ? 4.786 -2.128 15.118 1.00 90.19 674 PRO A CA 1
ATOM 5327 C C . PRO A 1 674 ? 6.292 -2.401 15.274 1.00 90.19 674 PRO A C 1
ATOM 5329 O O . PRO A 1 674 ? 6.860 -2.326 16.363 1.00 90.19 674 PRO A O 1
ATOM 5332 N N . ASN A 1 675 ? 6.964 -2.677 14.156 1.00 90.69 675 ASN A N 1
ATOM 5333 C CA . ASN A 1 675 ? 8.410 -2.878 14.092 1.00 90.69 675 ASN A CA 1
ATOM 5334 C C . ASN A 1 675 ? 9.103 -1.508 14.075 1.00 90.69 675 ASN A C 1
ATOM 5336 O O . ASN A 1 675 ? 9.184 -0.860 13.026 1.00 90.69 675 ASN A O 1
ATOM 5340 N N . LEU A 1 676 ? 9.583 -1.088 15.248 1.00 91.81 676 LEU A N 1
ATOM 5341 C CA . LEU A 1 676 ? 10.255 0.189 15.508 1.00 91.81 676 LEU A CA 1
ATOM 5342 C C . LEU A 1 676 ? 11.778 -0.010 15.720 1.00 91.81 676 LEU A C 1
ATOM 5344 O O . LEU A 1 676 ? 12.346 -1.006 15.269 1.00 91.81 676 LEU A O 1
ATOM 5348 N N . GLN A 1 677 ? 12.478 0.945 16.351 1.00 87.81 677 GLN A N 1
ATOM 5349 C CA . GLN A 1 677 ? 13.951 0.918 16.488 1.00 87.81 677 GLN A CA 1
ATOM 5350 C C . GLN A 1 677 ? 14.463 -0.047 17.569 1.00 87.81 677 GLN A C 1
ATOM 5352 O O . GLN A 1 677 ? 15.642 -0.419 17.571 1.00 87.81 677 GLN A O 1
ATOM 5357 N N . VAL A 1 678 ? 13.599 -0.414 18.512 1.00 80.44 678 VAL A N 1
ATOM 5358 C CA . VAL A 1 678 ? 13.883 -1.393 19.564 1.00 80.44 678 VAL A CA 1
ATOM 5359 C C . VAL A 1 678 ? 13.343 -2.749 19.124 1.00 80.44 678 VAL A C 1
ATOM 5361 O O . VAL A 1 678 ? 12.236 -2.850 18.598 1.00 80.44 678 VAL A O 1
ATOM 5364 N N . LEU A 1 679 ? 14.162 -3.789 19.281 1.00 66.25 679 LEU A N 1
ATOM 5365 C CA . LEU A 1 679 ? 13.768 -5.160 18.969 1.00 66.25 679 LEU A CA 1
ATOM 5366 C C . LEU A 1 679 ? 12.909 -5.710 20.111 1.00 66.25 679 LEU A C 1
ATOM 5368 O O . LEU A 1 679 ? 13.221 -5.488 21.277 1.00 66.25 679 LEU A O 1
ATOM 5372 N N . ARG A 1 680 ? 11.837 -6.423 19.759 1.00 64.62 680 ARG A N 1
ATOM 5373 C CA . ARG A 1 680 ? 10.925 -7.048 20.723 1.00 64.62 680 ARG A CA 1
ATOM 5374 C C . ARG A 1 680 ? 11.584 -8.263 21.376 1.00 64.62 680 ARG A C 1
ATOM 5376 O O . ARG A 1 680 ? 12.210 -9.065 20.680 1.00 64.62 680 ARG A O 1
ATOM 5383 N N . ASP A 1 681 ? 11.368 -8.438 22.676 1.00 54.38 681 ASP A N 1
ATOM 5384 C CA . ASP A 1 681 ? 11.698 -9.688 23.358 1.00 54.38 681 ASP A CA 1
ATOM 5385 C C . ASP A 1 681 ? 10.835 -10.838 22.817 1.00 54.38 681 ASP A C 1
ATOM 5387 O O . ASP A 1 681 ? 9.638 -10.692 22.567 1.00 54.38 681 ASP A O 1
ATOM 5391 N N . SER A 1 682 ? 11.444 -12.013 22.640 1.00 45.78 682 SER A N 1
ATOM 5392 C CA . SER A 1 682 ? 10.803 -13.162 21.972 1.00 45.78 682 SER A CA 1
ATOM 5393 C C . SER A 1 682 ? 9.615 -13.791 22.721 1.00 45.78 682 SER A C 1
ATOM 5395 O O . SER A 1 682 ? 8.953 -14.668 22.170 1.00 45.78 682 SER A O 1
ATOM 5397 N N . ALA A 1 683 ? 9.351 -13.353 23.955 1.00 44.66 683 ALA A N 1
ATOM 5398 C CA . ALA A 1 683 ? 8.412 -13.964 24.896 1.00 44.66 683 ALA A CA 1
ATOM 5399 C C . ALA A 1 683 ? 7.235 -13.045 25.288 1.00 44.66 683 ALA A C 1
ATOM 5401 O O . ALA A 1 683 ? 6.623 -13.247 26.334 1.00 44.66 683 ALA A O 1
ATOM 5402 N N . GLU A 1 684 ? 6.915 -12.018 24.491 1.00 54.38 684 GLU A N 1
ATOM 5403 C CA . GLU A 1 684 ? 5.743 -11.178 24.766 1.00 54.38 684 GLU A CA 1
ATOM 5404 C C . GLU A 1 684 ? 4.431 -11.975 24.683 1.00 54.38 684 GLU A C 1
ATOM 5406 O O . GLU A 1 684 ? 4.102 -12.562 23.649 1.00 54.38 684 GLU A O 1
ATOM 5411 N N . ASP A 1 685 ? 3.669 -11.944 25.778 1.00 59.12 685 ASP A N 1
ATOM 5412 C CA . ASP A 1 685 ? 2.494 -12.783 26.034 1.00 59.12 685 ASP A CA 1
ATOM 5413 C C . ASP A 1 685 ? 1.254 -12.338 25.228 1.00 59.12 685 ASP A C 1
ATOM 5415 O O . ASP A 1 685 ? 0.291 -11.751 25.732 1.00 59.12 685 ASP A O 1
ATOM 5419 N N . ILE A 1 686 ? 1.301 -12.585 23.916 1.00 74.25 686 ILE A N 1
ATOM 5420 C CA . ILE A 1 686 ? 0.183 -12.407 22.974 1.00 74.25 686 ILE A CA 1
ATOM 5421 C C . ILE A 1 686 ? -0.528 -13.754 22.739 1.00 74.25 686 ILE A C 1
ATOM 5423 O O . ILE A 1 686 ? -0.987 -14.053 21.633 1.00 74.25 686 ILE A O 1
ATOM 5427 N N . GLU A 1 687 ? -0.611 -14.591 23.777 1.00 84.62 687 GLU A N 1
ATOM 5428 C CA . GLU A 1 687 ? -1.322 -15.870 23.715 1.00 84.62 687 GLU A CA 1
ATOM 5429 C C . GLU A 1 687 ? -2.832 -15.730 23.941 1.00 84.62 687 GLU A C 1
ATOM 5431 O O . GLU A 1 687 ? -3.620 -16.507 23.388 1.00 84.62 687 GLU A O 1
ATOM 5436 N N . TYR A 1 688 ? -3.259 -14.746 24.737 1.00 90.12 688 TYR A N 1
ATOM 5437 C CA . TYR A 1 688 ? -4.670 -14.569 25.068 1.00 90.12 688 TYR A CA 1
ATOM 5438 C C . TYR A 1 688 ? -5.515 -14.286 23.816 1.00 90.12 688 TYR A C 1
ATOM 5440 O O . TYR A 1 688 ? -5.303 -13.307 23.092 1.00 90.12 688 TYR A O 1
ATOM 5448 N N . SER A 1 689 ? -6.510 -15.139 23.569 1.00 92.75 689 SER A N 1
ATOM 5449 C CA . SER A 1 689 ? -7.410 -15.021 22.421 1.00 92.75 689 SER A CA 1
ATOM 5450 C C . SER A 1 689 ? -8.843 -15.436 22.747 1.00 92.75 689 SER A C 1
ATOM 5452 O O . SER A 1 689 ? -9.097 -16.254 23.634 1.00 92.75 689 SER A O 1
ATOM 5454 N N . LEU A 1 690 ? -9.790 -14.856 22.009 1.00 94.69 690 LEU A N 1
ATOM 5455 C CA . LEU A 1 690 ? -11.226 -15.095 22.147 1.00 94.69 690 LEU A CA 1
ATOM 5456 C C . LEU A 1 690 ? -11.741 -15.924 20.965 1.00 94.69 690 LEU A C 1
ATOM 5458 O O . LEU A 1 690 ? -11.313 -15.747 19.823 1.00 94.69 690 LEU A O 1
ATOM 5462 N N . LEU A 1 691 ? -12.691 -16.812 21.239 1.00 93.69 691 LEU A N 1
ATOM 5463 C CA . LEU A 1 691 ? -13.350 -17.680 20.266 1.00 93.69 691 LEU A CA 1
ATOM 5464 C C . LEU A 1 691 ? -14.859 -17.435 20.284 1.00 93.69 691 LEU A C 1
ATOM 5466 O O . LEU A 1 691 ? -15.508 -17.622 21.314 1.00 93.69 691 LEU A O 1
ATOM 5470 N N . LEU A 1 692 ? -15.420 -17.091 19.127 1.00 93.75 692 LEU A N 1
ATOM 5471 C CA . LEU A 1 692 ? -16.849 -16.863 18.927 1.00 93.75 692 LEU A CA 1
ATOM 5472 C C . LEU A 1 692 ? -17.432 -17.956 18.022 1.00 93.75 692 LEU A C 1
ATOM 5474 O O . LEU A 1 692 ? -17.049 -18.081 16.858 1.00 93.75 692 LEU A O 1
ATOM 5478 N N . THR A 1 693 ? -18.368 -18.757 18.533 1.00 90.25 693 THR A N 1
ATOM 5479 C CA . THR A 1 693 ? -18.916 -19.911 17.793 1.00 90.25 693 THR A CA 1
ATOM 5480 C C . THR A 1 693 ? -19.872 -19.490 16.672 1.00 90.25 693 THR A C 1
ATOM 5482 O O . THR A 1 693 ? -20.815 -18.746 16.931 1.00 90.25 693 THR A O 1
ATOM 5485 N N . GLY A 1 694 ? -19.737 -20.051 15.467 1.00 79.62 694 GLY A N 1
ATOM 5486 C CA . GLY A 1 694 ? -20.548 -19.679 14.294 1.00 79.62 694 GLY A CA 1
ATOM 5487 C C . GLY A 1 694 ? -21.955 -20.287 14.181 1.00 79.62 694 GLY A C 1
ATOM 5488 O O . GLY A 1 694 ? -22.468 -20.404 13.074 1.00 79.62 694 GLY A O 1
ATOM 5489 N N . ARG A 1 695 ? -22.591 -20.714 15.281 1.00 71.12 695 ARG A N 1
ATOM 5490 C CA . ARG A 1 695 ? -23.972 -21.250 15.276 1.00 71.12 695 ARG A CA 1
ATOM 5491 C C . ARG A 1 695 ? -24.977 -20.233 15.828 1.00 71.12 695 ARG A C 1
ATOM 5493 O O . ARG A 1 695 ? -24.598 -19.297 16.526 1.00 71.12 695 ARG A O 1
ATOM 5500 N N . SER A 1 696 ? -26.265 -20.448 15.556 1.00 65.75 696 SER A N 1
ATOM 5501 C CA . SER A 1 696 ? -27.373 -19.762 16.236 1.00 65.75 696 SER A CA 1
ATOM 5502 C C . SER A 1 696 ? -27.240 -19.899 17.759 1.00 65.75 696 SER A C 1
ATOM 5504 O O . SER A 1 696 ? -27.069 -21.015 18.250 1.00 65.75 696 SER A O 1
ATOM 5506 N N . GLY A 1 697 ? -27.320 -18.786 18.496 1.00 75.38 697 GLY A N 1
ATOM 5507 C CA . GLY A 1 697 ? -26.966 -18.749 19.922 1.00 75.38 697 GLY A CA 1
ATOM 5508 C C . GLY A 1 697 ? -25.449 -18.710 20.137 1.00 75.38 697 GLY A C 1
ATOM 5509 O O . GLY A 1 697 ? -24.881 -19.607 20.758 1.00 75.38 697 GLY A O 1
ATOM 5510 N N . ARG A 1 698 ? -24.784 -17.688 19.580 1.00 90.44 698 ARG A N 1
ATOM 5511 C CA . ARG A 1 698 ? -23.318 -17.549 19.586 1.00 90.44 698 ARG A CA 1
ATOM 5512 C C . ARG A 1 698 ? -22.780 -17.490 21.026 1.00 90.44 698 ARG A C 1
ATOM 5514 O O . ARG A 1 698 ? -23.177 -16.622 21.804 1.00 90.44 698 ARG A O 1
ATOM 5521 N N . LYS A 1 699 ? -21.865 -18.399 21.374 1.00 93.25 699 LYS A N 1
ATOM 5522 C CA . LYS A 1 699 ? -21.128 -18.424 22.648 1.00 93.25 699 LYS A CA 1
ATOM 5523 C C . LYS A 1 699 ? -19.717 -17.865 22.489 1.00 93.25 699 LYS A C 1
ATOM 5525 O O . LYS A 1 699 ? -19.127 -17.973 21.411 1.00 93.25 699 LYS A O 1
ATOM 5530 N N . LEU A 1 700 ? -19.192 -17.315 23.581 1.00 95.44 700 LEU A N 1
ATOM 5531 C CA . LEU A 1 700 ? -17.842 -16.772 23.696 1.00 95.44 700 LEU A CA 1
ATOM 5532 C C . LEU A 1 700 ? -16.989 -17.634 24.640 1.00 95.44 700 LEU A C 1
ATOM 5534 O O . LEU A 1 700 ? -17.426 -17.983 25.739 1.00 95.44 700 LEU A O 1
ATOM 5538 N N . TYR A 1 701 ? -15.763 -17.937 24.216 1.00 94.75 701 TYR A N 1
ATOM 5539 C CA . TYR A 1 701 ? -14.746 -18.637 25.005 1.00 94.75 701 TYR A CA 1
ATOM 5540 C C . TYR A 1 701 ? -13.425 -17.861 24.979 1.00 94.75 701 TYR A C 1
ATOM 5542 O O . TYR A 1 701 ? -13.146 -17.165 24.002 1.00 94.75 701 TYR A O 1
ATOM 5550 N N . SER A 1 702 ? -12.585 -18.041 25.995 1.00 93.81 702 SER A N 1
ATOM 5551 C CA . SER A 1 702 ? -11.171 -17.640 25.989 1.00 93.81 702 SER A CA 1
ATOM 5552 C C . SER A 1 702 ? -10.242 -18.855 25.925 1.00 93.81 702 SER A C 1
ATOM 5554 O O . SER A 1 702 ? -10.608 -19.962 26.329 1.00 93.81 702 SER A O 1
ATOM 5556 N N . GLN A 1 703 ? -9.029 -18.646 25.420 1.00 90.88 703 GLN A N 1
ATOM 5557 C CA . GLN A 1 703 ? -7.927 -19.614 25.425 1.00 90.88 703 GLN A CA 1
ATOM 5558 C C . GLN A 1 703 ? -6.584 -18.867 25.508 1.00 90.88 703 GLN A C 1
ATOM 5560 O O . GLN A 1 703 ? -6.471 -17.745 25.005 1.00 90.88 703 GLN A O 1
ATOM 5565 N N . MET A 1 704 ? -5.561 -19.518 26.061 1.00 89.06 704 MET A N 1
ATOM 5566 C CA . MET A 1 704 ? -4.160 -19.142 25.840 1.00 89.06 704 MET A CA 1
ATOM 5567 C C . MET A 1 704 ? -3.656 -19.954 24.645 1.00 89.06 704 MET A C 1
ATOM 5569 O O . MET A 1 704 ? -3.812 -21.175 24.621 1.00 89.06 704 MET A O 1
ATOM 5573 N N . ARG A 1 705 ? -3.162 -19.282 23.605 1.00 80.94 705 ARG A N 1
ATOM 5574 C CA . ARG A 1 705 ? -2.773 -19.890 22.333 1.00 80.94 705 ARG A CA 1
ATOM 5575 C C . ARG A 1 705 ? -1.408 -19.373 21.868 1.00 80.94 705 ARG A C 1
ATOM 5577 O O . ARG A 1 705 ? -1.355 -18.255 21.354 1.00 80.94 705 ARG A O 1
ATOM 5584 N N . PRO A 1 706 ? -0.359 -20.215 21.891 1.00 78.00 706 PRO A N 1
ATOM 5585 C CA . PRO A 1 706 ? 0.920 -19.903 21.266 1.00 78.00 706 PRO A CA 1
ATOM 5586 C C . PRO A 1 706 ? 0.741 -19.437 19.816 1.00 78.00 706 PRO A C 1
ATOM 5588 O O . PRO A 1 706 ? 0.079 -20.097 19.000 1.00 78.00 706 PRO A O 1
ATOM 5591 N N . ARG A 1 707 ? 1.319 -18.278 19.487 1.00 71.88 707 ARG A N 1
ATOM 5592 C CA . ARG A 1 707 ? 1.230 -17.662 18.158 1.00 71.88 707 ARG A CA 1
ATOM 5593 C C . ARG A 1 707 ? 2.520 -17.873 17.368 1.00 71.88 707 ARG A C 1
ATOM 5595 O O . ARG A 1 707 ? 3.577 -17.385 17.746 1.00 71.88 707 ARG A O 1
ATOM 5602 N N . ALA A 1 708 ? 2.414 -18.513 16.204 1.00 68.38 708 ALA A N 1
ATOM 5603 C CA . ALA A 1 708 ? 3.478 -18.457 15.204 1.00 68.38 708 ALA A CA 1
ATOM 5604 C C . ALA A 1 708 ? 3.587 -17.031 14.608 1.00 68.38 708 ALA A C 1
ATOM 5606 O O . ALA A 1 708 ? 2.553 -16.360 14.459 1.00 68.38 708 ALA A O 1
ATOM 5607 N N . PRO A 1 709 ? 4.792 -16.568 14.212 1.00 71.56 709 PRO A N 1
ATOM 5608 C CA . PRO A 1 709 ? 4.965 -15.293 13.519 1.00 71.56 709 PRO A CA 1
ATOM 5609 C C . PRO A 1 709 ? 4.130 -15.232 12.232 1.00 71.56 709 PRO A C 1
ATOM 5611 O O . PRO A 1 709 ? 4.317 -16.033 11.313 1.00 71.56 709 PRO A O 1
ATOM 5614 N N . LYS A 1 710 ? 3.199 -14.275 12.150 1.00 78.44 710 LYS A N 1
ATOM 5615 C CA . LYS A 1 710 ? 2.338 -14.111 10.971 1.00 78.44 710 LYS A CA 1
ATOM 5616 C C . LYS A 1 710 ? 3.138 -13.537 9.796 1.00 78.44 710 LYS A C 1
ATOM 5618 O O . LYS A 1 710 ? 3.874 -12.563 9.935 1.00 78.44 710 LYS A O 1
ATOM 5623 N N . ARG A 1 711 ? 2.980 -14.145 8.616 1.00 83.38 711 ARG A N 1
ATOM 5624 C CA . ARG A 1 711 ? 3.569 -13.691 7.346 1.00 83.38 711 ARG A CA 1
ATOM 5625 C C . ARG A 1 711 ? 2.494 -12.983 6.532 1.00 83.38 711 ARG A C 1
ATOM 5627 O O . ARG A 1 711 ? 1.636 -13.634 5.941 1.00 83.38 711 ARG A O 1
ATOM 5634 N N . TYR A 1 712 ? 2.535 -11.659 6.518 1.00 87.94 712 TYR A N 1
ATOM 5635 C CA . TYR A 1 712 ? 1.616 -10.833 5.737 1.00 87.94 712 TYR A CA 1
ATOM 5636 C C . TYR A 1 712 ? 2.085 -10.727 4.282 1.00 87.94 712 TYR A C 1
ATOM 5638 O O . TYR A 1 712 ? 3.282 -10.646 4.024 1.00 87.94 712 TYR A O 1
ATOM 5646 N N . LYS A 1 713 ? 1.139 -10.742 3.339 1.00 86.12 713 LYS A N 1
ATOM 5647 C CA . LYS A 1 713 ? 1.385 -10.507 1.904 1.00 86.12 713 LYS A CA 1
ATOM 5648 C C . LYS A 1 713 ? 0.971 -9.107 1.470 1.00 86.12 713 LYS A C 1
ATOM 5650 O O . LYS A 1 713 ? 1.636 -8.489 0.650 1.00 86.12 713 LYS A O 1
ATOM 5655 N N . ALA A 1 714 ? -0.138 -8.627 2.015 1.00 89.81 714 ALA A N 1
ATOM 5656 C CA . ALA A 1 714 ? -0.616 -7.267 1.856 1.00 89.81 714 ALA A CA 1
ATOM 5657 C C . ALA A 1 714 ? -1.461 -6.896 3.077 1.00 89.81 714 ALA A C 1
ATOM 5659 O O . ALA A 1 714 ? -2.040 -7.762 3.740 1.00 89.81 714 ALA A O 1
ATOM 5660 N N . MET A 1 715 ? -1.559 -5.602 3.335 1.00 92.62 715 MET A N 1
ATOM 5661 C CA . MET A 1 715 ? -2.645 -5.009 4.107 1.00 92.62 715 MET A CA 1
ATOM 5662 C C . MET A 1 715 ? -3.353 -4.043 3.162 1.00 92.62 715 MET A C 1
ATOM 5664 O O . MET A 1 715 ? -2.689 -3.460 2.313 1.00 92.62 715 MET A O 1
ATOM 5668 N N . THR A 1 716 ? -4.672 -3.898 3.254 1.00 92.75 716 THR A N 1
ATOM 5669 C CA . THR A 1 716 ? -5.424 -2.918 2.457 1.00 92.75 716 THR A CA 1
ATOM 5670 C C . THR A 1 716 ? -6.151 -1.977 3.401 1.00 92.75 716 THR A C 1
ATOM 5672 O O . THR A 1 716 ? -6.994 -2.438 4.184 1.00 92.75 716 THR A O 1
ATOM 5675 N N . LYS A 1 717 ? -5.858 -0.678 3.334 1.00 96.50 717 LYS A N 1
ATOM 5676 C CA . LYS A 1 717 ? -6.496 0.316 4.198 1.00 96.50 717 LYS A CA 1
ATOM 5677 C C . LYS A 1 717 ? -8.000 0.332 3.963 1.00 96.50 717 LYS A C 1
ATOM 5679 O O . LYS A 1 717 ? -8.453 0.192 2.832 1.00 96.50 717 LYS A O 1
ATOM 5684 N N . GLN A 1 718 ? -8.789 0.474 5.018 1.00 96.50 718 GLN A N 1
ATOM 5685 C CA . GLN A 1 718 ? -10.240 0.645 4.921 1.00 96.50 718 GLN A CA 1
ATOM 5686 C C . GLN A 1 718 ? -10.670 1.935 5.605 1.00 96.50 718 GLN A C 1
ATOM 5688 O O . GLN A 1 718 ? -11.408 2.705 5.005 1.00 96.50 718 GLN A O 1
ATOM 5693 N N . VAL A 1 719 ? -10.152 2.212 6.802 1.00 98.00 719 VAL A N 1
ATOM 5694 C CA . VAL A 1 719 ? -10.382 3.471 7.521 1.00 98.00 719 VAL A CA 1
ATOM 5695 C C . VAL A 1 719 ? -9.056 3.984 8.075 1.00 98.00 719 VAL A C 1
ATOM 5697 O O . VAL A 1 719 ? -8.246 3.204 8.581 1.00 98.00 719 VAL A O 1
ATOM 5700 N N . VAL A 1 720 ? -8.847 5.292 7.959 1.00 98.12 720 VAL A N 1
ATOM 5701 C CA . VAL A 1 720 ? -7.791 6.069 8.613 1.00 98.12 720 VAL A CA 1
ATOM 5702 C C . VAL A 1 720 ? -8.456 6.853 9.739 1.00 98.12 720 VAL A C 1
ATOM 5704 O O . VAL A 1 720 ? -9.322 7.691 9.486 1.00 98.12 720 VAL A O 1
ATOM 5707 N N . GLY A 1 721 ? -8.096 6.565 10.984 1.00 94.88 721 GLY A N 1
ATOM 5708 C CA . GLY A 1 721 ? -8.833 7.027 12.160 1.00 94.88 721 GLY A CA 1
ATOM 5709 C C . GLY A 1 721 ? -8.578 8.477 12.575 1.00 94.88 721 GLY A C 1
ATOM 5710 O O . GLY A 1 721 ? -9.435 9.081 13.211 1.00 94.88 721 GLY A O 1
ATOM 5711 N N . GLY A 1 722 ? -7.430 9.051 12.202 1.00 90.44 722 GLY A N 1
ATOM 5712 C CA . GLY A 1 722 ? -7.108 10.462 12.461 1.00 90.44 722 GLY A CA 1
ATOM 5713 C C . GLY A 1 722 ? -6.572 10.801 13.855 1.00 90.44 722 GLY A C 1
ATOM 5714 O O . GLY A 1 722 ? -6.513 11.975 14.204 1.00 90.44 722 GLY A O 1
ATOM 5715 N N . ALA A 1 723 ? -6.177 9.814 14.662 1.00 94.31 723 ALA A N 1
ATOM 5716 C CA . ALA A 1 723 ? -5.528 10.088 15.944 1.00 94.31 723 ALA A CA 1
ATOM 5717 C C . ALA A 1 723 ? -4.087 10.604 15.751 1.00 94.31 723 ALA A C 1
ATOM 5719 O O . ALA A 1 723 ? -3.348 10.068 14.923 1.00 94.31 723 ALA A O 1
ATOM 5720 N N . PHE A 1 724 ? -3.682 11.593 16.554 1.00 95.62 724 PHE A N 1
ATOM 5721 C CA . PHE A 1 724 ? -2.338 12.204 16.558 1.00 95.62 724 PHE A CA 1
ATOM 5722 C C . PHE A 1 724 ? -1.952 12.922 15.250 1.00 95.62 724 PHE A C 1
ATOM 5724 O O . PHE A 1 724 ? -0.805 12.865 14.804 1.00 95.62 724 PHE A O 1
ATOM 5731 N N . CYS A 1 725 ? -2.910 13.615 14.633 1.00 92.44 725 CYS A N 1
ATOM 5732 C CA . CYS A 1 725 ? -2.704 14.462 13.449 1.00 92.44 725 CYS A CA 1
ATOM 5733 C C . CYS A 1 725 ? -3.520 15.771 13.492 1.00 92.44 725 CYS A C 1
ATOM 5735 O O . CYS A 1 725 ? -3.904 16.315 12.455 1.00 92.44 725 CYS A O 1
ATOM 5737 N N . GLY A 1 726 ? -3.828 16.249 14.703 1.00 89.56 726 GLY A N 1
ATOM 5738 C CA . GLY A 1 726 ? -4.572 17.478 14.988 1.00 89.56 726 GLY A CA 1
ATOM 5739 C C . GLY A 1 726 ? -6.072 17.406 14.683 1.00 89.56 726 GLY A C 1
ATOM 5740 O O . GLY A 1 726 ? -6.780 18.400 14.848 1.00 89.56 726 GLY A O 1
ATOM 5741 N N . PHE A 1 727 ? -6.579 16.273 14.193 1.00 92.12 727 PHE A N 1
ATOM 5742 C CA . PHE A 1 727 ? -7.923 16.201 13.622 1.00 92.12 727 PHE A CA 1
ATOM 5743 C C . PHE A 1 727 ? -9.041 15.987 14.651 1.00 92.12 727 PHE A C 1
ATOM 5745 O O . PHE A 1 727 ? -10.152 16.469 14.431 1.00 92.12 727 PHE A O 1
ATOM 5752 N N . LEU A 1 728 ? -8.787 15.265 15.749 1.00 91.38 728 LEU A N 1
ATOM 5753 C CA . LEU A 1 728 ? -9.851 14.837 16.667 1.00 91.38 728 LEU A CA 1
ATOM 5754 C C . LEU A 1 728 ? -9.993 15.758 17.879 1.00 91.38 728 LEU A C 1
ATOM 5756 O O . LEU A 1 728 ? -11.115 16.129 18.220 1.00 91.38 728 LEU A O 1
ATOM 5760 N N . ASP A 1 729 ? -8.872 16.083 18.521 1.00 91.31 729 ASP A N 1
ATOM 5761 C CA . ASP A 1 729 ? -8.738 17.106 19.564 1.00 91.31 729 ASP A CA 1
ATOM 5762 C C . ASP A 1 729 ? -7.251 17.467 19.656 1.00 91.31 729 ASP A C 1
ATOM 5764 O O . ASP A 1 729 ? -6.461 16.743 20.260 1.00 91.31 729 ASP A O 1
ATOM 5768 N N . GLN A 1 730 ? -6.855 18.568 19.016 1.00 90.75 730 GLN A N 1
ATOM 5769 C CA . GLN A 1 730 ? -5.447 18.950 18.919 1.00 90.75 730 GLN A CA 1
ATOM 5770 C C . GLN A 1 730 ? -4.822 19.248 20.295 1.00 90.75 730 GLN A C 1
ATOM 5772 O O . GLN A 1 730 ? -3.676 18.878 20.533 1.00 90.75 730 GLN A O 1
ATOM 5777 N N . ALA A 1 731 ? -5.577 19.836 21.230 1.00 92.94 731 ALA A N 1
ATOM 5778 C CA . ALA A 1 731 ? -5.064 20.158 22.561 1.00 92.94 731 ALA A CA 1
ATOM 5779 C C . ALA A 1 731 ? -4.866 18.896 23.419 1.00 92.94 731 ALA A C 1
ATOM 5781 O O . ALA A 1 731 ? -3.859 18.776 24.121 1.00 92.94 731 ALA A O 1
ATOM 5782 N N . ALA A 1 732 ? -5.787 17.929 23.340 1.00 94.06 732 ALA A N 1
ATOM 5783 C CA . ALA A 1 732 ? -5.620 16.634 23.999 1.00 94.06 732 ALA A CA 1
ATOM 5784 C C . ALA A 1 732 ? -4.520 15.777 23.349 1.00 94.06 732 ALA A C 1
ATOM 5786 O O . ALA A 1 732 ? -3.825 15.051 24.062 1.00 94.06 732 ALA A O 1
ATOM 5787 N N . GLU A 1 733 ? -4.347 15.867 22.025 1.00 94.62 733 GLU A N 1
ATOM 5788 C CA . GLU A 1 733 ? -3.276 15.199 21.275 1.00 94.62 733 GLU A CA 1
ATOM 5789 C C . GLU A 1 733 ? -1.896 15.727 21.671 1.00 94.62 733 GLU A C 1
ATOM 5791 O O . GLU A 1 733 ? -1.038 14.933 22.057 1.00 94.62 733 GLU A O 1
ATOM 5796 N N . ASP A 1 734 ? -1.683 17.041 21.653 1.00 93.12 734 ASP A N 1
ATOM 5797 C CA . ASP A 1 734 ? -0.382 17.632 21.984 1.00 93.12 734 ASP A CA 1
ATOM 5798 C C . ASP A 1 734 ? -0.042 17.421 23.475 1.00 93.12 734 ASP A C 1
ATOM 5800 O O . ASP A 1 734 ? 1.040 16.933 23.805 1.00 93.12 734 ASP A O 1
ATOM 5804 N N . ALA A 1 735 ? -1.018 17.558 24.385 1.00 95.38 735 ALA A N 1
ATOM 5805 C CA . ALA A 1 735 ? -0.859 17.196 25.802 1.00 95.38 735 ALA A CA 1
ATOM 5806 C C . ALA A 1 735 ? -0.685 15.675 26.068 1.00 95.38 735 ALA A C 1
ATOM 5808 O O . ALA A 1 735 ? -0.437 15.261 27.214 1.00 95.38 735 ALA A O 1
ATOM 5809 N N . LEU A 1 736 ? -0.838 14.825 25.047 1.00 96.75 736 LEU A N 1
ATOM 5810 C CA . LEU A 1 736 ? -0.478 13.402 25.047 1.00 96.75 736 LEU A CA 1
ATOM 5811 C C . LEU A 1 736 ? 0.932 13.178 24.482 1.00 96.75 736 LEU A C 1
ATOM 5813 O O . LEU A 1 736 ? 1.685 12.393 25.062 1.00 96.75 736 LEU A O 1
ATOM 5817 N N . VAL A 1 737 ? 1.314 13.885 23.416 1.00 96.19 737 VAL A N 1
ATOM 5818 C CA . VAL A 1 737 ? 2.673 13.853 22.844 1.00 96.19 737 VAL A CA 1
ATOM 5819 C C . VAL A 1 737 ? 3.699 14.362 23.863 1.00 96.19 737 VAL A C 1
ATOM 5821 O O . VAL A 1 737 ? 4.691 13.674 24.114 1.00 96.19 737 VAL A O 1
ATOM 5824 N N . ASP A 1 738 ? 3.422 15.476 24.543 1.00 95.25 738 ASP A N 1
ATOM 5825 C CA . ASP A 1 738 ? 4.246 16.000 25.643 1.00 95.25 738 ASP A CA 1
ATOM 5826 C C . ASP A 1 738 ? 4.378 15.013 26.807 1.00 95.25 738 ASP A C 1
ATOM 5828 O O . ASP A 1 738 ? 5.450 14.869 27.402 1.00 95.25 738 ASP A O 1
ATOM 5832 N N . ALA A 1 739 ? 3.307 14.280 27.122 1.00 96.62 739 ALA A N 1
ATOM 5833 C CA . ALA A 1 739 ? 3.361 13.243 28.146 1.00 96.62 739 ALA A CA 1
ATOM 5834 C C . ALA A 1 739 ? 4.283 12.089 27.715 1.00 96.62 739 ALA A C 1
ATOM 5836 O O . ALA A 1 739 ? 5.095 11.631 28.516 1.00 96.62 739 ALA A O 1
ATOM 5837 N N . VAL A 1 740 ? 4.225 11.655 26.452 1.00 96.75 740 VAL A N 1
ATOM 5838 C CA . VAL A 1 740 ? 5.120 10.620 25.904 1.00 96.75 740 VAL A CA 1
ATOM 5839 C C . VAL A 1 740 ? 6.578 11.097 25.852 1.00 96.75 740 VAL A C 1
ATOM 5841 O O . VAL A 1 740 ? 7.474 10.337 26.226 1.00 96.75 740 VAL A O 1
ATOM 5844 N N . LEU A 1 741 ? 6.833 12.359 25.487 1.00 94.56 741 LEU A N 1
ATOM 5845 C CA . LEU A 1 741 ? 8.158 12.987 25.580 1.00 94.56 741 LEU A CA 1
ATOM 5846 C C . LEU A 1 741 ? 8.693 12.978 27.018 1.00 94.56 741 LEU A C 1
ATOM 5848 O O . LEU A 1 741 ? 9.836 12.578 27.252 1.00 94.56 741 LEU A O 1
ATOM 5852 N N . ALA A 1 742 ? 7.877 13.404 27.984 1.00 94.62 742 ALA A N 1
ATOM 5853 C CA . ALA A 1 742 ? 8.260 13.479 29.390 1.00 94.62 742 ALA A CA 1
ATOM 5854 C C . ALA A 1 742 ? 8.508 12.092 30.004 1.00 94.62 742 ALA A C 1
ATOM 5856 O O . ALA A 1 742 ? 9.493 11.913 30.720 1.00 94.62 742 ALA A O 1
ATOM 5857 N N . GLU A 1 743 ? 7.664 11.100 29.711 1.00 95.44 743 GLU A N 1
ATOM 5858 C CA . GLU A 1 743 ? 7.870 9.723 30.173 1.00 95.44 743 GLU A CA 1
ATOM 5859 C C . GLU A 1 743 ? 9.096 9.070 29.515 1.00 95.44 743 GLU A C 1
ATOM 5861 O O . GLU A 1 743 ? 9.882 8.440 30.218 1.00 95.44 743 GLU A O 1
ATOM 5866 N N . SER A 1 744 ? 9.344 9.296 28.218 1.00 94.31 744 SER A N 1
ATOM 5867 C CA . SER A 1 744 ? 10.578 8.853 27.543 1.00 94.31 744 SER A CA 1
ATOM 5868 C C . SER A 1 744 ? 11.829 9.413 28.230 1.00 94.31 744 SER A C 1
ATOM 5870 O O . SER A 1 744 ? 12.745 8.670 28.590 1.00 94.31 744 SER A O 1
ATOM 5872 N N . ARG A 1 745 ? 11.853 10.724 28.506 1.00 90.69 745 ARG A N 1
ATOM 5873 C CA . ARG A 1 745 ? 12.975 11.389 29.194 1.00 90.69 745 ARG A CA 1
ATOM 5874 C C . ARG A 1 745 ? 13.219 10.837 30.615 1.00 90.69 745 ARG A C 1
ATOM 5876 O O . ARG A 1 745 ? 14.364 10.853 31.060 1.00 90.69 745 ARG A O 1
ATOM 5883 N N . ARG A 1 746 ? 12.190 10.308 31.297 1.00 88.44 746 ARG A N 1
ATOM 5884 C CA . ARG A 1 746 ? 12.258 9.726 32.660 1.00 88.44 746 ARG A CA 1
ATOM 5885 C C . ARG A 1 746 ? 12.811 8.299 32.738 1.00 88.44 746 ARG A C 1
ATOM 5887 O O . ARG A 1 746 ? 13.170 7.872 33.834 1.00 88.44 746 ARG A O 1
ATOM 5894 N N . LEU A 1 747 ? 12.856 7.547 31.639 1.00 86.75 747 LEU A N 1
ATOM 5895 C CA . LEU A 1 747 ? 13.425 6.195 31.647 1.00 86.75 747 LEU A CA 1
ATOM 5896 C C . LEU A 1 747 ? 14.945 6.258 31.868 1.00 86.75 747 LEU A C 1
ATOM 5898 O O . LEU A 1 747 ? 15.614 7.136 31.331 1.00 86.75 747 LEU A O 1
ATOM 5902 N N . ILE A 1 748 ? 15.490 5.340 32.670 1.00 77.00 748 ILE A N 1
ATOM 5903 C CA . ILE A 1 748 ? 16.917 5.304 33.022 1.00 77.00 748 ILE A CA 1
ATOM 5904 C C . ILE A 1 748 ? 17.533 4.002 32.500 1.00 77.00 748 ILE A C 1
ATOM 5906 O O . ILE A 1 748 ? 17.118 2.900 32.869 1.00 77.00 748 ILE A O 1
ATOM 5910 N N . ASP A 1 749 ? 18.541 4.137 31.640 1.00 68.56 749 ASP A N 1
ATOM 5911 C CA . ASP A 1 749 ? 19.157 3.016 30.923 1.00 68.56 749 ASP A CA 1
ATOM 5912 C C . ASP A 1 749 ? 20.298 2.342 31.709 1.00 68.56 749 ASP A C 1
ATOM 5914 O O . ASP A 1 749 ? 20.588 1.168 31.480 1.00 68.56 749 ASP A O 1
ATOM 5918 N N . GLU A 1 750 ? 20.901 3.027 32.683 1.00 71.56 750 GLU A N 1
ATOM 5919 C CA . GLU A 1 750 ? 22.094 2.577 33.418 1.00 71.56 750 GLU A CA 1
ATOM 5920 C C . GLU A 1 750 ? 21.914 2.668 34.945 1.00 71.56 750 GLU A C 1
ATOM 5922 O O . GLU A 1 750 ? 20.987 3.300 35.441 1.00 71.56 750 GLU A O 1
ATOM 5927 N N . GLY A 1 751 ? 22.771 1.994 35.718 1.00 72.56 751 GLY A N 1
ATOM 5928 C CA . GLY A 1 751 ? 22.803 2.092 37.188 1.00 72.56 751 GLY A CA 1
ATOM 5929 C C . GLY A 1 751 ? 21.629 1.473 37.970 1.00 72.56 751 GLY A C 1
ATOM 5930 O O . GLY A 1 751 ? 21.749 1.309 39.181 1.00 72.56 751 GLY A O 1
ATOM 5931 N N . ILE A 1 752 ? 20.522 1.088 37.320 1.00 84.50 752 ILE A N 1
ATOM 5932 C CA . ILE A 1 752 ? 19.339 0.490 37.971 1.00 84.50 752 ILE A CA 1
ATOM 5933 C C . ILE A 1 752 ? 19.042 -0.947 37.514 1.00 84.50 752 ILE A C 1
ATOM 5935 O O . ILE A 1 752 ? 19.295 -1.334 36.370 1.00 84.50 752 ILE A O 1
ATOM 5939 N N . SER A 1 753 ? 18.468 -1.744 38.421 1.00 85.06 753 SER A N 1
ATOM 5940 C CA . SER A 1 753 ? 18.146 -3.160 38.191 1.00 85.06 753 SER A CA 1
ATOM 5941 C C . SER A 1 753 ? 16.989 -3.371 37.204 1.00 85.06 753 SER A C 1
ATOM 5943 O O . SER A 1 753 ? 16.133 -2.505 37.016 1.00 85.06 753 SER A O 1
ATOM 5945 N N . VAL A 1 754 ? 16.906 -4.570 36.615 1.00 83.25 754 VAL A N 1
ATOM 5946 C CA . VAL A 1 754 ? 15.831 -4.954 35.675 1.00 83.25 754 VAL A CA 1
ATOM 5947 C C . VAL A 1 754 ? 14.435 -4.807 36.302 1.00 83.25 754 VAL A C 1
ATOM 5949 O O . VAL A 1 754 ? 13.515 -4.300 35.658 1.00 83.25 754 VAL A O 1
ATOM 5952 N N . ALA A 1 755 ? 14.276 -5.171 37.579 1.00 85.62 755 ALA A N 1
ATOM 5953 C CA . ALA A 1 755 ? 13.013 -5.019 38.306 1.00 85.62 755 ALA A CA 1
ATOM 5954 C C . ALA A 1 755 ? 12.618 -3.541 38.493 1.00 85.62 755 ALA A C 1
ATOM 5956 O O . ALA A 1 755 ? 11.447 -3.189 38.334 1.00 85.62 755 ALA A O 1
ATOM 5957 N N . GLN A 1 756 ? 13.586 -2.655 38.755 1.00 86.50 756 GLN A N 1
ATOM 5958 C CA . GLN A 1 756 ? 13.34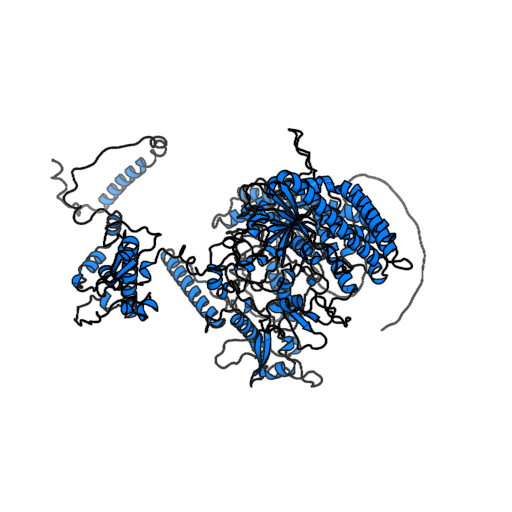6 -1.208 38.819 1.00 86.50 756 GLN A CA 1
ATOM 5959 C C . GLN A 1 756 ? 12.974 -0.642 37.442 1.00 86.50 756 GLN A C 1
ATOM 5961 O O . GLN A 1 756 ? 11.981 0.074 37.346 1.00 86.50 756 GLN A O 1
ATOM 5966 N N . LYS A 1 757 ? 13.680 -1.030 36.368 1.00 84.88 757 LYS A N 1
ATOM 5967 C CA . LYS A 1 757 ? 13.338 -0.639 34.984 1.00 84.88 757 LYS A CA 1
ATOM 5968 C C . LYS A 1 757 ? 11.914 -1.048 34.604 1.00 84.88 757 LYS A C 1
ATOM 5970 O O . LYS A 1 757 ? 11.152 -0.222 34.112 1.00 84.88 757 LYS A O 1
ATOM 5975 N N . THR A 1 758 ? 11.534 -2.290 34.904 1.00 86.88 758 THR A N 1
ATOM 5976 C CA . THR A 1 758 ? 10.173 -2.811 34.671 1.00 86.88 758 THR A CA 1
ATOM 5977 C C . THR A 1 758 ? 9.134 -2.028 35.477 1.00 86.88 758 THR A C 1
ATOM 5979 O O . THR A 1 758 ? 8.093 -1.648 34.949 1.00 86.88 758 THR A O 1
ATOM 5982 N N . THR A 1 759 ? 9.432 -1.709 36.741 1.00 90.12 759 THR A N 1
ATOM 5983 C CA . THR A 1 759 ? 8.543 -0.910 37.601 1.00 90.12 759 THR A CA 1
ATOM 5984 C C . THR A 1 759 ? 8.350 0.509 37.059 1.00 90.12 759 THR A C 1
ATOM 5986 O O . THR A 1 759 ? 7.216 0.976 36.971 1.00 90.12 759 THR A O 1
ATOM 5989 N N . MET A 1 760 ? 9.429 1.184 36.647 1.00 90.00 760 MET A N 1
ATOM 5990 C CA . MET A 1 760 ? 9.365 2.520 36.041 1.00 90.00 760 MET A CA 1
ATOM 5991 C C . MET A 1 760 ? 8.584 2.507 34.723 1.00 90.00 760 MET A C 1
ATOM 5993 O O . MET A 1 760 ? 7.706 3.346 34.539 1.00 90.00 760 MET A O 1
ATOM 5997 N N . MET A 1 761 ? 8.841 1.525 33.852 1.00 91.62 761 MET A N 1
ATOM 5998 C CA . MET A 1 761 ? 8.109 1.350 32.596 1.00 91.62 761 MET A CA 1
ATOM 5999 C C . MET A 1 761 ? 6.608 1.173 32.847 1.00 91.62 761 MET A C 1
ATOM 6001 O O . MET A 1 761 ? 5.808 1.925 32.298 1.00 91.62 761 MET A O 1
ATOM 6005 N N . ASN A 1 762 ? 6.217 0.252 33.733 1.00 91.62 762 ASN A N 1
ATOM 6006 C CA . ASN A 1 762 ? 4.809 0.005 34.055 1.00 91.62 762 ASN A CA 1
ATOM 6007 C C . ASN A 1 762 ? 4.121 1.263 34.611 1.00 91.62 762 ASN A C 1
ATOM 6009 O O . ASN A 1 762 ? 3.014 1.600 34.196 1.00 91.62 762 ASN A O 1
ATOM 6013 N N . GLN A 1 763 ? 4.787 2.007 35.500 1.00 94.25 763 GLN A N 1
ATOM 6014 C CA . GLN A 1 763 ? 4.261 3.271 36.025 1.00 94.25 763 GLN A CA 1
ATOM 6015 C C . GLN A 1 763 ? 4.085 4.345 34.938 1.00 94.25 763 GLN A C 1
ATOM 6017 O O . GLN A 1 763 ? 3.106 5.093 34.977 1.00 94.25 763 GLN A O 1
ATOM 6022 N N . SER A 1 764 ? 5.007 4.441 33.977 1.00 95.25 764 SER A N 1
ATOM 6023 C CA . SER A 1 764 ? 4.889 5.347 32.828 1.00 95.25 764 SER A CA 1
ATOM 6024 C C . SER A 1 764 ? 3.761 4.923 31.882 1.00 95.25 764 SER A C 1
ATOM 6026 O O . SER A 1 764 ? 2.969 5.766 31.462 1.00 95.25 764 SER A O 1
ATOM 6028 N N . VAL A 1 765 ? 3.628 3.623 31.602 1.00 95.25 765 VAL A N 1
ATOM 6029 C CA . VAL A 1 765 ? 2.565 3.062 30.755 1.00 95.25 765 VAL A CA 1
ATOM 6030 C C . VAL A 1 765 ? 1.181 3.320 31.347 1.00 95.25 765 VAL A C 1
ATOM 6032 O O . VAL A 1 765 ? 0.326 3.829 30.628 1.00 95.25 765 VAL A O 1
ATOM 6035 N N . GLU A 1 766 ? 0.945 3.075 32.640 1.00 95.69 766 GLU A N 1
ATOM 6036 C CA . GLU A 1 766 ? -0.381 3.322 33.236 1.00 95.69 766 GLU A CA 1
ATOM 6037 C C . GLU A 1 766 ? -0.757 4.818 33.249 1.00 95.69 766 GLU A C 1
ATOM 6039 O O . GLU A 1 766 ? -1.914 5.162 32.993 1.00 95.69 766 GLU A O 1
ATOM 6044 N N . ARG A 1 767 ? 0.209 5.733 33.444 1.00 96.06 767 ARG A N 1
ATOM 6045 C CA . ARG A 1 767 ? -0.032 7.188 33.313 1.00 96.06 767 ARG A CA 1
ATOM 6046 C C . ARG A 1 767 ? -0.447 7.589 31.893 1.00 96.06 767 ARG A C 1
ATOM 6048 O O . ARG A 1 767 ? -1.297 8.466 31.728 1.00 96.06 767 ARG A O 1
ATOM 6055 N N . LEU A 1 768 ? 0.126 6.949 30.874 1.00 97.38 768 LEU A N 1
ATOM 6056 C CA . LEU A 1 768 ? -0.229 7.184 29.473 1.00 97.38 768 LEU A CA 1
ATOM 6057 C C . LEU A 1 768 ? -1.562 6.524 29.100 1.00 97.38 768 LEU A C 1
ATOM 6059 O O . LEU A 1 768 ? -2.386 7.172 28.461 1.00 97.38 768 LEU A O 1
ATOM 6063 N N . ILE A 1 769 ? -1.824 5.294 29.556 1.00 97.00 769 ILE A N 1
ATOM 6064 C CA . ILE A 1 769 ? -3.107 4.596 29.374 1.00 97.00 769 ILE A CA 1
ATOM 6065 C C . ILE A 1 769 ? -4.265 5.420 29.941 1.00 97.00 769 ILE A C 1
ATOM 6067 O O . ILE A 1 769 ? -5.286 5.554 29.266 1.00 97.00 769 ILE A O 1
ATOM 6071 N N . ALA A 1 770 ? -4.108 6.042 31.113 1.00 96.38 770 ALA A N 1
ATOM 6072 C CA . ALA A 1 770 ? -5.131 6.923 31.679 1.00 96.38 770 ALA A CA 1
ATOM 6073 C C . ALA A 1 770 ? -5.484 8.093 30.735 1.00 96.38 770 ALA A C 1
ATOM 6075 O O . ALA A 1 770 ? -6.656 8.299 30.422 1.00 96.38 770 ALA A O 1
ATOM 6076 N N . LYS A 1 771 ? -4.479 8.812 30.209 1.00 96.81 771 LYS A N 1
ATOM 6077 C CA . LYS A 1 771 ? -4.684 9.904 29.234 1.00 96.81 771 LYS A CA 1
ATOM 6078 C C . LYS A 1 771 ? -5.283 9.405 27.907 1.00 96.81 771 LYS A C 1
ATOM 6080 O O . LYS A 1 771 ? -6.208 10.022 27.382 1.00 96.81 771 LYS A O 1
ATOM 6085 N N . LEU A 1 772 ? -4.785 8.285 27.378 1.00 97.00 772 LEU A N 1
ATOM 6086 C CA . LEU A 1 772 ? -5.255 7.679 26.124 1.00 97.00 772 LEU A CA 1
ATOM 6087 C C . LEU A 1 772 ? -6.702 7.186 26.219 1.00 97.00 772 LEU A C 1
ATOM 6089 O O . LEU A 1 772 ? -7.449 7.304 25.249 1.00 97.00 772 LEU A O 1
ATOM 6093 N N . THR A 1 773 ? -7.111 6.679 27.384 1.00 96.12 773 THR A N 1
ATOM 6094 C CA . THR A 1 773 ? -8.495 6.260 27.644 1.00 96.12 773 THR A CA 1
ATOM 6095 C C . THR A 1 773 ? -9.439 7.454 27.536 1.00 96.12 773 THR A C 1
ATOM 6097 O O . THR A 1 773 ? -10.412 7.387 26.786 1.00 96.12 773 THR A O 1
ATOM 6100 N N . THR A 1 774 ? -9.114 8.577 28.185 1.00 94.75 774 THR A N 1
ATOM 6101 C CA . THR A 1 774 ? -9.902 9.820 28.102 1.00 94.75 774 THR A CA 1
ATOM 6102 C C . THR A 1 774 ? -10.033 10.341 26.667 1.00 94.75 774 THR A C 1
ATOM 6104 O O . THR A 1 774 ? -11.122 10.735 26.261 1.00 94.75 774 THR A O 1
ATOM 6107 N N . TYR A 1 775 ? -8.951 10.311 25.881 1.00 96.00 775 TYR A N 1
ATOM 6108 C CA . TYR A 1 775 ? -8.931 10.824 24.504 1.00 96.00 775 TYR A CA 1
ATOM 6109 C C . TYR A 1 775 ? -9.632 9.899 23.481 1.00 96.00 775 TYR A C 1
ATOM 6111 O O . TYR A 1 775 ? -10.279 10.388 22.551 1.00 96.00 775 TYR A O 1
ATOM 6119 N N . LEU A 1 776 ? -9.545 8.568 23.637 1.00 96.06 776 LEU A N 1
ATOM 6120 C CA . LEU A 1 776 ? -9.996 7.614 22.609 1.00 96.06 776 LEU A CA 1
ATOM 6121 C C . LEU A 1 776 ? -11.232 6.765 22.961 1.00 96.06 776 LEU A C 1
ATOM 6123 O O . LEU A 1 776 ? -11.844 6.245 22.024 1.00 96.06 776 LEU A O 1
ATOM 6127 N N . SER A 1 777 ? -11.618 6.580 24.236 1.00 94.75 777 SER A N 1
ATOM 6128 C CA . SER A 1 777 ? -12.598 5.528 24.603 1.00 94.75 777 SER A CA 1
ATOM 6129 C C . SER A 1 777 ? -13.930 5.657 23.869 1.00 94.75 777 SER A C 1
ATOM 6131 O O . SER A 1 777 ? -14.407 4.669 23.326 1.00 94.75 777 SER A O 1
ATOM 6133 N N . SER A 1 778 ? -14.492 6.863 23.739 1.00 93.56 778 SER A N 1
ATOM 6134 C CA . SER A 1 778 ? -15.765 7.075 23.029 1.00 93.56 778 SER A CA 1
ATOM 6135 C C . SER A 1 778 ? -15.735 6.579 21.574 1.00 93.56 778 SER A C 1
ATOM 6137 O O . SER A 1 778 ? -16.697 5.971 21.098 1.00 93.56 778 SER A O 1
ATOM 6139 N N . ARG A 1 779 ? -14.616 6.791 20.866 1.00 94.69 779 ARG A N 1
ATOM 6140 C CA . ARG A 1 779 ? -14.419 6.357 19.473 1.00 94.69 779 ARG A CA 1
ATOM 6141 C C . ARG A 1 779 ? -14.153 4.857 19.395 1.00 94.69 779 ARG A C 1
ATOM 6143 O O . ARG A 1 779 ? -14.802 4.171 18.609 1.00 94.69 779 ARG A O 1
ATOM 6150 N N . ILE A 1 780 ? -13.289 4.327 20.261 1.00 96.81 780 ILE A N 1
ATOM 6151 C CA . ILE A 1 780 ? -13.021 2.882 20.358 1.00 96.81 780 ILE A CA 1
ATOM 6152 C C . ILE A 1 780 ? -14.315 2.120 20.665 1.00 96.81 780 ILE A C 1
ATOM 6154 O O . ILE A 1 780 ? -14.622 1.120 20.021 1.00 96.81 780 ILE A O 1
ATOM 6158 N N . GLU A 1 781 ? -15.121 2.608 21.604 1.00 96.06 781 GLU A N 1
ATOM 6159 C CA . GLU A 1 781 ? -16.398 2.002 21.953 1.00 96.06 781 GLU A CA 1
ATOM 6160 C C . GLU A 1 781 ? -17.397 2.030 20.803 1.00 96.06 781 GLU A C 1
ATOM 6162 O O . GLU A 1 781 ? -18.084 1.029 20.610 1.00 96.06 781 GLU A O 1
ATOM 6167 N N . ALA A 1 782 ? -17.466 3.103 20.011 1.00 94.62 782 ALA A N 1
ATOM 6168 C CA . ALA A 1 782 ? -18.299 3.136 18.810 1.00 94.62 782 ALA A CA 1
ATOM 6169 C C . ALA A 1 782 ? -17.863 2.061 17.793 1.00 94.62 782 ALA A C 1
ATOM 6171 O O . ALA A 1 782 ? -18.703 1.298 17.306 1.00 94.62 782 ALA A O 1
ATOM 6172 N N . TYR A 1 783 ? -16.554 1.927 17.543 1.00 96.50 783 TYR A N 1
ATOM 6173 C CA . TYR A 1 783 ? -16.000 0.917 16.633 1.00 96.50 783 TYR A CA 1
ATOM 6174 C C . TYR A 1 783 ? -16.307 -0.496 17.147 1.00 96.50 783 TYR A C 1
ATOM 6176 O O . TYR A 1 783 ? -16.944 -1.285 16.449 1.00 96.50 783 TYR A O 1
ATOM 6184 N N . ILE A 1 784 ? -15.916 -0.816 18.386 1.00 97.25 784 ILE A N 1
ATOM 6185 C CA . ILE A 1 784 ? -16.106 -2.150 18.974 1.00 97.25 784 ILE A CA 1
ATOM 6186 C C . ILE A 1 784 ? -17.595 -2.489 19.130 1.00 97.25 784 ILE A C 1
ATOM 6188 O O . ILE A 1 784 ? -17.961 -3.645 18.939 1.00 97.25 784 ILE A O 1
ATOM 6192 N N . THR A 1 785 ? -18.475 -1.515 19.395 1.00 96.06 785 THR A N 1
ATOM 6193 C CA . THR A 1 785 ? -19.934 -1.749 19.426 1.00 96.06 785 THR A CA 1
ATOM 6194 C C . THR A 1 785 ? -20.465 -2.126 18.042 1.00 96.06 785 THR A C 1
ATOM 6196 O O . THR A 1 785 ? -21.194 -3.111 17.934 1.00 96.06 785 THR A O 1
ATOM 6199 N N . SER A 1 786 ? -20.065 -1.412 16.982 1.00 95.44 786 SER A N 1
ATOM 6200 C CA . SER A 1 786 ? -20.445 -1.748 15.602 1.00 95.44 786 SER A CA 1
ATOM 6201 C C . SER A 1 786 ? -19.939 -3.142 15.207 1.00 95.44 786 SER A C 1
ATOM 6203 O O . SER A 1 786 ? -20.728 -4.007 14.825 1.00 95.44 786 SER A O 1
ATOM 6205 N N . ILE A 1 787 ? -18.647 -3.424 15.403 1.00 96.44 787 ILE A N 1
ATOM 6206 C CA . ILE A 1 787 ? -18.035 -4.711 15.034 1.00 96.44 787 ILE A CA 1
ATOM 6207 C C . ILE A 1 787 ? -18.642 -5.864 15.845 1.00 96.44 787 ILE A C 1
ATOM 6209 O O . ILE A 1 787 ? -18.936 -6.916 15.278 1.00 96.44 787 ILE A O 1
ATOM 6213 N N . ALA A 1 788 ? -18.887 -5.679 17.147 1.00 96.56 788 ALA A N 1
ATOM 6214 C CA . ALA A 1 788 ? -19.557 -6.678 17.978 1.00 96.56 788 ALA A CA 1
ATOM 6215 C C . ALA A 1 788 ? -21.004 -6.923 17.521 1.00 96.56 788 ALA A C 1
ATOM 6217 O O . ALA A 1 788 ? -21.429 -8.075 17.482 1.00 96.56 788 ALA A O 1
ATOM 6218 N N . ALA A 1 789 ? -21.743 -5.886 17.109 1.00 95.25 789 ALA A N 1
ATOM 6219 C CA . ALA A 1 789 ? -23.079 -6.049 16.538 1.00 95.25 789 ALA A CA 1
ATOM 6220 C C . ALA A 1 789 ? -23.040 -6.867 15.234 1.00 95.25 789 ALA A C 1
ATOM 6222 O O . ALA A 1 789 ? -23.794 -7.830 15.104 1.00 95.25 789 ALA A O 1
ATOM 6223 N N . ARG A 1 790 ? -22.109 -6.582 14.312 1.00 94.94 790 ARG A N 1
ATOM 6224 C CA . ARG A 1 790 ? -21.919 -7.379 13.079 1.00 94.94 790 ARG A CA 1
ATOM 6225 C C . ARG A 1 790 ? -21.431 -8.811 13.372 1.00 94.94 790 ARG A C 1
ATOM 6227 O O . ARG A 1 790 ? -21.837 -9.753 12.700 1.00 94.94 790 ARG A O 1
ATOM 6234 N N . LEU A 1 791 ? -20.635 -9.019 14.423 1.00 94.88 791 LEU A N 1
ATOM 6235 C CA . LEU A 1 791 ? -20.253 -10.354 14.914 1.00 94.88 791 LEU A CA 1
ATOM 6236 C C . LEU A 1 791 ? -21.397 -11.102 15.630 1.00 94.88 791 LEU A C 1
ATOM 6238 O O . LEU A 1 791 ? -21.297 -12.315 15.830 1.00 94.88 791 LEU A O 1
ATOM 6242 N N . LEU A 1 792 ? -22.501 -10.440 15.982 1.00 94.12 792 LEU A N 1
ATOM 6243 C CA . LEU A 1 792 ? -23.691 -11.050 16.595 1.00 94.12 792 LEU A CA 1
ATOM 6244 C C . LEU A 1 792 ? -24.871 -11.199 15.617 1.00 94.12 792 LEU A C 1
ATOM 6246 O O . LEU A 1 792 ? -25.697 -12.088 15.820 1.00 94.12 792 LEU A O 1
ATOM 6250 N N . ASP A 1 793 ? -24.896 -10.409 14.541 1.00 91.62 793 ASP A N 1
ATOM 6251 C CA . ASP A 1 793 ? -25.865 -10.451 13.437 1.00 91.62 793 ASP A CA 1
ATOM 6252 C C . ASP A 1 793 ? -26.001 -11.875 12.843 1.00 91.62 793 ASP A C 1
ATOM 6254 O O . ASP A 1 793 ? -25.012 -12.409 12.318 1.00 91.62 793 ASP A O 1
ATOM 6258 N N . PRO A 1 794 ? -27.186 -12.518 12.926 1.00 88.25 794 PRO A N 1
ATOM 6259 C CA . PRO A 1 794 ? -27.390 -13.885 12.451 1.00 88.25 794 PRO A CA 1
ATOM 6260 C C . PRO A 1 794 ? -27.257 -14.032 10.929 1.00 88.25 794 PRO A C 1
ATOM 6262 O O . PRO A 1 794 ? -26.914 -15.128 10.485 1.00 88.25 794 PRO A O 1
ATOM 6265 N N . GLU A 1 795 ? -27.456 -12.963 10.151 1.00 88.25 795 GLU A N 1
ATOM 6266 C CA . GLU A 1 795 ? -27.355 -12.983 8.683 1.00 88.25 795 GLU A CA 1
ATOM 6267 C C . GLU A 1 795 ? -25.894 -13.037 8.199 1.00 88.25 795 GLU A C 1
ATOM 6269 O O . GLU A 1 795 ? -25.612 -13.430 7.064 1.00 88.25 795 GLU A O 1
ATOM 6274 N N . ILE A 1 796 ? -24.933 -12.682 9.061 1.00 88.00 796 ILE A N 1
ATOM 6275 C CA . ILE A 1 796 ? -23.504 -12.834 8.771 1.00 88.00 796 ILE A CA 1
ATOM 6276 C C . ILE A 1 796 ? -23.072 -14.267 9.089 1.00 88.00 796 ILE A C 1
ATOM 6278 O O . ILE A 1 796 ? -22.943 -14.648 10.256 1.00 88.00 796 ILE A O 1
ATOM 6282 N N . ASP A 1 797 ? -22.773 -15.047 8.046 1.00 85.81 797 ASP A N 1
ATOM 6283 C CA . ASP A 1 797 ? -22.136 -16.356 8.200 1.00 85.81 797 ASP A CA 1
ATOM 6284 C C . ASP A 1 797 ? -20.695 -16.202 8.719 1.00 85.81 797 ASP A C 1
ATOM 6286 O O . ASP A 1 797 ? -19.788 -15.750 8.015 1.00 85.81 797 ASP A O 1
ATOM 6290 N N . LEU A 1 798 ? -20.490 -16.595 9.978 1.00 89.50 798 LEU A N 1
ATOM 6291 C CA . LEU A 1 798 ? -19.180 -16.637 10.627 1.00 89.50 798 LEU A CA 1
ATOM 6292 C C . LEU A 1 798 ? -18.345 -17.852 10.196 1.00 89.50 798 LEU A C 1
ATOM 6294 O O . LEU A 1 798 ? -17.150 -17.908 10.497 1.00 89.50 798 LEU A O 1
ATOM 6298 N N . ARG A 1 799 ? -18.942 -18.849 9.533 1.00 86.69 799 ARG A N 1
ATOM 6299 C CA . ARG A 1 799 ? -18.2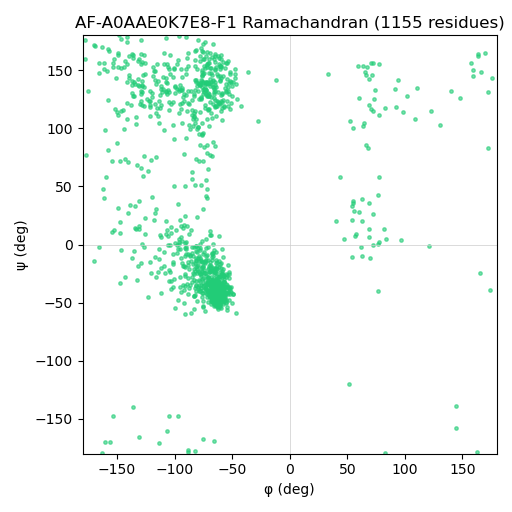43 -20.064 9.116 1.00 86.69 799 ARG A CA 1
ATOM 6300 C C . ARG A 1 799 ? -17.467 -19.819 7.826 1.00 86.69 799 ARG A C 1
ATOM 6302 O O . ARG A 1 799 ? -17.959 -19.214 6.879 1.00 86.69 799 ARG A O 1
ATOM 6309 N N . TRP A 1 800 ? -16.258 -20.369 7.750 1.00 84.38 800 TRP A N 1
ATOM 6310 C CA . TRP A 1 800 ? -15.522 -20.400 6.489 1.00 84.38 800 TRP A CA 1
ATOM 6311 C C . TRP A 1 800 ? -16.022 -21.498 5.544 1.00 84.38 800 TRP A C 1
ATOM 6313 O O . TRP A 1 800 ? -16.248 -22.645 5.954 1.00 84.38 800 TRP A O 1
ATOM 6323 N N . ASN A 1 801 ? -16.149 -21.145 4.267 1.00 75.31 801 ASN A N 1
ATOM 6324 C CA . ASN A 1 801 ? -16.599 -22.016 3.191 1.00 75.31 801 ASN A CA 1
ATOM 6325 C C . ASN A 1 801 ? -15.477 -22.237 2.148 1.00 75.31 801 ASN A C 1
ATOM 6327 O O . ASN A 1 801 ? -15.162 -21.304 1.403 1.00 75.31 801 ASN A O 1
ATOM 6331 N N . PRO A 1 802 ? -14.931 -23.464 2.005 1.00 66.69 802 PRO A N 1
ATOM 6332 C CA . PRO A 1 802 ? -13.863 -23.764 1.043 1.00 66.69 802 PRO A CA 1
ATOM 6333 C C . PRO A 1 802 ? -14.262 -23.600 -0.429 1.00 66.69 802 PRO A C 1
ATOM 6335 O O . PRO A 1 802 ? -13.391 -23.484 -1.284 1.00 66.69 802 PRO A O 1
ATOM 6338 N N . GLN A 1 803 ? -15.559 -23.617 -0.760 1.00 65.38 803 GLN A N 1
ATOM 6339 C CA . GLN A 1 803 ? -16.019 -23.532 -2.153 1.00 65.38 803 GLN A CA 1
ATOM 6340 C C . GLN A 1 803 ? -16.083 -22.092 -2.674 1.00 65.38 803 GLN A C 1
ATOM 6342 O O . GLN A 1 803 ? -16.001 -21.876 -3.881 1.00 65.38 803 GLN A O 1
ATOM 6347 N N . THR A 1 804 ? -16.242 -21.119 -1.775 1.00 65.50 804 THR A N 1
ATOM 6348 C CA . THR A 1 804 ? -16.357 -19.689 -2.107 1.00 65.50 804 THR A CA 1
ATOM 6349 C C . THR A 1 804 ? -15.220 -18.848 -1.529 1.00 65.50 804 THR A C 1
ATOM 6351 O O . THR A 1 804 ? -15.121 -17.676 -1.870 1.00 65.50 804 THR A O 1
ATOM 6354 N N . ASN A 1 805 ? -14.401 -19.422 -0.638 1.00 68.00 805 ASN A N 1
ATOM 6355 C CA . ASN A 1 805 ? -13.373 -18.747 0.156 1.00 68.00 805 ASN A CA 1
ATOM 6356 C C . ASN A 1 805 ? -13.863 -17.406 0.742 1.00 68.00 805 ASN A C 1
ATOM 6358 O O . ASN A 1 805 ? -13.328 -16.334 0.460 1.00 68.00 805 ASN A O 1
ATOM 6362 N N . ASN A 1 806 ? -14.936 -17.464 1.534 1.00 78.19 806 ASN A N 1
ATOM 6363 C CA . ASN A 1 806 ? -15.710 -16.298 1.978 1.00 78.19 806 ASN A CA 1
ATOM 6364 C C . ASN A 1 806 ? -15.001 -15.359 2.981 1.00 78.19 806 ASN A C 1
ATOM 6366 O O . ASN A 1 806 ? -15.672 -14.484 3.520 1.00 78.19 806 ASN A O 1
ATOM 6370 N N . CYS A 1 807 ? -13.688 -15.477 3.224 1.00 81.81 807 CYS A N 1
ATOM 6371 C CA . CYS A 1 807 ? -12.937 -14.563 4.102 1.00 81.81 807 CYS A CA 1
ATOM 6372 C C . CYS A 1 807 ? -13.114 -13.091 3.690 1.00 81.81 807 CYS A C 1
ATOM 6374 O O . CYS A 1 807 ? -13.331 -12.235 4.542 1.00 81.81 807 CYS A O 1
ATOM 6376 N N . GLN A 1 808 ? -13.096 -12.800 2.380 1.00 81.00 808 GLN A N 1
ATOM 6377 C CA . GLN A 1 808 ? -13.321 -11.443 1.873 1.00 81.00 808 GLN A CA 1
ATOM 6378 C C . GLN A 1 808 ? -14.727 -10.934 2.223 1.00 81.00 808 GLN A C 1
ATOM 6380 O O . GLN A 1 808 ? -14.855 -9.896 2.862 1.00 81.00 808 GLN A O 1
ATOM 6385 N N . THR A 1 809 ? -15.775 -11.692 1.883 1.00 84.69 809 THR A N 1
ATOM 6386 C CA . THR A 1 809 ? -17.171 -11.324 2.177 1.00 84.69 809 THR A CA 1
ATOM 6387 C C . THR A 1 809 ? -17.442 -11.217 3.680 1.00 84.69 809 THR A C 1
ATOM 6389 O O . THR A 1 809 ? -18.216 -10.368 4.108 1.00 84.69 809 THR A O 1
ATOM 6392 N N . PHE A 1 810 ? -16.779 -12.042 4.493 1.00 90.44 810 PHE A N 1
ATOM 6393 C CA . PHE A 1 810 ? -16.796 -11.950 5.951 1.00 90.44 810 PHE A CA 1
ATOM 6394 C C . PHE A 1 810 ? -16.234 -10.598 6.426 1.00 90.44 810 PHE A C 1
ATOM 6396 O O . PHE A 1 810 ? -16.942 -9.854 7.105 1.00 90.44 810 PHE A O 1
ATOM 6403 N N . CYS A 1 811 ? -15.024 -10.217 6.001 1.00 91.69 811 CYS A N 1
ATOM 6404 C CA . CYS A 1 811 ? -14.446 -8.910 6.329 1.00 91.69 811 CYS A CA 1
ATOM 6405 C C . CYS A 1 811 ? -15.280 -7.734 5.777 1.00 91.69 811 CYS A C 1
ATOM 6407 O O . CYS A 1 811 ? -15.482 -6.751 6.486 1.00 91.69 811 CYS A O 1
ATOM 6409 N N . ASP A 1 812 ? -15.813 -7.845 4.555 1.00 89.56 812 ASP A N 1
ATOM 6410 C CA . ASP A 1 812 ? -16.687 -6.841 3.921 1.00 89.56 812 ASP A CA 1
ATOM 6411 C C . ASP A 1 812 ? -18.028 -6.643 4.644 1.00 89.56 812 ASP A C 1
ATOM 6413 O O . ASP A 1 812 ? -18.647 -5.586 4.490 1.00 89.56 812 ASP A O 1
ATOM 6417 N N . ASN A 1 813 ? -18.494 -7.654 5.386 1.00 91.75 813 ASN A N 1
ATOM 6418 C CA . ASN A 1 813 ? -19.739 -7.621 6.154 1.00 91.75 813 ASN A CA 1
ATOM 6419 C C . ASN A 1 813 ? -19.547 -7.080 7.578 1.00 91.75 813 ASN A C 1
ATOM 6421 O O . ASN A 1 813 ? -20.489 -6.499 8.123 1.00 91.75 813 ASN A O 1
ATOM 6425 N N . LEU A 1 814 ? -18.360 -7.257 8.172 1.00 94.62 814 LEU A N 1
ATOM 6426 C CA . LEU A 1 814 ? -18.022 -6.721 9.497 1.00 94.62 814 LEU A CA 1
ATOM 6427 C C . LEU A 1 814 ? -17.812 -5.200 9.509 1.00 94.62 814 LEU A C 1
ATOM 6429 O O . LEU A 1 814 ? -17.983 -4.580 10.555 1.00 94.62 814 LEU A O 1
ATOM 6433 N N . ILE A 1 815 ? -17.464 -4.597 8.369 1.00 95.00 815 ILE A N 1
ATOM 6434 C CA . ILE A 1 815 ? -17.346 -3.142 8.234 1.00 95.00 815 ILE A CA 1
ATOM 6435 C C . ILE A 1 815 ? -18.735 -2.548 7.976 1.00 95.00 815 ILE A C 1
ATOM 6437 O O . ILE A 1 815 ? -19.336 -2.753 6.919 1.00 95.00 815 ILE A O 1
ATOM 6441 N N . ASP A 1 816 ? -19.239 -1.777 8.937 1.00 93.31 816 ASP A N 1
ATOM 6442 C CA . ASP A 1 816 ? -20.507 -1.067 8.803 1.00 93.31 816 ASP A CA 1
ATOM 6443 C C . ASP A 1 816 ? -20.384 0.111 7.821 1.00 93.31 816 ASP A C 1
ATOM 6445 O O . ASP A 1 816 ? -19.766 1.138 8.107 1.00 93.31 816 ASP A O 1
ATOM 6449 N N . ARG A 1 817 ? -20.993 -0.033 6.639 1.00 91.00 817 ARG A N 1
ATOM 6450 C CA . ARG A 1 817 ? -20.972 0.993 5.584 1.00 91.00 817 ARG A CA 1
ATOM 6451 C C . ARG A 1 817 ? -21.861 2.204 5.888 1.00 91.00 817 ARG A C 1
ATOM 6453 O O . ARG A 1 817 ? -21.698 3.221 5.224 1.00 91.00 817 ARG A O 1
ATOM 6460 N N . SER A 1 818 ? -22.771 2.126 6.864 1.00 89.81 818 SER A N 1
ATOM 6461 C CA . SER A 1 818 ? -23.562 3.283 7.314 1.00 89.81 818 SER A CA 1
ATOM 6462 C C . SER A 1 818 ? -22.706 4.265 8.119 1.00 89.81 818 SER A C 1
ATOM 6464 O O . SER A 1 818 ? -22.824 5.474 7.943 1.00 89.81 818 SER A O 1
ATOM 6466 N N . LEU A 1 819 ? -21.772 3.737 8.917 1.00 91.00 819 LEU A N 1
ATOM 6467 C CA . LEU A 1 819 ? -20.798 4.520 9.678 1.00 91.00 819 LEU A CA 1
ATOM 6468 C C . LEU A 1 819 ? -19.583 4.903 8.818 1.00 91.00 819 LEU A C 1
ATOM 6470 O O . LEU A 1 819 ? -19.249 6.079 8.677 1.00 91.00 819 LEU A O 1
ATOM 6474 N N . PHE A 1 820 ? -18.925 3.911 8.214 1.00 94.06 820 PHE A N 1
ATOM 6475 C CA . PHE A 1 820 ? -17.622 4.072 7.560 1.00 94.06 820 PHE A CA 1
ATOM 6476 C C . PHE A 1 820 ? -17.701 4.299 6.040 1.00 94.06 820 PHE A C 1
ATOM 6478 O O . PHE A 1 820 ? -16.671 4.312 5.375 1.00 94.06 820 PHE A O 1
ATOM 6485 N N . GLY A 1 821 ? -18.893 4.437 5.448 1.00 91.44 821 GLY A N 1
ATOM 6486 C CA . GLY A 1 821 ? -19.056 4.519 3.988 1.00 91.44 821 GLY A CA 1
ATOM 6487 C C . GLY A 1 821 ? -18.786 5.890 3.356 1.00 91.44 821 GLY A C 1
ATOM 6488 O O . GLY A 1 821 ? -18.511 5.952 2.154 1.00 91.44 821 GLY A O 1
ATOM 6489 N N . ALA A 1 822 ? -18.853 6.985 4.115 1.00 92.69 822 ALA A N 1
ATOM 6490 C CA . ALA A 1 822 ? -18.517 8.319 3.613 1.00 92.69 822 ALA A CA 1
ATOM 6491 C C . ALA A 1 822 ? -16.991 8.487 3.500 1.00 92.69 822 ALA A C 1
ATOM 6493 O O . ALA A 1 822 ? -16.255 7.935 4.306 1.00 92.69 822 ALA A O 1
ATOM 6494 N N . LEU A 1 823 ? -16.502 9.228 2.496 1.00 95.25 823 LEU A N 1
ATOM 6495 C CA . LEU A 1 823 ? -15.055 9.430 2.298 1.00 95.25 823 LEU A CA 1
ATOM 6496 C C . LEU A 1 823 ? -14.405 10.133 3.502 1.00 95.25 823 LEU A C 1
ATOM 6498 O O . LEU A 1 823 ? -13.333 9.734 3.937 1.00 95.25 823 LEU A O 1
ATOM 6502 N N . LEU A 1 824 ? -15.084 11.145 4.037 1.00 94.44 824 LEU A N 1
ATOM 6503 C CA . LEU A 1 824 ? -14.743 11.859 5.264 1.00 94.44 824 LEU A CA 1
ATOM 6504 C C . LEU A 1 824 ? -15.885 11.649 6.263 1.00 94.44 824 LEU A C 1
ATOM 6506 O O . LEU A 1 824 ? -17.045 11.535 5.849 1.00 94.44 824 LEU A O 1
ATOM 6510 N N . ALA A 1 825 ? -15.589 11.634 7.562 1.00 89.06 825 ALA A N 1
ATOM 6511 C CA . ALA A 1 825 ? -16.636 11.584 8.577 1.00 89.06 825 ALA A CA 1
ATOM 6512 C C . ALA A 1 825 ? -17.512 12.856 8.572 1.00 89.06 825 ALA A C 1
ATOM 6514 O O . ALA A 1 825 ? -17.140 13.918 8.065 1.00 89.06 825 ALA A O 1
ATOM 6515 N N . ALA A 1 826 ? -18.694 12.762 9.183 1.00 80.00 826 ALA A N 1
ATOM 6516 C CA . ALA A 1 826 ? -19.440 13.952 9.571 1.00 80.00 826 ALA A CA 1
ATOM 6517 C C . ALA A 1 826 ? -18.710 14.663 10.726 1.00 80.00 826 ALA A C 1
ATOM 6519 O O . ALA A 1 826 ? -18.270 14.004 11.664 1.00 80.00 826 ALA A O 1
ATOM 6520 N N . ASN A 1 827 ? -18.608 15.996 10.661 1.00 71.06 827 ASN A N 1
ATOM 6521 C CA . ASN A 1 827 ? -18.081 16.828 11.752 1.00 71.06 827 ASN A CA 1
ATOM 6522 C C . ASN A 1 827 ? -19.220 17.343 12.654 1.00 71.06 827 ASN A C 1
ATOM 6524 O O . ASN A 1 827 ? -18.970 17.781 13.774 1.00 71.06 827 ASN A O 1
ATOM 6528 N N . ASN A 1 828 ? -20.470 17.269 12.184 1.00 61.69 828 ASN A N 1
ATOM 6529 C CA . ASN A 1 828 ? -21.655 17.674 12.930 1.00 61.69 828 ASN A CA 1
ATOM 6530 C C . ASN A 1 828 ? -22.234 16.438 13.645 1.00 61.69 828 ASN A C 1
ATOM 6532 O O . ASN A 1 828 ? -22.412 15.414 12.976 1.00 61.69 828 ASN A O 1
ATOM 6536 N N . PRO A 1 829 ? -22.589 16.516 14.942 1.00 54.44 829 PRO A N 1
ATOM 6537 C CA . PRO A 1 829 ? -23.353 15.454 15.586 1.00 54.44 829 PRO A CA 1
ATOM 6538 C C . PRO A 1 829 ? -24.717 15.275 14.888 1.00 54.44 829 PRO A C 1
ATOM 6540 O O . PRO A 1 829 ? -25.250 16.239 14.324 1.00 54.44 829 PRO A O 1
ATOM 6543 N N . PRO A 1 830 ? -25.303 14.063 14.904 1.00 52.88 830 PRO A N 1
ATOM 6544 C CA . PRO A 1 830 ? -26.660 13.861 14.407 1.00 52.88 830 PRO A CA 1
ATOM 6545 C C . PRO A 1 830 ? -27.654 14.718 15.216 1.00 52.88 830 PRO A C 1
ATOM 6547 O O . PRO A 1 830 ? -27.452 14.899 16.418 1.00 52.88 830 PRO A O 1
ATOM 6550 N N . PRO A 1 831 ? -28.723 15.249 14.591 1.00 48.81 831 PRO A N 1
ATOM 6551 C CA . PRO A 1 831 ? -29.706 16.073 15.289 1.00 48.81 831 PRO A CA 1
ATOM 6552 C C . PRO A 1 831 ? -30.381 15.284 16.418 1.00 48.81 831 PRO A C 1
ATOM 6554 O O . PRO A 1 831 ? -30.693 14.105 16.248 1.00 48.81 831 PRO A O 1
ATOM 6557 N N . GLU A 1 832 ? -30.631 15.949 17.547 1.00 46.72 832 GLU A N 1
ATOM 6558 C CA . GLU A 1 832 ? -31.133 15.349 18.790 1.00 46.72 832 GLU A CA 1
ATOM 6559 C C . GLU A 1 832 ? -32.551 14.768 18.641 1.00 46.72 832 GLU A C 1
ATOM 6561 O O . GLU A 1 832 ? -33.552 15.409 18.949 1.00 46.72 832 GLU A O 1
ATOM 6566 N N . ASN A 1 833 ? -32.651 13.529 18.158 1.00 41.53 833 ASN A N 1
ATOM 6567 C CA . ASN A 1 833 ? -33.894 12.770 18.099 1.00 41.53 833 ASN A CA 1
ATOM 6568 C C . ASN A 1 833 ? -33.646 11.294 18.443 1.00 41.53 833 ASN A C 1
ATOM 6570 O O . ASN A 1 833 ? -32.920 10.596 17.741 1.00 41.53 833 ASN A O 1
ATOM 6574 N N . ASN A 1 834 ? -34.343 10.819 19.482 1.00 39.72 834 ASN A N 1
ATOM 6575 C CA . ASN A 1 834 ? -34.468 9.419 19.917 1.00 39.72 834 ASN A CA 1
ATOM 6576 C C . ASN A 1 834 ? -33.201 8.711 20.444 1.00 39.72 834 ASN A C 1
ATOM 6578 O O . ASN A 1 834 ? -32.607 7.911 19.733 1.00 39.72 834 ASN A O 1
ATOM 6582 N N . ASN A 1 835 ? -32.909 8.878 21.743 1.00 41.50 835 ASN A N 1
ATOM 6583 C CA . ASN A 1 835 ? -32.365 7.880 22.698 1.00 41.50 835 ASN A CA 1
ATOM 6584 C C . ASN A 1 835 ? -31.152 6.981 22.337 1.00 41.50 835 ASN A C 1
ATOM 6586 O O . ASN A 1 835 ? -30.777 6.132 23.147 1.00 41.50 835 ASN A O 1
ATOM 6590 N N . THR A 1 836 ? -30.494 7.136 21.192 1.00 48.44 836 THR A N 1
ATOM 6591 C CA . THR A 1 836 ? -29.227 6.459 20.886 1.00 48.44 836 THR A CA 1
ATOM 6592 C C . THR A 1 836 ? -28.066 7.192 21.542 1.00 48.44 836 THR A C 1
ATOM 6594 O O . THR A 1 836 ? -27.978 8.415 21.448 1.00 48.44 836 THR A O 1
ATOM 6597 N N . THR A 1 837 ? -27.137 6.452 22.153 1.00 54.84 837 THR A N 1
ATOM 6598 C CA . THR A 1 837 ? -25.869 6.994 22.668 1.00 54.84 837 THR A CA 1
ATOM 6599 C C . THR A 1 837 ? -25.159 7.810 21.589 1.00 54.84 837 THR A C 1
ATOM 6601 O O . THR A 1 837 ? -24.870 7.270 20.519 1.00 54.84 837 THR A O 1
ATOM 6604 N N . ALA A 1 838 ? -24.883 9.087 21.866 1.00 65.44 838 ALA A N 1
ATOM 6605 C CA . ALA A 1 838 ? -24.313 10.012 20.891 1.00 65.44 838 ALA A CA 1
ATOM 6606 C C . ALA A 1 838 ? -22.978 9.487 20.334 1.00 65.44 838 ALA A C 1
ATOM 6608 O O . ALA A 1 838 ? -22.013 9.285 21.071 1.00 65.44 838 ALA A O 1
ATOM 6609 N N . ILE A 1 839 ? -22.935 9.251 19.020 1.00 76.69 839 ILE A N 1
ATOM 6610 C CA . ILE A 1 839 ? -21.731 8.790 18.325 1.00 76.69 839 ILE A CA 1
ATOM 6611 C C . ILE A 1 839 ? -20.742 9.968 18.254 1.00 76.69 839 ILE A C 1
ATOM 6613 O O . ILE A 1 839 ? -21.143 11.053 17.826 1.00 76.69 839 ILE A O 1
ATOM 6617 N N . PRO A 1 840 ? -19.467 9.794 18.654 1.00 84.56 840 PRO A N 1
ATOM 6618 C CA . PRO A 1 840 ? -18.489 10.876 18.631 1.00 84.56 840 PRO A CA 1
ATOM 6619 C C . PRO A 1 840 ? -18.223 11.360 17.202 1.00 84.56 840 PRO A C 1
ATOM 6621 O O . PRO A 1 840 ? -18.029 10.568 16.279 1.00 84.56 840 PRO A O 1
ATOM 6624 N N . SER A 1 841 ? -18.181 12.681 17.051 1.00 83.88 841 SER A N 1
ATOM 6625 C CA . SER A 1 841 ? -18.063 13.390 15.779 1.00 83.88 841 SER A CA 1
ATOM 6626 C C . SER A 1 841 ? -16.836 14.312 15.817 1.00 83.88 841 SER A C 1
ATOM 6628 O O . SER A 1 841 ? -16.751 15.118 16.743 1.00 83.88 841 SER A O 1
ATOM 6630 N N . PRO A 1 842 ? -15.885 14.229 14.864 1.00 90.44 842 PRO A N 1
ATOM 6631 C CA . PRO A 1 842 ? -15.763 13.207 13.821 1.00 90.44 842 PRO A CA 1
ATOM 6632 C C . PRO A 1 842 ? -15.317 11.839 14.374 1.00 90.44 842 PRO A C 1
ATOM 6634 O O . PRO A 1 842 ? -14.662 11.753 15.419 1.00 90.44 842 PRO A O 1
ATOM 6637 N N . LEU A 1 843 ? -15.672 10.768 13.653 1.00 92.56 843 LEU A N 1
ATOM 6638 C CA . LEU A 1 843 ? -15.445 9.362 14.035 1.00 92.56 843 LEU A CA 1
ATOM 6639 C C . LEU A 1 843 ? -14.161 8.750 13.429 1.00 92.56 843 LEU A C 1
ATOM 6641 O O . LEU A 1 843 ? -13.590 7.817 13.993 1.00 92.56 843 LEU A O 1
ATOM 6645 N N . TYR A 1 844 ? -13.733 9.257 12.273 1.00 96.06 844 TYR A N 1
ATOM 6646 C CA . TYR A 1 844 ? -12.523 8.888 11.529 1.00 96.06 844 TYR A CA 1
ATOM 6647 C C . TYR A 1 844 ? -12.121 10.044 10.609 1.00 96.06 844 TYR A C 1
ATOM 6649 O O . TYR A 1 844 ? -12.923 10.949 10.375 1.00 96.06 844 TYR A O 1
ATOM 6657 N N . LEU A 1 845 ? -10.907 10.000 10.062 1.00 96.56 845 LEU A N 1
ATOM 6658 C CA . LEU A 1 845 ? -10.391 11.011 9.141 1.00 96.56 845 LEU A CA 1
ATOM 6659 C C . LEU A 1 845 ? -10.795 10.730 7.689 1.00 96.56 845 LEU A C 1
ATOM 6661 O O . LEU A 1 845 ? -11.461 11.551 7.064 1.00 96.56 845 LEU A O 1
ATOM 6665 N N . LEU A 1 846 ? -10.414 9.560 7.166 1.00 96.56 846 LEU A N 1
ATOM 6666 C CA . LEU A 1 846 ? -10.564 9.195 5.752 1.00 96.56 846 LEU A CA 1
ATOM 6667 C C . LEU A 1 846 ? -11.003 7.729 5.612 1.00 96.56 846 LEU A C 1
ATOM 6669 O O . LEU A 1 846 ? -10.551 6.873 6.374 1.00 96.56 846 LEU A O 1
ATOM 6673 N N . SER A 1 847 ? -11.855 7.418 4.634 1.00 96.88 847 SER A N 1
ATOM 6674 C CA . SER A 1 847 ? -12.335 6.055 4.375 1.00 96.88 847 SER A CA 1
ATOM 6675 C C . SER A 1 847 ? -12.183 5.614 2.921 1.00 96.88 847 SER A C 1
ATOM 6677 O O . SER A 1 847 ? -12.629 6.269 1.978 1.00 96.88 847 SER A O 1
ATOM 6679 N N . PHE A 1 848 ? -11.635 4.411 2.780 1.00 95.94 848 PHE A N 1
ATOM 6680 C CA . PHE A 1 848 ? -11.488 3.635 1.552 1.00 95.94 848 PHE A CA 1
ATOM 6681 C C . PHE A 1 848 ? -12.523 2.494 1.469 1.00 95.94 848 PHE A C 1
ATOM 6683 O O . PHE A 1 848 ? -12.379 1.564 0.675 1.00 95.94 848 PHE A O 1
ATOM 6690 N N . VAL A 1 849 ? -13.574 2.525 2.299 1.00 93.81 849 VAL A N 1
ATOM 6691 C CA . VAL A 1 849 ? -14.668 1.543 2.255 1.00 93.81 849 VAL A CA 1
ATOM 6692 C C . VAL A 1 849 ? -15.536 1.784 1.018 1.00 93.81 849 VAL A C 1
ATOM 6694 O O . VAL A 1 849 ? -16.032 2.890 0.786 1.00 93.81 849 VAL A O 1
ATOM 6697 N N . VAL A 1 850 ? -15.758 0.731 0.234 1.00 89.81 850 VAL A N 1
ATOM 6698 C CA . VAL A 1 850 ? -16.526 0.758 -1.021 1.00 89.81 850 VAL A CA 1
ATOM 6699 C C . VAL A 1 850 ? -17.552 -0.378 -1.073 1.00 89.81 850 VAL A C 1
ATOM 6701 O O . VAL A 1 850 ? -17.421 -1.383 -0.366 1.00 89.81 850 VAL A O 1
ATOM 6704 N N . ARG A 1 851 ? -18.592 -0.235 -1.900 1.00 86.81 851 ARG A N 1
ATOM 6705 C CA . ARG A 1 851 ? -19.539 -1.320 -2.205 1.00 86.81 851 ARG A CA 1
ATOM 6706 C C . ARG A 1 851 ? -18.895 -2.427 -3.074 1.00 86.81 851 ARG A C 1
ATOM 6708 O O . ARG A 1 851 ? -17.922 -2.156 -3.773 1.00 86.81 851 ARG A O 1
ATOM 6715 N N . PRO A 1 852 ? -19.397 -3.681 -3.059 1.00 75.00 852 PRO A N 1
ATOM 6716 C CA . PRO A 1 852 ? -18.713 -4.814 -3.696 1.00 75.00 852 PRO A CA 1
ATOM 6717 C C . PRO A 1 852 ? -18.526 -4.697 -5.218 1.00 75.00 852 PRO A C 1
ATOM 6719 O O . PRO A 1 852 ? -17.521 -5.184 -5.742 1.00 75.00 852 PRO A O 1
ATOM 6722 N N . GLY A 1 853 ? -19.444 -4.042 -5.936 1.00 68.00 853 GLY A N 1
ATOM 6723 C CA . GLY A 1 853 ? -19.302 -3.788 -7.373 1.00 68.00 853 GLY A CA 1
ATOM 6724 C C . GLY A 1 853 ? -18.270 -2.711 -7.722 1.00 68.00 853 GLY A C 1
ATOM 6725 O O . GLY A 1 853 ? -17.789 -2.700 -8.852 1.00 68.00 853 GLY A O 1
ATOM 6726 N N . ALA A 1 854 ? -17.834 -1.884 -6.764 1.00 74.69 854 ALA A N 1
ATOM 6727 C CA . ALA A 1 854 ? -16.717 -0.949 -6.947 1.00 74.69 854 ALA A CA 1
ATOM 6728 C C . ALA A 1 854 ? -15.425 -1.681 -7.324 1.00 74.69 854 ALA A C 1
ATOM 6730 O O . ALA A 1 854 ? -14.732 -1.302 -8.265 1.00 74.69 854 ALA A O 1
ATOM 6731 N N . TYR A 1 855 ? -15.177 -2.806 -6.645 1.00 65.19 855 TYR A N 1
ATOM 6732 C CA . TYR A 1 855 ? -14.101 -3.740 -6.959 1.00 65.19 855 TYR A CA 1
ATOM 6733 C C . TYR A 1 855 ? -14.367 -4.565 -8.230 1.00 65.19 855 TYR A C 1
ATOM 6735 O O . TYR A 1 855 ? -13.593 -5.473 -8.506 1.00 65.19 855 TYR A O 1
ATOM 6743 N N . THR A 1 856 ? -15.448 -4.333 -8.988 1.00 55.81 856 THR A N 1
ATOM 6744 C CA . THR A 1 856 ? -15.782 -5.032 -10.246 1.00 55.81 856 THR A CA 1
ATOM 6745 C C . THR A 1 856 ? -16.085 -4.038 -11.372 1.00 55.81 856 THR A C 1
ATOM 6747 O O . THR A 1 856 ? -17.177 -3.993 -11.942 1.00 55.81 856 THR A O 1
ATOM 6750 N N . THR A 1 857 ? -15.070 -3.283 -11.777 1.00 52.06 857 THR A N 1
ATOM 6751 C CA . THR A 1 857 ? -15.085 -2.586 -13.064 1.00 52.06 857 THR A CA 1
ATOM 6752 C C . THR A 1 857 ? -15.120 -3.587 -14.223 1.00 52.06 857 THR A C 1
ATOM 6754 O O . THR A 1 857 ? -14.213 -4.401 -14.399 1.00 52.06 857 THR A O 1
ATOM 6757 N N . LYS A 1 858 ? -16.185 -3.521 -15.034 1.00 48.31 858 LYS A N 1
ATOM 6758 C CA . LYS A 1 858 ? -16.214 -4.052 -16.414 1.00 48.31 858 LYS A CA 1
ATOM 6759 C C . LYS A 1 858 ? -15.799 -2.991 -17.440 1.00 48.31 858 LYS A C 1
ATOM 6761 O O . LYS A 1 858 ? -15.445 -3.316 -18.572 1.00 48.31 858 LYS A O 1
ATOM 6766 N N . GLU A 1 859 ? -15.862 -1.724 -17.044 1.00 51.72 859 GLU A N 1
ATOM 6767 C CA . GLU A 1 859 ? -15.468 -0.582 -17.859 1.00 51.72 859 GLU A CA 1
ATOM 6768 C C . GLU A 1 859 ? -13.943 -0.444 -17.872 1.00 51.72 859 GLU A C 1
ATOM 6770 O O . GLU A 1 859 ? -13.279 -0.612 -16.848 1.00 51.72 859 GLU A O 1
ATOM 6775 N N . LYS A 1 860 ? -13.388 -0.166 -19.054 1.00 61.41 860 LYS A N 1
ATOM 6776 C CA . LYS A 1 860 ? -11.971 0.172 -19.232 1.00 61.41 860 LYS A CA 1
ATOM 6777 C C . LYS A 1 860 ? -11.789 1.661 -18.925 1.00 61.41 860 LYS A C 1
ATOM 6779 O O . LYS A 1 860 ? -12.721 2.431 -19.143 1.00 61.41 860 LYS A O 1
ATOM 6784 N N . THR A 1 861 ? -10.598 2.077 -18.501 1.00 74.50 861 THR A N 1
ATOM 6785 C CA . THR A 1 861 ? -10.202 3.494 -18.522 1.00 74.50 861 THR A CA 1
ATOM 6786 C C . THR A 1 861 ? -10.398 4.047 -19.939 1.00 74.50 861 THR A C 1
ATOM 6788 O O . THR A 1 861 ? -9.805 3.508 -20.875 1.00 74.50 861 THR A O 1
ATOM 6791 N N . LYS A 1 862 ? -11.249 5.069 -20.113 1.00 76.56 862 LYS A N 1
ATOM 6792 C CA . LYS A 1 862 ? -11.519 5.703 -21.421 1.00 76.56 862 LYS A CA 1
ATOM 6793 C C . LYS A 1 862 ? -10.806 7.044 -21.569 1.00 76.56 862 LYS A C 1
ATOM 6795 O O . LYS A 1 862 ? -10.452 7.422 -22.681 1.00 76.56 862 LYS A O 1
ATOM 6800 N N . THR A 1 863 ? -10.626 7.753 -20.458 1.00 81.88 863 THR A N 1
ATOM 6801 C CA . THR A 1 863 ? -10.002 9.078 -20.377 1.00 81.88 863 THR A CA 1
ATOM 6802 C C . THR A 1 863 ? -9.047 9.143 -19.186 1.00 81.88 863 THR A C 1
ATOM 6804 O O . THR A 1 863 ? -9.157 8.343 -18.256 1.00 81.88 863 THR A O 1
ATOM 6807 N N . LYS A 1 864 ? -8.159 10.139 -19.162 1.00 83.88 864 LYS A N 1
ATOM 6808 C CA . LYS A 1 864 ? -7.271 10.461 -18.031 1.00 83.88 864 LYS A CA 1
ATOM 6809 C C . LYS A 1 864 ? -7.999 10.950 -16.773 1.00 83.88 864 LYS A C 1
ATOM 6811 O O . LYS A 1 864 ? -7.376 11.210 -15.752 1.00 83.88 864 LYS A O 1
ATOM 6816 N N . PHE A 1 865 ? -9.315 11.127 -16.866 1.00 84.44 865 PHE A N 1
ATOM 6817 C CA . PHE A 1 865 ? -10.187 11.496 -15.756 1.00 84.44 865 PHE A CA 1
ATOM 6818 C C . PHE A 1 865 ? -10.921 10.274 -15.165 1.00 84.44 865 PHE A C 1
ATOM 6820 O O . PHE A 1 865 ? -11.733 10.414 -14.245 1.00 84.44 865 PHE A O 1
ATOM 6827 N N . ASP A 1 866 ? -10.671 9.072 -15.698 1.00 81.62 866 ASP A N 1
ATOM 6828 C CA . ASP A 1 866 ? -11.150 7.803 -15.156 1.00 81.62 866 ASP A CA 1
ATOM 6829 C C . ASP A 1 866 ? -10.061 7.107 -14.349 1.00 81.62 866 ASP A C 1
ATOM 6831 O O . ASP A 1 866 ? -8.934 6.955 -14.789 1.00 81.62 866 ASP A O 1
ATOM 6835 N N . VAL A 1 867 ? -10.422 6.584 -13.183 1.00 81.69 867 VAL A N 1
ATOM 6836 C CA . VAL A 1 867 ? -9.446 6.043 -12.233 1.00 81.69 867 VAL A CA 1
ATOM 6837 C C . VAL A 1 867 ? -8.719 4.788 -12.763 1.00 81.69 867 VAL A C 1
ATOM 6839 O O . VAL A 1 867 ? -9.393 3.843 -13.194 1.00 81.69 867 VAL A O 1
ATOM 6842 N N . PRO A 1 868 ? -7.374 4.714 -12.719 1.00 79.62 868 PRO A N 1
ATOM 6843 C CA . PRO A 1 868 ? -6.640 3.466 -12.933 1.00 79.62 868 PRO A CA 1
ATOM 6844 C C . PRO A 1 868 ? -6.818 2.515 -11.734 1.00 79.62 868 PRO A C 1
ATOM 6846 O O . PRO A 1 868 ? -7.269 2.928 -10.671 1.00 79.62 868 PRO A O 1
ATOM 6849 N N . ASN A 1 869 ? -6.470 1.235 -11.882 1.00 77.31 869 ASN A N 1
ATOM 6850 C CA . ASN A 1 869 ? -6.414 0.324 -10.732 1.00 77.31 869 ASN A CA 1
ATOM 6851 C C . ASN A 1 869 ? -5.229 0.704 -9.821 1.00 77.31 869 ASN A C 1
ATOM 6853 O O . ASN A 1 869 ? -4.141 0.985 -10.330 1.00 77.31 869 ASN A O 1
ATOM 6857 N N . GLY A 1 870 ? -5.415 0.663 -8.500 1.00 79.69 870 GLY A N 1
ATOM 6858 C CA . GLY A 1 870 ? -4.325 0.876 -7.534 1.00 79.69 870 GLY A CA 1
ATOM 6859 C C . GLY A 1 870 ? -3.337 -0.297 -7.489 1.00 79.69 870 GLY A C 1
ATOM 6860 O O . GLY A 1 870 ? -3.718 -1.444 -7.731 1.00 79.69 870 GLY A O 1
ATOM 6861 N N . LEU A 1 871 ? -2.075 -0.052 -7.126 1.00 83.50 871 LEU A N 1
ATOM 6862 C CA . LEU A 1 871 ? -0.998 -1.057 -7.018 1.00 83.50 871 LEU A CA 1
ATOM 6863 C C . LEU A 1 871 ? -1.402 -2.271 -6.161 1.00 83.50 871 LEU A C 1
ATOM 6865 O O . LEU A 1 871 ? -1.060 -3.418 -6.474 1.00 83.50 871 LEU A O 1
ATOM 6869 N N . THR A 1 872 ? -2.166 -2.030 -5.098 1.00 82.25 872 THR A N 1
ATOM 6870 C CA . THR A 1 872 ? -2.728 -3.057 -4.218 1.00 82.25 872 THR A CA 1
ATOM 6871 C C . THR A 1 872 ? -3.798 -3.866 -4.933 1.00 82.25 872 THR A C 1
ATOM 6873 O O . THR A 1 872 ? -3.772 -5.094 -4.864 1.00 82.25 872 THR A O 1
ATOM 6876 N N . GLU A 1 873 ? -4.700 -3.226 -5.678 1.00 77.06 873 GLU A N 1
ATOM 6877 C CA . GLU A 1 873 ? -5.695 -3.930 -6.494 1.00 77.06 873 GLU A CA 1
ATOM 6878 C C . GLU A 1 873 ? -5.011 -4.799 -7.554 1.00 77.06 873 GLU A C 1
ATOM 6880 O O . GLU A 1 873 ? -5.339 -5.978 -7.689 1.00 77.06 873 GLU A O 1
ATOM 6885 N N . GLU A 1 874 ? -3.989 -4.275 -8.235 1.00 75.50 874 GLU A N 1
ATOM 6886 C CA . GLU A 1 874 ? -3.172 -5.031 -9.188 1.00 75.50 874 GLU A CA 1
ATOM 6887 C C . GLU A 1 874 ? -2.528 -6.257 -8.531 1.00 75.50 874 GLU A C 1
ATOM 6889 O O . GLU A 1 874 ? -2.572 -7.355 -9.094 1.00 75.50 874 GLU A O 1
ATOM 6894 N N . TYR A 1 875 ? -1.946 -6.103 -7.337 1.00 78.00 875 TYR A N 1
ATOM 6895 C CA . TYR A 1 875 ? -1.392 -7.216 -6.565 1.00 78.00 875 TYR A CA 1
ATOM 6896 C C . TYR A 1 875 ? -2.470 -8.252 -6.211 1.00 78.00 875 TYR A C 1
ATOM 6898 O O . TYR A 1 875 ? -2.258 -9.447 -6.431 1.00 78.00 875 TYR A O 1
ATOM 6906 N N . LEU A 1 876 ? -3.651 -7.824 -5.754 1.00 73.50 876 LEU A N 1
ATOM 6907 C CA . LEU A 1 876 ? -4.752 -8.724 -5.390 1.00 73.50 876 LEU A CA 1
ATOM 6908 C C . LEU A 1 876 ? -5.365 -9.455 -6.592 1.00 73.50 876 LEU A C 1
ATOM 6910 O O . LEU A 1 876 ? -5.710 -10.636 -6.487 1.00 73.50 876 LEU A O 1
ATOM 6914 N N . LEU A 1 877 ? -5.434 -8.817 -7.759 1.00 63.59 877 LEU A N 1
ATOM 6915 C CA . LEU A 1 877 ? -5.893 -9.466 -8.987 1.00 63.59 877 LEU A CA 1
ATOM 6916 C C . LEU A 1 877 ? -4.931 -10.579 -9.444 1.00 63.59 877 LEU A C 1
ATOM 6918 O O . LEU A 1 877 ? -5.389 -11.611 -9.940 1.00 63.59 877 LEU A O 1
ATOM 6922 N N . LYS A 1 878 ? -3.619 -10.462 -9.194 1.00 59.44 878 LYS A N 1
ATOM 6923 C CA . LYS A 1 878 ? -2.617 -11.488 -9.567 1.00 59.44 878 LYS A CA 1
ATOM 6924 C C . LYS A 1 878 ? -2.800 -12.825 -8.822 1.00 59.44 878 LYS A C 1
ATOM 6926 O O . LYS A 1 878 ? -2.459 -13.876 -9.375 1.00 59.44 878 LYS A O 1
ATOM 6931 N N . PHE A 1 879 ? -3.433 -12.845 -7.641 1.00 56.28 879 PHE A N 1
ATOM 6932 C CA . PHE A 1 879 ? -3.802 -14.099 -6.953 1.00 56.28 879 PHE A CA 1
ATOM 6933 C C . PHE A 1 879 ? -4.823 -14.927 -7.745 1.00 56.28 879 PHE A C 1
ATOM 6935 O O . PHE A 1 879 ? -4.783 -16.155 -7.708 1.00 56.28 879 PHE A O 1
ATOM 6942 N N . ARG A 1 880 ? -5.702 -14.288 -8.528 1.00 50.81 880 ARG A N 1
ATOM 6943 C CA . ARG A 1 880 ? -6.722 -14.967 -9.358 1.00 50.81 880 ARG A CA 1
ATOM 6944 C C . ARG A 1 880 ? -6.101 -15.760 -10.493 1.00 50.81 880 ARG A C 1
ATOM 6946 O O . ARG A 1 880 ? -6.603 -16.820 -10.860 1.00 50.81 880 ARG A O 1
ATOM 6953 N N . TYR A 1 881 ? -4.953 -15.294 -10.977 1.00 50.06 881 TYR A N 1
ATOM 6954 C CA . TYR A 1 881 ? -4.099 -16.000 -11.930 1.00 50.06 881 TYR A CA 1
ATOM 6955 C C . TYR A 1 881 ? -3.102 -16.940 -11.237 1.00 50.06 881 TYR A C 1
ATOM 6957 O O . TYR A 1 881 ? -2.282 -17.574 -11.891 1.00 50.06 881 TYR A O 1
ATOM 6965 N N . GLY A 1 882 ? -3.255 -17.136 -9.921 1.00 48.00 882 GLY A N 1
ATOM 6966 C CA . GLY A 1 882 ? -2.557 -18.126 -9.104 1.00 48.00 882 GLY A CA 1
ATOM 6967 C C . GLY A 1 882 ? -1.093 -17.802 -8.855 1.00 48.00 882 GLY A C 1
ATOM 6968 O O . GLY A 1 882 ? -0.319 -18.730 -8.628 1.00 48.00 882 GLY A O 1
ATOM 6969 N N . ARG A 1 883 ? -0.706 -16.517 -8.889 1.00 54.25 883 ARG A N 1
ATOM 6970 C CA . ARG A 1 883 ? 0.648 -16.060 -8.543 1.00 54.25 883 ARG A CA 1
ATOM 6971 C C . ARG A 1 883 ? 0.884 -16.179 -7.023 1.00 54.25 883 ARG A C 1
ATOM 6973 O O . ARG A 1 883 ? 1.020 -15.191 -6.307 1.00 54.25 883 ARG A O 1
ATOM 6980 N N . HIS A 1 884 ? 0.884 -17.416 -6.520 1.00 54.19 884 HIS A N 1
ATOM 6981 C CA . HIS A 1 884 ? 1.099 -17.792 -5.118 1.00 54.19 884 HIS A CA 1
ATOM 6982 C C . HIS A 1 884 ? 2.585 -17.726 -4.741 1.00 54.19 884 HIS A C 1
ATOM 6984 O O . HIS A 1 884 ? 3.144 -18.684 -4.211 1.00 54.19 884 HIS A O 1
ATOM 6990 N N . ASP A 1 885 ? 3.230 -16.598 -5.034 1.00 59.69 885 ASP A N 1
ATOM 6991 C CA . ASP A 1 885 ? 4.635 -16.404 -4.698 1.00 59.69 885 ASP A CA 1
ATOM 6992 C C . ASP A 1 885 ? 4.859 -16.284 -3.200 1.00 59.69 885 ASP A C 1
ATOM 6994 O O . ASP A 1 885 ? 3.945 -16.042 -2.409 1.00 59.69 885 ASP A O 1
ATOM 6998 N N . GLU A 1 886 ? 6.117 -16.424 -2.820 1.00 65.56 886 GLU A N 1
ATOM 6999 C CA . GLU A 1 886 ? 6.579 -16.157 -1.469 1.00 65.56 886 GLU A CA 1
ATOM 7000 C C . GLU A 1 886 ? 6.482 -14.668 -1.104 1.00 65.56 886 GLU A C 1
ATOM 7002 O O . GLU A 1 886 ? 6.047 -14.345 0.000 1.00 65.56 886 GLU A O 1
ATOM 7007 N N . ALA A 1 887 ? 6.772 -13.792 -2.070 1.00 80.25 887 ALA A N 1
ATOM 7008 C CA . ALA A 1 887 ? 6.835 -12.346 -1.907 1.00 80.25 887 ALA A CA 1
ATOM 7009 C C . ALA A 1 887 ? 5.521 -11.697 -1.419 1.00 80.25 887 ALA A C 1
ATOM 7011 O O . ALA A 1 887 ? 4.403 -12.062 -1.826 1.00 80.25 887 ALA A O 1
ATOM 7012 N N . ASP A 1 888 ? 5.691 -10.672 -0.580 1.00 88.31 888 ASP A N 1
ATOM 7013 C CA . ASP A 1 888 ? 4.670 -9.673 -0.261 1.00 88.31 888 ASP A CA 1
ATOM 7014 C C . ASP A 1 888 ? 4.556 -8.608 -1.374 1.00 88.31 888 ASP A C 1
ATOM 7016 O O . ASP A 1 888 ? 5.284 -8.656 -2.371 1.00 88.31 888 ASP A O 1
ATOM 7020 N N . ILE A 1 889 ? 3.606 -7.678 -1.254 1.00 87.94 889 ILE A N 1
ATOM 7021 C CA . ILE A 1 889 ? 3.360 -6.643 -2.269 1.00 87.94 889 ILE A CA 1
ATOM 7022 C C . ILE A 1 889 ? 4.580 -5.749 -2.520 1.00 87.94 889 ILE A C 1
ATOM 7024 O O . ILE A 1 889 ? 4.896 -5.506 -3.681 1.00 87.94 889 ILE A O 1
ATOM 7028 N N . VAL A 1 890 ? 5.289 -5.309 -1.477 1.00 91.62 890 VAL A N 1
ATOM 7029 C CA . VAL A 1 890 ? 6.455 -4.420 -1.622 1.00 91.62 890 VAL A CA 1
ATOM 7030 C C . VAL A 1 890 ? 7.554 -5.148 -2.384 1.00 91.62 890 VAL A C 1
ATOM 7032 O O . VAL A 1 890 ? 8.011 -4.652 -3.409 1.00 91.62 890 VAL A O 1
ATOM 7035 N N . ASP A 1 891 ? 7.890 -6.373 -1.973 1.00 89.50 891 ASP A N 1
ATOM 7036 C CA . ASP A 1 891 ? 8.881 -7.198 -2.673 1.00 89.50 891 ASP A CA 1
ATOM 7037 C C . ASP A 1 891 ? 8.495 -7.462 -4.139 1.00 89.50 891 ASP A C 1
ATOM 7039 O O . ASP A 1 891 ? 9.358 -7.447 -5.016 1.00 89.50 891 ASP A O 1
ATOM 7043 N N . THR A 1 892 ? 7.202 -7.688 -4.401 1.00 86.50 892 THR A N 1
ATOM 7044 C CA . THR A 1 892 ? 6.655 -7.953 -5.745 1.00 86.50 892 THR A CA 1
ATOM 7045 C C . THR A 1 892 ? 6.715 -6.720 -6.649 1.00 86.50 892 THR A C 1
ATOM 7047 O O . THR A 1 892 ? 6.836 -6.858 -7.866 1.00 86.50 892 THR A O 1
ATOM 7050 N N . LEU A 1 893 ? 6.631 -5.517 -6.079 1.00 88.38 893 LEU A N 1
ATOM 7051 C CA . LEU A 1 893 ? 6.811 -4.263 -6.808 1.00 88.38 893 LEU A CA 1
ATOM 7052 C C . LEU A 1 893 ? 8.302 -3.951 -7.016 1.00 88.38 893 LEU A C 1
ATOM 7054 O O . LEU A 1 893 ? 8.678 -3.539 -8.112 1.00 88.38 893 LEU A O 1
ATOM 7058 N N . SER A 1 894 ? 9.175 -4.260 -6.050 1.00 89.44 894 SER A N 1
ATOM 7059 C CA . SER A 1 894 ? 10.635 -4.182 -6.225 1.00 89.44 894 SER A CA 1
ATOM 7060 C C . SER A 1 894 ? 11.150 -5.061 -7.383 1.00 89.44 894 SER A C 1
ATOM 7062 O O . SER A 1 894 ? 12.151 -4.708 -8.008 1.00 89.44 894 SER A O 1
ATOM 7064 N N . GLU A 1 895 ? 10.459 -6.157 -7.747 1.00 87.56 895 GLU A N 1
ATOM 7065 C CA . GLU A 1 895 ? 10.778 -6.951 -8.956 1.00 87.56 895 GLU A CA 1
ATOM 7066 C C . GLU A 1 895 ? 10.791 -6.111 -10.247 1.00 87.56 895 GLU A C 1
ATOM 7068 O O . GLU A 1 895 ? 11.521 -6.452 -11.181 1.00 87.56 895 GLU A O 1
ATOM 7073 N N . TYR A 1 896 ? 10.018 -5.017 -10.315 1.00 87.94 896 TYR A N 1
ATOM 7074 C CA . TYR A 1 896 ? 10.030 -4.098 -11.457 1.00 87.94 896 TYR A CA 1
ATOM 7075 C C . TYR A 1 896 ? 11.445 -3.553 -11.700 1.00 87.94 896 TYR A C 1
ATOM 7077 O O . TYR A 1 896 ? 11.937 -3.578 -12.829 1.00 87.94 896 TYR A O 1
ATOM 7085 N N . TRP A 1 897 ? 12.100 -3.093 -10.632 1.00 91.62 897 TRP A N 1
ATOM 7086 C CA . TRP A 1 897 ? 13.380 -2.390 -10.693 1.00 91.62 897 TRP A CA 1
ATOM 7087 C C . TRP A 1 897 ? 14.564 -3.365 -10.779 1.00 91.62 897 TRP A C 1
ATOM 7089 O O . TRP A 1 897 ? 15.445 -3.205 -11.627 1.00 91.62 897 TRP A O 1
ATOM 7099 N N . HIS A 1 898 ? 14.551 -4.427 -9.965 1.00 91.38 898 HIS A N 1
ATOM 7100 C CA . HIS A 1 898 ? 15.649 -5.396 -9.904 1.00 91.38 898 HIS A CA 1
ATOM 7101 C C . HIS A 1 898 ? 15.607 -6.469 -11.015 1.00 91.38 898 HIS A C 1
ATOM 7103 O O . HIS A 1 898 ? 16.654 -6.781 -11.585 1.00 91.38 898 HIS A O 1
ATOM 7109 N N . ASP A 1 899 ? 14.443 -7.061 -11.329 1.00 90.50 899 ASP A N 1
ATOM 7110 C CA . ASP A 1 899 ? 14.335 -8.217 -12.244 1.00 90.50 899 ASP A CA 1
ATOM 7111 C C . ASP A 1 899 ? 13.900 -7.837 -13.665 1.00 90.50 899 ASP A C 1
ATOM 7113 O O . ASP A 1 899 ? 14.589 -8.176 -14.628 1.00 90.50 899 ASP A O 1
ATOM 7117 N N . TRP A 1 900 ? 12.769 -7.142 -13.820 1.00 88.38 900 TRP A N 1
ATOM 7118 C CA . TRP A 1 900 ? 12.227 -6.848 -15.152 1.00 88.38 900 TRP A CA 1
ATOM 7119 C C . TRP A 1 900 ? 13.004 -5.738 -15.870 1.00 88.38 900 TRP A C 1
ATOM 7121 O O . TRP A 1 900 ? 13.480 -5.946 -16.986 1.00 88.38 900 TRP A O 1
ATOM 7131 N N . GLY A 1 901 ? 13.157 -4.577 -15.227 1.00 88.69 901 GLY A N 1
ATOM 7132 C CA . GLY A 1 901 ? 13.877 -3.422 -15.775 1.00 88.69 901 GLY A CA 1
ATOM 7133 C C . GLY A 1 901 ? 15.401 -3.558 -15.713 1.00 88.69 901 GLY A C 1
ATOM 7134 O O . GLY A 1 901 ? 16.113 -2.828 -16.401 1.00 88.69 9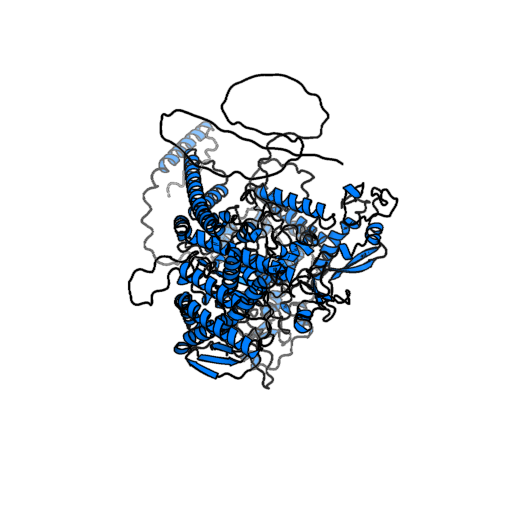01 GLY A O 1
ATOM 7135 N N . ALA A 1 902 ? 15.896 -4.521 -14.926 1.00 92.19 902 ALA A N 1
ATOM 7136 C CA . ALA A 1 902 ? 17.310 -4.858 -14.775 1.00 92.19 902 ALA A CA 1
ATOM 7137 C C . ALA A 1 902 ? 18.207 -3.668 -14.368 1.00 92.19 902 ALA A C 1
ATOM 7139 O O . ALA A 1 902 ? 19.354 -3.581 -14.806 1.00 92.19 902 ALA A O 1
ATOM 7140 N N . PHE A 1 903 ? 17.715 -2.743 -13.538 1.00 93.25 903 PHE A N 1
ATOM 7141 C CA . PHE A 1 903 ? 18.466 -1.551 -13.111 1.00 93.25 903 PHE A CA 1
ATOM 7142 C C . PHE A 1 903 ? 19.458 -1.820 -11.960 1.00 93.25 903 PHE A C 1
ATOM 7144 O O . PHE A 1 903 ? 20.124 -0.891 -11.497 1.00 93.25 903 PHE A O 1
ATOM 7151 N N . GLY A 1 904 ? 19.526 -3.059 -11.458 1.00 88.75 904 GLY A N 1
ATOM 7152 C CA . GLY A 1 904 ? 20.294 -3.467 -10.272 1.00 88.75 904 GLY A CA 1
ATOM 7153 C C . GLY A 1 904 ? 19.624 -3.068 -8.949 1.00 88.75 904 GLY A C 1
ATOM 7154 O O . GLY A 1 904 ? 19.552 -3.872 -8.023 1.00 88.75 904 GLY A O 1
ATOM 7155 N N . GLY A 1 905 ? 19.038 -1.873 -8.898 1.00 91.12 905 GLY A N 1
ATOM 7156 C CA . GLY A 1 905 ? 18.278 -1.328 -7.772 1.00 91.12 905 GLY A CA 1
ATOM 7157 C C . GLY A 1 905 ? 17.283 -0.252 -8.218 1.00 91.12 905 GLY A C 1
ATOM 7158 O O . GLY A 1 905 ? 17.090 -0.079 -9.425 1.00 91.12 905 GLY A O 1
ATOM 7159 N N . PRO A 1 906 ? 16.669 0.481 -7.273 1.00 91.75 906 PRO A N 1
ATOM 7160 C CA . PRO A 1 906 ? 15.861 1.649 -7.600 1.00 91.75 906 PRO A CA 1
ATOM 7161 C C . PRO A 1 906 ? 16.675 2.730 -8.329 1.00 91.75 906 PRO A C 1
ATOM 7163 O O . PRO A 1 906 ? 17.912 2.702 -8.347 1.00 91.75 906 PRO A O 1
ATOM 7166 N N . ILE A 1 907 ? 15.977 3.664 -8.974 1.00 93.12 907 ILE A N 1
ATOM 7167 C CA . ILE A 1 907 ? 16.587 4.720 -9.800 1.00 93.12 907 ILE A CA 1
ATOM 7168 C C . ILE A 1 907 ? 16.380 6.126 -9.224 1.00 93.12 907 ILE A C 1
ATOM 7170 O O . ILE A 1 907 ? 17.215 6.992 -9.475 1.00 93.12 907 ILE A O 1
ATOM 7174 N N . TYR A 1 908 ? 15.351 6.325 -8.396 1.00 92.12 908 TYR A N 1
ATOM 7175 C CA . TYR A 1 908 ? 15.039 7.593 -7.728 1.00 92.12 908 TYR A CA 1
ATOM 7176 C C . TYR A 1 908 ? 14.891 7.413 -6.203 1.00 92.12 908 TYR A C 1
ATOM 7178 O O . TYR A 1 908 ? 14.720 6.281 -5.736 1.00 92.12 908 TYR A O 1
ATOM 7186 N N . PRO A 1 909 ? 14.944 8.504 -5.411 1.00 89.62 909 PRO A N 1
ATOM 7187 C CA . PRO A 1 909 ? 14.692 8.464 -3.971 1.00 89.62 909 PRO A CA 1
ATOM 7188 C C . PRO A 1 909 ? 13.354 7.807 -3.591 1.00 89.62 909 PRO A C 1
ATOM 7190 O O . PRO A 1 909 ? 12.418 7.745 -4.383 1.00 89.62 909 PRO A O 1
ATOM 7193 N N . TYR A 1 910 ? 13.267 7.324 -2.348 1.00 90.06 910 TYR A N 1
ATOM 7194 C CA . TYR A 1 910 ? 12.087 6.692 -1.722 1.00 90.06 910 TYR A CA 1
ATOM 7195 C C . TYR A 1 910 ? 11.582 5.380 -2.351 1.00 90.06 910 TYR A C 1
ATOM 7197 O O . TYR A 1 910 ? 10.780 4.689 -1.718 1.00 90.06 910 TYR A O 1
ATOM 7205 N N . GLN A 1 911 ? 12.074 4.971 -3.524 1.00 90.69 911 GLN A N 1
ATOM 7206 C CA . GLN A 1 911 ? 11.617 3.765 -4.226 1.00 90.69 911 GLN A CA 1
ATOM 7207 C C . GLN A 1 911 ? 11.881 2.437 -3.478 1.00 90.69 911 GLN A C 1
ATOM 7209 O O . GLN A 1 911 ? 11.229 1.436 -3.769 1.00 90.69 911 GLN A O 1
ATOM 7214 N N . ASP A 1 912 ? 12.756 2.416 -2.466 1.00 87.25 912 ASP A N 1
ATOM 7215 C CA . ASP A 1 912 ? 12.924 1.278 -1.538 1.00 87.25 912 ASP A CA 1
ATOM 7216 C C . ASP A 1 912 ? 11.721 1.059 -0.589 1.00 87.25 912 ASP A C 1
ATOM 7218 O O . ASP A 1 912 ? 11.577 -0.009 0.015 1.00 87.25 912 ASP A O 1
ATOM 7222 N N . LEU A 1 913 ? 10.862 2.072 -0.435 1.00 89.75 913 LEU A N 1
ATOM 7223 C CA . LEU A 1 913 ? 9.621 2.041 0.353 1.00 89.75 913 LEU A CA 1
ATOM 7224 C C . LEU A 1 913 ? 8.385 2.132 -0.547 1.00 89.75 913 LEU A C 1
ATOM 7226 O O . LEU A 1 913 ? 7.413 1.399 -0.374 1.00 89.75 913 LEU A O 1
ATOM 7230 N N . PHE A 1 914 ? 8.447 3.003 -1.549 1.00 92.81 914 PHE A N 1
ATOM 7231 C CA . PHE A 1 914 ? 7.385 3.255 -2.514 1.00 92.81 914 PHE A CA 1
ATOM 7232 C C . PHE A 1 914 ? 7.859 2.862 -3.923 1.00 92.81 914 PHE A C 1
ATOM 7234 O O . PHE A 1 914 ? 8.206 3.740 -4.708 1.00 92.81 914 PHE A O 1
ATOM 7241 N N . PRO A 1 915 ? 7.927 1.550 -4.249 1.00 91.06 915 PRO A N 1
ATOM 7242 C CA . PRO A 1 915 ? 8.547 0.999 -5.468 1.00 91.06 915 PRO A CA 1
ATOM 7243 C C . PRO A 1 915 ? 7.765 1.257 -6.775 1.00 91.06 915 PRO A C 1
ATOM 7245 O O . PRO A 1 915 ? 7.575 0.359 -7.599 1.00 91.06 915 PRO A O 1
ATOM 7248 N N . TRP A 1 916 ? 7.348 2.498 -6.995 1.00 90.62 916 TRP A N 1
ATOM 7249 C CA . TRP A 1 916 ? 6.716 3.029 -8.200 1.00 90.62 916 TRP A CA 1
ATOM 7250 C C . TRP A 1 916 ? 7.421 4.310 -8.659 1.00 90.62 916 TRP A C 1
ATOM 7252 O O . TRP A 1 916 ? 8.349 4.802 -8.023 1.00 90.62 916 TRP A O 1
ATOM 7262 N N . ASP A 1 917 ? 6.991 4.843 -9.796 1.00 92.06 917 ASP A N 1
ATOM 7263 C CA . ASP A 1 917 ? 7.354 6.180 -10.261 1.00 92.06 917 ASP A CA 1
ATOM 7264 C C . ASP A 1 917 ? 6.136 7.105 -10.084 1.00 92.06 917 ASP A C 1
ATOM 7266 O O . ASP A 1 917 ? 5.017 6.746 -10.462 1.00 92.06 917 ASP A O 1
ATOM 7270 N N . CYS A 1 918 ? 6.338 8.267 -9.454 1.00 92.19 918 CYS A N 1
ATOM 7271 C CA . CYS A 1 918 ? 5.285 9.244 -9.145 1.00 92.19 918 CYS A CA 1
ATOM 7272 C C . CYS A 1 918 ? 5.044 10.292 -10.254 1.00 92.19 918 CYS A C 1
ATOM 7274 O O . CYS A 1 918 ? 4.429 11.329 -10.002 1.00 92.19 918 CYS A O 1
ATOM 7276 N N . THR A 1 919 ? 5.527 10.051 -11.476 1.00 91.50 919 THR A N 1
ATOM 7277 C CA . THR A 1 919 ? 5.265 10.897 -12.652 1.00 91.50 919 THR A CA 1
ATOM 7278 C C . THR A 1 919 ? 3.868 10.634 -13.204 1.00 91.50 919 THR A C 1
ATOM 7280 O O . THR A 1 919 ? 3.516 9.493 -13.526 1.00 91.50 919 THR A O 1
ATOM 7283 N N . GLU A 1 920 ? 3.085 11.699 -13.367 1.00 90.25 920 GLU A N 1
ATOM 7284 C CA . GLU A 1 920 ? 1.755 11.625 -13.967 1.00 90.25 920 GLU A CA 1
ATOM 7285 C C . GLU A 1 920 ? 1.816 11.517 -15.497 1.00 90.25 920 GLU A C 1
ATOM 7287 O O . GLU A 1 920 ? 2.596 12.191 -16.169 1.00 90.25 920 GLU A O 1
ATOM 7292 N N . ALA A 1 921 ? 0.964 10.668 -16.065 1.00 85.94 921 ALA A N 1
ATOM 7293 C CA . ALA A 1 921 ? 0.726 10.585 -17.498 1.00 85.94 921 ALA A CA 1
ATOM 7294 C C . ALA A 1 921 ? -0.274 11.658 -17.965 1.00 85.94 921 ALA A C 1
ATOM 7296 O O . ALA A 1 921 ? -1.017 12.240 -17.175 1.00 85.94 921 ALA A O 1
ATOM 7297 N N . PHE A 1 922 ? -0.352 11.852 -19.282 1.00 86.12 922 PHE A N 1
ATOM 7298 C CA . PHE A 1 922 ? -1.392 12.652 -19.941 1.00 86.12 922 PHE A CA 1
ATOM 7299 C C . PHE A 1 922 ? -1.460 14.141 -19.521 1.00 86.12 922 PHE A C 1
ATOM 7301 O O . PHE A 1 922 ? -2.534 14.755 -19.563 1.00 86.12 922 PHE A O 1
ATOM 7308 N N . GLY A 1 923 ? -0.333 14.726 -19.108 1.00 75.56 923 GLY A N 1
ATOM 7309 C CA . GLY A 1 923 ? -0.223 16.132 -18.711 1.00 75.56 923 GLY A CA 1
ATOM 7310 C C . GLY A 1 923 ? -0.952 16.491 -17.412 1.00 75.56 923 GLY A C 1
ATOM 7311 O O . GLY A 1 923 ? -1.536 17.569 -17.347 1.00 75.56 923 GLY A O 1
ATOM 7312 N N . GLY A 1 924 ? -0.981 15.588 -16.422 1.00 71.31 924 GLY A N 1
ATOM 7313 C CA . GLY A 1 924 ? -1.612 15.827 -15.114 1.00 71.31 924 GLY A CA 1
ATOM 7314 C C . GLY A 1 924 ? -0.820 16.775 -14.203 1.00 71.31 924 GLY A C 1
ATOM 7315 O O . GLY A 1 924 ? -1.320 17.831 -13.823 1.00 71.31 924 GLY A O 1
ATOM 7316 N N . TYR A 1 925 ? 0.442 16.441 -13.912 1.00 78.31 925 TYR A N 1
ATOM 7317 C CA . TYR A 1 925 ? 1.345 17.236 -13.068 1.00 78.31 925 TYR A CA 1
ATOM 7318 C C . TYR A 1 925 ? 2.706 17.413 -13.769 1.00 78.31 925 TYR A C 1
ATOM 7320 O O . TYR A 1 925 ? 3.210 16.438 -14.327 1.00 78.31 925 TYR A O 1
ATOM 7328 N N . PRO A 1 926 ? 3.319 18.617 -13.772 1.00 76.00 926 PRO A N 1
ATOM 7329 C CA . PRO A 1 926 ? 4.489 18.903 -14.614 1.00 76.00 926 PRO A CA 1
ATOM 7330 C C . PRO A 1 926 ? 5.792 18.272 -14.104 1.00 76.00 926 PRO A C 1
ATOM 7332 O O . PRO A 1 926 ? 6.679 17.963 -14.893 1.00 76.00 926 PRO A O 1
ATOM 7335 N N . VAL A 1 927 ? 5.911 18.081 -12.789 1.00 83.75 927 VAL A N 1
ATOM 7336 C CA . VAL A 1 927 ? 7.119 17.551 -12.144 1.00 83.75 927 VAL A CA 1
ATOM 7337 C C . VAL A 1 927 ? 7.213 16.039 -12.371 1.00 83.75 927 VAL A C 1
ATOM 7339 O O . VAL A 1 927 ? 6.237 15.319 -12.136 1.00 83.75 927 VAL A O 1
ATOM 7342 N N . THR A 1 928 ? 8.392 15.521 -12.715 1.00 88.81 928 THR A N 1
ATOM 7343 C CA . THR A 1 928 ? 8.636 14.069 -12.865 1.00 88.81 928 THR A CA 1
ATOM 7344 C C . THR A 1 928 ? 9.063 13.403 -11.546 1.00 88.81 928 THR A C 1
ATOM 7346 O O . THR A 1 928 ? 9.037 14.014 -10.475 1.00 88.81 928 THR A O 1
ATOM 7349 N N . CYS A 1 929 ? 9.371 12.109 -11.577 1.00 90.44 929 CYS A N 1
ATOM 7350 C CA . CYS A 1 929 ? 10.047 11.392 -10.501 1.00 90.44 929 CYS A CA 1
ATOM 7351 C C . CYS A 1 929 ? 11.568 11.492 -10.706 1.00 90.44 929 CYS A C 1
ATOM 7353 O O . CYS A 1 929 ? 12.058 11.290 -11.819 1.00 90.44 929 CYS A O 1
ATOM 7355 N N . GLY A 1 930 ? 12.307 11.843 -9.653 1.00 85.94 930 GLY A N 1
ATOM 7356 C CA . GLY A 1 930 ? 13.726 12.185 -9.723 1.00 85.94 930 GLY A CA 1
ATOM 7357 C C . GLY A 1 930 ? 14.088 13.299 -8.742 1.00 85.94 930 GLY A C 1
ATOM 7358 O O . GLY A 1 930 ? 13.617 13.302 -7.608 1.00 85.94 930 GLY A O 1
ATOM 7359 N N . ALA A 1 931 ? 14.927 14.242 -9.177 1.00 73.19 931 ALA A N 1
ATOM 7360 C CA . ALA A 1 931 ? 15.473 15.308 -8.330 1.00 73.19 931 ALA A CA 1
ATOM 7361 C C . ALA A 1 931 ? 14.428 16.313 -7.800 1.00 73.19 931 ALA A C 1
ATOM 7363 O O . ALA A 1 931 ? 14.647 16.925 -6.762 1.00 73.19 931 ALA A O 1
ATOM 7364 N N . GLU A 1 932 ? 13.298 16.477 -8.492 1.00 79.25 932 GLU A N 1
ATOM 7365 C CA . GLU A 1 932 ? 12.284 17.496 -8.181 1.00 79.25 932 GLU A CA 1
ATOM 7366 C C . GLU A 1 932 ? 11.115 16.976 -7.316 1.00 79.25 932 GLU A C 1
ATOM 7368 O O . GLU A 1 932 ? 10.179 17.721 -7.030 1.00 79.25 932 GLU A O 1
ATOM 7373 N N . CYS A 1 933 ? 11.113 15.698 -6.913 1.00 87.62 933 CYS A N 1
ATOM 7374 C CA . CYS A 1 933 ? 10.030 15.113 -6.116 1.00 87.62 933 CYS A CA 1
ATOM 7375 C C . CYS A 1 933 ? 10.464 14.734 -4.693 1.00 87.62 933 CYS A C 1
ATOM 7377 O O . CYS A 1 933 ? 11.409 13.970 -4.502 1.00 87.62 933 CYS A O 1
ATOM 7379 N N . ASN A 1 934 ? 9.696 15.189 -3.702 1.00 90.31 934 ASN A N 1
ATOM 7380 C CA . ASN A 1 934 ? 9.861 14.821 -2.297 1.00 90.31 934 ASN A CA 1
ATOM 7381 C C . ASN A 1 934 ? 9.066 13.551 -1.921 1.00 90.31 934 ASN A C 1
ATOM 7383 O O . ASN A 1 934 ? 8.368 12.936 -2.747 1.00 90.31 934 ASN A O 1
ATOM 7387 N N . LEU A 1 935 ? 9.139 13.166 -0.646 1.00 93.25 935 LEU A N 1
ATOM 7388 C CA . LEU A 1 935 ? 8.363 12.070 -0.062 1.00 93.25 935 LEU A CA 1
ATOM 7389 C C . LEU A 1 935 ? 6.845 12.312 -0.134 1.00 93.25 935 LEU A C 1
ATOM 7391 O O . LEU A 1 935 ? 6.080 11.359 -0.304 1.00 93.25 935 LEU A O 1
ATOM 7395 N N . ALA A 1 936 ? 6.400 13.571 -0.037 1.00 93.19 936 ALA A N 1
ATOM 7396 C CA . ALA A 1 936 ? 4.981 13.924 -0.046 1.00 93.19 936 ALA A CA 1
ATOM 7397 C C . ALA A 1 936 ? 4.301 13.542 -1.361 1.00 93.19 936 ALA A C 1
ATOM 7399 O O . ALA A 1 936 ? 3.294 12.829 -1.346 1.00 93.19 936 ALA A O 1
ATOM 7400 N N . LYS A 1 937 ? 4.895 13.935 -2.491 1.00 91.94 937 LYS A N 1
ATOM 7401 C CA . LYS A 1 937 ? 4.392 13.593 -3.824 1.00 91.94 937 LYS A CA 1
ATOM 7402 C C . LYS A 1 937 ? 4.389 12.081 -4.069 1.00 91.94 937 LYS A C 1
ATOM 7404 O O . LYS A 1 937 ? 3.429 11.553 -4.624 1.00 91.94 937 LYS A O 1
ATOM 7409 N N . HIS A 1 938 ? 5.422 11.365 -3.616 1.00 92.06 938 HIS A N 1
ATOM 7410 C CA . HIS A 1 938 ? 5.470 9.902 -3.715 1.00 92.06 938 HIS A CA 1
ATOM 7411 C C . HIS A 1 938 ? 4.324 9.215 -2.968 1.00 92.06 938 HIS A C 1
ATOM 7413 O O . HIS A 1 938 ? 3.717 8.286 -3.508 1.00 92.06 938 HIS A O 1
ATOM 7419 N N . ALA A 1 939 ? 4.023 9.678 -1.753 1.00 94.25 939 ALA A N 1
ATOM 7420 C CA . ALA A 1 939 ? 2.953 9.129 -0.933 1.00 94.25 939 ALA A CA 1
ATOM 7421 C C . ALA A 1 939 ? 1.559 9.491 -1.484 1.00 94.25 939 ALA A C 1
ATOM 7423 O O . ALA A 1 939 ? 0.681 8.624 -1.546 1.00 94.25 939 ALA A O 1
ATOM 7424 N N . TRP A 1 940 ? 1.357 10.736 -1.925 1.00 94.12 940 TRP A N 1
ATOM 7425 C CA . TRP A 1 940 ? 0.069 11.224 -2.433 1.00 94.12 940 TRP A CA 1
ATOM 7426 C C . TRP A 1 940 ? -0.270 10.805 -3.866 1.00 94.12 940 TRP A C 1
ATOM 7428 O O . TRP A 1 940 ? -1.445 10.835 -4.223 1.00 94.12 940 TRP A O 1
ATOM 7438 N N . ALA A 1 941 ? 0.696 10.307 -4.643 1.00 92.50 941 ALA A N 1
ATOM 7439 C CA . ALA A 1 941 ? 0.437 9.708 -5.952 1.00 92.50 941 ALA A CA 1
ATOM 7440 C C . ALA A 1 941 ? -0.567 8.532 -5.896 1.00 92.50 941 ALA A C 1
ATOM 7442 O O . ALA A 1 941 ? -1.338 8.341 -6.836 1.00 92.50 941 ALA A O 1
ATOM 7443 N N . PHE A 1 942 ? -0.587 7.763 -4.796 1.00 93.00 942 PHE A N 1
ATOM 7444 C CA . PHE A 1 942 ? -1.499 6.627 -4.582 1.00 93.00 942 PHE A CA 1
ATOM 7445 C C . PHE A 1 942 ? -1.939 6.535 -3.112 1.00 93.00 942 PHE A C 1
ATOM 7447 O O . PHE A 1 942 ? -1.480 5.648 -2.395 1.00 93.00 942 PHE A O 1
ATOM 7454 N N . PRO A 1 943 ? -2.825 7.410 -2.603 1.00 95.06 943 PRO A N 1
ATOM 7455 C CA . PRO A 1 943 ? -3.054 7.526 -1.159 1.00 95.06 943 PRO A CA 1
ATOM 7456 C C . PRO A 1 943 ? -3.568 6.219 -0.530 1.00 95.06 943 PRO A C 1
ATOM 7458 O O . PRO A 1 943 ? -3.104 5.822 0.540 1.00 95.06 943 PRO A O 1
ATOM 7461 N N . PHE A 1 944 ? -4.457 5.499 -1.223 1.00 95.44 944 PHE A N 1
ATOM 7462 C CA . PHE A 1 944 ? -4.930 4.173 -0.812 1.00 95.44 944 PHE A CA 1
ATOM 7463 C C . PHE A 1 944 ? -3.795 3.140 -0.715 1.00 95.44 944 PHE A C 1
ATOM 7465 O O . PHE A 1 944 ? -3.706 2.421 0.285 1.00 95.44 944 PHE A O 1
ATOM 7472 N N . ASP A 1 945 ? -2.913 3.073 -1.717 1.00 94.94 945 ASP A N 1
ATOM 7473 C CA . ASP A 1 945 ? -1.791 2.130 -1.740 1.00 94.94 945 ASP A CA 1
ATOM 7474 C C . ASP A 1 945 ? -0.714 2.509 -0.721 1.00 94.94 945 ASP A C 1
ATOM 7476 O O . ASP A 1 945 ? -0.209 1.637 -0.019 1.00 94.94 945 ASP A O 1
ATOM 7480 N N . SER A 1 946 ? -0.416 3.798 -0.560 1.00 97.00 946 SER A N 1
ATOM 7481 C CA . SER A 1 946 ? 0.564 4.303 0.403 1.00 97.00 946 SER A CA 1
ATOM 7482 C C . SER A 1 946 ? 0.147 4.003 1.842 1.00 97.00 946 SER A C 1
ATOM 7484 O O . SER A 1 946 ? 0.921 3.388 2.574 1.00 97.00 946 SER A O 1
ATOM 7486 N N . PHE A 1 947 ? -1.092 4.309 2.255 1.00 97.38 947 PHE A N 1
ATOM 7487 C CA . PHE A 1 947 ? -1.581 3.906 3.586 1.00 97.38 947 PHE A CA 1
ATOM 7488 C C . PHE A 1 947 ? -1.569 2.376 3.779 1.00 97.38 947 PHE A C 1
ATOM 7490 O O . PHE A 1 947 ? -1.304 1.893 4.883 1.00 97.38 947 PHE A O 1
ATOM 7497 N N . SER A 1 948 ? -1.845 1.613 2.719 1.00 96.06 948 SER A N 1
ATOM 7498 C CA . SER A 1 948 ? -1.851 0.142 2.721 1.00 96.06 948 SER A CA 1
ATOM 7499 C C . SER A 1 948 ? -0.443 -0.452 2.892 1.00 96.06 948 SER A C 1
ATOM 7501 O O . SER A 1 948 ? -0.230 -1.357 3.705 1.00 96.06 948 SER A O 1
ATOM 7503 N N . ILE A 1 949 ? 0.538 0.092 2.173 1.00 95.69 949 ILE A N 1
ATOM 7504 C CA . ILE A 1 949 ? 1.936 -0.347 2.174 1.00 95.69 949 ILE A CA 1
ATOM 7505 C C . ILE A 1 949 ? 2.679 0.135 3.424 1.00 95.69 949 ILE A C 1
ATOM 7507 O O . ILE A 1 949 ? 3.449 -0.636 3.993 1.00 95.69 949 ILE A O 1
ATOM 7511 N N . LEU A 1 950 ? 2.376 1.324 3.953 1.00 97.06 950 LEU A N 1
ATOM 7512 C CA . LEU A 1 950 ? 2.892 1.777 5.252 1.00 97.06 950 LEU A CA 1
ATOM 7513 C C . LEU A 1 950 ? 2.446 0.857 6.401 1.00 97.06 950 LEU A C 1
ATOM 7515 O O . LEU A 1 950 ? 3.284 0.440 7.205 1.00 97.06 950 LEU A O 1
ATOM 7519 N N . SER A 1 951 ? 1.172 0.437 6.430 1.00 95.88 951 SER A N 1
ATOM 7520 C CA . SER A 1 951 ? 0.688 -0.580 7.381 1.00 95.88 951 SER A CA 1
ATOM 7521 C C . SER A 1 951 ? 1.490 -1.896 7.290 1.00 95.88 951 SER A C 1
ATOM 7523 O O . SER A 1 951 ? 1.773 -2.513 8.319 1.00 95.88 951 SER A O 1
ATOM 7525 N N . LEU A 1 952 ? 1.915 -2.313 6.087 1.00 95.56 952 LEU A N 1
ATOM 7526 C CA . LEU A 1 952 ? 2.781 -3.487 5.899 1.00 95.56 952 LEU A CA 1
ATOM 7527 C C . LEU A 1 952 ? 4.244 -3.223 6.300 1.00 95.56 952 LEU A C 1
ATOM 7529 O O . LEU A 1 952 ? 4.861 -4.091 6.919 1.00 95.56 952 LEU A O 1
ATOM 7533 N N . HIS A 1 953 ? 4.809 -2.048 6.009 1.00 95.94 953 HIS A N 1
ATOM 7534 C CA . HIS A 1 953 ? 6.163 -1.688 6.443 1.00 95.94 953 HIS A CA 1
ATOM 7535 C C . HIS A 1 953 ? 6.295 -1.697 7.963 1.00 95.94 953 HIS A C 1
ATOM 7537 O O . HIS A 1 953 ? 7.315 -2.171 8.465 1.00 95.94 953 HIS A O 1
ATOM 7543 N N . LEU A 1 954 ? 5.279 -1.234 8.697 1.00 94.31 954 LEU A N 1
ATOM 7544 C CA . LEU A 1 954 ? 5.221 -1.324 10.161 1.00 94.31 954 LEU A CA 1
ATOM 7545 C C . LEU A 1 954 ? 5.136 -2.781 10.658 1.00 94.31 954 LEU A C 1
ATOM 7547 O O . LEU A 1 954 ? 5.581 -3.079 11.763 1.00 94.31 954 LEU A O 1
ATOM 7551 N N . ALA A 1 955 ? 4.651 -3.718 9.839 1.00 91.81 955 ALA A N 1
ATOM 7552 C CA . ALA A 1 955 ? 4.613 -5.148 10.155 1.00 91.81 955 ALA A CA 1
ATOM 7553 C C . ALA A 1 955 ? 5.862 -5.945 9.698 1.00 91.81 955 ALA A C 1
ATOM 7555 O O . ALA A 1 955 ? 6.014 -7.108 10.081 1.00 91.81 955 ALA A O 1
ATOM 7556 N N . ARG A 1 956 ? 6.765 -5.353 8.901 1.00 90.94 956 ARG A N 1
ATOM 7557 C CA . ARG A 1 956 ? 8.027 -5.970 8.440 1.00 90.94 956 ARG A CA 1
ATOM 7558 C C . ARG A 1 956 ? 9.192 -5.617 9.373 1.00 90.94 956 ARG A C 1
ATOM 7560 O O . ARG A 1 956 ? 9.534 -4.447 9.499 1.00 90.94 956 ARG A O 1
ATOM 7567 N N . GLY A 1 957 ? 9.855 -6.624 9.946 1.00 88.88 957 GLY A N 1
ATOM 7568 C CA . GLY A 1 957 ? 11.102 -6.454 10.711 1.00 88.88 957 GLY A CA 1
ATOM 7569 C C . GLY A 1 957 ? 12.353 -6.272 9.835 1.00 88.88 957 GLY A C 1
ATOM 7570 O O . GLY A 1 957 ? 12.344 -6.621 8.654 1.00 88.88 957 GLY A O 1
ATOM 7571 N N . ARG A 1 958 ? 13.448 -5.762 10.424 1.00 89.56 958 ARG A N 1
ATOM 7572 C CA . ARG A 1 958 ? 14.706 -5.370 9.736 1.00 89.56 958 ARG A CA 1
ATOM 7573 C C . ARG A 1 958 ? 15.373 -6.453 8.876 1.00 89.56 958 ARG A C 1
ATOM 7575 O O . ARG A 1 958 ? 16.081 -6.132 7.932 1.00 89.56 958 ARG A O 1
ATOM 7582 N N . HIS A 1 959 ? 15.150 -7.730 9.184 1.00 88.75 959 HIS A N 1
ATOM 7583 C CA . HIS A 1 959 ? 15.667 -8.878 8.425 1.00 88.75 959 HIS A CA 1
ATOM 7584 C C . HIS A 1 959 ? 14.852 -9.204 7.162 1.00 88.75 959 HIS A C 1
ATOM 7586 O O . HIS A 1 959 ? 15.248 -10.060 6.378 1.00 88.75 959 HIS A O 1
ATOM 7592 N N . LEU A 1 960 ? 13.712 -8.538 6.949 1.00 90.50 960 LEU A N 1
ATOM 7593 C CA . LEU A 1 960 ? 12.925 -8.620 5.714 1.00 90.50 960 LEU A CA 1
ATOM 7594 C C . LEU A 1 960 ? 13.311 -7.532 4.699 1.00 90.50 960 LEU A C 1
ATOM 7596 O O . LEU A 1 960 ? 12.563 -7.306 3.750 1.00 90.50 960 LEU A O 1
ATOM 7600 N N . TYR A 1 961 ? 14.468 -6.895 4.860 1.00 91.62 961 TYR A N 1
ATOM 7601 C CA . TYR A 1 961 ? 15.058 -5.935 3.926 1.00 91.62 961 TYR A CA 1
ATOM 7602 C C . TYR A 1 961 ? 16.513 -6.352 3.623 1.00 91.62 961 TYR A C 1
ATOM 7604 O O . TYR A 1 961 ? 17.095 -7.092 4.425 1.00 91.62 961 TYR A O 1
ATOM 7612 N N . PRO A 1 962 ? 17.103 -5.941 2.485 1.00 89.19 962 PRO A N 1
ATOM 7613 C CA . PRO A 1 962 ? 18.519 -6.181 2.192 1.00 89.19 962 PRO A CA 1
ATOM 7614 C C . PRO A 1 962 ? 19.453 -5.579 3.253 1.00 89.19 962 PRO A C 1
ATOM 7616 O O . PRO A 1 962 ? 19.080 -4.641 3.956 1.00 89.19 962 PRO A O 1
ATOM 7619 N N . ARG A 1 963 ? 20.679 -6.104 3.368 1.00 85.12 963 ARG A N 1
ATOM 7620 C CA . ARG A 1 963 ? 21.729 -5.495 4.208 1.00 85.12 963 ARG A CA 1
ATOM 7621 C C . ARG A 1 963 ? 22.328 -4.250 3.547 1.00 85.12 963 ARG A C 1
ATOM 7623 O O . ARG A 1 963 ? 22.350 -4.146 2.324 1.00 85.12 963 ARG A O 1
ATOM 7630 N N . ASP A 1 964 ? 22.953 -3.398 4.355 1.00 78.25 964 ASP A N 1
ATOM 7631 C CA . ASP A 1 964 ? 23.868 -2.373 3.849 1.00 78.25 964 ASP A CA 1
ATOM 7632 C C . ASP A 1 964 ? 25.159 -3.044 3.358 1.00 78.25 964 ASP A C 1
ATOM 7634 O O . ASP A 1 964 ? 25.888 -3.672 4.133 1.00 78.25 964 ASP A O 1
ATOM 7638 N N . GLU A 1 965 ? 25.440 -2.941 2.059 1.00 65.50 965 GLU A N 1
ATOM 7639 C CA . GLU A 1 965 ? 26.533 -3.688 1.425 1.00 65.50 965 GLU A CA 1
ATOM 7640 C C . GLU A 1 965 ? 27.925 -3.324 1.966 1.00 65.50 965 GLU A C 1
ATOM 7642 O O . GLU A 1 965 ? 28.794 -4.197 2.064 1.00 65.50 965 GLU A O 1
ATOM 7647 N N . SER A 1 966 ? 28.105 -2.049 2.321 1.00 54.94 966 SER A N 1
ATOM 7648 C CA . SER A 1 966 ? 29.385 -1.381 2.583 1.00 54.94 966 SER A CA 1
ATOM 7649 C C . SER A 1 966 ? 29.902 -1.477 4.021 1.00 54.94 966 SER A C 1
ATOM 7651 O O . SER A 1 966 ? 31.079 -1.209 4.248 1.00 54.94 966 SER A O 1
ATOM 7653 N N . THR A 1 967 ? 29.052 -1.814 4.995 1.00 52.44 967 THR A N 1
ATOM 7654 C CA . THR A 1 967 ? 29.342 -1.562 6.424 1.00 52.44 967 THR A CA 1
ATOM 7655 C C . THR A 1 967 ? 28.989 -2.697 7.385 1.00 52.44 967 THR A C 1
ATOM 7657 O O . THR A 1 967 ? 29.414 -2.650 8.538 1.00 52.44 967 THR A O 1
ATOM 7660 N N . SER A 1 968 ? 28.242 -3.723 6.960 1.00 60.69 968 SER A N 1
ATOM 7661 C CA . SER A 1 968 ? 27.734 -4.761 7.871 1.00 60.69 968 SER A CA 1
ATOM 7662 C C . SER A 1 968 ? 28.334 -6.151 7.627 1.00 60.69 968 SER A C 1
ATOM 7664 O O . SER A 1 968 ? 28.161 -6.737 6.555 1.00 60.69 968 SER A O 1
ATOM 7666 N N . LEU A 1 969 ? 28.944 -6.724 8.676 1.00 69.81 969 LEU A N 1
ATOM 7667 C CA . LEU A 1 969 ? 29.254 -8.163 8.787 1.00 69.81 969 LEU A CA 1
ATOM 7668 C C . LEU A 1 969 ? 27.997 -9.027 9.038 1.00 69.81 969 LEU A C 1
ATOM 7670 O O . LEU A 1 969 ? 28.073 -10.252 8.996 1.00 69.81 969 LEU A O 1
ATOM 7674 N N . SER A 1 970 ? 26.853 -8.395 9.317 1.00 81.69 970 SER A N 1
ATOM 7675 C CA . SER A 1 970 ? 25.560 -9.032 9.577 1.00 81.69 970 SER A CA 1
ATOM 7676 C C . SER A 1 970 ? 24.624 -8.910 8.370 1.00 81.69 970 SER A C 1
ATOM 7678 O O . SER A 1 970 ? 24.640 -7.912 7.647 1.00 81.69 970 SER A O 1
ATOM 7680 N N . GLY A 1 971 ? 23.778 -9.916 8.159 1.00 81.12 971 GLY A N 1
ATOM 7681 C CA . GLY A 1 971 ? 22.867 -10.013 7.015 1.00 81.12 971 GLY A CA 1
ATOM 7682 C C . GLY A 1 971 ? 21.611 -9.153 7.091 1.00 81.12 971 GLY A C 1
ATOM 7683 O O . GLY A 1 971 ? 20.859 -9.096 6.117 1.00 81.12 971 GLY A O 1
ATOM 7684 N N . VAL A 1 972 ? 21.392 -8.471 8.214 1.00 87.38 972 VAL A N 1
ATOM 7685 C CA . VAL A 1 972 ? 20.311 -7.494 8.387 1.00 87.38 972 VAL A CA 1
ATOM 7686 C C . VAL A 1 972 ? 20.823 -6.070 8.152 1.00 87.38 972 VAL A C 1
ATOM 7688 O O . VAL A 1 972 ? 22.017 -5.810 8.303 1.00 87.38 972 VAL A O 1
ATOM 7691 N N . MET A 1 973 ? 19.916 -5.136 7.838 1.00 88.38 973 MET A N 1
ATOM 7692 C CA . MET A 1 973 ? 20.210 -3.693 7.838 1.00 88.38 973 MET A CA 1
ATOM 7693 C C . MET A 1 973 ? 20.942 -3.272 9.119 1.00 88.38 973 MET A C 1
ATOM 7695 O O . MET A 1 973 ? 20.603 -3.756 10.205 1.00 88.38 973 MET A O 1
ATOM 7699 N N . SER A 1 974 ? 21.883 -2.335 9.022 1.00 87.88 974 SER A N 1
ATOM 7700 C CA . SER A 1 974 ? 22.530 -1.697 10.173 1.00 87.88 974 SER A CA 1
ATOM 7701 C C . SER A 1 974 ? 21.526 -0.931 11.041 1.00 87.88 974 SER A C 1
ATOM 7703 O O . SER A 1 974 ? 20.421 -0.595 10.614 1.00 87.88 974 SER A O 1
ATOM 7705 N N . ASP A 1 975 ? 21.905 -0.624 12.283 1.00 89.31 975 ASP A N 1
ATOM 7706 C CA . ASP A 1 975 ? 21.045 0.134 13.200 1.00 89.31 975 ASP A CA 1
ATOM 7707 C C . ASP A 1 975 ? 20.728 1.554 12.689 1.00 89.31 975 ASP A C 1
ATOM 7709 O O . ASP A 1 975 ? 19.626 2.046 12.932 1.00 89.31 975 ASP A O 1
ATOM 7713 N N . GLY A 1 976 ? 21.656 2.186 11.958 1.00 89.88 976 GLY A N 1
ATOM 7714 C CA . GLY A 1 976 ? 21.474 3.513 11.356 1.00 89.88 976 GLY A CA 1
ATOM 7715 C C . GLY A 1 976 ? 20.642 3.499 10.070 1.00 89.88 976 GLY A C 1
ATOM 7716 O O . GLY A 1 976 ? 19.797 4.372 9.876 1.00 89.88 976 GLY A O 1
ATOM 7717 N N . ALA A 1 977 ? 20.807 2.486 9.214 1.00 89.44 977 ALA A N 1
ATOM 7718 C CA . ALA A 1 977 ? 19.937 2.317 8.050 1.00 89.44 977 ALA A CA 1
ATOM 7719 C C . ALA A 1 977 ? 18.510 1.933 8.466 1.00 89.44 977 ALA A C 1
ATOM 7721 O O . ALA A 1 977 ? 17.546 2.461 7.913 1.00 89.44 977 ALA A O 1
ATOM 7722 N N . TRP A 1 978 ? 18.361 1.087 9.493 1.00 92.38 978 TRP A N 1
ATOM 7723 C CA . TRP A 1 978 ? 17.060 0.788 10.092 1.00 92.38 978 TRP A CA 1
ATOM 7724 C C . TRP A 1 978 ? 16.406 2.047 10.675 1.00 92.38 978 TRP A C 1
ATOM 7726 O O . TRP A 1 978 ? 15.243 2.302 10.374 1.00 92.38 978 TRP A O 1
ATOM 7736 N N . PHE A 1 979 ? 17.161 2.885 11.397 1.00 93.00 979 PHE A N 1
ATOM 7737 C CA . PHE A 1 979 ? 16.675 4.177 11.897 1.00 93.00 979 PHE A CA 1
ATOM 7738 C C . PHE A 1 979 ? 16.111 5.055 10.771 1.00 93.00 979 PHE A C 1
ATOM 7740 O O . PHE A 1 979 ? 14.943 5.443 10.831 1.00 93.00 979 PHE A O 1
ATOM 7747 N N . ARG A 1 980 ? 16.887 5.297 9.703 1.00 91.81 980 ARG A N 1
ATOM 7748 C CA . ARG A 1 980 ? 16.435 6.107 8.555 1.00 91.81 980 ARG A CA 1
ATOM 7749 C C . ARG A 1 980 ? 15.220 5.499 7.856 1.00 91.81 980 ARG A C 1
ATOM 7751 O O . ARG A 1 980 ? 14.269 6.212 7.546 1.00 91.81 980 ARG A O 1
ATOM 7758 N N . ASN A 1 981 ? 15.214 4.180 7.658 1.00 93.19 981 ASN A N 1
ATOM 7759 C CA . ASN A 1 981 ? 14.102 3.452 7.048 1.00 93.19 981 ASN A CA 1
ATOM 7760 C C . ASN A 1 981 ? 12.807 3.573 7.872 1.00 93.19 981 ASN A C 1
ATOM 7762 O O . ASN A 1 981 ? 11.739 3.797 7.305 1.00 93.19 981 ASN A O 1
ATOM 7766 N N . ARG A 1 982 ? 12.890 3.471 9.206 1.00 93.88 982 ARG A N 1
ATOM 7767 C CA . ARG A 1 982 ? 11.746 3.672 10.110 1.00 93.88 982 ARG A CA 1
ATOM 7768 C C . ARG A 1 982 ? 11.270 5.117 10.127 1.00 93.88 982 ARG A C 1
ATOM 7770 O O . ARG A 1 982 ? 10.071 5.344 10.008 1.00 93.88 982 ARG A O 1
ATOM 7777 N N . LEU A 1 983 ? 12.185 6.078 10.228 1.00 94.00 983 LEU A N 1
ATOM 7778 C CA . LEU A 1 983 ? 11.837 7.496 10.251 1.00 94.00 983 LEU A CA 1
ATOM 7779 C C . LEU A 1 983 ? 11.175 7.936 8.934 1.00 94.00 983 LEU A C 1
ATOM 7781 O O . LEU A 1 983 ? 10.141 8.586 8.978 1.00 94.00 983 LEU A O 1
ATOM 7785 N N . THR A 1 984 ? 11.666 7.479 7.777 1.00 94.56 984 THR A N 1
ATOM 7786 C CA . THR A 1 984 ? 11.057 7.782 6.462 1.00 94.56 984 THR A CA 1
ATOM 7787 C C . THR A 1 984 ? 9.649 7.182 6.314 1.00 94.56 984 THR A C 1
ATOM 7789 O O . THR A 1 984 ? 8.739 7.857 5.841 1.00 94.56 984 THR A O 1
ATOM 7792 N N . VAL A 1 985 ? 9.431 5.939 6.770 1.00 96.38 985 VAL A N 1
ATOM 7793 C CA . VAL A 1 985 ? 8.089 5.311 6.818 1.00 96.38 985 VAL A CA 1
ATOM 7794 C C . VAL A 1 985 ? 7.119 6.140 7.667 1.00 96.38 985 VAL A C 1
ATOM 7796 O O . VAL A 1 985 ? 5.960 6.316 7.298 1.00 96.38 985 VAL A O 1
ATOM 7799 N N . LEU A 1 986 ? 7.587 6.674 8.793 1.00 96.25 986 LEU A N 1
ATOM 7800 C CA . LEU A 1 986 ? 6.759 7.454 9.709 1.00 96.25 986 LEU A CA 1
ATOM 7801 C C . LEU A 1 986 ? 6.510 8.887 9.212 1.00 96.25 986 LEU A C 1
ATOM 7803 O O . LEU A 1 986 ? 5.382 9.361 9.309 1.00 96.25 986 LEU A O 1
ATOM 7807 N N . LEU A 1 987 ? 7.502 9.531 8.590 1.00 95.00 987 LEU A N 1
ATOM 7808 C CA . LEU A 1 987 ? 7.347 10.827 7.917 1.00 95.00 987 LEU A CA 1
ATOM 7809 C C . LEU A 1 987 ? 6.318 10.751 6.784 1.00 95.00 987 LEU A C 1
ATOM 7811 O O . LEU A 1 987 ? 5.464 11.627 6.667 1.00 95.00 987 LEU A O 1
ATOM 7815 N N . ALA A 1 988 ? 6.328 9.673 5.996 1.00 96.06 988 ALA A N 1
ATOM 7816 C CA . ALA A 1 988 ? 5.318 9.453 4.964 1.00 96.06 988 ALA A CA 1
ATOM 7817 C C . ALA A 1 988 ? 3.906 9.276 5.553 1.00 96.06 988 ALA A C 1
ATOM 7819 O O . ALA A 1 988 ? 2.930 9.746 4.966 1.00 96.06 988 ALA A O 1
ATOM 7820 N N . GLN A 1 989 ? 3.785 8.634 6.722 1.00 96.69 989 GLN A N 1
ATOM 7821 C CA . GLN A 1 989 ? 2.510 8.529 7.433 1.00 96.69 989 GLN A CA 1
ATOM 7822 C C . GLN A 1 989 ? 2.040 9.901 7.950 1.00 96.69 989 GLN A C 1
ATOM 7824 O O . GLN A 1 989 ? 0.878 10.245 7.740 1.00 96.69 989 GLN A O 1
ATOM 7829 N N . ASP A 1 990 ? 2.925 10.700 8.553 1.00 95.44 990 ASP A N 1
ATOM 7830 C CA . ASP A 1 990 ? 2.640 12.066 9.027 1.00 95.44 990 ASP A CA 1
ATOM 7831 C C . ASP A 1 990 ? 2.176 12.982 7.885 1.00 95.44 990 ASP A C 1
ATOM 7833 O O . ASP A 1 990 ? 1.184 13.693 8.016 1.00 95.44 990 ASP A O 1
ATOM 7837 N N . VAL A 1 991 ? 2.836 12.915 6.727 1.00 94.44 991 VAL A N 1
ATOM 7838 C CA . VAL A 1 991 ? 2.513 13.723 5.540 1.00 94.44 991 VAL A CA 1
ATOM 7839 C C . VAL A 1 991 ? 1.170 13.337 4.900 1.00 94.44 991 VAL A C 1
ATOM 7841 O O . VAL A 1 991 ? 0.404 14.214 4.485 1.00 94.44 991 VAL A O 1
ATOM 7844 N N . LEU A 1 992 ? 0.841 12.042 4.851 1.00 96.88 992 LEU A N 1
ATOM 7845 C CA . LEU A 1 992 ? -0.491 11.582 4.439 1.00 96.88 992 LEU A CA 1
ATOM 7846 C C . LEU A 1 992 ? -1.571 11.999 5.444 1.00 96.88 992 LEU A C 1
ATOM 7848 O O . LEU A 1 992 ? -2.662 12.405 5.045 1.00 96.88 992 LEU A O 1
ATOM 7852 N N . LEU A 1 993 ? -1.285 11.923 6.746 1.00 96.81 993 LEU A N 1
ATOM 7853 C CA . LEU A 1 993 ? -2.231 12.327 7.784 1.00 96.81 993 LEU A CA 1
ATOM 7854 C C . LEU A 1 993 ? -2.472 13.844 7.779 1.00 96.81 993 LEU A C 1
ATOM 7856 O O . LEU A 1 993 ? -3.626 14.250 7.815 1.00 96.81 993 LEU A O 1
ATOM 7860 N N . LYS A 1 994 ? -1.435 14.679 7.645 1.00 94.62 994 LYS A N 1
ATOM 7861 C CA . LYS A 1 994 ? -1.549 16.151 7.610 1.00 94.62 994 LYS A CA 1
ATOM 7862 C C . LYS A 1 994 ? -2.385 16.669 6.444 1.00 94.62 994 LYS A C 1
ATOM 7864 O O . LYS A 1 994 ? -3.330 17.425 6.658 1.00 94.62 994 LYS A O 1
ATOM 7869 N N . ALA A 1 995 ? -2.107 16.238 5.212 1.00 95.69 995 ALA A N 1
ATOM 7870 C CA . ALA A 1 995 ? -2.930 16.657 4.073 1.00 95.69 995 ALA A CA 1
ATOM 7871 C C . ALA A 1 995 ? -4.352 16.076 4.133 1.00 95.69 995 ALA A C 1
ATOM 7873 O O . ALA A 1 995 ? -5.296 16.781 3.780 1.00 95.69 995 ALA A O 1
ATOM 7874 N N . ALA A 1 996 ? -4.549 14.867 4.674 1.00 96.69 996 ALA A N 1
ATOM 7875 C CA . ALA A 1 996 ? -5.894 14.368 4.953 1.00 96.69 996 ALA A CA 1
ATOM 7876 C C . ALA A 1 996 ? -6.609 15.208 6.036 1.00 96.69 996 ALA A C 1
ATOM 7878 O O . ALA A 1 996 ? -7.787 15.519 5.866 1.00 96.69 996 ALA A O 1
ATOM 7879 N N . SER A 1 997 ? -5.920 15.653 7.096 1.00 95.44 997 SER A N 1
ATOM 7880 C CA . SER A 1 997 ? -6.446 16.589 8.107 1.00 95.44 997 SER A CA 1
ATOM 7881 C C . SER A 1 997 ? -6.838 17.932 7.494 1.00 95.44 997 SER A C 1
ATOM 7883 O O . SER A 1 997 ? -7.938 18.418 7.752 1.00 95.44 997 SER A O 1
ATOM 7885 N N . ALA A 1 998 ? -5.993 18.518 6.642 1.00 95.31 998 ALA A N 1
ATOM 7886 C CA . ALA A 1 998 ? -6.289 19.766 5.935 1.00 95.31 998 ALA A CA 1
ATOM 7887 C C . ALA A 1 998 ? -7.510 19.622 5.004 1.00 95.31 998 ALA A C 1
ATOM 7889 O O . ALA A 1 998 ? -8.419 20.452 5.037 1.00 95.31 998 ALA A O 1
ATOM 7890 N N . MET A 1 999 ? -7.603 18.519 4.253 1.00 95.50 999 MET A N 1
ATOM 7891 C CA . MET A 1 999 ? -8.795 18.159 3.472 1.00 95.50 999 MET A CA 1
ATOM 7892 C C . MET A 1 999 ? -10.054 18.020 4.340 1.00 95.50 999 MET A C 1
ATOM 7894 O O . MET A 1 999 ? -11.112 18.536 3.986 1.00 95.50 999 MET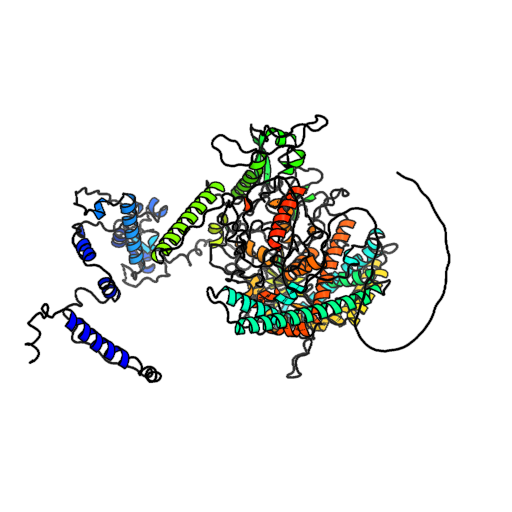 A O 1
ATOM 7898 N N . ALA A 1 1000 ? -9.957 17.340 5.483 1.00 94.56 1000 ALA A N 1
ATOM 7899 C CA . ALA A 1 1000 ? -11.081 17.099 6.386 1.00 94.56 1000 ALA A CA 1
ATOM 7900 C C . ALA A 1 1000 ? -11.481 18.332 7.225 1.00 94.56 1000 ALA A C 1
ATOM 7902 O O . ALA A 1 1000 ? -12.577 18.366 7.794 1.00 94.56 1000 ALA A O 1
ATOM 7903 N N . ARG A 1 1001 ? -10.619 19.355 7.281 1.00 92.31 1001 ARG A N 1
ATOM 7904 C CA . ARG A 1 1001 ? -10.915 20.698 7.801 1.00 92.31 1001 ARG A CA 1
ATOM 7905 C C . ARG A 1 1001 ? -11.526 21.609 6.720 1.00 92.31 1001 ARG A C 1
ATOM 7907 O O . ARG A 1 1001 ? -12.422 22.386 7.041 1.00 92.31 1001 ARG A O 1
ATOM 7914 N N . CYS A 1 1002 ? -11.119 21.473 5.453 1.00 94.25 1002 CYS A N 1
ATOM 7915 C CA . CYS A 1 1002 ? -11.627 22.249 4.312 1.00 94.25 1002 CYS A CA 1
ATOM 7916 C C . CYS A 1 1002 ? -13.144 22.066 4.097 1.00 94.25 1002 CYS A C 1
ATOM 7918 O O . CYS A 1 1002 ? -13.633 20.990 3.732 1.00 94.25 1002 CYS A O 1
ATOM 7920 N N . GLY A 1 1003 ? -13.910 23.147 4.275 1.00 92.56 1003 GLY A N 1
ATOM 7921 C CA . GLY A 1 1003 ? -15.372 23.119 4.159 1.00 92.56 1003 GLY A CA 1
ATOM 7922 C C . GLY A 1 1003 ? -15.825 22.837 2.726 1.00 92.56 1003 GLY A C 1
ATOM 7923 O O . GLY A 1 1003 ? -16.658 21.957 2.488 1.00 92.56 1003 GLY A O 1
ATOM 7924 N N . LYS A 1 1004 ? -15.199 23.516 1.757 1.00 93.88 1004 LYS A N 1
ATOM 7925 C CA . LYS A 1 1004 ? -15.502 23.366 0.325 1.00 93.88 1004 LYS A CA 1
ATOM 7926 C C . LYS A 1 1004 ? -15.254 21.939 -0.181 1.00 93.88 1004 LYS A C 1
ATOM 7928 O O . LYS A 1 1004 ? -16.017 21.452 -1.014 1.00 93.88 1004 LYS A O 1
ATOM 7933 N N . PHE A 1 1005 ? -14.213 21.262 0.314 1.00 94.75 1005 PHE A N 1
ATOM 7934 C CA . PHE A 1 1005 ? -13.886 19.887 -0.081 1.00 94.75 1005 PHE A CA 1
ATOM 7935 C C . PHE A 1 1005 ? -14.864 18.865 0.505 1.00 94.75 1005 PHE A C 1
ATOM 7937 O O . PHE A 1 1005 ? -15.336 17.973 -0.210 1.00 94.75 1005 PHE A O 1
ATOM 7944 N N . ARG A 1 1006 ? -15.246 19.028 1.779 1.00 92.38 1006 ARG A N 1
ATOM 7945 C CA . ARG A 1 1006 ? -16.308 18.220 2.398 1.00 92.38 1006 ARG A CA 1
ATOM 7946 C C . ARG A 1 1006 ? -17.596 18.305 1.584 1.00 92.38 1006 ARG A C 1
ATOM 7948 O O . ARG A 1 1006 ? -18.146 17.269 1.230 1.00 92.38 1006 ARG A O 1
ATOM 7955 N N . GLU A 1 1007 ? -18.029 19.508 1.202 1.00 91.94 1007 GLU A N 1
ATOM 7956 C CA . GLU A 1 1007 ? -19.184 19.700 0.310 1.00 91.94 1007 GLU A CA 1
ATOM 7957 C C . GLU A 1 1007 ? -18.996 19.050 -1.069 1.00 91.94 1007 GLU A C 1
ATOM 7959 O O . GLU A 1 1007 ? -19.893 18.356 -1.558 1.00 91.94 1007 GLU A O 1
ATOM 7964 N N . ALA A 1 1008 ? -17.832 19.246 -1.698 1.00 92.56 1008 ALA A N 1
ATOM 7965 C CA . ALA A 1 1008 ? -17.524 18.725 -3.030 1.00 92.56 1008 ALA A CA 1
ATOM 7966 C C . ALA A 1 1008 ? -17.515 17.188 -3.107 1.00 92.56 1008 ALA A C 1
ATOM 7968 O O . ALA A 1 1008 ? -17.704 16.648 -4.198 1.00 92.56 1008 ALA A O 1
ATOM 7969 N N . THR A 1 1009 ? -17.354 16.495 -1.976 1.00 93.62 1009 THR A N 1
ATOM 7970 C CA . THR A 1 1009 ? -17.308 15.026 -1.872 1.00 93.62 1009 THR A CA 1
ATOM 7971 C C . THR A 1 1009 ? -18.614 14.387 -1.374 1.00 93.62 1009 THR A C 1
ATOM 7973 O O . THR A 1 1009 ? -18.770 13.167 -1.481 1.00 93.62 1009 THR A O 1
ATOM 7976 N N . LEU A 1 1010 ? -19.615 15.167 -0.925 1.00 89.81 1010 LEU A N 1
ATOM 7977 C CA . LEU A 1 1010 ? -20.905 14.636 -0.429 1.00 89.81 1010 LEU A CA 1
ATOM 7978 C C . LEU A 1 1010 ? -21.702 13.822 -1.464 1.00 89.81 1010 LEU A C 1
ATOM 7980 O O . LEU A 1 1010 ? -22.626 13.101 -1.092 1.00 89.81 1010 LEU A O 1
ATOM 7984 N N . TRP A 1 1011 ? -21.391 13.934 -2.754 1.00 90.81 1011 TRP A N 1
ATOM 7985 C CA . TRP A 1 1011 ? -22.064 13.165 -3.802 1.00 90.81 1011 TRP A CA 1
ATOM 7986 C C . TRP A 1 1011 ? -21.680 11.672 -3.780 1.00 90.81 1011 TRP A C 1
ATOM 7988 O O . TRP A 1 1011 ? -22.533 10.825 -4.043 1.00 90.81 1011 TRP A O 1
ATOM 7998 N N . LEU A 1 1012 ? -20.440 11.331 -3.393 1.00 88.25 1012 LEU A N 1
ATOM 7999 C CA . LEU A 1 1012 ? -19.896 9.964 -3.463 1.00 88.25 1012 LEU A CA 1
ATOM 8000 C C . LEU A 1 1012 ? -20.668 8.937 -2.625 1.00 88.25 1012 LEU A C 1
ATOM 8002 O O . LEU A 1 1012 ? -20.665 7.758 -2.963 1.00 88.25 1012 LEU A O 1
ATOM 8006 N N . HIS A 1 1013 ? -21.322 9.363 -1.542 1.00 82.81 1013 HIS A N 1
ATOM 8007 C CA . HIS A 1 1013 ? -22.113 8.481 -0.673 1.00 82.81 1013 HIS A CA 1
ATOM 8008 C C . HIS A 1 1013 ? -23.624 8.513 -0.975 1.00 82.81 1013 HIS A C 1
ATOM 8010 O O . HIS A 1 1013 ? -24.389 7.821 -0.308 1.00 82.81 1013 HIS A O 1
ATOM 8016 N N . LYS A 1 1014 ? -24.064 9.316 -1.955 1.00 85.00 1014 LYS A N 1
ATOM 8017 C CA . LYS A 1 1014 ? -25.480 9.482 -2.350 1.00 85.00 1014 LYS A CA 1
ATOM 8018 C C . LYS A 1 1014 ? -25.787 8.952 -3.752 1.00 85.00 1014 LYS A C 1
ATOM 8020 O O . LYS A 1 1014 ? -26.927 9.017 -4.195 1.00 85.00 1014 LYS A O 1
ATOM 8025 N N . GLN A 1 1015 ? -24.765 8.488 -4.462 1.00 84.06 1015 GLN A N 1
ATOM 8026 C CA . GLN A 1 1015 ? -24.823 8.134 -5.874 1.00 84.06 1015 GLN A CA 1
ATOM 8027 C C . GLN A 1 1015 ? -25.095 6.632 -6.070 1.00 84.06 1015 GLN A C 1
ATOM 8029 O O . GLN A 1 1015 ? -24.493 5.784 -5.408 1.00 84.06 1015 GLN A O 1
ATOM 8034 N N . GLU A 1 1016 ? -26.041 6.301 -6.951 1.00 85.38 1016 GLU A N 1
ATOM 8035 C CA . GLU A 1 1016 ? -26.601 4.945 -7.072 1.00 85.38 1016 GLU A CA 1
ATOM 8036 C C . GLU A 1 1016 ? -25.577 3.916 -7.581 1.00 85.38 1016 GLU A C 1
ATOM 8038 O O . GLU A 1 1016 ? -25.511 2.802 -7.058 1.00 85.38 1016 GLU A O 1
ATOM 8043 N N . ASP A 1 1017 ? -24.736 4.308 -8.539 1.00 85.50 1017 ASP A N 1
ATOM 8044 C CA . ASP A 1 1017 ? -23.762 3.467 -9.241 1.00 85.50 1017 ASP A CA 1
ATOM 8045 C C . ASP A 1 1017 ? -22.598 3.039 -8.326 1.00 85.50 1017 ASP A C 1
ATOM 8047 O O . ASP A 1 1017 ? -21.645 3.782 -8.080 1.00 85.50 1017 ASP A O 1
ATOM 8051 N N . GLU A 1 1018 ? -22.633 1.798 -7.834 1.00 84.00 1018 GLU A N 1
ATOM 8052 C CA . GLU A 1 1018 ? -21.578 1.285 -6.954 1.00 84.00 1018 GLU A CA 1
ATOM 8053 C C . GLU A 1 1018 ? -20.174 1.273 -7.579 1.00 84.00 1018 GLU A C 1
ATOM 8055 O O . GLU A 1 1018 ? -19.195 1.238 -6.833 1.00 84.00 1018 GLU A O 1
ATOM 8060 N N . THR A 1 1019 ? -20.029 1.392 -8.905 1.00 81.62 1019 THR A N 1
ATOM 8061 C CA . THR A 1 1019 ? -18.702 1.475 -9.533 1.00 81.62 1019 THR A CA 1
ATOM 8062 C C . THR A 1 1019 ? -17.966 2.778 -9.198 1.00 81.62 1019 THR A C 1
ATOM 8064 O O . THR A 1 1019 ? -16.736 2.766 -9.127 1.00 81.62 1019 THR A O 1
ATOM 8067 N N . ARG A 1 1020 ? -18.665 3.893 -8.917 1.00 85.81 1020 ARG A N 1
ATOM 8068 C CA . ARG A 1 1020 ? -18.010 5.183 -8.589 1.00 85.81 1020 ARG A CA 1
ATOM 8069 C C . ARG A 1 1020 ? -17.490 5.258 -7.157 1.00 85.81 1020 ARG A C 1
ATOM 8071 O O . ARG A 1 1020 ? -16.681 6.134 -6.868 1.00 85.81 1020 ARG A O 1
ATOM 8078 N N . ASP A 1 1021 ? -17.842 4.319 -6.277 1.00 87.94 1021 ASP A N 1
ATOM 8079 C CA . ASP A 1 1021 ? -17.210 4.239 -4.954 1.00 87.94 1021 ASP A CA 1
ATOM 8080 C C . ASP A 1 1021 ? -15.686 4.030 -5.082 1.00 87.94 1021 ASP A C 1
ATOM 8082 O O . ASP A 1 1021 ? -14.931 4.470 -4.214 1.00 87.94 1021 ASP A O 1
ATOM 8086 N N . ARG A 1 1022 ? -15.213 3.434 -6.192 1.00 87.44 1022 ARG A N 1
ATOM 8087 C CA . ARG A 1 1022 ? -13.781 3.243 -6.484 1.00 87.44 1022 ARG A CA 1
ATOM 8088 C C . ARG A 1 1022 ? -12.999 4.551 -6.646 1.00 87.44 1022 ARG A C 1
ATOM 8090 O O . ARG A 1 1022 ? -11.777 4.526 -6.567 1.00 87.44 1022 ARG A O 1
ATOM 8097 N N . LEU A 1 1023 ? -13.672 5.695 -6.819 1.00 90.12 1023 LEU A N 1
ATOM 8098 C CA . LEU A 1 1023 ? -13.029 7.017 -6.844 1.00 90.12 1023 LEU A CA 1
ATOM 8099 C C . LEU A 1 1023 ? -12.324 7.358 -5.516 1.00 90.12 1023 LEU A C 1
ATOM 8101 O O . LEU A 1 1023 ? -11.490 8.254 -5.486 1.00 90.12 1023 LEU A O 1
ATOM 8105 N N . LYS A 1 1024 ? -12.600 6.621 -4.430 1.00 92.56 1024 LYS A N 1
ATOM 8106 C CA . LYS A 1 1024 ? -11.840 6.699 -3.171 1.00 92.56 1024 LYS A CA 1
ATOM 8107 C C . LYS A 1 1024 ? -10.489 5.972 -3.238 1.00 92.56 1024 LYS A C 1
ATOM 8109 O O . LYS A 1 1024 ? -9.589 6.318 -2.488 1.00 92.56 1024 LYS A O 1
ATOM 8114 N N . LEU A 1 1025 ? -10.360 4.947 -4.087 1.00 90.19 1025 LEU A N 1
ATOM 8115 C CA . LEU A 1 1025 ? -9.197 4.047 -4.153 1.00 90.19 1025 LEU A CA 1
ATOM 8116 C C . LEU A 1 1025 ? -8.125 4.507 -5.151 1.00 90.19 1025 LEU A C 1
ATOM 8118 O O . LEU A 1 1025 ? -6.995 4.033 -5.094 1.00 90.19 1025 LEU A O 1
ATOM 8122 N N . GLY A 1 1026 ? -8.495 5.386 -6.082 1.00 83.75 1026 GLY A N 1
ATOM 8123 C CA . GLY A 1 1026 ? -7.637 5.793 -7.188 1.00 83.75 1026 GLY A CA 1
ATOM 8124 C C . GLY A 1 1026 ? -6.439 6.645 -6.783 1.00 83.75 1026 GLY A C 1
ATOM 8125 O O . GLY A 1 1026 ? -6.491 7.402 -5.810 1.00 83.75 1026 GLY A O 1
ATOM 8126 N N . GLY A 1 1027 ? -5.393 6.539 -7.595 1.00 87.81 1027 GLY A N 1
ATOM 8127 C CA . GLY A 1 1027 ? -4.262 7.455 -7.649 1.00 87.81 1027 GLY A CA 1
ATOM 8128 C C . GLY A 1 1027 ? -3.982 7.874 -9.093 1.00 87.81 1027 GLY A C 1
ATOM 8129 O O . GLY A 1 1027 ? -4.797 7.637 -9.989 1.00 87.81 1027 GLY A O 1
ATOM 8130 N N . ILE A 1 1028 ? -2.816 8.470 -9.323 1.00 89.94 1028 ILE A N 1
ATOM 8131 C CA . ILE A 1 1028 ? -2.429 9.045 -10.617 1.00 89.94 1028 ILE A CA 1
ATOM 8132 C C . ILE A 1 1028 ? -2.406 8.006 -11.749 1.00 89.94 1028 ILE A C 1
ATOM 8134 O O . ILE A 1 1028 ? -2.105 6.822 -11.553 1.00 89.94 1028 ILE A O 1
ATOM 8138 N N . HIS A 1 1029 ? -2.604 8.457 -12.989 1.00 86.81 1029 HIS A N 1
ATOM 8139 C CA . HIS A 1 1029 ? -2.148 7.671 -14.133 1.00 86.81 1029 HIS A CA 1
ATOM 8140 C C . HIS A 1 1029 ? -0.621 7.664 -14.148 1.00 86.81 1029 HIS A C 1
ATOM 8142 O O . HIS A 1 1029 ? -0.007 8.697 -14.383 1.00 86.81 1029 HIS A O 1
ATOM 8148 N N . ARG A 1 1030 ? 0.004 6.505 -13.922 1.00 86.25 1030 ARG A N 1
ATOM 8149 C CA . ARG A 1 1030 ? 1.468 6.378 -13.991 1.00 86.25 1030 ARG A CA 1
ATOM 8150 C C . ARG A 1 1030 ? 1.966 6.612 -15.415 1.00 86.25 1030 ARG A C 1
ATOM 8152 O O . ARG A 1 1030 ? 1.588 5.874 -16.328 1.00 86.25 1030 ARG A O 1
ATOM 8159 N N . ALA A 1 1031 ? 2.906 7.536 -15.575 1.00 86.50 1031 ALA A N 1
ATOM 8160 C CA . ALA A 1 1031 ? 3.756 7.588 -16.760 1.00 86.50 1031 ALA A CA 1
ATOM 8161 C C . ALA A 1 1031 ? 4.734 6.394 -16.820 1.00 86.50 1031 ALA A C 1
ATOM 8163 O O . ALA A 1 1031 ? 5.184 6.039 -17.905 1.00 86.50 1031 ALA A O 1
ATOM 8164 N N . GLN A 1 1032 ? 5.003 5.729 -15.684 1.00 86.00 1032 GLN A N 1
ATOM 8165 C CA . GLN A 1 1032 ? 5.808 4.502 -15.574 1.00 86.00 1032 GLN A CA 1
ATOM 8166 C C . GLN A 1 1032 ? 5.492 3.493 -16.705 1.00 86.00 1032 GLN A C 1
ATOM 8168 O O . GLN A 1 1032 ? 4.347 3.034 -16.803 1.00 86.00 1032 GLN A O 1
ATOM 8173 N N . PRO A 1 1033 ? 6.476 3.119 -17.548 1.00 74.81 1033 PRO A N 1
ATOM 8174 C CA . PRO A 1 1033 ? 6.375 2.010 -18.495 1.00 74.81 1033 PRO A CA 1
ATOM 8175 C C . PRO A 1 1033 ? 5.817 0.722 -17.867 1.00 74.81 1033 PRO A C 1
ATOM 8177 O O . PRO A 1 1033 ? 6.015 0.435 -16.688 1.00 74.81 1033 PRO A O 1
ATOM 8180 N N . PHE A 1 1034 ? 5.078 -0.071 -18.643 1.00 65.88 1034 PHE A N 1
ATOM 8181 C CA . PHE A 1 1034 ? 4.247 -1.139 -18.082 1.00 65.88 1034 PHE A CA 1
ATOM 8182 C C . PHE A 1 1034 ? 4.865 -2.537 -18.192 1.00 65.88 1034 PHE A C 1
ATOM 8184 O O . PHE A 1 1034 ? 4.580 -3.287 -19.125 1.00 65.88 1034 PHE A O 1
ATOM 8191 N N . SER A 1 1035 ? 5.617 -2.943 -17.166 1.00 57.72 1035 SER A N 1
ATOM 8192 C CA . SER A 1 1035 ? 6.096 -4.326 -17.040 1.00 57.72 1035 SER A CA 1
ATOM 8193 C C . SER A 1 1035 ? 4.959 -5.341 -16.902 1.00 57.72 1035 SER A C 1
ATOM 8195 O O . SER A 1 1035 ? 3.961 -5.071 -16.227 1.00 57.72 1035 SER A O 1
ATOM 8197 N N . HIS A 1 1036 ? 5.150 -6.542 -17.471 1.00 52.41 1036 HIS A N 1
ATOM 8198 C CA . HIS A 1 1036 ? 4.417 -7.796 -17.190 1.00 52.41 1036 HIS A CA 1
ATOM 8199 C C . HIS A 1 1036 ? 2.863 -7.805 -17.275 1.00 52.41 1036 HIS A C 1
ATOM 8201 O O . HIS A 1 1036 ? 2.274 -8.882 -17.178 1.00 52.41 1036 HIS A O 1
ATOM 8207 N N . HIS A 1 1037 ? 2.161 -6.671 -17.379 1.00 51.03 1037 HIS A N 1
ATOM 8208 C CA . HIS A 1 1037 ? 0.755 -6.590 -16.948 1.00 51.03 1037 HIS A CA 1
ATOM 8209 C C . HIS A 1 1037 ? -0.144 -5.633 -17.752 1.00 51.03 1037 HIS A C 1
ATOM 8211 O O . HIS A 1 1037 ? -1.333 -5.935 -17.860 1.00 51.03 1037 HIS A O 1
ATOM 8217 N N . PHE A 1 1038 ? 0.367 -4.501 -18.273 1.00 46.09 1038 PHE A N 1
ATOM 8218 C CA . PHE A 1 1038 ? -0.496 -3.441 -18.838 1.00 46.09 1038 PHE A CA 1
ATOM 8219 C C . PHE A 1 1038 ? -0.290 -3.073 -20.305 1.00 46.09 1038 PHE A C 1
ATOM 8221 O O . PHE A 1 1038 ? -1.258 -2.691 -20.950 1.00 46.09 1038 PHE A O 1
ATOM 8228 N N . GLU A 1 1039 ? 0.874 -3.299 -20.897 1.00 41.78 1039 GLU A N 1
ATOM 8229 C CA . GLU A 1 1039 ? 0.900 -3.474 -22.351 1.00 41.78 1039 GLU A CA 1
ATOM 8230 C C . GLU A 1 1039 ? 0.385 -4.885 -22.683 1.00 41.78 1039 GLU A C 1
ATOM 8232 O O . GLU A 1 1039 ? 0.624 -5.837 -21.932 1.00 41.78 1039 GLU A O 1
ATOM 8237 N N . LYS A 1 1040 ? -0.277 -5.078 -23.836 1.00 43.81 1040 LYS A N 1
ATOM 8238 C CA . LYS A 1 1040 ? -0.591 -6.424 -24.382 1.00 43.81 1040 LYS A CA 1
ATOM 8239 C C . LYS A 1 1040 ? 0.672 -7.138 -24.916 1.00 43.81 1040 LYS A C 1
ATOM 8241 O O . LYS A 1 1040 ? 0.625 -7.753 -25.990 1.00 43.81 1040 LYS A O 1
ATOM 8246 N N . GLY A 1 1041 ? 1.781 -6.988 -24.194 1.00 39.28 1041 GLY A N 1
ATOM 8247 C CA . GLY A 1 1041 ? 3.121 -6.778 -24.734 1.00 39.28 1041 GLY A CA 1
ATOM 8248 C C . GLY A 1 1041 ? 3.603 -7.810 -25.744 1.00 39.28 1041 GLY A C 1
ATOM 8249 O O . GLY A 1 1041 ? 3.175 -8.970 -25.751 1.00 39.28 1041 GLY A O 1
ATOM 8250 N N . ALA A 1 1042 ? 4.554 -7.382 -26.578 1.00 46.81 1042 ALA A N 1
ATOM 8251 C CA . ALA A 1 1042 ? 5.337 -8.307 -27.384 1.00 46.81 1042 ALA A CA 1
ATOM 8252 C C . ALA A 1 1042 ? 5.906 -9.407 -26.472 1.00 46.81 1042 ALA A C 1
ATOM 8254 O O . ALA A 1 1042 ? 6.306 -9.156 -25.339 1.00 46.81 1042 ALA A O 1
ATOM 8255 N N . TYR A 1 1043 ? 5.897 -10.646 -26.954 1.00 59.59 1043 TYR A N 1
ATOM 8256 C CA . TYR A 1 1043 ? 5.912 -11.831 -26.091 1.00 59.59 1043 TYR A CA 1
ATOM 8257 C C . TYR A 1 1043 ? 7.126 -11.920 -25.141 1.00 59.59 1043 TYR A C 1
ATOM 8259 O O . TYR A 1 1043 ? 6.996 -12.454 -24.040 1.00 59.59 1043 TYR A O 1
ATOM 8267 N N . HIS A 1 1044 ? 8.270 -11.347 -25.533 1.00 67.56 1044 HIS A N 1
ATOM 8268 C CA . HIS A 1 1044 ? 9.488 -11.253 -24.717 1.00 67.56 1044 HIS A CA 1
ATOM 8269 C C . HIS A 1 1044 ? 9.436 -10.129 -23.669 1.00 67.56 1044 HIS A C 1
ATOM 8271 O O . HIS A 1 1044 ? 9.798 -10.377 -22.519 1.00 67.56 1044 HIS A O 1
ATOM 8277 N N . LEU A 1 1045 ? 8.888 -8.953 -24.020 1.00 69.44 1045 LEU A N 1
ATOM 8278 C CA . LEU A 1 1045 ? 8.731 -7.778 -23.138 1.00 69.44 1045 LEU A CA 1
ATOM 8279 C C . LEU A 1 1045 ? 7.918 -8.064 -21.868 1.00 69.44 1045 LEU A C 1
ATOM 8281 O O . LEU A 1 1045 ? 8.048 -7.355 -20.869 1.00 69.44 1045 LEU A O 1
ATOM 8285 N N . TYR A 1 1046 ? 7.102 -9.124 -21.875 1.00 71.50 1046 TYR A N 1
ATOM 8286 C CA . TYR A 1 1046 ? 6.487 -9.621 -20.650 1.00 71.50 1046 TYR A CA 1
ATOM 8287 C C . TYR A 1 1046 ? 7.551 -9.936 -19.591 1.00 71.50 1046 TYR A C 1
ATOM 8289 O O . TYR A 1 1046 ? 7.399 -9.513 -18.458 1.00 71.50 1046 TYR A O 1
ATOM 8297 N N . PHE A 1 1047 ? 8.611 -10.676 -19.926 1.00 78.25 1047 PHE A N 1
ATOM 8298 C CA . PHE A 1 1047 ? 9.500 -11.327 -18.952 1.00 78.25 1047 PHE A CA 1
ATOM 8299 C C . PHE A 1 1047 ? 10.734 -10.508 -18.544 1.00 78.25 1047 PHE A C 1
ATOM 8301 O O . PHE A 1 1047 ? 11.367 -10.825 -17.529 1.00 78.25 1047 PHE A O 1
ATOM 8308 N N . VAL A 1 1048 ? 11.093 -9.504 -19.343 1.00 83.75 1048 VAL A N 1
ATOM 8309 C CA . VAL A 1 1048 ? 12.274 -8.641 -19.193 1.00 83.75 1048 VAL A CA 1
ATOM 8310 C C . VAL A 1 1048 ? 12.110 -7.420 -20.112 1.00 83.75 1048 VAL A C 1
ATOM 8312 O O . VAL A 1 1048 ? 11.503 -7.542 -21.174 1.00 83.75 1048 VAL A O 1
ATOM 8315 N N . ALA A 1 1049 ? 12.623 -6.251 -19.727 1.00 84.75 1049 ALA A N 1
ATOM 8316 C CA . ALA A 1 1049 ? 12.574 -5.048 -20.558 1.00 84.75 1049 ALA A CA 1
ATOM 8317 C C . ALA A 1 1049 ? 13.574 -5.101 -21.733 1.00 84.75 1049 ALA A C 1
ATOM 8319 O O . ALA A 1 1049 ? 14.687 -5.622 -21.591 1.00 84.75 1049 ALA A O 1
ATOM 8320 N N . ASP A 1 1050 ? 13.226 -4.496 -22.875 1.00 79.56 1050 ASP A N 1
ATOM 8321 C CA . ASP A 1 1050 ? 14.074 -4.503 -24.082 1.00 79.56 1050 ASP A CA 1
ATOM 8322 C C . ASP A 1 1050 ? 15.454 -3.859 -23.844 1.00 79.56 1050 ASP A C 1
ATOM 8324 O O . ASP A 1 1050 ? 16.452 -4.318 -24.395 1.00 79.56 1050 ASP A O 1
ATOM 8328 N N . TRP A 1 1051 ? 15.547 -2.854 -22.965 1.00 86.62 1051 TRP A N 1
ATOM 8329 C CA . TRP A 1 1051 ? 16.804 -2.180 -22.603 1.00 86.62 1051 TRP A CA 1
ATOM 8330 C C . TRP A 1 1051 ? 17.692 -2.960 -21.616 1.00 86.62 1051 TRP A C 1
ATOM 8332 O O . TRP A 1 1051 ? 18.791 -2.511 -21.295 1.00 86.62 1051 TRP A O 1
ATOM 8342 N N . SER A 1 1052 ? 17.259 -4.128 -21.128 1.00 89.69 1052 SER A N 1
ATOM 8343 C CA . SER A 1 1052 ? 17.924 -4.889 -20.049 1.00 89.69 1052 SER A CA 1
ATOM 8344 C C . SER A 1 1052 ? 19.416 -5.192 -20.254 1.00 89.69 1052 SER A C 1
ATOM 8346 O O . SER A 1 1052 ? 20.137 -5.362 -19.268 1.00 89.69 1052 SER A O 1
ATOM 8348 N N . HIS A 1 1053 ? 19.874 -5.241 -21.508 1.00 88.00 1053 HIS A N 1
ATOM 8349 C CA . HIS A 1 1053 ? 21.243 -5.562 -21.923 1.00 88.00 1053 HIS A CA 1
ATOM 8350 C C . HIS A 1 1053 ? 22.188 -4.346 -22.035 1.00 88.00 1053 HIS A C 1
ATOM 8352 O O . HIS A 1 1053 ? 23.386 -4.533 -22.255 1.00 88.00 1053 HIS A O 1
ATOM 8358 N N . LEU A 1 1054 ? 21.673 -3.116 -21.915 1.00 90.81 1054 LEU A N 1
ATOM 8359 C CA . LEU A 1 1054 ? 22.450 -1.871 -22.019 1.00 90.81 1054 LEU A CA 1
ATOM 8360 C C . LEU A 1 1054 ? 23.185 -1.526 -20.708 1.00 90.81 1054 LEU A C 1
ATOM 8362 O O . LEU A 1 1054 ? 22.901 -2.104 -19.660 1.00 90.81 1054 LEU A O 1
ATOM 8366 N N . ALA A 1 1055 ? 24.117 -0.572 -20.724 1.00 91.94 1055 ALA A N 1
ATOM 8367 C CA . ALA A 1 1055 ? 24.717 -0.019 -19.505 1.00 91.94 1055 ALA A CA 1
ATOM 8368 C C . ALA A 1 1055 ? 23.675 0.725 -18.647 1.00 91.94 1055 ALA A C 1
ATOM 8370 O O . ALA A 1 1055 ? 22.714 1.282 -19.176 1.00 91.94 1055 ALA A O 1
ATOM 8371 N N . ARG A 1 1056 ? 23.845 0.754 -17.313 1.00 92.81 1056 ARG A N 1
ATOM 8372 C CA . ARG A 1 1056 ? 22.834 1.305 -16.380 1.00 92.81 1056 ARG A CA 1
ATOM 8373 C C . ARG A 1 1056 ? 22.355 2.732 -16.730 1.00 92.81 1056 ARG A C 1
ATOM 8375 O O . ARG A 1 1056 ? 21.140 2.918 -16.699 1.00 92.81 1056 ARG A O 1
ATOM 8382 N N . PRO A 1 1057 ? 23.212 3.700 -17.124 1.00 93.88 1057 PRO A N 1
ATOM 8383 C CA . PRO A 1 1057 ? 22.746 5.022 -17.560 1.00 93.88 1057 PRO A CA 1
ATOM 8384 C C . PRO A 1 1057 ? 21.829 4.953 -18.789 1.00 93.88 1057 PRO A C 1
ATOM 8386 O O . PRO A 1 1057 ? 20.787 5.596 -18.824 1.00 93.88 1057 PRO A O 1
ATOM 8389 N N . LEU A 1 1058 ? 22.157 4.095 -19.759 1.00 92.38 1058 LEU A N 1
ATOM 8390 C CA . LEU A 1 1058 ? 21.364 3.887 -20.973 1.00 92.38 1058 LEU A CA 1
ATOM 8391 C C . LEU A 1 1058 ? 20.041 3.151 -20.692 1.00 92.38 1058 LEU A C 1
ATOM 8393 O O . LEU A 1 1058 ? 19.043 3.430 -21.355 1.00 92.38 1058 LEU A O 1
ATOM 8397 N N . LYS A 1 1059 ? 19.991 2.261 -19.685 1.00 92.06 1059 LYS A N 1
ATOM 8398 C CA . LYS A 1 1059 ? 18.724 1.686 -19.185 1.00 92.06 1059 LYS A CA 1
ATOM 8399 C C . LYS A 1 1059 ? 17.805 2.781 -18.643 1.00 92.06 1059 LYS A C 1
ATOM 8401 O O . LYS A 1 1059 ? 16.617 2.779 -18.950 1.00 92.06 1059 LYS A O 1
ATOM 8406 N N . ILE A 1 1060 ? 18.358 3.696 -17.843 1.00 93.75 1060 ILE A N 1
ATOM 8407 C CA . ILE A 1 1060 ? 17.621 4.813 -17.235 1.00 93.75 1060 ILE A CA 1
ATOM 8408 C C . ILE A 1 1060 ? 17.118 5.760 -18.332 1.00 93.75 1060 ILE A C 1
ATOM 8410 O O . ILE A 1 1060 ? 15.913 5.954 -18.435 1.00 93.75 1060 ILE A O 1
ATOM 8414 N N . ALA A 1 1061 ? 17.981 6.206 -19.249 1.00 91.56 1061 ALA A N 1
ATOM 8415 C CA . ALA A 1 1061 ? 17.584 7.068 -20.366 1.00 91.56 1061 ALA A CA 1
ATOM 8416 C C . ALA A 1 1061 ? 16.514 6.433 -21.286 1.00 91.56 1061 ALA A C 1
ATOM 8418 O O . ALA A 1 1061 ? 15.614 7.122 -21.769 1.00 91.56 1061 ALA A O 1
ATOM 8419 N N . ALA A 1 1062 ? 16.566 5.114 -21.519 1.00 87.94 1062 ALA A N 1
ATOM 8420 C CA . ALA A 1 1062 ? 15.537 4.398 -22.282 1.00 87.94 1062 ALA A CA 1
ATOM 8421 C C . ALA A 1 1062 ? 14.185 4.332 -21.545 1.00 87.94 1062 ALA A C 1
ATOM 8423 O O . ALA A 1 1062 ? 13.132 4.455 -22.174 1.00 87.94 1062 ALA A O 1
ATOM 8424 N N . TYR A 1 1063 ? 14.214 4.162 -20.222 1.00 91.12 1063 TYR A N 1
ATOM 8425 C CA . TYR A 1 1063 ? 13.037 4.202 -19.356 1.00 91.12 1063 TYR A CA 1
ATOM 8426 C C . TYR A 1 1063 ? 12.421 5.610 -19.297 1.00 91.12 1063 TYR A C 1
ATOM 8428 O O . TYR A 1 1063 ? 11.220 5.760 -19.531 1.00 91.12 1063 TYR A O 1
ATOM 8436 N N . GLU A 1 1064 ? 13.241 6.636 -19.062 1.00 91.38 1064 GLU A N 1
ATOM 8437 C CA . GLU A 1 1064 ? 12.831 8.044 -18.971 1.00 91.38 1064 GLU A CA 1
ATOM 8438 C C . GLU A 1 1064 ? 12.207 8.514 -20.282 1.00 91.38 1064 GLU A C 1
ATOM 8440 O O . GLU A 1 1064 ? 11.085 9.009 -20.281 1.00 91.38 1064 GLU A O 1
ATOM 8445 N N . LYS A 1 1065 ? 12.827 8.207 -21.427 1.00 87.88 1065 LYS A N 1
ATOM 8446 C CA . LYS A 1 1065 ? 12.264 8.513 -22.751 1.00 87.88 1065 LYS A CA 1
ATOM 8447 C C . LYS A 1 1065 ? 10.842 7.968 -22.955 1.00 87.88 1065 LYS A C 1
ATOM 8449 O O . LYS A 1 1065 ? 10.031 8.621 -23.610 1.00 87.88 1065 LYS A O 1
ATOM 8454 N N . LEU A 1 1066 ? 10.524 6.786 -22.420 1.00 84.44 1066 LEU A N 1
ATOM 8455 C CA . LEU A 1 1066 ? 9.181 6.195 -22.516 1.00 84.44 1066 LEU A CA 1
ATOM 8456 C C . LEU A 1 1066 ? 8.209 6.763 -21.474 1.00 84.44 1066 LEU A C 1
ATOM 8458 O O . LEU A 1 1066 ? 7.029 6.938 -21.782 1.00 84.44 1066 LEU A O 1
ATOM 8462 N N . ARG A 1 1067 ? 8.696 7.069 -20.267 1.00 87.69 1067 ARG A N 1
ATOM 8463 C CA . ARG A 1 1067 ? 7.945 7.768 -19.216 1.00 87.69 1067 ARG A CA 1
ATOM 8464 C C . ARG A 1 1067 ? 7.535 9.165 -19.686 1.00 87.69 1067 ARG A C 1
ATOM 8466 O O . ARG A 1 1067 ? 6.355 9.494 -19.679 1.00 87.69 1067 ARG A O 1
ATOM 8473 N N . ASP A 1 1068 ? 8.475 9.952 -20.183 1.00 87.25 1068 ASP A N 1
ATOM 8474 C CA . ASP A 1 1068 ? 8.263 11.356 -20.539 1.00 87.25 1068 ASP A CA 1
ATOM 8475 C C . ASP A 1 1068 ? 7.446 11.491 -21.835 1.00 87.25 1068 ASP A C 1
ATOM 8477 O O . ASP A 1 1068 ? 6.589 12.372 -21.956 1.00 87.25 1068 ASP A O 1
ATOM 8481 N N . TRP A 1 1069 ? 7.576 10.527 -22.756 1.00 84.94 1069 TRP A N 1
ATOM 8482 C CA . TRP A 1 1069 ? 6.631 10.376 -23.866 1.00 84.94 1069 TRP A CA 1
ATOM 8483 C C . TRP A 1 1069 ? 5.195 10.089 -23.391 1.00 84.94 1069 TRP A C 1
ATOM 8485 O O . TRP A 1 1069 ? 4.257 10.606 -23.986 1.00 84.94 1069 TRP A O 1
ATOM 8495 N N . ARG A 1 1070 ? 4.987 9.311 -22.315 1.00 82.56 1070 ARG A N 1
ATOM 8496 C CA . ARG A 1 1070 ? 3.650 9.079 -21.721 1.00 82.56 1070 ARG A CA 1
ATOM 8497 C C . ARG A 1 1070 ? 3.137 10.293 -20.933 1.00 82.56 1070 ARG A C 1
ATOM 8499 O O . ARG A 1 1070 ? 1.934 10.564 -20.964 1.00 82.56 1070 ARG A O 1
ATOM 8506 N N . ALA A 1 1071 ? 4.025 11.032 -20.268 1.00 86.12 1071 ALA A N 1
ATOM 8507 C CA . ALA A 1 1071 ? 3.710 12.270 -19.552 1.00 86.12 1071 ALA A CA 1
ATOM 8508 C C . ALA A 1 1071 ? 3.188 13.366 -20.496 1.00 86.12 1071 ALA A C 1
ATOM 8510 O O . ALA A 1 1071 ? 2.174 13.993 -20.208 1.00 86.12 1071 ALA A O 1
ATOM 8511 N N . THR A 1 1072 ? 3.808 13.527 -21.668 1.00 83.62 1072 THR A N 1
ATOM 8512 C CA . THR A 1 1072 ? 3.481 14.571 -22.665 1.00 83.62 1072 THR A CA 1
ATOM 8513 C C . THR A 1 1072 ? 2.232 14.306 -23.524 1.00 83.62 1072 THR A C 1
ATOM 8515 O O . THR A 1 1072 ? 1.878 15.128 -24.372 1.00 83.62 1072 THR A O 1
ATOM 8518 N N . ARG A 1 1073 ? 1.522 13.184 -23.333 1.00 82.88 1073 ARG A N 1
ATOM 8519 C CA . ARG A 1 1073 ? 0.291 12.871 -24.093 1.00 82.88 1073 ARG A CA 1
ATOM 8520 C C . ARG A 1 1073 ? -0.882 13.748 -23.646 1.00 82.88 1073 ARG A C 1
ATOM 8522 O O . ARG A 1 1073 ? -0.868 14.314 -22.560 1.00 82.88 1073 ARG A O 1
ATOM 8529 N N . ARG A 1 1074 ? -1.936 13.847 -24.466 1.00 83.44 1074 ARG A N 1
ATOM 8530 C CA . ARG A 1 1074 ? -3.123 14.657 -24.125 1.00 83.44 1074 ARG A CA 1
ATOM 8531 C C . ARG A 1 1074 ? -4.216 13.873 -23.407 1.00 83.44 1074 ARG A C 1
ATOM 8533 O O . ARG A 1 1074 ? -4.812 14.428 -22.486 1.00 83.44 1074 ARG A O 1
ATOM 8540 N N . ASP A 1 1075 ? -4.464 12.621 -23.796 1.00 82.94 1075 ASP A N 1
ATOM 8541 C CA . ASP A 1 1075 ? -5.458 11.743 -23.162 1.00 82.94 1075 ASP A CA 1
ATOM 8542 C C . ASP A 1 1075 ? -5.168 10.251 -23.434 1.00 82.94 1075 ASP A C 1
ATOM 8544 O O . ASP A 1 1075 ? -4.366 9.899 -24.302 1.00 82.94 1075 ASP A O 1
ATOM 8548 N N . VAL A 1 1076 ? -5.858 9.365 -22.716 1.00 77.69 1076 VAL A N 1
ATOM 8549 C CA . VAL A 1 1076 ? -5.874 7.914 -22.951 1.00 77.69 1076 VAL A CA 1
ATOM 8550 C C . VAL A 1 1076 ? -6.285 7.618 -24.395 1.00 77.69 1076 VAL A C 1
ATOM 8552 O O . VAL A 1 1076 ? -7.260 8.178 -24.908 1.00 77.69 1076 VAL A O 1
ATOM 8555 N N . GLY A 1 1077 ? -5.542 6.752 -25.077 1.00 67.06 1077 GLY A N 1
ATOM 8556 C CA . GLY A 1 1077 ? -5.779 6.404 -26.480 1.00 67.06 1077 GLY A CA 1
ATOM 8557 C C . GLY A 1 1077 ? -5.493 7.528 -27.482 1.00 67.06 1077 GLY A C 1
ATOM 8558 O O . GLY A 1 1077 ? -5.791 7.355 -28.662 1.00 67.06 1077 GLY A O 1
ATOM 8559 N N . SER A 1 1078 ? -4.940 8.681 -27.067 1.00 60.28 1078 SER A N 1
ATOM 8560 C CA . SER A 1 1078 ? -4.569 9.744 -28.011 1.00 60.28 1078 SER A CA 1
ATOM 8561 C C . SER A 1 1078 ? -3.252 9.395 -28.713 1.00 60.28 1078 SER A C 1
ATOM 8563 O O . SER A 1 1078 ? -2.169 9.781 -28.254 1.00 60.28 1078 SER A O 1
ATOM 8565 N N . ASP A 1 1079 ? -3.321 8.629 -29.802 1.00 50.97 1079 ASP A N 1
ATOM 8566 C CA . ASP A 1 1079 ? -2.266 8.647 -30.825 1.00 50.97 1079 ASP A CA 1
ATOM 8567 C C . ASP A 1 1079 ? -2.060 10.095 -31.317 1.00 50.97 1079 ASP A C 1
ATOM 8569 O O . ASP A 1 1079 ? -2.959 10.935 -31.213 1.00 50.97 1079 ASP A O 1
ATOM 8573 N N . GLN A 1 1080 ? -0.881 10.414 -31.858 1.00 37.19 1080 GLN A N 1
ATOM 8574 C CA . GLN A 1 1080 ? -0.642 11.714 -32.496 1.00 37.19 1080 GLN A CA 1
ATOM 8575 C C . GLN A 1 1080 ? -1.393 11.784 -33.837 1.00 37.19 1080 GLN A C 1
ATOM 8577 O O . GLN A 1 1080 ? -0.818 11.594 -34.902 1.00 37.19 1080 GLN A O 1
ATOM 8582 N N . SER A 1 1081 ? -2.706 12.031 -33.777 1.00 36.00 1081 SER A N 1
ATOM 8583 C CA . SER A 1 1081 ? -3.544 12.366 -34.936 1.00 36.00 1081 SER A CA 1
ATOM 8584 C C . SER A 1 1081 ? -3.341 13.802 -35.414 1.00 36.00 1081 SER A C 1
ATOM 8586 O O . SER A 1 1081 ? -3.618 14.090 -36.575 1.00 36.00 1081 SER A O 1
ATOM 8588 N N . ASP A 1 1082 ? -2.786 14.661 -34.559 1.00 33.62 1082 ASP A N 1
ATOM 8589 C CA . ASP A 1 1082 ? -2.264 15.979 -34.925 1.00 33.62 1082 ASP A CA 1
ATOM 8590 C C . ASP A 1 1082 ? -0.819 15.796 -35.417 1.00 33.62 1082 ASP A C 1
ATOM 8592 O O . ASP A 1 1082 ? 0.136 16.349 -34.873 1.00 33.62 1082 ASP A O 1
ATOM 8596 N N . MET A 1 1083 ? -0.655 14.942 -36.432 1.00 34.72 1083 MET A N 1
ATOM 8597 C CA . MET A 1 1083 ? 0.501 15.029 -37.318 1.00 34.72 1083 MET A CA 1
ATOM 8598 C C . MET A 1 1083 ? 0.266 16.224 -38.233 1.00 34.72 1083 MET A C 1
ATOM 8600 O O . MET A 1 1083 ? -0.270 16.072 -39.333 1.00 34.72 1083 MET A O 1
ATOM 8604 N N . ASP A 1 1084 ? 0.620 17.410 -37.738 1.00 28.08 1084 ASP A N 1
ATOM 8605 C CA . ASP A 1 1084 ? 0.648 18.615 -38.558 1.00 28.08 1084 ASP A CA 1
ATOM 8606 C C . ASP A 1 1084 ? 1.566 18.397 -39.765 1.00 28.08 1084 ASP A C 1
ATOM 8608 O O . ASP A 1 1084 ? 2.650 17.815 -39.668 1.00 28.08 1084 ASP A O 1
ATOM 8612 N N . GLY A 1 1085 ? 1.086 18.815 -40.934 1.00 33.75 1085 GLY A N 1
ATOM 8613 C CA . GLY A 1 1085 ? 1.734 18.531 -42.208 1.00 33.75 1085 GLY A CA 1
ATOM 8614 C C . GLY A 1 1085 ? 2.959 19.409 -42.440 1.00 33.75 1085 GLY A C 1
ATOM 8615 O O . GLY A 1 1085 ? 2.828 20.496 -42.995 1.00 33.75 1085 GLY A O 1
ATOM 8616 N N . GLY A 1 1086 ? 4.140 18.911 -42.076 1.00 26.33 1086 GLY A N 1
ATOM 8617 C CA . GLY A 1 1086 ? 5.434 19.466 -42.472 1.00 26.33 1086 GLY A CA 1
ATOM 8618 C C . GLY A 1 1086 ? 6.311 18.384 -43.098 1.00 26.33 1086 GLY A C 1
ATOM 8619 O O . GLY A 1 1086 ? 6.615 17.388 -42.444 1.00 26.33 1086 GLY A O 1
ATOM 8620 N N . ASP A 1 1087 ? 6.702 18.567 -44.361 1.00 32.34 1087 ASP A N 1
ATOM 8621 C CA . ASP A 1 1087 ? 7.697 17.704 -45.005 1.00 32.34 1087 ASP A CA 1
ATOM 8622 C C . ASP A 1 1087 ? 9.072 17.898 -44.344 1.00 32.34 1087 ASP A C 1
ATOM 8624 O O . ASP A 1 1087 ? 9.444 19.012 -43.971 1.00 32.34 1087 ASP A O 1
ATOM 8628 N N . GLY A 1 1088 ? 9.817 16.804 -44.183 1.00 25.81 1088 GLY A N 1
ATOM 8629 C CA . GLY A 1 1088 ? 11.025 16.766 -43.349 1.00 25.81 1088 GLY A CA 1
ATOM 8630 C C . GLY A 1 1088 ? 11.923 15.568 -43.648 1.00 25.81 1088 GLY A C 1
ATOM 8631 O O . GLY A 1 1088 ? 12.313 14.841 -42.736 1.00 25.81 1088 GLY A O 1
ATOM 8632 N N . GLY A 1 1089 ? 12.185 15.325 -44.935 1.00 26.23 1089 GLY A N 1
ATOM 8633 C CA . GLY A 1 1089 ? 13.248 14.418 -45.382 1.00 26.23 1089 GLY A CA 1
ATOM 8634 C C . GLY A 1 1089 ? 14.642 15.051 -45.269 1.00 26.23 1089 GLY A C 1
ATOM 8635 O O . GLY A 1 1089 ? 14.762 16.251 -45.035 1.00 26.23 1089 GLY A O 1
ATOM 8636 N N . ASP A 1 1090 ? 15.685 14.235 -45.436 1.00 26.95 1090 ASP A N 1
ATOM 8637 C CA . ASP A 1 1090 ? 17.090 14.654 -45.333 1.00 26.95 1090 ASP A CA 1
ATOM 8638 C C . ASP A 1 1090 ? 17.480 15.781 -46.307 1.00 26.95 1090 ASP A C 1
ATOM 8640 O O . ASP A 1 1090 ? 17.385 15.608 -47.518 1.00 26.95 1090 ASP A O 1
ATOM 8644 N N . GLU A 1 1091 ? 18.010 16.876 -45.757 1.00 25.91 1091 GLU A N 1
ATOM 8645 C CA . GLU A 1 1091 ? 19.113 17.731 -46.240 1.00 25.91 1091 GLU A CA 1
ATOM 8646 C C . GLU A 1 1091 ? 19.319 18.827 -45.163 1.00 25.91 1091 GLU A C 1
ATOM 8648 O O . GLU A 1 1091 ? 18.449 19.052 -44.327 1.00 25.91 1091 GLU A O 1
ATOM 8653 N N . GLY A 1 1092 ? 20.433 19.543 -45.020 1.00 23.48 1092 GLY A N 1
ATOM 8654 C CA . GLY A 1 1092 ? 21.642 19.714 -45.825 1.00 23.48 1092 GLY A CA 1
ATOM 8655 C C . GLY A 1 1092 ? 22.295 21.039 -45.376 1.00 23.48 1092 GLY A C 1
ATOM 8656 O O . GLY A 1 1092 ? 21.608 21.926 -44.874 1.00 23.48 1092 GLY A O 1
ATOM 8657 N N . CYS A 1 1093 ? 23.619 21.190 -45.456 1.00 22.64 1093 CYS A N 1
ATOM 8658 C CA . CYS A 1 1093 ? 24.310 22.316 -44.806 1.00 22.64 1093 CYS A CA 1
ATOM 8659 C C . CYS A 1 1093 ? 24.004 23.721 -45.381 1.00 22.64 1093 CYS A C 1
ATOM 8661 O O . CYS A 1 1093 ? 24.460 24.047 -46.473 1.00 22.64 1093 CYS A O 1
ATOM 8663 N N . GLY A 1 1094 ? 23.489 24.612 -44.525 1.00 21.95 1094 GLY A N 1
ATOM 8664 C CA . GLY A 1 1094 ? 23.934 26.014 -44.425 1.00 21.95 1094 GLY A CA 1
ATOM 8665 C C . GLY A 1 1094 ? 23.368 27.054 -45.408 1.00 21.95 1094 GLY A C 1
ATOM 8666 O O . GLY A 1 1094 ? 22.561 26.764 -46.279 1.00 21.95 1094 GLY A O 1
ATOM 8667 N N . GLY A 1 1095 ? 23.837 28.300 -45.240 1.00 22.52 1095 GLY A N 1
ATOM 8668 C CA . GLY A 1 1095 ? 23.462 29.470 -46.052 1.00 22.52 1095 GLY A CA 1
ATOM 8669 C C . GLY A 1 1095 ? 22.384 30.345 -45.399 1.00 22.52 1095 GLY A C 1
ATOM 8670 O O . GLY A 1 1095 ? 21.252 29.915 -45.221 1.00 22.52 1095 GLY A O 1
ATOM 8671 N N . GLY A 1 1096 ? 22.731 31.580 -45.023 1.00 21.77 1096 GLY A N 1
ATOM 8672 C CA . GLY A 1 1096 ? 21.793 32.527 -44.402 1.00 21.77 1096 GLY A CA 1
ATOM 8673 C C . GLY A 1 1096 ? 21.376 33.678 -45.322 1.00 21.77 1096 GLY A C 1
ATOM 8674 O O . GLY A 1 1096 ? 21.929 33.844 -46.406 1.00 21.77 1096 GLY A O 1
ATOM 8675 N N . GLY A 1 1097 ? 20.479 34.536 -44.821 1.00 21.64 1097 GLY A N 1
ATOM 8676 C CA . GLY A 1 1097 ? 20.343 35.922 -45.285 1.00 21.64 1097 GLY A CA 1
ATOM 8677 C C . GLY A 1 1097 ? 18.969 36.356 -45.814 1.00 21.64 1097 GLY A C 1
ATOM 8678 O O . GLY A 1 1097 ? 18.580 35.990 -46.914 1.00 21.64 1097 GLY A O 1
ATOM 8679 N N . GLY A 1 1098 ? 18.349 37.300 -45.094 1.00 21.19 1098 GLY A N 1
ATOM 8680 C CA . GLY A 1 1098 ? 17.722 38.472 -45.720 1.00 21.19 1098 GLY A CA 1
ATOM 8681 C C . GLY A 1 1098 ? 16.196 38.505 -45.910 1.00 21.19 1098 GLY A C 1
ATOM 8682 O O . GLY A 1 1098 ? 15.631 37.688 -46.620 1.00 21.19 1098 GLY A O 1
ATOM 8683 N N . CYS A 1 1099 ? 15.611 39.608 -45.415 1.00 22.00 1099 CYS A N 1
ATOM 8684 C CA . CYS A 1 1099 ? 14.523 40.380 -46.049 1.00 22.00 1099 CYS A CA 1
ATOM 8685 C C . CYS A 1 1099 ? 13.083 39.803 -46.117 1.00 22.00 1099 CYS A C 1
ATOM 8687 O O . CYS A 1 1099 ? 12.881 38.637 -46.408 1.00 22.00 1099 CYS A O 1
ATOM 8689 N N . THR A 1 1100 ? 11.995 40.593 -46.024 1.00 22.81 1100 THR A N 1
ATOM 8690 C CA . THR A 1 1100 ? 11.625 41.742 -45.143 1.00 22.81 1100 THR A CA 1
ATOM 8691 C C . THR A 1 1100 ? 10.171 42.155 -45.445 1.00 22.81 1100 THR A C 1
ATOM 8693 O O . THR A 1 1100 ? 9.896 42.447 -46.602 1.00 22.81 1100 THR A O 1
ATOM 8696 N N . ALA A 1 1101 ? 9.328 42.329 -44.409 1.00 24.14 1101 ALA A N 1
ATOM 8697 C CA . ALA A 1 1101 ? 7.981 42.956 -44.434 1.00 24.14 1101 ALA A CA 1
ATOM 8698 C C . ALA A 1 1101 ? 6.911 42.303 -45.356 1.00 24.14 1101 ALA A C 1
ATOM 8700 O O . ALA A 1 1101 ? 7.227 41.666 -46.349 1.00 24.14 1101 ALA A O 1
ATOM 8701 N N . GLY A 1 1102 ? 5.599 42.410 -45.111 1.00 22.78 1102 GLY A N 1
ATOM 8702 C CA . GLY A 1 1102 ? 4.794 43.033 -44.038 1.00 22.78 1102 GLY A CA 1
ATOM 8703 C C . GLY A 1 1102 ? 3.379 43.319 -44.593 1.00 22.78 1102 GLY A C 1
ATOM 8704 O O . GLY A 1 1102 ? 3.232 43.420 -45.806 1.00 22.78 1102 GLY A O 1
ATOM 8705 N N . GLY A 1 1103 ? 2.276 43.445 -43.848 1.00 23.02 1103 GLY A N 1
ATOM 8706 C CA . GLY A 1 1103 ? 1.913 43.184 -42.439 1.00 23.02 1103 GLY A CA 1
ATOM 8707 C C . GLY A 1 1103 ? 0.387 42.901 -42.426 1.00 23.02 1103 GLY A C 1
ATOM 8708 O O . GLY A 1 1103 ? -0.104 42.394 -43.428 1.00 23.02 1103 GLY A O 1
ATOM 8709 N N . CYS A 1 1104 ? -0.490 43.187 -41.455 1.00 23.33 1104 CYS A N 1
ATOM 8710 C CA . CYS A 1 1104 ? -0.514 43.678 -40.060 1.00 23.33 1104 CYS A CA 1
ATOM 8711 C C . CYS A 1 1104 ? -1.915 43.270 -39.511 1.00 23.33 1104 CYS A C 1
ATOM 8713 O O . CYS A 1 1104 ? -2.840 43.139 -40.308 1.00 23.33 1104 CYS A O 1
ATOM 8715 N N . GLY A 1 1105 ? -2.219 43.100 -38.220 1.00 23.30 1105 GLY A N 1
ATOM 8716 C CA . GLY A 1 1105 ? -1.447 43.092 -36.965 1.00 23.30 1105 GLY A CA 1
ATOM 8717 C C . GLY A 1 1105 ? -2.013 41.980 -36.046 1.00 23.30 1105 GLY A C 1
ATOM 8718 O O . GLY A 1 1105 ? -2.915 41.262 -36.461 1.00 23.30 1105 GLY A O 1
ATOM 8719 N N . GLY A 1 1106 ? -1.503 41.694 -34.844 1.00 23.91 1106 GLY A N 1
ATOM 8720 C CA . GLY A 1 1106 ? -1.267 42.619 -33.722 1.00 23.91 1106 GLY A CA 1
ATOM 8721 C C . GLY A 1 1106 ? -2.515 42.644 -32.814 1.00 23.91 1106 GLY A C 1
ATOM 8722 O O . GLY A 1 1106 ? -3.618 42.749 -33.335 1.00 23.91 1106 GLY A O 1
ATOM 8723 N N . PHE A 1 1107 ? -2.463 42.553 -31.480 1.00 24.56 1107 PHE A N 1
ATOM 8724 C CA . PHE A 1 1107 ? -1.360 42.540 -30.499 1.00 24.56 1107 PHE A CA 1
ATOM 8725 C C . PHE A 1 1107 ? -1.924 42.043 -29.133 1.00 24.56 1107 PHE A C 1
ATOM 8727 O O . PHE A 1 1107 ? -3.124 42.186 -28.919 1.00 24.56 1107 PHE A O 1
ATOM 8734 N N . VAL A 1 1108 ? -1.198 41.470 -28.156 1.00 24.72 1108 VAL A N 1
ATOM 8735 C CA . VAL A 1 1108 ? 0.229 41.095 -27.986 1.00 24.72 1108 VAL A CA 1
ATOM 8736 C C . VAL A 1 1108 ? 0.291 39.737 -27.244 1.00 24.72 1108 VAL A C 1
ATOM 8738 O O . VAL A 1 1108 ? -0.591 39.456 -26.438 1.00 24.72 1108 VAL A O 1
ATOM 8741 N N . ALA A 1 1109 ? 1.372 38.962 -27.397 1.00 22.44 1109 ALA A N 1
ATOM 8742 C CA . ALA A 1 1109 ? 1.895 38.091 -26.332 1.00 22.44 1109 ALA A CA 1
ATOM 8743 C C . ALA A 1 1109 ? 3.435 38.046 -26.420 1.00 22.44 1109 ALA A C 1
ATOM 8745 O O . ALA A 1 1109 ? 3.982 37.604 -27.426 1.00 22.44 1109 ALA A O 1
ATOM 8746 N N . ALA A 1 1110 ? 4.125 38.555 -25.397 1.00 24.03 1110 ALA A N 1
ATOM 8747 C CA . ALA A 1 1110 ? 5.587 38.597 -25.263 1.00 24.03 1110 ALA A CA 1
ATOM 8748 C C . ALA A 1 1110 ? 5.928 38.767 -23.769 1.00 24.03 1110 ALA A C 1
ATOM 8750 O O . ALA A 1 1110 ? 5.147 39.392 -23.056 1.00 24.03 1110 ALA A O 1
ATOM 8751 N N . GLY A 1 1111 ? 7.036 38.267 -23.221 1.00 22.77 1111 GLY A N 1
ATOM 8752 C CA . GLY A 1 1111 ? 8.096 37.386 -23.740 1.00 22.77 1111 GLY A CA 1
ATOM 8753 C C . GLY A 1 1111 ? 8.830 36.757 -22.532 1.00 22.77 1111 GLY A C 1
ATOM 8754 O O . GLY A 1 1111 ? 8.346 36.888 -21.413 1.00 22.77 1111 GLY A O 1
ATOM 8755 N N . CYS A 1 1112 ? 9.960 36.055 -22.634 1.00 23.84 1112 CYS A N 1
ATOM 8756 C CA . CYS A 1 1112 ? 10.871 35.802 -23.756 1.00 23.84 1112 CYS A CA 1
ATOM 8757 C C . CYS A 1 1112 ? 11.473 34.384 -23.635 1.00 23.84 1112 CYS A C 1
ATOM 8759 O O . CYS A 1 1112 ? 11.281 33.703 -22.630 1.00 23.84 1112 CYS A O 1
ATOM 8761 N N . SER A 1 1113 ? 12.272 33.970 -24.622 1.00 23.78 1113 SER A N 1
ATOM 8762 C CA . SER A 1 1113 ? 13.182 32.821 -24.513 1.00 23.78 1113 SER A CA 1
ATOM 8763 C C . SER A 1 1113 ? 14.637 33.276 -24.669 1.00 23.78 1113 SER A C 1
ATOM 8765 O O . SER A 1 1113 ? 14.924 34.123 -25.511 1.00 23.78 1113 SER A O 1
ATOM 8767 N N . GLY A 1 1114 ? 15.540 32.680 -23.890 1.00 22.31 1114 GLY A N 1
ATOM 8768 C CA . GLY A 1 1114 ? 17.002 32.722 -24.027 1.00 22.31 1114 GLY A CA 1
ATOM 8769 C C . GLY A 1 1114 ? 17.525 31.407 -23.436 1.00 22.31 1114 GLY A C 1
ATOM 8770 O O . GLY A 1 1114 ? 17.097 31.046 -22.346 1.00 22.31 1114 GLY A O 1
ATOM 8771 N N . VAL A 1 1115 ? 18.161 30.514 -24.200 1.00 23.47 1115 VAL A N 1
ATOM 8772 C CA . VAL A 1 1115 ? 19.525 30.596 -24.769 1.00 23.47 1115 VAL A CA 1
ATOM 8773 C C . VAL A 1 1115 ? 20.585 30.495 -23.669 1.00 23.47 1115 VAL A C 1
ATOM 8775 O O . VAL A 1 1115 ? 20.611 31.296 -22.742 1.00 23.47 1115 VAL A O 1
ATOM 8778 N N . TYR A 1 1116 ? 21.431 29.472 -23.797 1.00 23.44 1116 TYR A N 1
ATOM 8779 C CA . TYR A 1 1116 ? 22.541 29.176 -22.897 1.00 23.44 1116 TYR A CA 1
ATOM 8780 C C . TYR A 1 1116 ? 23.714 30.128 -23.133 1.00 23.44 1116 TYR A C 1
ATOM 8782 O O . TYR A 1 1116 ? 24.093 30.343 -24.281 1.00 23.44 1116 TYR A O 1
ATOM 8790 N N . ASP A 1 1117 ? 24.353 30.552 -22.049 1.00 22.44 1117 ASP A N 1
ATOM 8791 C CA . ASP A 1 1117 ? 25.810 30.682 -21.962 1.00 22.44 1117 ASP A CA 1
ATOM 8792 C C . ASP A 1 1117 ? 26.229 30.438 -20.502 1.00 22.44 1117 ASP A C 1
ATOM 8794 O O . ASP A 1 1117 ? 25.378 30.415 -19.607 1.00 22.44 1117 ASP A O 1
ATOM 8798 N N . ALA A 1 1118 ? 27.510 30.162 -20.258 1.00 26.75 1118 ALA A N 1
ATOM 8799 C CA . ALA A 1 1118 ? 27.990 29.674 -18.964 1.00 26.75 1118 ALA A CA 1
ATOM 8800 C C . ALA A 1 1118 ? 28.776 30.728 -18.172 1.00 26.75 1118 ALA A C 1
ATOM 8802 O O . ALA A 1 1118 ? 29.737 31.279 -18.698 1.00 26.75 1118 ALA A O 1
ATOM 8803 N N . ASP A 1 1119 ? 28.445 30.901 -16.887 1.00 22.95 1119 ASP A N 1
ATOM 8804 C CA . ASP A 1 1119 ? 29.437 30.784 -15.806 1.00 22.95 1119 ASP A CA 1
ATOM 8805 C C . ASP A 1 1119 ? 28.766 30.598 -14.425 1.00 22.95 1119 ASP A C 1
ATOM 8807 O O . ASP A 1 1119 ? 27.541 30.663 -14.305 1.00 22.95 1119 ASP A O 1
ATOM 8811 N N . GLY A 1 1120 ? 29.555 30.279 -13.393 1.00 24.41 1120 GLY A N 1
ATOM 8812 C CA . GLY A 1 1120 ? 29.054 29.877 -12.069 1.00 24.41 1120 GLY A CA 1
ATOM 8813 C C . GLY A 1 1120 ? 28.786 31.006 -11.056 1.00 24.41 1120 GLY A C 1
ATOM 8814 O O . GLY A 1 1120 ? 29.445 32.042 -11.050 1.00 24.41 1120 GLY A O 1
ATOM 8815 N N . GLY A 1 1121 ? 27.860 30.752 -10.125 1.00 21.86 1121 GLY A N 1
ATOM 8816 C CA . GLY A 1 1121 ? 27.535 31.606 -8.974 1.00 21.86 1121 GLY A CA 1
ATOM 8817 C C . GLY A 1 1121 ? 26.340 31.035 -8.202 1.00 21.86 1121 GLY A C 1
ATOM 8818 O O . GLY A 1 1121 ? 25.457 30.439 -8.815 1.00 21.86 1121 GLY A O 1
ATOM 8819 N N . GLY A 1 1122 ? 26.333 31.142 -6.871 1.00 22.03 1122 GLY A N 1
ATOM 8820 C CA . GLY A 1 1122 ? 25.321 30.513 -6.010 1.00 22.03 1122 GLY A CA 1
ATOM 8821 C C . GLY A 1 1122 ? 24.398 31.487 -5.268 1.00 22.03 1122 GLY A C 1
ATOM 8822 O O . GLY A 1 1122 ? 24.447 32.695 -5.470 1.00 22.03 1122 GLY A O 1
ATOM 8823 N N . ASP A 1 1123 ? 23.635 30.891 -4.350 1.00 23.53 1123 ASP A N 1
ATOM 8824 C CA . ASP A 1 1123 ? 22.998 31.477 -3.164 1.00 23.53 1123 ASP A CA 1
ATOM 8825 C C . ASP A 1 1123 ? 21.703 32.325 -3.265 1.00 23.53 1123 ASP A C 1
ATOM 8827 O O . ASP A 1 1123 ? 21.680 33.513 -3.566 1.00 23.53 1123 ASP A O 1
ATOM 8831 N N . THR A 1 1124 ? 20.650 31.696 -2.718 1.00 22.88 1124 THR A N 1
ATOM 8832 C CA . THR A 1 1124 ? 19.682 32.237 -1.733 1.00 22.88 1124 THR A CA 1
ATOM 8833 C C . THR A 1 1124 ? 18.476 33.104 -2.153 1.00 22.88 1124 THR A C 1
ATOM 8835 O O . THR A 1 1124 ? 18.603 34.224 -2.621 1.00 22.88 1124 THR A O 1
ATOM 8838 N N . CYS A 1 1125 ? 17.295 32.529 -1.860 1.00 22.77 1125 CYS A N 1
ATOM 8839 C CA . CYS A 1 1125 ? 16.026 33.068 -1.316 1.00 22.77 1125 CYS A CA 1
ATOM 8840 C C . CYS A 1 1125 ? 15.507 34.502 -1.613 1.00 22.77 1125 CYS A C 1
ATOM 8842 O O . CYS A 1 1125 ? 16.226 35.490 -1.647 1.00 22.77 1125 CYS A O 1
ATOM 8844 N N . GLY A 1 1126 ? 14.169 34.625 -1.676 1.00 23.12 1126 GLY A N 1
ATOM 8845 C CA . GLY A 1 1126 ? 13.466 35.917 -1.708 1.00 23.12 1126 GLY A CA 1
ATOM 8846 C C . GLY A 1 1126 ? 11.959 35.785 -1.966 1.00 23.12 1126 GLY A C 1
ATOM 8847 O O . GLY A 1 1126 ? 11.512 35.896 -3.103 1.00 23.12 1126 GLY A O 1
ATOM 8848 N N . SER A 1 1127 ? 11.169 35.515 -0.923 1.00 23.25 1127 SER A N 1
ATOM 8849 C CA . SER A 1 1127 ? 9.713 35.290 -1.018 1.00 23.25 1127 SER A CA 1
ATOM 8850 C C . SER A 1 1127 ? 8.881 36.583 -0.909 1.00 23.25 1127 SER A C 1
ATOM 8852 O O . SER A 1 1127 ? 9.340 37.551 -0.313 1.00 23.25 1127 SER A O 1
ATOM 8854 N N . ASN A 1 1128 ? 7.596 36.499 -1.303 1.00 22.12 1128 ASN A N 1
ATOM 8855 C CA . ASN A 1 1128 ? 6.467 37.355 -0.861 1.00 22.12 1128 ASN A CA 1
ATOM 8856 C C . ASN A 1 1128 ? 6.391 38.823 -1.371 1.00 22.12 1128 ASN A C 1
ATOM 8858 O O . ASN A 1 1128 ? 7.402 39.436 -1.673 1.00 22.12 1128 ASN A O 1
ATOM 8862 N N . CYS A 1 1129 ? 5.221 39.493 -1.422 1.00 23.72 1129 CYS A N 1
ATOM 8863 C CA . CYS A 1 1129 ? 3.833 39.062 -1.718 1.00 23.72 1129 CYS A CA 1
ATOM 8864 C C . CYS A 1 1129 ? 2.880 40.285 -1.878 1.00 23.72 1129 CYS A C 1
ATOM 8866 O O . CYS A 1 1129 ? 3.231 41.397 -1.509 1.00 23.72 1129 CYS A O 1
ATOM 8868 N N . LEU A 1 1130 ? 1.637 40.022 -2.319 1.00 21.52 1130 LEU A N 1
ATOM 8869 C CA . LEU A 1 1130 ? 0.381 40.743 -1.985 1.00 21.52 1130 LEU A CA 1
ATOM 8870 C C . LEU A 1 1130 ? 0.149 42.237 -2.372 1.00 21.52 1130 LEU A C 1
ATOM 8872 O O . LEU A 1 1130 ? 0.473 43.171 -1.654 1.00 21.52 1130 LEU A O 1
ATOM 8876 N N . SER A 1 1131 ? -0.645 42.405 -3.440 1.00 25.27 1131 SER A N 1
ATOM 8877 C CA . SER A 1 1131 ? -1.946 43.124 -3.477 1.00 25.27 1131 SER A CA 1
ATOM 8878 C C . SER A 1 1131 ? -2.128 44.576 -2.952 1.00 25.27 1131 SER A C 1
ATOM 8880 O O . SER A 1 1131 ? -2.406 44.800 -1.780 1.00 25.27 1131 SER A O 1
ATOM 8882 N N . THR A 1 1132 ? -2.260 45.495 -3.921 1.00 25.53 1132 THR A N 1
ATOM 8883 C CA . THR A 1 1132 ? -3.341 46.510 -4.094 1.00 25.53 1132 THR A CA 1
ATOM 8884 C C . THR A 1 1132 ? -3.668 47.603 -3.049 1.00 25.53 1132 THR A C 1
ATOM 8886 O O . THR A 1 1132 ? -4.164 47.329 -1.965 1.00 25.53 1132 THR A O 1
ATOM 8889 N N . CYS A 1 1133 ? -3.658 48.836 -3.588 1.00 25.25 1133 CYS A N 1
ATOM 8890 C CA . CYS A 1 1133 ? -4.583 49.981 -3.428 1.00 25.25 1133 CYS A CA 1
ATOM 8891 C C . CYS A 1 1133 ? -4.645 50.832 -2.134 1.00 25.25 1133 CYS A C 1
ATOM 8893 O O . CYS A 1 1133 ? -5.228 50.430 -1.132 1.00 25.25 1133 CYS A O 1
ATOM 8895 N N . GLY A 1 1134 ? -4.267 52.115 -2.284 1.00 23.75 1134 GLY A N 1
ATOM 8896 C CA . GLY A 1 1134 ? -4.828 53.253 -1.538 1.00 23.75 1134 GLY A CA 1
ATOM 8897 C C . GLY A 1 1134 ? -3.804 54.309 -1.093 1.00 23.75 1134 GLY A C 1
ATOM 8898 O O . GLY A 1 1134 ? -2.814 53.950 -0.470 1.00 23.75 1134 GLY A O 1
ATOM 8899 N N . GLY A 1 1135 ? -4.097 55.596 -1.334 1.00 24.66 1135 GLY A N 1
ATOM 8900 C CA . GLY A 1 1135 ? -3.419 56.741 -0.697 1.00 24.66 1135 GLY A CA 1
ATOM 8901 C C . GLY A 1 1135 ? -2.521 57.588 -1.611 1.00 24.66 1135 GLY A C 1
ATOM 8902 O O . GLY A 1 1135 ? -1.732 57.050 -2.382 1.00 24.66 1135 GLY A O 1
ATOM 8903 N N . ASP A 1 1136 ? -2.659 58.910 -1.482 1.00 26.38 1136 ASP A N 1
ATOM 8904 C CA . ASP A 1 1136 ? -1.797 59.948 -2.064 1.00 26.38 1136 ASP A CA 1
ATOM 8905 C C . ASP A 1 1136 ? -0.722 60.423 -1.051 1.00 26.38 1136 ASP A C 1
ATOM 8907 O O . ASP A 1 1136 ? -0.727 60.005 0.106 1.00 26.38 1136 ASP A O 1
ATOM 8911 N N . ASP A 1 1137 ? 0.121 61.364 -1.501 1.00 28.00 1137 ASP A N 1
ATOM 8912 C CA . ASP A 1 1137 ? 0.985 62.282 -0.731 1.00 28.00 1137 ASP A CA 1
ATOM 8913 C C . ASP A 1 1137 ? 2.201 61.742 0.061 1.00 28.00 1137 ASP A C 1
ATOM 8915 O O . ASP A 1 1137 ? 2.145 60.744 0.774 1.00 28.00 1137 ASP A O 1
ATOM 8919 N N . GLY A 1 1138 ? 3.291 62.530 0.049 1.00 26.30 1138 GLY A N 1
ATOM 8920 C CA . GLY A 1 1138 ? 4.177 62.652 1.220 1.00 26.30 1138 GLY A CA 1
ATOM 8921 C C . GLY A 1 1138 ? 5.687 62.487 1.001 1.00 26.30 1138 GLY A C 1
ATOM 8922 O O . GLY A 1 1138 ? 6.206 61.380 0.942 1.00 26.30 1138 GLY A O 1
ATOM 8923 N N . ASP A 1 1139 ? 6.391 63.617 0.985 1.00 27.38 1139 ASP A N 1
ATOM 8924 C CA . ASP A 1 1139 ? 7.849 63.809 1.037 1.00 27.38 1139 ASP A CA 1
ATOM 8925 C C . ASP A 1 1139 ? 8.707 62.855 1.910 1.00 27.38 1139 ASP A C 1
ATOM 8927 O O . ASP A 1 1139 ? 8.397 62.578 3.064 1.00 27.38 1139 ASP A O 1
ATOM 8931 N N . GLY A 1 1140 ? 9.946 62.616 1.446 1.00 26.64 1140 GLY A N 1
ATOM 8932 C CA . GLY A 1 1140 ? 11.093 63.265 2.113 1.00 26.64 1140 GLY A CA 1
ATOM 8933 C C . GLY A 1 1140 ? 12.072 62.437 2.967 1.00 26.64 1140 GLY A C 1
ATOM 8934 O O . GLY A 1 1140 ? 11.830 62.183 4.140 1.00 26.64 1140 GLY A O 1
ATOM 8935 N N . GLY A 1 1141 ? 13.289 62.233 2.435 1.00 25.72 1141 GLY A N 1
ATOM 8936 C CA . GLY A 1 1141 ? 14.518 61.922 3.198 1.00 25.72 1141 GLY A CA 1
ATOM 8937 C C . GLY A 1 1141 ? 14.677 60.474 3.709 1.00 25.72 1141 GLY A C 1
ATOM 8938 O O . GLY A 1 1141 ? 13.709 59.753 3.890 1.00 25.72 1141 GLY A O 1
ATOM 8939 N N . GLY A 1 1142 ? 15.889 59.959 3.959 1.00 26.12 1142 GLY A N 1
ATOM 8940 C CA . GLY A 1 1142 ? 17.226 60.505 3.680 1.00 26.12 1142 GLY A CA 1
ATOM 8941 C C . GLY A 1 1142 ? 18.282 60.097 4.726 1.00 26.12 1142 GLY A C 1
ATOM 8942 O O . GLY A 1 1142 ? 18.101 60.392 5.900 1.00 26.12 1142 GLY A O 1
ATOM 8943 N N . GLY A 1 1143 ? 19.413 59.510 4.294 1.00 24.64 1143 GLY A N 1
ATOM 8944 C CA . GLY A 1 1143 ? 20.586 59.186 5.143 1.00 24.64 1143 GLY A CA 1
ATOM 8945 C C . GLY A 1 1143 ? 20.374 58.030 6.144 1.00 24.64 1143 GLY A C 1
ATOM 8946 O O . GLY A 1 1143 ? 19.246 57.714 6.495 1.00 24.64 1143 GLY A O 1
ATOM 8947 N N . CYS A 1 1144 ? 21.383 57.303 6.635 1.00 26.12 1144 CYS A N 1
ATOM 8948 C CA . CYS A 1 1144 ? 22.844 57.264 6.411 1.00 26.12 1144 CYS A CA 1
ATOM 8949 C C . CYS A 1 1144 ? 23.252 55.762 6.312 1.00 26.12 1144 CYS A C 1
ATOM 8951 O O . CYS A 1 1144 ? 22.465 54.899 6.679 1.00 26.12 1144 CYS A O 1
ATOM 8953 N N . GLY A 1 1145 ? 24.384 55.316 5.751 1.00 25.95 1145 GLY A N 1
ATOM 8954 C CA . GLY A 1 1145 ? 25.765 55.633 6.139 1.00 25.95 1145 GLY A CA 1
ATOM 8955 C C . GLY A 1 1145 ? 26.128 54.967 7.484 1.00 25.95 1145 GLY A C 1
ATOM 8956 O O . GLY A 1 1145 ? 25.531 55.328 8.488 1.00 25.95 1145 GLY A O 1
ATOM 8957 N N . GLY A 1 1146 ? 27.085 54.035 7.595 1.00 25.78 1146 GLY A N 1
ATOM 8958 C CA . GLY A 1 1146 ? 27.972 53.412 6.594 1.00 25.78 1146 GLY A CA 1
ATOM 8959 C C . GLY A 1 1146 ? 29.189 52.723 7.258 1.00 25.78 1146 GLY A C 1
ATOM 8960 O O . GLY A 1 1146 ? 29.325 52.806 8.475 1.00 25.78 1146 GLY A O 1
ATOM 8961 N N . CYS A 1 1147 ? 30.094 52.135 6.452 1.00 24.17 1147 CYS A N 1
ATOM 8962 C CA . CYS A 1 1147 ? 31.385 51.508 6.848 1.00 24.17 1147 CYS A CA 1
ATOM 8963 C C . CYS A 1 1147 ? 31.273 50.229 7.720 1.00 24.17 1147 CYS A C 1
ATOM 8965 O O . CYS A 1 1147 ? 30.383 50.121 8.549 1.00 24.17 1147 CYS A O 1
ATOM 8967 N N . GLY A 1 1148 ? 32.138 49.209 7.639 1.00 26.00 1148 GLY A N 1
ATOM 8968 C CA . GLY A 1 1148 ? 33.287 48.846 6.778 1.00 26.00 1148 GLY A CA 1
ATOM 8969 C C . GLY A 1 1148 ? 33.795 47.450 7.237 1.00 26.00 1148 GLY A C 1
ATOM 8970 O O . GLY A 1 1148 ? 33.270 46.930 8.215 1.00 26.00 1148 GLY A O 1
ATOM 8971 N N . GLY A 1 1149 ? 34.778 46.754 6.654 1.00 24.64 1149 GLY A N 1
ATOM 8972 C CA . GLY A 1 1149 ? 35.665 46.993 5.507 1.00 24.64 1149 GLY A CA 1
ATOM 8973 C C . GLY A 1 1149 ? 36.923 46.093 5.621 1.00 24.64 1149 GLY A C 1
ATOM 8974 O O . GLY A 1 1149 ? 37.399 45.898 6.735 1.00 24.64 1149 GLY A O 1
ATOM 8975 N N . CYS A 1 1150 ? 37.472 45.596 4.495 1.00 23.69 1150 CYS A N 1
ATOM 8976 C CA . CYS A 1 1150 ? 38.640 44.674 4.388 1.00 23.69 1150 CYS A CA 1
ATOM 8977 C C . CYS A 1 1150 ? 38.420 43.252 4.977 1.00 23.69 1150 CYS A C 1
ATOM 8979 O O . CYS A 1 1150 ? 37.700 43.097 5.952 1.00 23.69 1150 CYS A O 1
ATOM 8981 N N . GLY A 1 1151 ? 39.006 42.147 4.488 1.00 25.02 1151 GLY A N 1
ATOM 8982 C CA . GLY A 1 1151 ? 39.902 41.823 3.351 1.00 25.02 1151 GLY A CA 1
ATOM 8983 C C . GLY A 1 1151 ? 40.533 40.424 3.607 1.00 25.02 1151 GLY A C 1
ATOM 8984 O O . GLY A 1 1151 ? 40.478 39.964 4.741 1.00 25.02 1151 GLY A O 1
ATOM 8985 N N . GLY A 1 1152 ? 41.140 39.663 2.685 1.00 25.39 1152 GLY A N 1
ATOM 8986 C CA . GLY A 1 1152 ? 41.346 39.770 1.232 1.00 25.39 1152 GLY A CA 1
ATOM 8987 C C . GLY A 1 1152 ? 42.425 38.757 0.757 1.00 25.39 1152 GLY A C 1
ATOM 8988 O O . GLY A 1 1152 ? 43.359 38.500 1.510 1.00 25.39 1152 GLY A O 1
ATOM 8989 N N . CYS A 1 1153 ? 42.326 38.243 -0.484 1.00 24.28 1153 CYS A N 1
ATOM 8990 C CA . CYS A 1 1153 ? 43.274 37.316 -1.169 1.00 24.28 1153 CYS A CA 1
ATOM 8991 C C . CYS A 1 1153 ? 43.411 35.876 -0.591 1.00 24.28 1153 CYS A C 1
ATOM 8993 O O . CYS A 1 1153 ? 43.229 35.664 0.600 1.00 24.28 1153 CYS A O 1
ATOM 8995 N N . GLY A 1 1154 ? 43.765 34.835 -1.367 1.00 24.52 1154 GLY A N 1
ATOM 8996 C CA . GLY A 1 1154 ? 43.940 34.717 -2.831 1.00 24.52 1154 GLY A CA 1
ATOM 8997 C C . GLY A 1 1154 ? 44.739 33.456 -3.256 1.00 24.52 1154 GLY A C 1
ATOM 8998 O O . GLY A 1 1154 ? 45.461 32.899 -2.436 1.00 24.52 1154 GLY A O 1
ATOM 8999 N N . GLY A 1 1155 ? 44.653 33.048 -4.535 1.00 25.72 1155 GLY A N 1
ATOM 9000 C CA . GLY A 1 1155 ? 45.359 31.885 -5.131 1.00 25.72 1155 GLY A CA 1
ATOM 9001 C C . GLY A 1 1155 ? 44.525 30.589 -5.087 1.00 25.72 1155 GLY A C 1
ATOM 9002 O O . GLY A 1 1155 ? 44.095 30.205 -4.007 1.00 25.72 1155 GLY A O 1
ATOM 9003 N N . CYS A 1 1156 ? 44.134 29.910 -6.176 1.00 24.06 1156 CYS A N 1
ATOM 9004 C CA . CYS A 1 1156 ? 44.755 29.578 -7.479 1.00 24.06 1156 CYS A CA 1
ATOM 9005 C C . CYS A 1 1156 ? 45.855 28.496 -7.384 1.00 24.06 1156 CYS A C 1
ATOM 9007 O O . CYS A 1 1156 ? 46.821 28.679 -6.647 1.00 24.06 1156 CYS A O 1
ATOM 9009 N N . GLY A 1 1157 ? 45.774 27.394 -8.142 1.00 33.66 1157 GLY A N 1
ATOM 9010 C CA . GLY A 1 1157 ? 44.722 27.007 -9.104 1.00 33.66 1157 GLY A CA 1
ATOM 9011 C C . GLY A 1 1157 ? 44.991 25.646 -9.738 1.00 33.66 1157 GLY A C 1
ATOM 9012 O O . GLY A 1 1157 ? 45.536 24.785 -9.015 1.00 33.66 1157 GLY A O 1
#

Secondary structure (DSSP, 8-state):
--TTSSS-S-GGGS-HHHHHHHHHHHHHHHHHTTSS-TTS-SS-----------SS-SSSTTTS-S-HHHHHHHTS--HHHHHHHHT----GGGSPPPHHHHHHHSEEEE-HHHHHTSS--BPPPHHHHH-TT-GGGSSS-------------HHHHT--HHHHHHHHHHHHHHHHHHHHHS--B-TTT-PBPPTTS--EEEETTT-BB---GGGGTT-TTT-SS-------------S-SB-------EEEEEHHHHHHHHHHHHHHHHHHHHHHHHHHHHHHHHH-HHHHS---HHHH-------HHHHHHH-HHHHHHHHHHHHHHH-TT-PPPHHHHHHHHHHHHHHHHHHHHHHHHHHHHHHHHHHHHHS-TTHHHHHHHHHHHHHT-TT-EEEEEE--PPPGGGGGG-PPPPPPEEEEEE-TT--EEEEEPBPTTT-PBP-S-EEEESS-TT-EEEHHHIIIIITT-TTEEEE----THHHHS-HHHHHHH---SSS--B-TTSPBPP--SB-HHHHTS-----S-STT-PPPHHHHHHHHHHHHHHHTTS-TT--S--HHHHHHHHHHHHHHHHHHHHHHHHHH----PPPPPPTT---TTTTS--S-----TT---STTS-TTTHHHHTT-SS-S-EEEEEETTEEEEE-BTTSSSSEEEEEPPPP--SSPPPTT----EEEEE--SSS-EEEEEE-PPPPP-EEEEEEEEE--TTTTSS-HHHHHHHHHHHHHHHHH---SSS-HHHHHHHHHHHHHHHHHHHHHHHHHHHHHHHHHHHHHHH-TTS--S--TTTTTHHHHHHHHS-HHHH-SSS--SSPPPS-SSPPPPPSS--SEE----TTTT---SPP-STTSPPPPHHHHHHHHHHTT---S--HHHHHHHIIIIIS--SS-SSTTTTTS-S--PBSTTS-S--SSTT--HHHHHHTSHHHHHHHHHHHHH--GGGSPPPTTT-SSSSPPHHHHHHHHHHHHHHHHHHHHHHHHHHH-HHHHHHHTTTTT-S-GGGGGGGT----B-S--TTTTS---TTTTTS-GGGGB-HHHHHHHHHHHHHHHHT-SSTT--------------------------------------------------------------------------------

Nearest PDB structures (foldseek):
  5yp8-assembly2_B  TM=8.197E-01  e=7.102E-01  Homo sapiens
  5yp8-assembly1_A  TM=8.145E-01  e=7.818E-01  Homo sapiens
  5ypa-assembly2_B  TM=7.569E-01  e=9.475E-01  Homo sapiens

Mean predicted aligned error: 18.61 Å

pLDDT: mean 71.41, std 23.3, range [21.19, 98.38]

Radius of gyration: 38.94 Å; Cα contacts (8 Å, |Δi|>4): 1508; chains: 1; bounding box: 116×125×116 Å

Sequence (1157 aa):
MVVQSILFLPFMNLPTGLRASLFFVVRLFRTVLCLDRRRKRRRDVEMGRITSEAEKTKSLDSVFGNNAIAANIASHLHYSDMVNVSLCKVTKQNVKDTRTMQHMAGCHAICTRCYLLRAPVEPAPLLATLHPGNLSFQRRDSATTGSGNVDLCSHCFTLTPEDITALREGREMAALQIALKRRIYCARCEKALPRKSMRWWICSNGNHECHWAGHDVGKKKALSASKSAATTASSSSGSHVTDAPAISRHEIGPAAHHLKHEMLRMYWDGVRRELPHILLTLRRWQTREDFAKTVIPDEEDHLIHGYDTFLDQVSHSSRKFSQRHSEQREQEGGLPSYTEALADRGWDVYAERKSQGIREEVRASLQAEAAAAEDSDQHVPHRRARMLLQSSQFLDIDKIIEYREPEKLVSFWKRPATPQITAMSYDDTHMPIFAPLPCSECNDVIRGCMFKNIQDKAVIICEGCYRRSHYGQANFTKVHKHCCFEDAVPPKVGRSICHCTTIRRRDGSGRLRTLFPIDPDTDNGTHLNEKARVGKVRCGLHQLTDMVAETKLAASRLKIDKTTTLDDARRDRVNMLKKLQKEAQEAARSEQKYRPAKVKNANAVDPEATTAEFGTSYGFTTESTENIPFFLRASAEKYPYGNVHMALRIGPLVVENGVSNTHGGVLITSRDPPNLQVLRDSAEDIEYSLLLTGRSGRKLYSQMRPRAPKRYKAMTKQVVGGAFCGFLDQAAEDALVDAVLAESRRLIDEGISVAQKTTMMNQSVERLIAKLTTYLSSRIEAYITSIAARLLDPEIDLRWNPQTNNCQTFCDNLIDRSLFGALLAANNPPPENNNTTAIPSPLYLLSFVVRPGAYTTKEKTKTKFDVPNGLTEEYLLKFRYGRHDEADIVDTLSEYWHDWGAFGGPIYPYQDLFPWDCTEAFGGYPVTCGAECNLAKHAWAFPFDSFSILSLHLARGRHLYPRDESTSLSGVMSDGAWFRNRLTVLLAQDVLLKAASAMARCGKFREATLWLHKQEDETRDRLKLGGIHRAQPFSHHFEKGAYHLYFVADWSHLARPLKIAAYEKLRDWRATRRDVGSDQSDMDGGDGGDEGCGGGGGCTAGGCGGFVAAGCSGVYDADGGGDTCGSNCLSTCGGDDGDGGGGCGGCGGCGGCGGCG

Foldseek 3Di:
DPVPPPPPDDVPVDDPVVVVVVVVVVVVVVVVVPPPDPPPPPPPPDDDDDDDDDDPPDDPCVVPPDDVVVVVVVVPDDPVVVVVVVPFPPPPVPDDAALLVVQVVFKAKADPVVVVVDDDFDAQDPVCVVCLADSVSRDDDDDDDDDDDDDGDPVRVPADPVNVVVVNVVNNVVSLVVVVPDQHAHPVPRHTDDLADDIWMAGNVRRHTRSHPSVCVRCVPPPPDDPDDDDDDDDDPFFFLAEADQFDWFFPWQLVVPVLVVVVVQLLVLLLVQLLVLLVQLLCLCPDPLNVPDDDPLLLDLPQDQQLLLLLLQFQLNVVLVVVVVVVVVPPDDDDPPVVVVVNVVSVVVSVVLSVVQVVLLRVLSVVVSVVQVPDPCNSSLLSLLLSVLLLLQQFKWKFWFFDDQDPVRCLLQAFAQFQKEFPAADPLRQTDIAFDAQPPPRDGARFKWKAFPVDRVHIHHVVCCQVPPPPNFRIFIDFRFAHCPVRCPQVSLVSQFPDPQFDQADPVRDGDRPFLPDCVRRRGDFACDPDDVPDDHRSLLCSLQSSLQNSLVRSADPPDDDATLVNVVVVVVVVVVVVVVVVVVVVVVPDDDDDDDDDDPPCPDPLQQFFQFQCLFFDDDQDQPNFQPRLSVSLNVFQDPSTFIWMDNRQKIKGFRYPPLQQFIKIWGDDHFAGLDDDDPDPQRQWIKRWHQDDSITIMIGRGDDDQIGTQWMFTFFAALQSQPQQPVVLSSVLSVLSSVLSVPQDDDDDDPVVNVVSSSVSSVVSSVSCCVRPVLLVSVLSVLLSVLSNDNVQRRIAGPVVRCSVVNNLSSDDCVQQVAQAAAQDWDPDDDDDDTRRGPNGLGGLRADPCLSGDPDDPPKQSDFDAALVSVVVSVVSSSNSHPHHSLSVLQCVCRFALNLVGDDAPPCNQLVAWLFFFQQPDDDGGHDPDDLSSSCSQFVRVLVTSLSVNRSDYQSNHADDPPDDPTNGHDSSRSSVSNVSSSSSSNSSSNSSSSLNVRPSSSVSSVVLSVDDDSNSSCSSRGGGHQLFDDELRTRPDSSSSNRHHSCNSHDSVSSVVVRVVSSVVRRPRNIPSDDPPVPPDDDDDDDDDDDDDDDDDDDDDDDDDDDDDDDDDDDDDDDDDDDDDDDDDDDDDDDDYDDDDDDDDDDDDDDDD

Organism: NCBI:txid92902

Solvent-accessible surface area (backbone atoms only — not comparable to full-atom values): 69330 Å² total; per-residue (Å²): 143,75,92,85,74,84,81,85,71,82,76,79,81,61,61,73,72,64,59,54,56,57,53,49,55,60,52,52,61,60,57,70,73,69,74,86,72,91,82,82,84,90,76,89,86,71,84,88,78,90,82,85,86,90,85,86,86,83,87,58,61,89,82,58,66,90,50,76,67,58,60,58,50,66,76,71,59,58,74,66,52,58,51,58,68,70,65,60,77,73,55,77,86,74,60,76,76,42,71,54,53,57,45,58,75,41,42,48,40,30,42,64,72,66,52,75,72,46,79,91,60,51,74,48,57,69,64,21,66,76,38,28,78,47,66,76,58,72,50,84,87,83,92,75,88,81,88,71,93,70,87,64,50,74,74,65,66,69,53,48,78,64,54,58,46,51,63,48,51,56,48,36,52,51,45,47,56,55,58,72,68,55,89,51,44,14,79,86,74,71,48,75,56,64,80,85,57,85,71,46,36,36,30,72,88,70,61,18,46,51,63,46,54,80,80,53,81,63,48,92,84,74,78,92,80,88,91,84,91,79,93,74,95,78,80,85,94,78,35,56,84,37,88,60,82,92,68,73,70,45,80,75,44,57,27,92,80,43,45,53,59,55,52,51,51,51,37,52,56,30,54,63,66,40,46,59,56,43,35,51,26,53,32,53,36,67,70,35,64,76,50,55,70,56,80,54,76,71,76,74,56,68,81,76,44,54,43,62,68,50,56,40,59,47,20,53,51,47,46,52,49,41,48,51,58,50,53,59,70,70,47,84,86,69,81,72,51,72,67,53,51,52,49,52,53,52,52,49,55,52,28,49,54,54,48,50,63,35,56,53,52,32,49,51,49,45,52,54,55,41,58,72,43,71,83,40,100,58,38,68,67,50,52,54,42,29,35,50,58,39,66,58,39,64,64,22,29,30,43,37,30,40,68,66,83,76,52,84,95,52,56,88,59,76,40,59,46,62,44,34,52,36,55,80,50,61,50,99,68,49,48,63,43,66,42,70,34,55,15,70,81,81,62,49,70,32,48,32,45,35,33,34,30,72,86,48,77,85,44,36,30,32,53,71,53,37,64,74,78,46,65,83,44,50,58,39,19,35,41,75,39,45,47,44,57,73,81,51,36,44,52,70,42,27,50,59,31,43,76,5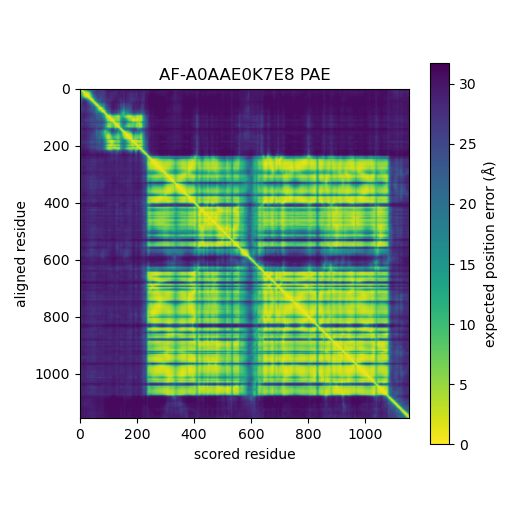5,85,55,46,55,60,47,53,96,85,66,49,78,44,67,57,44,58,41,45,61,84,82,29,63,36,72,75,46,70,66,94,78,53,96,93,63,79,55,25,44,67,66,46,50,61,56,52,53,19,48,44,34,49,65,66,27,49,63,97,83,75,85,84,80,49,56,71,49,53,47,49,54,49,52,51,50,50,52,47,51,51,47,53,51,49,54,53,49,56,74,77,53,84,91,78,86,86,82,85,80,69,86,83,68,83,56,80,62,74,74,75,32,79,67,40,63,76,55,32,85,76,74,91,70,67,84,60,42,59,79,89,42,35,88,62,26,82,80,50,64,78,56,79,68,46,37,30,34,33,48,30,40,33,34,42,31,52,14,35,40,89,27,74,33,3,28,44,38,35,58,59,82,67,66,52,64,84,53,84,79,70,97,75,71,86,68,26,62,31,40,36,38,34,44,53,93,83,39,37,28,30,39,33,73,42,91,71,77,88,82,52,66,34,46,38,42,51,29,34,42,27,38,67,68,44,63,62,78,50,43,70,65,36,49,65,44,34,54,48,50,51,54,48,24,71,67,60,72,94,67,102,68,54,71,69,55,49,52,50,53,50,52,56,46,45,54,59,47,49,55,55,50,44,75,76,40,43,68,50,53,49,53,52,44,48,51,38,41,49,40,74,62,38,82,88,53,70,38,46,35,41,91,91,71,50,42,34,58,60,44,46,62,59,41,53,56,56,89,78,47,35,40,54,50,52,56,70,65,66,79,77,98,71,79,97,64,82,82,70,56,54,54,65,34,42,41,27,51,43,58,49,79,49,22,52,41,44,86,72,71,75,70,40,80,76,42,68,49,84,33,71,56,54,55,54,59,52,41,36,35,65,23,49,78,53,79,40,28,53,67,59,58,35,40,29,48,32,16,30,30,48,37,56,75,41,72,90,44,83,66,26,94,78,51,52,66,59,55,22,28,24,37,63,70,50,92,62,54,63,42,96,84,47,58,63,39,31,56,37,33,29,29,47,44,41,40,56,8,48,47,58,39,53,33,70,46,52,64,58,80,36,54,39,49,87,90,82,51,96,42,17,32,39,45,76,65,56,45,46,52,55,51,51,52,54,35,46,45,50,49,50,55,40,44,56,48,32,28,44,70,64,32,64,67,47,53,61,34,38,57,56,66,72,72,54,86,62,42,54,61,36,37,45,55,44,30,33,60,53,56,13,53,73,60,69,67,60,23,38,82,51,62,70,46,48,44,61,30,39,89,53,42,53,37,31,68,70,58,32,48,55,57,48,47,55,50,19,53,56,36,19,72,31,79,39,55,85,57,67,81,78,80,67,72,93,69,93,81,74,96,80,77,91,79,88,86,84,84,89,79,90,86,88,87,80,90,86,87,88,84,85,87,88,80,83,89,82,89,85,90,86,84,85,83,89,86,80,89,81,85,83,85,89,85,87,82,90,82,85,83,88,80,90,78,88,79,90,85,79,90,86,80,89,82,84,86,132